Protein 5DIY (pdb70)

Radius of gyration: 36.25 Å; Cα contacts (8 Å, |Δi|>4): 1621; chains: 4; bounding box: 88×79×111 Å

CATH classification: 3.20.20.80

Organism: Thermobaculum terrenum (strain ATCC BAA-798 / CCMEE 7001 / YNP1) (NCBI:txid525904)

Foldseek 3Di:
DDPVD/DDPVD/DLAPAQAAEQAFEDDGDDLVLLLVVLQLCLVLVHAEYEDHYPPPCCQEVVVLDADDPVVLVSVLVSCVSSVVSNHQYEYEHEYQQDDPLPDPVSLVSNCVRCVSVVVSPRQEYEYEHAPHDQFDDDPNSVVVDVTDLGSVLSSQVVNVVVSVVPDPDHEYEYEDNPAAADLQDPSLLSNLVRHDARHAYEHAYNDVQAQAHDLVRQVSNCVSNVHQHEYAHAPPAQPDVSVQAQRLFADDRYDLNNSVRHNYYHYNAYSLSLSRQLRSQLSSVCSVHVVPRDRVVRSQVSCCVSPNPVLRLLCVLQVLQRVPDSNRPDQRDVLLVLLVVLVVCVVPVNLVVSLVSLVVSLVSLVVSLVSLVPDDDSNSVSCVLLSVVSVVLSVLSVLLSQLSVVVVVPVSLVSNVVSLVVLVVVLVVCVPRSHCGSNCSSSVSSVVSNQVCLVSVCVVVVNPVAADPVGHHDD/DLAPAQAAEQAAEDDGQDLVLLLVVLVLCLVLVHQEYEDHYPPPCCQEVVVLDADDPVVLVSVLVNCVSSVVSNHQYEYEHEYQQDDPLLDPVSLVSNCVRCVSVVVSPRQEYEYEHAPHDQFDDDPSCVVVHVGDLRSVLVSQVVNVVVSVVVDPNREYEYEDHPAAADLQDVSLLSNLVRHDARYAYEHAYNDVAALAHELVRQVSNCVSNVHQHEYAHAPPAQPDVSVQAQRLFADDRYDLNNSVRHNYYHYHAYSLSLSRQLRSQLSSVCSVHVVPRDRVVSNLVSCCVSPNNVLSLLVVLQVLQRVPDSNDPDQRDPLLVLLVVLVVCVVPVVNVVSLVSLVVVLVSLVVSLVVLVPDDDPNSVSCVLLSVVSNVLSVLSVLLSQLCVLVCPVVSLVSNVVSLVVLVVVLVVCVPRSHCGSNCSSSVSSVVSNQVCLVSVCVVVVCPVQADPVRHRD

Solvent-accessible surface area: 40453 Å² total; per-residue (Å²): 130,30,127,35,101,130,26,119,38,94,182,75,2,146,26,30,0,0,0,0,3,2,20,29,132,41,6,90,40,123,32,24,28,53,1,0,88,18,0,100,87,28,81,2,38,0,0,0,10,0,0,6,89,19,93,46,0,24,81,77,1,80,82,81,14,135,130,152,54,26,86,76,10,77,71,2,20,100,58,0,52,82,7,52,8,41,8,2,0,0,0,6,0,7,61,36,3,22,10,32,31,140,134,15,12,68,13,0,18,136,3,0,43,33,0,17,142,51,57,5,64,9,0,0,0,1,0,10,37,17,60,137,103,15,85,44,118,90,1,128,124,63,28,99,46,9,1,31,0,0,1,51,0,0,29,57,0,16,106,82,0,105,102,75,44,96,111,19,59,1,11,0,1,0,5,57,23,30,102,69,14,62,59,104,17,0,120,34,0,0,122,136,2,45,104,133,1,24,0,0,0,3,0,42,73,24,16,0,75,85,0,38,31,68,19,0,86,68,1,52,142,6,0,81,14,57,0,0,0,9,0,16,4,2,3,11,16,14,49,11,120,47,15,3,4,0,4,12,2,28,64,14,43,70,112,0,55,89,24,4,22,0,0,7,0,4,0,0,37,41,6,40,0,0,19,1,1,0,20,0,2,4,32,4,2,83,26,4,86,132,41,62,23,77,14,2,7,38,41,0,0,20,94,60,23,29,74,82,4,7,58,8,0,41,25,0,36,54,4,8,27,10,9,24,4,72,77,134,66,0,52,36,4,59,40,9,8,136,20,0,66,87,4,25,89,48,174,88,57,146,63,0,23,59,6,0,117,18,2,6,96,29,3,69,87,5,52,61,112,0,54,93,64,143,59,82,6,10,154,7,0,125,56,17,7,89,16,1,84,64,4,4,45,14,0,51,51,0,21,61,0,11,35,16,45,62,112,74,178,17,49,137,116,1,50,123,2,13,91,70,0,101,108,10,12,139,78,0,111,116,38,195,17,96,1,0,6,52,12,0,55,90,5,0,66,60,0,11,143,56,0,55,57,10,76,20,101,51,124,50,61,102,218,54,20,106,118,109,15,89,87,173,197,162,43,1,64,32,24,0,0,0,0,3,2,19,30,131,38,4,97,30,123,33,24,28,61,0,0,89,28,0,98,84,29,76,2,33,0,0,0,11,0,0,7,92,17,97,43,0,20,85,78,2,78,90,71,16,116,130,121,60,30,96,76,10,85,70,2,20,101,57,0,55,84,8,53,8,40,9,1,0,0,0,4,0,13,68,40,4,24,9,29,24,98,140,14,5,64,14,0,19,129,3,0,44,30,0,22,141,46,39,6,50,8,0,0,0,2,0,8,39,10,69,137,109,15,106,53,104,101,0,130,118,75,19,101,51,14,0,23,0,0,1,51,0,0,36,43,0,12,109,80,1,93,96,81,50,74,29,14,36,3,14,0,1,0,8,58,19,30,100,62,10,75,61,92,20,0,109,32,0,0,123,134,3,23,41,44,0,25,0,0,0,3,0,40,65,23,13,0,75,82,0,39,1,59,24,0,44,79,0,46,158,7,0,72,9,40,0,1,0,10,0,12,4,2,4,11,17,16,49,12,124,48,16,3,4,0,4,11,2,26,67,11,24,55,5,0,30,30,13,7,24,0,0,9,0,4,0,0,37,37,8,30,0,0,16,0,1,0,21,0,3,4,56,4,1,84,21,4,39,130,41,65,19,94,79,2,11,98,88,2,0,22,97,54,20,23,137,98,1,32,90,9,0,72,33,0,36,52,3,9,26,9,10,24,4,52,91,100,64,0,47,88,4,58,82,28,12,134,120,0,65,86,14,43,83,62,206,107,44,93,100,0,11,129,44,0,99,99,13,3,94,38,2,62,75,6,48,64,108,0,48,103,55,149,54,84,0,8,156,8,0,124,53,19,4,81,16,1,81,64,3,3,44,19,1,35,65,0,34,74,2,24,50,35,50,156,112,200,98,19,55,86,94,0,52,99,9,26,83,85,0,134,116,9,12,130,76,0,110,119,36,197,14,98,2,0,6,51,13,0,54,90,7,0,64,64,1,25,140,64,4,44,62,20,76,22,88,59,108,34,60,92,230,60,22,100,120,109,15,91,85,214

Sequence (935 aa):
VPYSSVPYSSEYFRYRGIIEGFYGKPWEHQERLDMFEFMQANNLNAYIYAPKQDLYHRELWREPYKEEQLQLFKELIEKAGSCGINFTFAISPGLSLVYSSEEELETLIRKITPFLEMGVHSIGIFFDNVPFDLIHEEDRNSYSNLAEAQADFLTRVLQRLESTISTPQIIMCPTFYCNDPNLEYLRILGQRLPKNIDVFWTGPNVCSHEITTSHMQEVQKSLQRPATLWDNYPVNDGGMMPELHIGPYDHRDPELHTHVVGIYANPMALPEASKLPLYTFAQYLNSPSQYNPQDSWRQAVSTLLGEDNLSAMEKFYQSNTISCLEPEEPAYLTNLFKKVQEDFASFRFEQGLRTLREEIISMQTTYSRLSTQDSKFFWEIRPWLEEYKLWTDYLDQAMITFSNLFTGESLQKALQGRTYLREVLKDAVDFRTRVCGDVVRNFLQQVLRSTVSIELQAEGKEWTALPPGIVRDEYFRYRGIIEGFYGKPWEHQERLDMFEFMQANNLNAYIYAPKQDLYHRELWREPYKEEQLQLFKELIEKAGSCGINFTFAISPGLSLVYSSEEELETLIRKITPFLEMGVHSIGIFFDNVPFDLIHEEDRNSYSNLAEAQADFLTRVLQRLESTISTPQIIMCPTFYCNDPNLEYLRILGQRLPKNIDVFWTGPNVCSHEITTSHMQEVQKSLQRPATLWDNYPVNDGGMMPELHIGPYDHRDPELHTHVVGIYANPMALPEASKLPLYTFAQYLNSPSQYNPQDSWRQAVSTLLGEDNLSAMEKFYQSNTISCLEPEEPAYLTNLFKKVQEDFASFRFEQGLRTLREEIISMQTTYSRLSTQDSKFFWEIRPWLEEYKLWTDYLDQAMITFSNLFARESLQKALQGRTYLREVLKDAVDFRTRVCGDVVRNFLQQVLRSTVSIELQAEGKEWTALPPGIVR

Nearest PDB structures (foldseek):
  5diy-assembly2_B  TM=1.002E+00  e=6.928E-77  Thermobaculum terrenum
  5diy-assembly1_A  TM=9.947E-01  e=6.407E-73  Thermobaculum terrenum
  5m7u-assembly1_B  TM=8.969E-01  e=1.513E-26  Homo sapiens
  5uhp-assembly1_B  TM=9.381E-01  e=3.294E-22  Homo sapiens
  2xsb-assembly1_A  TM=7.943E-01  e=1.180E-23  Oceanicola granulosus HTCC2516

Structure (mmCIF, N/CA/C/O backbone):
data_5DIY
#
_entry.id   5DIY
#
_cell.length_a   161.176
_cell.length_b   52.550
_cell.length_c   131.511
_cell.angle_alpha   90.00
_cell.angle_beta   122.35
_cell.angle_gamma   90.00
#
_symmetry.space_group_name_H-M   'C 1 2 1'
#
loop_
_entity.id
_entity.type
_entity.pdbx_description
1 polymer 'TGF-beta-activated kinase 1 and MAP3K7-binding protein 1'
2 polymer Hyaluronidase
3 non-polymer 2-acetamido-2-deoxy-beta-D-glucopyranose
4 water water
#
loop_
_atom_site.group_PDB
_atom_site.id
_atom_site.type_symbol
_atom_site.label_atom_id
_atom_site.label_alt_id
_atom_site.label_comp_id
_atom_site.label_asym_id
_atom_site.label_entity_id
_atom_site.label_seq_id
_atom_site.pdbx_PDB_ins_code
_atom_site.Cartn_x
_atom_site.Cartn_y
_atom_site.Cartn_z
_atom_site.occupancy
_atom_site.B_iso_or_equiv
_atom_site.auth_seq_id
_atom_site.auth_comp_id
_atom_site.auth_asym_id
_atom_site.auth_atom_id
_atom_site.pdbx_PDB_model_num
ATOM 1 N N . VAL A 1 1 ? -20.188 26.743 27.681 1.00 51.43 1 VAL P N 1
ATOM 2 C CA . VAL A 1 1 ? -20.503 25.668 26.689 1.00 52.28 1 VAL P CA 1
ATOM 3 C C . VAL A 1 1 ? -20.981 26.302 25.379 1.00 52.75 1 VAL P C 1
ATOM 4 O O . VAL A 1 1 ? -22.020 26.977 25.370 1.00 53.13 1 VAL P O 1
ATOM 8 N N . PRO A 1 2 ? -20.235 26.099 24.270 1.00 52.15 2 PRO P N 1
ATOM 9 C CA . PRO A 1 2 ? -20.701 26.685 22.999 1.00 51.16 2 PRO P CA 1
ATOM 10 C C . PRO A 1 2 ? -22.004 26.052 22.474 1.00 49.35 2 PRO P C 1
ATOM 11 O O . PRO A 1 2 ? -22.310 24.901 22.804 1.00 48.28 2 PRO P O 1
ATOM 15 N N . TYR A 1 3 ? -22.755 26.817 21.676 1.00 49.08 3 TYR P N 1
ATOM 16 C CA . TYR A 1 3 ? -23.982 26.325 21.008 1.00 47.41 3 TYR P CA 1
ATOM 17 C C . TYR A 1 3 ? -23.703 25.042 20.209 1.00 45.13 3 TYR P C 1
ATOM 18 O O . TYR A 1 3 ? -24.515 24.117 20.204 1.00 44.50 3 TYR P O 1
ATOM 27 N N . SER A 1 4 ? -22.554 25.010 19.533 0.75 41.90 4 SER P N 1
ATOM 28 C CA . SER A 1 4 ? -22.077 23.818 18.826 0.75 39.86 4 SER P CA 1
ATOM 29 C C . SER A 1 4 ? -21.834 22.633 19.758 0.75 41.48 4 SER P C 1
ATOM 30 O O . SER A 1 4 ? -22.166 21.499 19.418 0.75 42.62 4 SER P O 1
ATOM 33 N N . SER A 1 5 ? -21.226 22.914 20.910 0.75 44.12 5 SER P N 1
ATOM 34 C CA . SER A 1 5 ? -21.037 21.945 22.003 0.75 46.66 5 SER P CA 1
ATOM 35 C C . SER A 1 5 ? -20.081 20.808 21.621 0.75 48.69 5 SER P C 1
ATOM 36 O O . SER A 1 5 ? -20.170 19.696 22.149 0.75 51.05 5 SER P O 1
ATOM 39 N N . VAL B 1 1 ? 23.769 59.310 52.081 1.00 41.36 1 VAL Q N 1
ATOM 40 C CA . VAL B 1 1 ? 23.234 60.272 51.068 1.00 42.01 1 VAL Q CA 1
ATOM 41 C C . VAL B 1 1 ? 23.458 59.680 49.672 1.00 41.58 1 VAL Q C 1
ATOM 42 O O . VAL B 1 1 ? 24.608 59.452 49.288 1.00 39.81 1 VAL Q O 1
ATOM 46 N N . PRO B 1 2 ? 22.369 59.435 48.905 1.00 39.84 2 PRO Q N 1
ATOM 47 C CA . PRO B 1 2 ? 22.583 58.925 47.536 1.00 39.17 2 PRO Q CA 1
ATOM 48 C C . PRO B 1 2 ? 23.268 59.947 46.622 1.00 37.78 2 PRO Q C 1
ATOM 49 O O . PRO B 1 2 ? 23.208 61.149 46.889 1.00 35.95 2 PRO Q O 1
ATOM 53 N N . TYR B 1 3 ? 23.897 59.463 45.552 1.00 37.25 3 TYR Q N 1
ATOM 54 C CA . TYR B 1 3 ? 24.501 60.335 44.530 1.00 36.66 3 TYR Q CA 1
ATOM 55 C C . TYR B 1 3 ? 23.505 61.364 43.994 1.00 36.39 3 TYR Q C 1
ATOM 56 O O . TYR B 1 3 ? 23.851 62.531 43.802 1.00 37.08 3 TYR Q O 1
ATOM 65 N N . SER B 1 4 ? 22.272 60.921 43.750 0.75 34.06 4 SER Q N 1
ATOM 66 C CA . SER B 1 4 ? 21.189 61.815 43.338 0.75 32.50 4 SER Q CA 1
ATOM 67 C C . SER B 1 4 ? 20.904 62.933 44.351 0.75 32.85 4 SER Q C 1
ATOM 68 O O . SER B 1 4 ? 20.371 63.974 43.978 0.75 32.48 4 SER Q O 1
ATOM 71 N N . SER B 1 5 ? 21.236 62.666 45.616 0.75 34.41 5 SER Q N 1
ATOM 72 C CA . SER B 1 5 ? 21.290 63.618 46.738 0.75 35.24 5 SER Q CA 1
ATOM 73 C C . SER B 1 5 ? 19.972 63.570 47.491 0.75 36.34 5 SER Q C 1
ATOM 74 O O . SER B 1 5 ? 19.631 62.546 48.087 0.75 36.04 5 SER Q O 1
ATOM 77 N N . GLU C 2 2 ? 1.307 38.823 4.128 1.00 50.93 2 GLU A N 1
ATOM 78 C CA . GLU C 2 2 ? 2.729 38.363 4.126 1.00 51.06 2 GLU A CA 1
ATOM 79 C C . GLU C 2 2 ? 2.888 37.077 4.942 1.00 47.09 2 GLU A C 1
ATOM 80 O O . GLU C 2 2 ? 3.454 36.100 4.455 1.00 46.00 2 GLU A O 1
ATOM 86 N N . TYR C 2 3 ? 2.383 37.087 6.176 1.00 42.63 3 TYR A N 1
ATOM 87 C CA . TYR C 2 3 ? 2.366 35.892 7.028 1.00 39.62 3 TYR A CA 1
ATOM 88 C C . TYR C 2 3 ? 1.149 35.009 6.756 1.00 37.47 3 TYR A C 1
ATOM 89 O O . TYR C 2 3 ? 1.277 33.793 6.676 1.00 36.44 3 TYR A O 1
ATOM 98 N N . PHE C 2 4 ? -0.027 35.625 6.640 1.00 35.56 4 PHE A N 1
ATOM 99 C CA . PHE C 2 4 ? -1.272 34.906 6.360 1.00 34.41 4 PHE A CA 1
ATOM 100 C C . PHE C 2 4 ? -1.931 35.431 5.082 1.00 35.56 4 PHE A C 1
ATOM 101 O O . PHE C 2 4 ? -2.180 36.635 4.964 1.00 36.37 4 PHE A O 1
ATOM 109 N N . ARG C 2 5 ? -2.227 34.526 4.145 1.00 35.74 5 ARG A N 1
ATOM 110 C CA . ARG C 2 5 ? -2.915 34.884 2.899 1.00 36.95 5 ARG A CA 1
ATOM 111 C C . ARG C 2 5 ? -4.341 35.375 3.174 1.00 35.58 5 ARG A C 1
ATOM 112 O O . ARG C 2 5 ? -4.765 36.392 2.622 1.00 34.04 5 ARG A O 1
ATOM 120 N N . TYR C 2 6 ? -5.072 34.642 4.013 1.00 35.07 6 TYR A N 1
ATOM 121 C CA . TYR C 2 6 ? -6.425 35.023 4.420 1.00 35.61 6 TYR A CA 1
ATOM 122 C C . TYR C 2 6 ? -6.390 35.514 5.871 1.00 33.07 6 TYR A C 1
ATOM 123 O O . TYR C 2 6 ? -5.988 34.778 6.785 1.00 30.80 6 TYR A O 1
ATOM 132 N N . ARG C 2 7 ? -6.776 36.776 6.051 1.00 30.02 7 ARG A N 1
ATOM 133 C CA . ARG C 2 7 ? -6.795 37.445 7.349 1.00 29.37 7 ARG A CA 1
ATOM 134 C C . ARG C 2 7 ? -8.215 37.915 7.549 1.00 28.41 7 ARG A C 1
ATOM 135 O O . ARG C 2 7 ? -8.551 39.034 7.169 1.00 27.90 7 ARG A O 1
ATOM 143 N N . GLY C 2 8 ? -9.056 37.058 8.130 1.00 27.59 8 GLY A N 1
ATOM 144 C CA . GLY C 2 8 ? -10.496 37.211 7.979 1.00 27.49 8 GLY A CA 1
ATOM 145 C C . GLY C 2 8 ? -11.400 37.251 9.191 1.00 26.80 8 GLY A C 1
ATOM 146 O O . GLY C 2 8 ? -10.994 36.963 10.319 1.00 27.51 8 GLY A O 1
ATOM 147 N N . ILE C 2 9 ? -12.642 37.639 8.922 1.00 25.28 9 ILE A N 1
ATOM 148 C CA . ILE C 2 9 ? -13.744 37.500 9.852 1.00 24.95 9 ILE A CA 1
ATOM 149 C C . ILE C 2 9 ? -14.744 36.556 9.211 1.00 24.16 9 ILE A C 1
ATOM 150 O O . ILE C 2 9 ? -15.104 36.735 8.050 1.00 23.26 9 ILE A O 1
ATOM 155 N N . ILE C 2 10 ? -15.191 35.559 9.971 1.00 23.81 10 ILE A N 1
ATOM 156 C CA . ILE C 2 10 ? -16.314 34.713 9.553 1.00 24.09 10 ILE A CA 1
ATOM 157 C C . ILE C 2 10 ? -17.523 35.061 10.417 1.00 24.02 10 ILE A C 1
ATOM 158 O O . ILE C 2 10 ? -17.513 34.841 11.625 1.00 24.05 10 ILE A O 1
ATOM 163 N N . GLU C 2 11 ? -18.566 35.617 9.805 1.00 24.30 11 GLU A N 1
ATOM 164 C CA . GLU C 2 11 ? -19.834 35.776 10.509 1.00 24.44 11 GLU A CA 1
ATOM 165 C C . GLU C 2 11 ? -20.511 34.409 10.484 1.00 24.24 11 GLU A C 1
ATOM 166 O O . GLU C 2 11 ? -21.341 34.146 9.626 1.00 23.13 11 GLU A O 1
ATOM 172 N N . GLY C 2 12 ? -20.117 33.549 11.425 1.00 24.61 12 GLY A N 1
ATOM 173 C CA . GLY C 2 12 ? -20.541 32.142 11.472 1.00 25.02 12 GLY A CA 1
ATOM 174 C C . GLY C 2 12 ? -21.138 31.698 12.797 1.00 24.99 12 GLY A C 1
ATOM 175 O O . GLY C 2 12 ? -21.189 30.504 13.097 1.00 25.72 12 GLY A O 1
ATOM 176 N N . PHE C 2 13 ? -21.625 32.658 13.574 1.00 25.20 13 PHE A N 1
ATOM 177 C CA . PHE C 2 13 ? -22.120 32.392 14.927 1.00 25.38 13 PHE A CA 1
ATOM 178 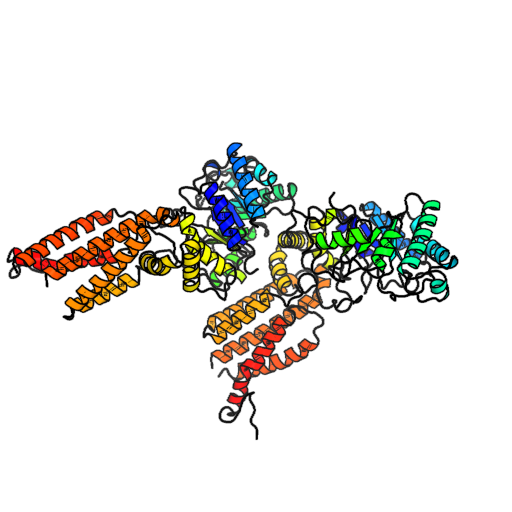C C . PHE C 2 13 ? -23.617 32.097 14.912 1.00 25.65 13 PHE A C 1
ATOM 179 O O . PHE C 2 13 ? -24.290 32.345 13.913 1.00 25.43 13 PHE A O 1
ATOM 187 N N . TYR C 2 14 ? -24.104 31.532 16.014 1.00 26.26 14 TYR A N 1
ATOM 188 C CA . TYR C 2 14 ? -25.534 31.431 16.303 1.00 27.48 14 TYR A CA 1
ATOM 189 C C . TYR C 2 14 ? -25.951 32.713 17.026 1.00 28.65 14 TYR A C 1
ATOM 190 O O . TYR C 2 14 ? -25.123 33.383 17.653 1.00 29.72 14 TYR A O 1
ATOM 199 N N . GLY C 2 15 ? -27.243 33.016 16.984 1.00 29.79 15 GLY A N 1
ATOM 200 C CA . GLY C 2 15 ? -27.785 34.269 17.518 1.00 30.28 15 GLY A CA 1
ATOM 201 C C . GLY C 2 15 ? -28.091 35.286 16.441 1.00 30.57 15 GLY A C 1
ATOM 202 O O . GLY C 2 15 ? -27.997 34.999 15.253 1.00 31.33 15 GLY A O 1
ATOM 203 N N . LYS C 2 16 ? -28.444 36.489 16.877 1.00 32.07 16 LYS A N 1
ATOM 204 C CA . LYS C 2 16 ? -28.904 37.566 15.997 1.00 31.75 16 LYS A CA 1
ATOM 205 C C . LYS C 2 16 ? -27.832 37.942 14.977 1.00 31.44 16 LYS A C 1
ATOM 206 O O . LYS C 2 16 ? -26.758 38.394 15.370 1.00 31.92 16 LYS A O 1
ATOM 212 N N . PRO C 2 17 ? -28.109 37.752 13.664 1.00 30.96 17 PRO A N 1
ATOM 213 C CA . PRO C 2 17 ? -27.118 38.168 12.667 1.00 30.23 17 PRO A CA 1
ATOM 214 C C . PRO C 2 17 ? -26.813 39.666 12.714 1.00 30.45 17 PRO A C 1
ATOM 215 O O . PRO C 2 17 ? -27.650 40.463 13.145 1.00 31.78 17 PRO A O 1
ATOM 219 N N . TRP C 2 18 ? -25.612 40.040 12.296 1.00 29.80 18 TRP A N 1
ATOM 220 C CA . TRP C 2 18 ? -25.258 41.444 12.188 1.00 30.29 18 TRP A CA 1
ATOM 221 C C . TRP C 2 18 ? -26.192 42.173 11.216 1.00 32.60 18 TRP A C 1
ATOM 222 O O . TRP C 2 18 ? -26.606 41.605 10.199 1.00 32.25 18 TRP A O 1
ATOM 233 N N . GLU C 2 19 ? -26.509 43.426 11.544 1.00 33.23 19 GLU A N 1
ATOM 234 C CA . GLU C 2 19 ? -27.294 44.302 10.672 1.00 35.09 19 GLU A CA 1
ATOM 235 C C . GLU C 2 19 ? -26.485 44.644 9.430 1.00 34.52 19 GLU A C 1
ATOM 236 O O . GLU C 2 19 ? -25.244 44.635 9.457 1.00 34.50 19 GLU A O 1
ATOM 242 N N . HIS C 2 20 ? -27.192 44.973 8.354 1.00 34.47 20 HIS A N 1
ATOM 243 C CA . HIS C 2 20 ? -26.562 45.347 7.090 1.00 35.34 20 HIS A CA 1
ATOM 244 C C . HIS C 2 20 ? -25.553 46.485 7.264 1.00 35.21 20 HIS A C 1
ATOM 245 O O . HIS C 2 20 ? -24.453 46.449 6.689 1.00 35.98 20 HIS A O 1
ATOM 252 N N . GLN C 2 21 ? -25.926 47.482 8.064 1.00 34.88 21 GLN A N 1
ATOM 253 C CA . GLN C 2 21 ? -25.061 48.635 8.321 1.00 36.57 21 GLN A CA 1
ATOM 254 C C . GLN C 2 21 ? -23.813 48.283 9.148 1.00 34.37 21 GLN A C 1
ATOM 255 O O . GLN C 2 21 ? -22.741 48.853 8.940 1.00 32.87 21 GLN A O 1
ATOM 261 N N . GLU C 2 22 ? -23.975 47.357 10.087 1.00 34.04 22 GLU A N 1
ATOM 262 C CA . GLU C 2 22 ? -22.864 46.874 10.924 1.00 33.54 22 GLU A CA 1
ATOM 263 C C . GLU C 2 22 ? -21.826 46.126 10.084 1.00 31.87 22 GLU A C 1
ATOM 264 O O . GLU C 2 22 ? -20.624 46.297 10.277 1.00 31.46 22 GLU A O 1
ATOM 270 N N . ARG C 2 23 ? -22.297 45.321 9.134 1.00 31.21 23 ARG A N 1
ATOM 271 C CA . ARG C 2 23 ? -21.411 44.646 8.175 1.00 30.56 23 ARG A CA 1
ATOM 272 C C . ARG C 2 23 ? -20.616 45.638 7.340 1.00 30.74 23 ARG A C 1
ATOM 273 O O . ARG C 2 23 ? -19.402 45.494 7.206 1.00 32.35 23 ARG A O 1
ATOM 281 N N . LEU C 2 24 ? -21.296 46.652 6.808 1.00 31.26 24 LEU A N 1
ATOM 282 C CA . LEU C 2 24 ? -20.639 47.689 6.004 1.00 32.24 24 LEU A CA 1
ATOM 283 C C . LEU C 2 24 ? -19.588 48.436 6.824 1.00 32.24 24 LEU A C 1
ATOM 284 O O . LEU C 2 24 ? -18.483 48.681 6.347 1.00 31.99 24 LEU A O 1
ATOM 289 N N . ASP C 2 25 ? -19.957 48.789 8.055 1.00 32.61 25 ASP A N 1
ATOM 290 C CA . ASP C 2 25 ? -19.045 49.408 9.021 1.00 32.72 25 ASP A CA 1
ATOM 291 C C . ASP C 2 25 ? -17.872 48.477 9.386 1.00 30.70 25 ASP A C 1
ATOM 292 O O . ASP C 2 25 ? -16.723 48.909 9.426 1.00 30.14 25 ASP A O 1
ATOM 297 N N . MET C 2 26 ? -18.160 47.202 9.643 1.00 30.00 26 MET A N 1
ATOM 298 C CA . MET C 2 26 ? -17.103 46.219 9.906 1.00 28.69 26 MET A CA 1
ATOM 299 C C . MET C 2 26 ? -16.102 46.125 8.750 1.00 28.74 26 MET A C 1
ATOM 300 O O . MET C 2 26 ? -14.906 45.970 8.993 1.00 26.81 26 MET A O 1
ATOM 305 N N . PHE C 2 27 ? -16.571 46.240 7.502 1.00 29.17 27 PHE A N 1
ATOM 306 C CA . PHE C 2 27 ? -15.656 46.203 6.350 1.00 29.82 27 PHE A CA 1
ATOM 307 C C . PHE C 2 27 ? -14.664 47.367 6.367 1.00 29.88 27 PHE A C 1
ATOM 308 O O . PHE C 2 27 ? -13.507 47.196 5.970 1.00 29.57 27 PHE A O 1
ATOM 316 N N . GLU C 2 28 ? -15.108 48.534 6.834 1.00 30.18 28 GLU A N 1
ATOM 317 C CA . GLU C 2 28 ? -14.214 49.688 7.014 1.00 31.90 28 GLU A CA 1
ATOM 318 C C . GLU C 2 28 ? -13.197 49.438 8.131 1.00 30.91 28 GLU A C 1
ATOM 319 O O . GLU C 2 28 ? -12.012 49.715 7.957 1.00 31.61 28 GLU A O 1
ATOM 325 N N . PHE C 2 29 ? -13.658 48.908 9.265 1.00 30.32 29 PHE A N 1
ATOM 326 C CA . PHE C 2 29 ? -12.759 48.472 10.345 1.00 30.16 29 PHE A CA 1
ATOM 327 C C . PHE C 2 29 ? -11.744 47.425 9.855 1.00 29.62 29 PHE A C 1
ATOM 328 O O . PHE C 2 29 ? -10.553 47.502 10.182 1.00 28.16 29 PHE A O 1
ATOM 336 N N . MET C 2 30 ? -12.219 46.458 9.072 1.00 29.46 30 MET A N 1
ATOM 337 C CA . MET C 2 30 ? -11.343 45.435 8.486 1.00 29.98 30 MET A CA 1
ATOM 338 C C . MET C 2 30 ? -10.233 46.044 7.619 1.00 30.63 30 MET A C 1
ATOM 339 O O . MET C 2 30 ? -9.064 45.678 7.763 1.00 29.89 30 MET A O 1
ATOM 344 N N . GLN C 2 31 ? -10.590 46.984 6.742 1.00 31.67 31 GLN A N 1
ATOM 345 C CA . GLN C 2 31 ? -9.588 47.641 5.891 1.00 32.07 31 GLN A CA 1
ATOM 346 C C . GLN C 2 31 ? -8.581 48.447 6.713 1.00 31.99 31 GLN A C 1
ATOM 347 O O . GLN C 2 31 ? -7.384 48.411 6.411 1.00 31.34 31 GLN A O 1
ATOM 353 N N . ALA C 2 32 ? -9.058 49.162 7.737 1.00 30.73 32 ALA A N 1
ATOM 354 C CA . ALA C 2 32 ? -8.161 49.913 8.645 1.00 30.99 32 ALA A CA 1
ATOM 355 C C . ALA C 2 32 ? -7.090 49.047 9.306 1.00 30.44 32 ALA A C 1
ATOM 356 O O . ALA C 2 32 ? -5.978 49.526 9.555 1.00 29.17 32 ALA A O 1
ATOM 358 N N . ASN C 2 33 ? -7.435 47.784 9.579 1.00 29.78 33 ASN A N 1
ATOM 359 C CA . ASN C 2 33 ? -6.558 46.831 10.259 1.00 29.22 33 ASN A CA 1
ATOM 360 C C . ASN C 2 33 ? -5.993 45.718 9.353 1.00 29.84 33 ASN A C 1
ATOM 361 O O . ASN C 2 33 ? -5.435 44.746 9.842 1.00 30.08 33 ASN A O 1
ATOM 366 N N . ASN C 2 34 ? -6.116 45.884 8.037 1.00 30.58 34 ASN A N 1
ATOM 367 C CA . ASN C 2 34 ? -5.566 44.952 7.045 1.00 31.27 34 ASN A CA 1
ATOM 368 C C . ASN C 2 34 ? -6.117 43.516 7.175 1.00 30.72 34 ASN A C 1
ATOM 369 O O . ASN C 2 34 ? -5.380 42.531 7.033 1.00 28.80 34 ASN A O 1
ATOM 374 N N . LEU C 2 35 ? -7.416 43.417 7.464 1.00 29.39 35 LEU A N 1
ATOM 375 C CA . LEU C 2 35 ? -8.139 42.150 7.358 1.00 29.07 35 LEU A CA 1
ATOM 376 C C . LEU C 2 35 ? -8.738 42.126 5.960 1.00 28.78 35 LEU A C 1
ATOM 377 O O . LEU C 2 35 ? -9.414 43.077 5.576 1.00 28.75 35 LEU A O 1
ATOM 382 N N . ASN C 2 36 ? -8.487 41.056 5.206 1.00 27.46 36 ASN A N 1
ATOM 383 C CA . ASN C 2 36 ? -8.780 41.033 3.762 1.00 27.33 36 ASN A CA 1
ATOM 384 C C . ASN C 2 36 ? -9.790 39.972 3.304 1.00 27.06 36 ASN A C 1
ATOM 385 O O . ASN C 2 36 ? -9.869 39.672 2.108 1.00 26.02 36 ASN A O 1
ATOM 390 N N . ALA C 2 37 ? -10.558 39.408 4.238 1.00 25.91 37 ALA A N 1
ATOM 391 C CA . ALA C 2 37 ? -11.441 38.290 3.908 1.00 24.99 37 ALA A CA 1
ATOM 392 C C . ALA C 2 37 ? -12.647 38.222 4.831 1.00 24.59 37 ALA A C 1
ATOM 393 O O . ALA C 2 37 ? -12.500 38.293 6.047 1.00 23.96 37 ALA A O 1
ATOM 395 N N . TYR C 2 38 ? -13.835 38.074 4.244 1.00 24.02 38 TYR A N 1
ATOM 396 C CA . TYR C 2 38 ? -15.075 37.946 4.996 1.00 24.07 38 TYR A CA 1
ATOM 397 C C . TYR C 2 38 ? -15.866 36.763 4.484 1.00 23.91 38 TYR A C 1
ATOM 398 O O . TYR C 2 38 ? -16.036 36.625 3.274 1.00 24.04 38 TYR A O 1
ATOM 407 N N . ILE C 2 39 ? -16.366 35.932 5.401 1.00 23.18 39 ILE A N 1
ATOM 408 C CA . ILE C 2 39 ? -17.279 34.846 5.054 1.00 23.81 39 ILE A CA 1
ATOM 409 C C . ILE C 2 39 ? -18.670 35.127 5.622 1.00 24.07 39 ILE A C 1
ATOM 410 O O . ILE C 2 39 ? -18.835 35.327 6.835 1.00 24.54 39 ILE A O 1
ATOM 415 N N . TYR C 2 40 ? -19.664 35.119 4.738 1.00 23.93 40 TYR A N 1
ATOM 416 C CA . TYR C 2 40 ? -21.062 35.212 5.138 1.00 24.56 40 TYR A CA 1
ATOM 417 C C . TYR C 2 40 ? -21.571 33.823 5.499 1.00 24.94 40 TYR A C 1
ATOM 418 O O . TYR C 2 40 ? -21.691 32.966 4.622 1.00 24.13 40 TYR A O 1
ATOM 427 N N . ALA C 2 41 ? -21.860 33.597 6.786 1.00 25.63 41 ALA A N 1
ATOM 428 C CA . ALA C 2 41 ? -22.391 32.310 7.247 1.00 25.60 41 ALA A CA 1
ATOM 429 C C . ALA C 2 41 ? -23.189 32.348 8.567 1.00 26.30 41 ALA A C 1
ATOM 430 O O . ALA C 2 41 ? -23.013 31.466 9.406 1.00 26.51 41 ALA A O 1
ATOM 432 N N . PRO C 2 42 ? -24.072 33.354 8.761 1.00 27.19 42 PRO A N 1
ATOM 433 C CA . PRO C 2 42 ? -24.814 33.380 10.025 1.00 27.29 42 PRO A CA 1
ATOM 434 C C . PRO C 2 42 ? -25.757 32.189 10.146 1.00 27.78 42 PRO A C 1
ATOM 435 O O . PRO C 2 42 ? -26.549 31.938 9.234 1.00 27.71 42 PRO A O 1
ATOM 439 N N . LYS C 2 43 ? -25.647 31.460 11.258 1.00 28.75 43 LYS A N 1
ATOM 440 C CA . LYS C 2 43 ? -26.421 30.231 11.472 1.00 29.88 43 LYS A CA 1
ATOM 441 C C . LYS C 2 43 ? -27.933 30.464 11.493 1.00 31.18 43 LYS A C 1
ATOM 442 O O . LYS C 2 43 ? -28.677 29.584 11.076 1.00 30.65 43 LYS A O 1
ATOM 448 N N . GLN C 2 44 ? -28.376 31.631 11.973 1.00 33.23 44 GLN A N 1
ATOM 449 C CA . GLN C 2 44 ? -29.815 31.942 12.083 1.00 36.01 44 GLN A CA 1
ATOM 450 C C . GLN C 2 44 ? -30.457 32.522 10.818 1.00 35.38 44 GLN A C 1
ATOM 451 O O . GLN C 2 44 ? -31.667 32.747 10.808 1.00 36.30 44 GLN A O 1
ATOM 457 N N . ASP C 2 45 ? -29.671 32.774 9.770 1.00 34.45 45 ASP A N 1
ATOM 458 C CA . ASP C 2 45 ? -30.231 33.016 8.434 1.00 34.27 45 ASP A CA 1
ATOM 459 C C . ASP C 2 45 ? -30.746 31.668 7.931 1.00 34.72 45 ASP A C 1
ATOM 460 O O . ASP C 2 45 ? -29.950 30.772 7.639 1.00 33.37 45 ASP A O 1
ATOM 465 N N . LEU C 2 46 ? -32.070 31.520 7.845 1.00 35.20 46 LEU A N 1
ATOM 466 C CA . LEU C 2 46 ? -32.687 30.253 7.398 1.00 36.93 46 LEU A CA 1
ATOM 467 C C . LEU C 2 46 ? -32.200 29.809 6.017 1.00 36.79 46 LEU A C 1
ATOM 468 O O . LEU C 2 46 ? -31.993 28.613 5.772 1.00 37.27 46 LEU A O 1
ATOM 473 N N . TYR C 2 47 ? -31.989 30.785 5.138 1.00 36.68 47 TYR A N 1
ATOM 474 C CA . TYR C 2 47 ? -31.542 30.525 3.767 1.00 37.82 47 TYR A CA 1
ATOM 475 C C . TYR C 2 47 ? -30.080 30.075 3.663 1.00 34.86 47 TYR A C 1
ATOM 476 O O . TYR C 2 47 ? -29.676 29.519 2.639 1.00 33.22 47 TYR A O 1
ATOM 485 N N . HIS C 2 48 ? -29.297 30.311 4.714 1.00 32.45 48 HIS A N 1
ATOM 486 C CA . HIS C 2 48 ? -27.938 29.765 4.809 1.00 31.17 48 HIS A CA 1
ATOM 487 C C . HIS C 2 48 ? -27.922 28.257 5.130 1.00 31.86 48 HIS A C 1
ATOM 488 O O . HIS C 2 48 ? -27.009 27.537 4.689 1.00 30.69 48 HIS A O 1
ATOM 495 N N . ARG C 2 49 ? -28.922 27.780 5.877 1.00 32.63 49 ARG A N 1
ATOM 496 C CA . ARG C 2 49 ? -28.844 26.454 6.499 1.00 33.56 49 ARG A CA 1
ATOM 497 C C . ARG C 2 49 ? -30.085 25.576 6.300 1.00 34.73 49 ARG A C 1
ATOM 498 O O . ARG C 2 49 ? -30.076 24.723 5.419 1.00 34.76 49 ARG A O 1
ATOM 506 N N . GLU C 2 50 ? -31.152 25.784 7.074 1.00 36.82 50 GLU A N 1
ATOM 507 C CA . GLU C 2 50 ? -32.296 24.855 7.055 1.00 38.22 50 GLU A CA 1
ATOM 508 C C . GLU C 2 50 ? -33.016 24.902 5.720 1.00 38.32 50 GLU A C 1
ATOM 509 O O . GLU C 2 50 ? -33.310 23.858 5.133 1.00 39.02 50 GLU A O 1
ATOM 515 N N . LEU C 2 51 ? -33.273 26.119 5.243 1.00 38.26 51 LEU A N 1
ATOM 516 C CA . LEU C 2 51 ? -33.875 26.351 3.929 1.00 37.02 51 LEU A CA 1
ATOM 517 C C . LEU C 2 51 ? -32.807 26.684 2.877 1.00 35.27 51 LEU A C 1
ATOM 518 O O . LEU C 2 51 ? -32.973 27.605 2.081 1.00 34.53 51 LEU A O 1
ATOM 523 N N . TRP C 2 52 ? -31.726 25.905 2.859 1.00 34.21 52 TRP A N 1
ATOM 524 C CA . TRP C 2 52 ? -30.627 26.113 1.904 1.00 33.35 52 TRP A CA 1
ATOM 525 C C . TRP C 2 52 ? -31.023 25.962 0.430 1.00 33.90 52 TRP A C 1
ATOM 526 O O . TRP C 2 52 ? -30.386 26.548 -0.438 1.00 33.94 52 TRP A O 1
ATOM 537 N N . ARG C 2 53 ? -32.051 25.163 0.157 1.00 35.51 53 ARG A N 1
ATOM 538 C CA . ARG C 2 53 ? -32.565 25.001 -1.205 1.00 37.14 53 ARG A CA 1
ATOM 539 C C . ARG C 2 53 ? -33.303 26.236 -1.727 1.00 38.29 53 ARG A C 1
ATOM 540 O O . ARG C 2 53 ? -33.328 26.463 -2.932 1.00 40.01 53 ARG A O 1
ATOM 548 N N . GLU C 2 54 ? -33.886 27.033 -0.831 1.00 40.83 54 GLU A N 1
ATOM 549 C CA . GLU C 2 54 ? -34.712 28.179 -1.235 1.00 41.83 54 GLU A CA 1
ATOM 550 C C . GLU C 2 54 ? -33.821 29.341 -1.674 1.00 41.69 54 GLU A C 1
ATOM 551 O O . GLU C 2 54 ? -32.929 29.741 -0.922 1.00 41.51 54 GLU A O 1
ATOM 557 N N . PRO C 2 55 ? -34.046 29.884 -2.889 1.00 42.26 55 PRO A N 1
ATOM 558 C CA . PRO C 2 55 ? -33.244 31.038 -3.318 1.00 41.75 55 PRO A CA 1
ATOM 559 C C . PRO C 2 55 ? -33.650 32.325 -2.603 1.00 40.39 55 PRO A C 1
ATOM 560 O O . PRO C 2 55 ? -34.816 32.490 -2.242 1.00 39.95 55 PRO A O 1
ATOM 564 N N . TYR C 2 56 ? -32.680 33.214 -2.395 1.00 39.51 56 TYR A N 1
ATOM 565 C CA . TYR C 2 56 ? -32.941 34.532 -1.814 1.00 39.70 56 TYR A CA 1
ATOM 566 C C . TYR C 2 56 ? -33.858 35.356 -2.723 1.00 40.07 56 TYR A C 1
ATOM 567 O O . TYR C 2 56 ? -33.766 35.263 -3.946 1.00 39.69 56 TYR A O 1
ATOM 576 N N . LYS C 2 57 ? -34.732 36.154 -2.112 1.00 41.97 57 LYS A N 1
ATOM 577 C CA . LYS C 2 57 ? -35.586 37.107 -2.838 1.00 42.23 57 LYS A CA 1
ATOM 578 C C . LYS C 2 57 ? -34.761 38.325 -3.266 1.00 43.36 57 LYS A C 1
ATOM 579 O O . LYS C 2 57 ? -33.673 38.559 -2.732 1.00 44.09 57 LYS A O 1
ATOM 585 N N . GLU C 2 58 ? -35.280 39.097 -4.221 1.00 43.70 58 GLU A N 1
ATOM 586 C CA . GLU C 2 58 ? -34.541 40.242 -4.803 1.00 44.02 58 GLU A CA 1
ATOM 587 C C . GLU C 2 58 ? -34.112 41.314 -3.794 1.00 43.38 58 GLU A C 1
ATOM 588 O O . GLU C 2 58 ? -33.049 41.921 -3.952 1.00 43.21 58 GLU A O 1
ATOM 594 N N . GLU C 2 59 ? -34.948 41.548 -2.782 1.00 43.77 59 GLU A N 1
ATOM 595 C CA . GLU C 2 59 ? -34.646 42.499 -1.707 1.00 43.53 59 GLU A CA 1
ATOM 596 C C . GLU C 2 59 ? -33.359 42.113 -0.976 1.00 42.88 59 GLU A C 1
ATOM 597 O O . GLU C 2 59 ? -32.491 42.957 -0.767 1.00 43.80 59 GLU A O 1
ATOM 603 N N . GLN C 2 60 ? -33.240 40.833 -0.618 1.00 42.94 60 GLN A N 1
ATOM 604 C CA . GLN C 2 60 ? -32.021 40.302 0.008 1.00 41.89 60 GLN A CA 1
ATOM 605 C C . GLN C 2 60 ? -30.820 40.313 -0.945 1.00 40.42 60 GLN A C 1
ATOM 606 O O . GLN C 2 60 ? -29.720 40.684 -0.541 1.00 38.05 60 GLN A O 1
ATOM 612 N N . LEU C 2 61 ? -31.031 39.919 -2.201 1.00 39.59 61 LEU A N 1
ATOM 613 C CA . LEU C 2 61 ? -29.939 39.887 -3.190 1.00 39.72 61 LEU A CA 1
ATOM 614 C C . LEU C 2 61 ? -29.328 41.262 -3.460 1.00 38.68 61 LEU A C 1
ATOM 615 O O . LEU C 2 61 ? -28.124 41.363 -3.716 1.00 37.90 61 LEU A O 1
ATOM 620 N N . GLN C 2 62 ? -30.157 42.305 -3.393 1.00 39.19 62 GLN A N 1
ATOM 621 C CA . GLN C 2 62 ? -29.694 43.692 -3.510 1.00 40.07 62 GLN A CA 1
ATOM 622 C C . GLN C 2 62 ? -28.811 44.115 -2.328 1.00 37.88 62 GLN A C 1
ATOM 623 O O . GLN C 2 62 ? -27.841 44.853 -2.516 1.00 36.76 62 GLN A O 1
ATOM 629 N N . LEU C 2 63 ? -29.153 43.659 -1.123 1.00 36.17 63 LEU A N 1
ATOM 630 C CA . LEU C 2 63 ? -28.308 43.892 0.059 1.00 35.56 63 LEU A CA 1
ATOM 631 C C . LEU C 2 63 ? -26.963 43.166 -0.085 1.00 34.22 63 LEU A C 1
ATOM 632 O O . LEU C 2 63 ? -25.909 43.761 0.151 1.00 33.20 63 LEU A O 1
ATOM 637 N N . PHE C 2 64 ? -26.999 41.902 -0.511 1.00 33.31 64 PHE A N 1
ATOM 638 C CA . PHE C 2 64 ? -25.770 41.162 -0.813 1.00 32.97 64 PHE A CA 1
ATOM 639 C C . PHE C 2 64 ? -24.891 41.873 -1.851 1.00 33.41 64 PHE A C 1
ATOM 640 O O . PHE C 2 64 ? -23.663 41.883 -1.715 1.00 33.14 64 PHE A O 1
ATOM 648 N N . LYS C 2 65 ? -25.513 42.466 -2.875 1.00 33.85 65 LYS A N 1
ATOM 649 C CA . LYS C 2 65 ? -24.780 43.243 -3.887 1.00 33.71 65 LYS A CA 1
ATOM 650 C C . LYS C 2 65 ? -24.078 44.449 -3.262 1.00 32.94 65 LYS A C 1
ATOM 651 O O . LYS C 2 65 ? -22.931 44.745 -3.603 1.00 31.78 65 LYS A O 1
ATOM 657 N N . GLU C 2 66 ? -24.775 45.144 -2.365 1.00 32.55 66 GLU A N 1
ATOM 658 C CA . GLU C 2 66 ? -24.190 46.274 -1.639 1.00 33.41 66 GLU A CA 1
ATOM 659 C C . GLU C 2 66 ? -23.011 45.819 -0.760 1.00 32.52 66 GLU A C 1
ATOM 660 O O . GLU C 2 66 ? -21.957 46.448 -0.771 1.00 33.51 66 GLU A O 1
ATOM 666 N N . LEU C 2 67 ? -23.183 44.711 -0.039 1.00 32.54 67 LEU A N 1
ATOM 667 C CA . LEU C 2 67 ? -22.087 44.109 0.741 1.00 32.77 67 LEU A CA 1
ATOM 668 C C . LEU C 2 67 ? -20.881 43.734 -0.127 1.00 32.08 67 LEU A C 1
ATOM 669 O O . LEU C 2 67 ? -19.745 44.086 0.196 1.00 30.72 67 LEU A O 1
ATOM 674 N N . ILE C 2 68 ? -21.146 43.024 -1.226 1.00 32.49 68 ILE A N 1
ATOM 675 C CA . ILE C 2 68 ? -20.095 42.548 -2.126 1.00 31.66 68 ILE A CA 1
ATOM 676 C C . ILE C 2 68 ? -19.307 43.724 -2.702 1.00 32.99 68 ILE A C 1
ATOM 677 O O . ILE C 2 68 ? -18.078 43.669 -2.773 1.00 32.17 68 ILE A O 1
ATOM 682 N N . GLU C 2 69 ? -20.008 44.789 -3.092 1.00 35.48 69 GLU A N 1
ATOM 683 C CA . GLU C 2 69 ? -19.348 45.989 -3.626 1.00 36.67 69 GLU A CA 1
ATOM 684 C C . GLU C 2 69 ? -18.542 46.731 -2.554 1.00 35.34 69 GLU A C 1
ATOM 685 O O . GLU C 2 69 ? -17.442 47.209 -2.833 1.00 34.56 69 GLU A O 1
ATOM 691 N N . LYS C 2 70 ? -19.078 46.812 -1.334 1.00 35.09 70 LYS A N 1
ATOM 692 C CA . LYS C 2 70 ? -18.351 47.435 -0.221 1.00 35.19 70 LYS A CA 1
ATOM 693 C C . LYS C 2 70 ? -17.082 46.647 0.115 1.00 34.55 70 LYS A C 1
ATOM 694 O O . LYS C 2 70 ? -16.009 47.234 0.268 1.00 34.51 70 LYS A O 1
ATOM 700 N N . ALA C 2 71 ? -17.219 45.323 0.214 1.00 34.10 71 ALA A N 1
ATOM 701 C CA . ALA C 2 71 ? -16.084 44.423 0.432 1.00 33.53 71 ALA A CA 1
ATOM 702 C C . ALA C 2 71 ? -14.968 44.654 -0.585 1.00 33.64 71 ALA A C 1
ATOM 703 O O . ALA C 2 71 ? -13.797 44.793 -0.213 1.00 34.17 71 ALA A O 1
ATOM 705 N N . GLY C 2 72 ? -15.336 44.703 -1.863 1.00 33.79 72 GLY A N 1
ATOM 706 C CA . GLY C 2 72 ? -14.377 44.945 -2.934 1.00 33.97 72 GLY A CA 1
ATOM 707 C C . GLY C 2 72 ? -13.683 46.283 -2.802 1.00 34.86 72 GLY A C 1
ATOM 708 O O . GLY C 2 72 ? -12.460 46.366 -2.927 1.00 34.31 72 GLY A O 1
ATOM 709 N N . SER C 2 73 ? -14.462 47.330 -2.529 1.00 36.77 73 SER A N 1
ATOM 710 C CA . SER C 2 73 ? -13.911 48.678 -2.314 1.00 37.72 73 SER A CA 1
ATOM 711 C C . SER C 2 73 ? -13.002 48.767 -1.078 1.00 37.62 73 SER A C 1
ATOM 712 O O . SER C 2 73 ? -12.159 49.654 -1.003 1.00 37.3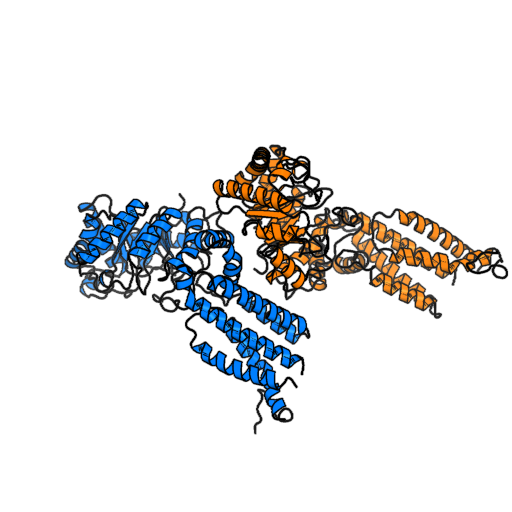5 73 SER A O 1
ATOM 715 N N . CYS C 2 74 ? -13.187 47.856 -0.118 1.00 38.26 74 CYS A N 1
ATOM 716 C CA . CYS C 2 74 ? -12.356 47.783 1.094 1.00 37.53 74 CYS A CA 1
ATOM 717 C C . CYS C 2 74 ? -11.227 46.737 1.044 1.00 36.98 74 CYS A C 1
ATOM 718 O O . CYS C 2 74 ? -10.576 46.485 2.058 1.00 37.39 74 CYS A O 1
ATOM 721 N N . GLY C 2 75 ? -10.979 46.149 -0.125 1.00 36.17 75 GLY A N 1
ATOM 722 C CA . GLY C 2 75 ? -9.921 45.148 -0.291 1.00 36.16 75 GLY A CA 1
ATOM 723 C C . GLY C 2 75 ? -10.226 43.819 0.378 1.00 35.10 75 GLY A C 1
ATOM 724 O O . GLY C 2 75 ? -9.309 43.087 0.734 1.00 34.62 75 GLY A O 1
ATOM 725 N N . ILE C 2 76 ? -11.515 43.517 0.531 1.00 35.05 76 ILE A N 1
ATOM 726 C CA . ILE C 2 76 ? -11.995 42.322 1.213 1.00 35.49 76 ILE A CA 1
ATOM 727 C C . ILE C 2 76 ? -12.510 41.331 0.173 1.00 34.36 76 ILE A C 1
ATOM 728 O O . ILE C 2 76 ? -13.333 41.696 -0.663 1.00 34.97 76 ILE A O 1
ATOM 733 N N . ASN C 2 77 ? -12.044 40.085 0.234 1.00 34.37 77 ASN A N 1
ATOM 734 C CA . ASN C 2 77 ? -12.637 39.004 -0.554 1.00 33.76 77 ASN A CA 1
ATOM 735 C C . ASN C 2 77 ? -13.900 38.532 0.159 1.00 32.59 77 ASN A C 1
ATOM 736 O O . ASN C 2 77 ? -13.828 38.088 1.307 1.00 32.57 77 ASN A O 1
ATOM 741 N N . PHE C 2 78 ? -15.050 38.661 -0.505 1.00 30.02 78 PHE A N 1
ATOM 742 C CA . PHE C 2 78 ? -16.331 38.217 0.043 1.00 30.40 78 PHE A CA 1
ATOM 743 C C . PHE C 2 78 ? -16.560 36.758 -0.344 1.00 31.12 78 PHE A C 1
ATOM 744 O O . PHE C 2 78 ? -16.547 36.422 -1.532 1.00 32.04 78 PHE A O 1
ATOM 752 N N . THR C 2 79 ? -16.788 35.910 0.657 1.00 29.72 79 THR A N 1
ATOM 753 C CA . THR C 2 79 ? -17.151 34.512 0.449 1.00 28.91 79 THR A CA 1
ATOM 754 C C . THR C 2 79 ? -18.582 34.289 0.916 1.00 28.59 79 THR A C 1
ATOM 755 O O . THR C 2 79 ? -18.932 34.631 2.044 1.00 29.12 79 THR A O 1
ATOM 759 N N . PHE C 2 80 ? -19.403 33.719 0.038 1.00 28.08 80 PHE A N 1
ATOM 760 C CA . PHE C 2 80 ? -20.747 33.295 0.390 1.00 28.13 80 PHE A CA 1
ATOM 761 C C . PHE C 2 80 ? -20.662 31.844 0.818 1.00 27.65 80 PHE A C 1
ATOM 762 O O . PHE C 2 80 ? -20.174 31.009 0.051 1.00 27.90 80 PHE A O 1
ATOM 770 N N . ALA C 2 81 ? -21.134 31.534 2.023 1.00 26.54 81 ALA A N 1
ATOM 771 C CA . ALA C 2 81 ? -21.196 30.148 2.481 1.00 26.56 81 ALA A CA 1
ATOM 772 C C . ALA C 2 81 ? -22.625 29.618 2.538 1.00 27.02 81 ALA A C 1
ATOM 773 O O . ALA C 2 81 ? -23.578 30.376 2.726 1.00 26.32 81 ALA A O 1
ATOM 775 N N . ILE C 2 82 ? -22.739 28.302 2.378 1.00 27.25 82 ILE A N 1
ATOM 776 C CA . ILE C 2 82 ? -23.999 27.569 2.435 1.00 27.76 82 ILE A CA 1
ATOM 777 C C . ILE C 2 82 ? -23.757 26.313 3.296 1.00 27.66 82 ILE A C 1
ATOM 778 O O . ILE C 2 82 ? -22.654 25.763 3.296 1.00 26.67 82 ILE A O 1
ATOM 783 N N . SER C 2 83 ? -24.778 25.895 4.044 1.00 27.69 83 SER A N 1
ATOM 784 C CA . SER C 2 83 ? -24.696 24.753 4.950 1.00 27.83 83 SER A CA 1
ATOM 785 C C . SER C 2 83 ? -25.860 23.799 4.666 1.00 29.62 83 SER A C 1
ATOM 786 O O . SER C 2 83 ? -26.933 23.943 5.257 1.00 30.69 83 SER A O 1
ATOM 789 N N . PRO C 2 84 ? -25.660 22.835 3.739 1.00 30.31 84 PRO A N 1
ATOM 790 C CA . PRO C 2 84 ? -26.723 21.938 3.289 1.00 30.76 84 PRO A CA 1
ATOM 791 C C . PRO C 2 84 ? -26.808 20.583 4.003 1.00 32.29 84 PRO A C 1
ATOM 792 O O . PRO C 2 84 ? -27.707 19.792 3.693 1.00 31.65 84 PRO A O 1
ATOM 796 N N . GLY C 2 85 ? -25.916 20.335 4.963 1.00 32.45 85 GLY A N 1
ATOM 797 C CA . GLY C 2 85 ? -25.698 18.998 5.505 1.00 32.67 85 GLY A CA 1
ATOM 798 C C . GLY C 2 85 ? -26.774 18.399 6.397 1.00 32.76 85 GLY A C 1
ATOM 799 O O . GLY C 2 85 ? -26.698 17.211 6.712 1.00 32.79 85 GLY A O 1
ATOM 800 N N . LEU C 2 86 ? -27.759 19.191 6.818 1.00 32.63 86 LEU A N 1
ATOM 801 C CA . LEU C 2 86 ? -28.868 18.655 7.619 1.00 33.51 86 LEU A CA 1
ATOM 802 C C . LEU C 2 86 ? -29.815 17.804 6.782 1.00 33.60 86 LEU A C 1
ATOM 803 O O . LEU C 2 86 ? -30.403 16.862 7.303 1.00 33.84 86 LEU A O 1
ATOM 808 N N . SER C 2 87 ? -29.971 18.147 5.502 1.00 35.41 87 SER A N 1
ATOM 809 C CA . SER C 2 87 ? -30.903 17.441 4.602 1.00 35.15 87 SER A CA 1
ATOM 810 C C . SER C 2 87 ? -30.360 17.071 3.208 1.00 35.16 87 SER A C 1
ATOM 811 O O . SER C 2 87 ? -31.104 16.519 2.404 1.00 37.68 87 SER A O 1
ATOM 814 N N . LEU C 2 88 ? -29.085 17.333 2.919 1.00 34.73 88 LEU A N 1
ATOM 815 C CA . LEU C 2 88 ? -28.533 17.060 1.584 1.00 35.06 88 LEU A CA 1
ATOM 816 C C . LEU C 2 88 ? -28.501 15.566 1.283 1.00 34.09 88 LEU A C 1
ATOM 817 O O . LEU C 2 88 ? -28.054 14.775 2.108 1.00 33.02 88 LEU A O 1
ATOM 822 N N . VAL C 2 89 ? -28.978 15.204 0.095 1.00 35.18 89 VAL A N 1
ATOM 823 C CA . VAL C 2 89 ? -28.739 13.885 -0.481 1.00 35.01 89 VAL A CA 1
ATOM 824 C C . VAL C 2 89 ? -27.473 14.024 -1.331 1.00 34.25 89 VAL A C 1
ATOM 825 O O . VAL C 2 89 ? -27.517 14.549 -2.446 1.00 32.54 89 VAL A O 1
ATOM 829 N N . TYR C 2 90 ? -26.347 13.569 -0.782 1.00 33.93 90 TYR A N 1
ATOM 830 C CA . TYR C 2 90 ? -25.031 13.738 -1.413 1.00 34.81 90 TYR A CA 1
ATOM 831 C C . TYR C 2 90 ? -24.947 13.168 -2.835 1.00 35.96 90 TYR A C 1
ATOM 832 O O . TYR C 2 90 ? -24.375 13.802 -3.718 1.00 35.62 90 TYR A O 1
ATOM 841 N N . SER C 2 91 ? -25.535 11.989 -3.047 1.00 38.04 91 SER A N 1
ATOM 842 C CA . SER C 2 91 ? -25.485 11.293 -4.346 1.00 38.54 91 SER A CA 1
ATOM 843 C C . SER C 2 91 ? -26.467 11.821 -5.397 1.00 39.15 91 SER A C 1
ATOM 844 O O . SER C 2 91 ? -26.358 11.447 -6.568 1.00 40.14 91 SER A O 1
ATOM 847 N N . SER C 2 92 ? -27.411 12.674 -4.993 1.00 38.84 92 SER A N 1
ATOM 848 C CA . SER C 2 92 ? -28.463 13.157 -5.893 1.00 38.87 92 SER A CA 1
ATOM 849 C C . SER C 2 92 ? -27.958 14.241 -6.825 1.00 40.92 92 SER A C 1
ATOM 850 O O . SER C 2 92 ? -27.544 15.309 -6.372 1.00 40.78 92 SER A O 1
ATOM 853 N N . GLU C 2 93 ? -28.038 13.973 -8.128 1.00 42.17 93 GLU A N 1
ATOM 854 C CA . GLU C 2 93 ? -27.699 14.957 -9.160 1.00 43.33 93 GLU A CA 1
ATOM 855 C C . GLU C 2 93 ? -28.562 16.222 -9.046 1.00 42.10 93 GLU A C 1
ATOM 856 O O . GLU C 2 93 ? -28.059 17.328 -9.217 1.00 39.86 93 GLU A O 1
ATOM 862 N N . GLU C 2 94 ? -29.845 16.048 -8.731 1.00 42.34 94 GLU A N 1
ATOM 863 C CA . GLU C 2 94 ? -30.781 17.168 -8.557 1.00 43.23 94 GLU A CA 1
ATOM 864 C C . GLU C 2 94 ? -30.379 18.120 -7.412 1.00 41.86 94 GLU A C 1
ATOM 865 O O . GLU C 2 94 ? -30.554 19.334 -7.527 1.00 41.21 94 GLU A O 1
ATOM 871 N N . GLU C 2 95 ? -29.837 17.571 -6.325 1.00 41.70 95 GLU A N 1
ATOM 872 C CA . GLU C 2 95 ? -29.362 18.385 -5.194 1.00 41.01 95 GLU A CA 1
ATOM 873 C C . GLU C 2 95 ? -28.200 19.303 -5.581 1.00 40.83 95 GLU A C 1
ATOM 874 O O . GLU C 2 95 ? -28.197 20.478 -5.207 1.00 42.17 95 GLU A O 1
ATOM 880 N N . LEU C 2 96 ? -27.225 18.767 -6.320 1.00 40.25 96 LEU A N 1
ATOM 881 C CA . LEU C 2 96 ? -26.133 19.571 -6.889 1.00 39.28 96 LEU A CA 1
ATOM 882 C C . LEU C 2 96 ? -26.664 20.765 -7.678 1.00 38.80 96 LEU A C 1
ATOM 883 O O . LEU C 2 96 ? -26.210 21.894 -7.482 1.00 37.14 96 LEU A O 1
ATOM 888 N N . GLU C 2 97 ? -27.619 20.503 -8.569 1.00 37.53 97 GLU A N 1
ATOM 889 C CA . GLU C 2 97 ? -28.214 21.558 -9.399 1.00 38.31 97 GLU A CA 1
ATOM 890 C C . GLU C 2 97 ? -28.880 22.630 -8.532 1.00 36.55 97 GLU A C 1
ATOM 891 O O . GLU C 2 97 ? -28.773 23.819 -8.827 1.00 35.24 97 GLU A O 1
ATOM 897 N N . THR C 2 98 ? -29.556 22.194 -7.469 1.00 35.43 98 THR A N 1
ATOM 898 C CA . THR C 2 98 ? -30.219 23.098 -6.530 1.00 36.21 98 THR A CA 1
ATOM 899 C C . THR C 2 98 ? -29.213 24.003 -5.796 1.00 35.35 98 THR A C 1
ATOM 900 O O . THR C 2 98 ? -29.446 25.206 -5.667 1.00 34.33 98 THR A O 1
ATOM 904 N N . LEU C 2 99 ? -28.094 23.437 -5.345 1.00 35.72 99 LEU A N 1
ATOM 905 C CA . LEU C 2 99 ? -27.039 24.234 -4.700 1.00 35.59 99 LEU A CA 1
ATOM 906 C C . LEU C 2 99 ? -26.430 25.244 -5.676 1.00 36.03 99 LEU A C 1
ATOM 907 O O . LEU C 2 99 ? -26.217 26.405 -5.318 1.00 36.33 99 LEU A O 1
ATOM 912 N N . ILE C 2 100 ? -26.179 24.804 -6.911 1.00 35.12 100 ILE A N 1
ATOM 913 C CA . ILE C 2 100 ? -25.628 25.680 -7.958 1.00 34.94 100 ILE A CA 1
ATOM 914 C C . ILE C 2 100 ? -26.597 26.814 -8.308 1.00 35.37 100 ILE A C 1
ATOM 915 O O . ILE C 2 100 ? -26.166 27.941 -8.572 1.00 36.71 100 ILE A O 1
ATOM 920 N N . ARG C 2 101 ? -27.894 26.518 -8.292 1.00 36.15 101 ARG A N 1
ATOM 921 C CA . ARG C 2 101 ? -28.929 27.532 -8.511 1.00 36.90 101 ARG A CA 1
ATOM 922 C C . ARG C 2 101 ? -28.920 28.569 -7.379 1.00 36.62 101 ARG A C 1
ATOM 923 O O . ARG C 2 101 ? -28.987 29.773 -7.631 1.00 37.03 101 ARG A O 1
ATOM 931 N N . LYS C 2 102 ? -28.813 28.091 -6.139 1.00 37.00 102 LYS A N 1
ATOM 932 C CA . LYS C 2 102 ? -28.750 28.959 -4.952 1.00 36.82 102 LYS A CA 1
ATOM 933 C C . LYS C 2 102 ? -27.583 29.956 -4.998 1.00 35.94 102 LYS A C 1
ATOM 934 O O . LYS C 2 102 ? -27.761 31.134 -4.671 1.00 35.24 102 LYS A O 1
ATOM 940 N N . ILE C 2 103 ? -26.402 29.481 -5.401 1.00 34.88 103 ILE A N 1
ATOM 941 C CA . ILE C 2 103 ? -25.197 30.322 -5.432 1.00 34.92 103 ILE A CA 1
ATOM 942 C C . ILE C 2 103 ? -25.010 31.143 -6.721 1.00 36.15 103 ILE A C 1
ATOM 943 O O . ILE C 2 103 ? -24.164 32.035 -6.745 1.00 35.15 103 ILE A O 1
ATOM 948 N N . THR C 2 104 ? -25.783 30.851 -7.775 1.00 35.95 104 THR A N 1
ATOM 949 C CA . THR C 2 104 ? -25.627 31.539 -9.069 1.00 36.93 104 THR A CA 1
ATOM 950 C C . THR C 2 104 ? -25.704 33.073 -8.983 1.00 35.84 104 THR A C 1
ATOM 951 O O . THR C 2 104 ? -24.844 33.741 -9.549 1.00 36.02 104 THR A O 1
ATOM 955 N N . PRO C 2 105 ? -26.716 33.633 -8.281 1.00 36.97 105 PRO A N 1
ATOM 956 C CA . PRO C 2 105 ? -26.735 35.102 -8.099 1.00 37.30 105 PRO A CA 1
ATOM 957 C C . PRO C 2 105 ? -25.413 35.680 -7.563 1.00 37.83 105 PRO A C 1
ATOM 958 O O . PRO C 2 105 ? -24.999 36.760 -7.987 1.00 39.16 105 PRO A O 1
ATOM 962 N N . PHE C 2 106 ? -24.748 34.941 -6.672 1.00 37.75 106 PHE A N 1
ATOM 963 C CA . PHE C 2 106 ? -23.448 35.352 -6.134 1.00 37.71 106 PHE A CA 1
ATOM 964 C C . PHE C 2 106 ? -22.338 35.241 -7.170 1.00 38.42 106 PHE A C 1
ATOM 965 O O . PHE C 2 106 ? -21.500 36.141 -7.271 1.00 37.85 106 PHE A O 1
ATOM 973 N N . LEU C 2 107 ? -22.354 34.165 -7.956 1.00 39.60 107 LEU A N 1
ATOM 974 C CA . LEU C 2 107 ? -21.410 34.009 -9.070 1.00 41.28 107 LEU A CA 1
ATOM 975 C C . LEU C 2 107 ? -21.529 35.172 -10.061 1.00 42.07 107 LEU A C 1
ATOM 976 O O . LEU C 2 107 ? -20.522 35.730 -10.487 1.00 42.67 107 LEU A O 1
ATOM 981 N N . GLU C 2 108 ? -22.765 35.553 -10.381 1.00 45.31 108 GLU A N 1
ATOM 982 C CA . GLU C 2 108 ? -23.039 36.667 -11.302 1.00 46.43 108 GLU A CA 1
ATOM 983 C C . GLU C 2 108 ? -22.698 38.054 -10.732 1.00 45.96 108 GLU A C 1
ATOM 984 O O . GLU C 2 108 ? -22.453 38.989 -11.500 1.00 44.85 108 GLU A O 1
ATOM 990 N N . MET C 2 109 ? -22.696 38.192 -9.402 1.00 44.57 109 MET A N 1
ATOM 991 C CA . MET C 2 109 ? -22.265 39.441 -8.741 1.00 43.55 109 MET A CA 1
ATOM 992 C C . MET C 2 109 ? -20.747 39.538 -8.508 1.00 41.68 109 MET A C 1
ATOM 993 O O . MET C 2 109 ? -20.271 40.540 -7.974 1.00 42.49 109 MET A O 1
ATOM 998 N N . GLY C 2 110 ? -19.995 38.510 -8.902 1.00 38.95 110 GLY A N 1
ATOM 999 C CA . GLY C 2 110 ? -18.529 38.560 -8.894 1.00 37.74 110 GLY A CA 1
ATOM 1000 C C . GLY C 2 110 ? -17.856 37.739 -7.808 1.00 37.71 110 GLY A C 1
ATOM 1001 O O . GLY C 2 110 ? -16.628 37.720 -7.731 1.00 36.37 110 GLY A O 1
ATOM 1002 N N . VAL C 2 111 ? -18.649 37.064 -6.971 1.00 38.01 111 VAL A N 1
ATOM 1003 C CA . VAL C 2 111 ? -18.118 36.197 -5.918 1.00 37.97 111 VAL A CA 1
ATOM 1004 C C . VAL C 2 111 ? -17.582 34.915 -6.563 1.00 38.45 111 VAL A C 1
ATOM 1005 O O . VAL C 2 111 ? -18.331 34.181 -7.214 1.00 37.99 111 VAL A O 1
ATOM 1009 N N . HIS C 2 112 ? -16.284 34.672 -6.385 1.00 39.10 112 HIS A N 1
ATOM 1010 C CA . HIS C 2 112 ? -15.622 33.437 -6.852 1.00 39.66 112 HIS A CA 1
ATOM 1011 C C . HIS C 2 112 ? -15.299 32.456 -5.716 1.00 38.19 112 HIS A C 1
ATOM 1012 O O . HIS C 2 112 ? -14.941 31.307 -5.992 1.00 38.37 112 HIS A O 1
ATOM 1019 N N . SER C 2 113 ? -15.409 32.906 -4.458 1.00 35.78 113 SER A N 1
ATOM 1020 C CA . SER C 2 113 ? -15.154 32.065 -3.284 1.00 33.74 113 SER A CA 1
ATOM 1021 C C . SER C 2 113 ? -16.471 31.643 -2.636 1.00 31.01 113 SER A C 1
ATOM 1022 O O . SER C 2 113 ? -17.305 32.482 -2.281 1.00 28.66 113 SER A O 1
ATOM 1025 N N . ILE C 2 114 ? -16.648 30.334 -2.494 1.00 30.00 114 ILE A N 1
ATOM 1026 C CA . ILE C 2 114 ? -17.879 29.760 -1.982 1.00 29.04 114 ILE A CA 1
ATOM 1027 C C . ILE C 2 114 ? -17.533 28.875 -0.796 1.00 28.81 114 ILE A C 1
ATOM 1028 O O . ILE C 2 114 ? -16.615 28.061 -0.874 1.00 28.33 114 ILE A O 1
ATOM 1033 N N . GLY C 2 115 ? -18.265 29.053 0.302 1.00 28.13 115 GLY A N 1
ATOM 1034 C CA . GLY C 2 115 ? -18.144 28.199 1.485 1.00 27.56 115 GLY A CA 1
ATOM 1035 C C . GLY C 2 115 ? -19.200 27.108 1.466 1.00 27.06 115 GLY A C 1
ATOM 1036 O O . GLY C 2 115 ? -20.372 27.392 1.239 1.00 27.41 115 GLY A O 1
ATOM 1037 N N . ILE C 2 116 ? -18.799 25.858 1.687 1.00 26.35 116 ILE A N 1
ATOM 1038 C CA . ILE C 2 116 ? -19.765 24.756 1.820 1.00 26.68 116 ILE A CA 1
ATOM 1039 C C . ILE C 2 116 ? -19.462 24.024 3.128 1.00 26.86 116 ILE A C 1
ATOM 1040 O O . ILE C 2 116 ? -18.479 23.279 3.216 1.00 26.75 116 ILE A O 1
ATOM 1045 N N . PHE C 2 117 ? -20.307 24.237 4.140 1.00 26.77 117 PHE A N 1
ATOM 1046 C CA . PHE C 2 117 ? -20.003 23.784 5.508 1.00 26.69 117 PHE A CA 1
ATOM 1047 C C . PHE C 2 117 ? -20.844 22.594 5.928 1.00 26.96 117 PHE A C 1
ATOM 1048 O O . PHE C 2 117 ? -22.025 22.526 5.594 1.00 27.70 117 PHE A O 1
ATOM 1056 N N . PHE C 2 118 ? -20.213 21.664 6.656 1.00 26.51 118 PHE A N 1
ATOM 1057 C CA . PHE C 2 118 ? -20.860 20.450 7.170 1.00 27.07 118 PHE A CA 1
ATOM 1058 C C . PHE C 2 118 ? -20.652 20.290 8.683 1.00 27.60 118 PHE A C 1
ATOM 1059 O O . PHE C 2 118 ? -20.696 19.175 9.210 1.00 27.52 118 PHE A O 1
ATOM 1067 N N . ASP C 2 119 ? -20.423 21.403 9.378 1.00 28.15 119 ASP A N 1
ATOM 1068 C CA . ASP C 2 119 ? -20.353 21.398 10.842 1.00 28.42 119 ASP A CA 1
ATOM 1069 C C . ASP C 2 119 ? -21.736 21.209 11.461 1.00 29.37 119 ASP A C 1
ATOM 1070 O O . ASP C 2 119 ? -22.731 21.670 10.910 1.00 29.46 119 ASP A O 1
ATOM 1075 N N . ASN C 2 120 ? -21.780 20.536 12.610 1.00 30.72 120 ASN A N 1
ATOM 1076 C CA . ASN C 2 120 ? -23.011 20.336 13.378 1.00 31.99 120 ASN A CA 1
ATOM 1077 C C . ASN C 2 120 ? -24.129 19.697 12.552 1.00 33.21 120 ASN A C 1
ATOM 1078 O O . ASN C 2 120 ? -25.217 20.258 12.387 1.00 33.42 120 ASN A O 1
ATOM 1083 N N . VAL C 2 121 ? -23.803 18.525 12.014 1.00 34.25 121 VAL A N 1
ATOM 1084 C CA . VAL C 2 121 ? -24.747 17.640 11.331 1.00 34.89 121 VAL A CA 1
ATOM 1085 C C . VAL C 2 121 ? -24.516 16.239 11.907 1.00 36.27 121 VAL A C 1
ATOM 1086 O O . VAL C 2 121 ? -23.519 16.030 12.610 1.00 34.68 121 VAL A O 1
ATOM 1090 N N . PRO C 2 122 ? -25.432 15.282 11.637 1.00 38.93 122 PRO A N 1
ATOM 1091 C CA . PRO C 2 122 ? -25.204 13.909 12.104 1.00 39.90 122 PRO A CA 1
ATOM 1092 C C . PRO C 2 122 ? -23.920 13.290 11.549 1.00 42.05 122 PRO A C 1
ATOM 1093 O O . PRO C 2 122 ? -23.559 13.540 10.395 1.00 42.34 122 PRO A O 1
ATOM 1097 N N . PHE C 2 123 ? -23.252 12.480 12.373 1.00 45.39 123 PHE A N 1
ATOM 1098 C CA . PHE C 2 123 ? -21.951 11.894 12.019 1.00 47.74 123 PHE A CA 1
ATOM 1099 C C . PHE C 2 123 ? -22.021 10.791 10.956 1.00 48.89 123 PHE A C 1
ATOM 1100 O O . PHE C 2 123 ? -20.983 10.385 10.435 1.00 49.63 123 PHE A O 1
ATOM 1108 N N . ASP C 2 124 ? -23.226 10.322 10.631 1.00 50.12 124 ASP A N 1
ATOM 1109 C CA . ASP C 2 124 ? -23.426 9.265 9.638 1.00 52.29 124 ASP A CA 1
ATOM 1110 C C . ASP C 2 124 ? -24.469 9.688 8.607 1.00 51.17 124 ASP A C 1
ATOM 1111 O O . ASP C 2 124 ? -25.189 10.669 8.810 1.00 50.45 124 ASP A O 1
ATOM 1116 N N . LEU C 2 125 ? -24.540 8.929 7.514 1.00 48.69 125 LEU A N 1
ATOM 1117 C CA . LEU C 2 125 ? -25.393 9.255 6.372 1.00 47.28 125 LEU A CA 1
ATOM 1118 C C . LEU C 2 125 ? -26.880 9.056 6.694 1.00 47.51 125 LEU A C 1
ATOM 1119 O O . LEU C 2 125 ? -27.292 7.981 7.129 1.00 48.00 125 LEU A O 1
ATOM 1124 N N . ILE C 2 126 ? -27.665 10.106 6.465 1.00 47.25 126 ILE A N 1
ATOM 1125 C CA . ILE C 2 126 ? -29.099 10.128 6.774 1.00 47.78 126 ILE A CA 1
ATOM 1126 C C . ILE C 2 126 ? -29.917 9.342 5.746 1.00 47.18 126 ILE A C 1
ATOM 1127 O O . ILE C 2 126 ? -30.822 8.593 6.121 1.00 48.61 126 ILE A O 1
ATOM 1132 N N . HIS C 2 127 ? -29.593 9.509 4.465 1.00 45.81 127 HIS A N 1
ATOM 1133 C CA . HIS C 2 127 ? -30.405 8.967 3.376 1.00 44.58 127 HIS A CA 1
ATOM 1134 C C . HIS C 2 127 ? -29.897 7.604 2.903 1.00 45.42 127 HIS A C 1
ATOM 1135 O O . HIS C 2 127 ? -28.684 7.384 2.800 1.00 43.91 127 HIS A O 1
ATOM 1142 N N . GLU C 2 128 ? -30.839 6.704 2.605 1.00 44.94 128 GLU A N 1
ATOM 1143 C CA . GLU C 2 128 ? -30.535 5.340 2.138 1.00 44.91 128 GLU A CA 1
ATOM 1144 C C . GLU C 2 128 ? -29.751 5.328 0.820 1.00 44.05 128 GLU A C 1
ATOM 1145 O O . GLU C 2 128 ? -28.786 4.576 0.669 1.00 43.52 128 GLU A O 1
ATOM 1151 N N . GLU C 2 129 ? -30.184 6.158 -0.126 1.00 44.78 129 GLU A N 1
ATOM 1152 C CA . GLU C 2 129 ? -29.500 6.310 -1.425 1.00 46.24 129 GLU A CA 1
ATOM 1153 C C . GLU C 2 129 ? -28.013 6.708 -1.315 1.00 44.76 129 GLU A C 1
ATOM 1154 O O . GLU C 2 129 ? -27.206 6.328 -2.168 1.00 42.61 129 GLU A O 1
ATOM 1160 N N . ASP C 2 130 ? -27.662 7.456 -0.266 1.00 42.90 130 ASP A N 1
ATOM 1161 C CA . ASP C 2 130 ? -26.262 7.789 0.028 1.00 42.49 130 ASP A CA 1
ATOM 1162 C C . ASP C 2 130 ? -25.508 6.634 0.681 1.00 43.37 130 ASP A C 1
ATOM 1163 O O . ASP C 2 130 ? -24.321 6.447 0.409 1.00 42.57 130 ASP A O 1
ATOM 1168 N N . ARG C 2 131 ? -26.185 5.874 1.542 1.00 45.07 131 ARG A N 1
ATOM 1169 C CA . ARG C 2 131 ? -25.617 4.630 2.093 1.00 46.07 131 ARG A CA 1
ATOM 1170 C C . ARG C 2 131 ? -25.350 3.565 1.019 1.00 46.01 131 ARG A C 1
ATOM 1171 O O . ARG C 2 131 ? -24.435 2.758 1.172 1.00 44.94 131 ARG A O 1
ATOM 1179 N N . ASN C 2 132 ? -26.153 3.561 -0.046 1.00 48.01 132 ASN A N 1
ATOM 1180 C CA . ASN C 2 132 ? -25.917 2.694 -1.213 1.00 48.47 132 ASN A CA 1
ATOM 1181 C C . ASN C 2 132 ? -24.769 3.182 -2.103 1.00 47.62 132 ASN A C 1
ATOM 1182 O O . ASN C 2 132 ? -24.108 2.374 -2.758 1.00 49.16 132 ASN A O 1
ATOM 1187 N N . SER C 2 133 ? -24.541 4.496 -2.128 1.00 45.31 133 SER A N 1
ATOM 1188 C CA . SER C 2 133 ? -23.502 5.108 -2.960 1.00 43.78 133 SER A CA 1
ATOM 1189 C C . SER C 2 133 ? -22.134 5.267 -2.283 1.00 43.12 133 SER A C 1
ATOM 1190 O O . SER C 2 133 ? -21.122 5.310 -2.985 1.00 42.78 133 SER A O 1
ATOM 1193 N N . TYR C 2 134 ? -22.099 5.373 -0.949 1.00 41.93 134 TYR A N 1
ATOM 1194 C CA . TYR C 2 134 ? -20.852 5.667 -0.212 1.00 41.27 134 TYR A CA 1
ATOM 1195 C C . TYR C 2 134 ? -20.703 4.821 1.055 1.00 41.53 134 TYR A C 1
ATOM 1196 O O . TYR C 2 134 ? -21.692 4.514 1.722 1.00 41.21 134 TYR A O 1
ATOM 1205 N N . SER C 2 135 ? -19.458 4.482 1.390 1.00 41.63 135 SER A N 1
ATOM 1206 C CA . SER C 2 135 ? -19.139 3.746 2.624 1.00 41.90 135 SER A CA 1
ATOM 1207 C C . SER C 2 135 ? -19.266 4.585 3.899 1.00 41.32 135 SER A C 1
ATOM 1208 O O . SER C 2 135 ? -19.522 4.034 4.971 1.00 43.19 135 SER A O 1
ATOM 1211 N N . ASN C 2 136 ? -19.059 5.899 3.788 1.00 41.13 136 ASN A N 1
ATOM 1212 C CA . ASN C 2 136 ? -19.096 6.803 4.947 1.00 38.87 136 ASN A CA 1
ATOM 1213 C C . ASN C 2 136 ? -19.248 8.287 4.562 1.00 36.16 136 ASN A C 1
ATOM 1214 O O . ASN C 2 136 ? -19.226 8.639 3.378 1.00 35.18 136 ASN A O 1
ATOM 1219 N N . LEU C 2 137 ? -19.420 9.130 5.581 1.00 33.53 137 LEU A N 1
ATOM 1220 C CA . LEU C 2 137 ? -19.665 10.575 5.431 1.00 32.18 137 LEU A CA 1
ATOM 1221 C C . LEU C 2 137 ? -18.579 11.268 4.619 1.00 30.76 137 LEU A C 1
ATOM 1222 O O . LEU C 2 137 ? -18.870 12.031 3.704 1.00 30.38 137 LEU A O 1
ATOM 1227 N N . ALA C 2 138 ? -17.327 11.001 4.979 1.00 31.34 138 ALA A N 1
ATOM 1228 C CA . ALA C 2 138 ? -16.163 11.602 4.312 1.00 31.49 138 ALA A CA 1
ATOM 1229 C C . ALA C 2 138 ? -16.137 11.360 2.805 1.00 31.87 138 ALA A C 1
ATOM 1230 O O . ALA C 2 138 ? -15.768 12.249 2.047 1.00 31.84 138 ALA A O 1
ATOM 1232 N N . GLU C 2 139 ? -16.564 10.171 2.377 1.00 34.13 139 GLU A N 1
ATOM 1233 C CA . GLU C 2 139 ? -16.582 9.800 0.955 1.00 34.69 139 GLU A CA 1
ATOM 1234 C C . GLU C 2 139 ? -17.688 10.543 0.221 1.00 33.02 139 GLU A C 1
ATOM 1235 O O . GLU C 2 139 ? -17.482 11.037 -0.892 1.00 33.55 139 GLU A O 1
ATOM 1241 N N . ALA C 2 140 ? -18.864 10.604 0.843 1.00 32.20 140 ALA A N 1
ATOM 1242 C CA . ALA C 2 140 ? -20.012 11.298 0.265 1.00 31.95 140 ALA A CA 1
ATOM 1243 C C . ALA C 2 140 ? -19.681 12.775 0.067 1.00 32.04 140 ALA A C 1
ATOM 1244 O O . ALA C 2 140 ? -19.835 13.306 -1.029 1.00 31.68 140 ALA A O 1
ATOM 1246 N N . GLN C 2 141 ? -19.199 13.407 1.138 1.00 32.14 141 GLN A N 1
ATOM 1247 C CA . GLN C 2 141 ? -18.810 14.821 1.125 1.00 31.82 141 GLN A CA 1
ATOM 1248 C C . GLN C 2 141 ? -17.717 15.129 0.103 1.00 31.34 141 GLN A C 1
ATOM 1249 O O . GLN C 2 141 ? -17.822 16.106 -0.644 1.00 30.97 141 GLN A O 1
ATOM 1255 N N . ALA C 2 142 ? -16.673 14.301 0.079 1.00 31.12 142 ALA A N 1
ATOM 1256 C CA . ALA C 2 142 ? -15.567 14.485 -0.864 1.00 31.17 142 ALA A CA 1
ATOM 1257 C C . ALA C 2 142 ? -16.055 14.430 -2.314 1.00 31.44 142 ALA A C 1
ATOM 1258 O O . ALA C 2 142 ? -15.673 15.271 -3.129 1.00 30.56 142 ALA A O 1
ATOM 1260 N N . ASP C 2 143 ? -16.908 13.449 -2.615 1.00 32.20 143 ASP A N 1
ATOM 1261 C CA . ASP C 2 143 ? -17.485 13.294 -3.954 1.00 32.77 143 ASP A CA 1
ATOM 1262 C C . ASP C 2 143 ? -18.419 14.447 -4.318 1.00 31.86 143 ASP A C 1
ATOM 1263 O O . ASP C 2 143 ? -18.400 14.936 -5.452 1.00 32.35 143 ASP A O 1
ATOM 1268 N N . PHE C 2 144 ? -19.240 14.875 -3.364 1.00 31.01 144 PHE A N 1
ATOM 1269 C CA . PHE C 2 144 ? -20.109 16.028 -3.581 1.00 30.68 144 PHE A CA 1
ATOM 1270 C C . PHE C 2 144 ? -19.296 17.289 -3.877 1.00 29.88 144 PHE A C 1
ATOM 1271 O O . PHE C 2 144 ? -19.566 17.993 -4.851 1.00 28.99 144 PHE A O 1
ATOM 1279 N N . LEU C 2 145 ? -18.303 17.564 -3.037 1.00 29.95 145 LEU A N 1
ATOM 1280 C CA . LEU C 2 145 ? -17.499 18.783 -3.184 1.00 30.61 145 LEU A CA 1
ATOM 1281 C C . LEU C 2 145 ? -16.666 18.775 -4.461 1.00 30.48 145 LEU A C 1
ATOM 1282 O O . LEU C 2 145 ? -16.529 19.814 -5.115 1.00 29.88 145 LEU A O 1
ATOM 1287 N N . THR C 2 146 ? -16.127 17.605 -4.815 1.00 31.43 146 THR A N 1
ATOM 1288 C CA . THR C 2 146 ? -15.427 17.418 -6.094 1.00 31.17 146 THR A CA 1
ATOM 1289 C C . THR C 2 146 ? -16.327 17.789 -7.267 1.00 30.68 146 THR A C 1
ATOM 1290 O O . THR C 2 146 ? -15.919 18.558 -8.143 1.00 31.41 146 THR A O 1
ATOM 1294 N N . ARG C 2 147 ? -17.551 17.259 -7.261 1.00 31.34 147 ARG A N 1
ATOM 1295 C CA . ARG C 2 147 ? -18.529 17.537 -8.327 1.00 32.64 147 ARG A CA 1
ATOM 1296 C C . ARG C 2 147 ? -18.978 19.000 -8.373 1.00 31.71 147 ARG A C 1
ATOM 1297 O O . ARG C 2 147 ? -19.190 19.543 -9.461 1.00 31.38 147 ARG A O 1
ATOM 1305 N N . VAL C 2 148 ? -19.106 19.643 -7.212 1.00 30.67 148 VAL A N 1
ATOM 1306 C CA . VAL C 2 148 ? -19.448 21.074 -7.185 1.00 30.92 148 VAL A CA 1
ATOM 1307 C C . VAL C 2 148 ? -18.298 21.894 -7.788 1.00 30.87 148 VAL A C 1
ATOM 1308 O O . VAL C 2 148 ? -18.546 22.796 -8.586 1.00 32.08 148 VAL A O 1
ATOM 1312 N N . LEU C 2 149 ? -17.056 21.561 -7.426 1.00 32.20 149 LEU A N 1
ATOM 1313 C CA . LEU C 2 149 ? -15.875 22.255 -7.950 1.00 33.65 149 LEU A CA 1
ATOM 1314 C C . LEU C 2 149 ? -15.766 22.114 -9.463 1.00 34.79 149 LEU A C 1
ATOM 1315 O O . LEU C 2 149 ? -15.616 23.112 -10.174 1.00 35.77 149 LEU A O 1
ATOM 1320 N N . GLN C 2 150 ? -15.843 20.873 -9.937 1.00 35.05 150 GLN A N 1
ATOM 1321 C CA . GLN C 2 150 ? -15.786 20.579 -11.372 1.00 36.03 150 GLN A CA 1
ATOM 1322 C C . GLN C 2 150 ? -16.842 21.363 -12.164 1.00 36.14 150 GLN A C 1
ATOM 1323 O O . GLN C 2 150 ? -16.538 21.884 -13.238 1.00 38.99 150 GLN A O 1
ATOM 1329 N N . ARG C 2 151 ? -18.052 21.485 -11.617 1.00 36.79 151 ARG A N 1
ATOM 1330 C CA . ARG C 2 151 ? -19.092 22.332 -12.217 1.00 37.36 151 ARG A CA 1
ATOM 1331 C C . ARG C 2 151 ? -18.679 23.809 -12.268 1.00 39.63 151 ARG A C 1
ATOM 1332 O O . ARG C 2 151 ? -18.821 24.456 -13.305 1.00 39.69 151 ARG A O 1
ATOM 1340 N N . LEU C 2 152 ? -18.177 24.336 -11.151 1.00 41.81 152 LEU A N 1
ATOM 1341 C CA . LEU C 2 152 ? -17.773 25.748 -11.078 1.00 42.30 152 LEU A CA 1
ATOM 1342 C C . LEU C 2 152 ? -16.597 26.094 -11.999 1.00 44.21 152 LEU A C 1
ATOM 1343 O O . LEU C 2 152 ? -16.539 27.211 -12.521 1.00 42.76 152 LEU A O 1
ATOM 1348 N N . GLU C 2 153 ? -15.671 25.154 -12.201 1.00 46.93 153 GLU A N 1
ATOM 1349 C CA . GLU C 2 153 ? -14.561 25.357 -13.152 1.00 50.80 153 GLU A CA 1
ATOM 1350 C C . GLU C 2 153 ? -15.043 25.501 -14.603 1.00 51.97 153 GLU A C 1
ATOM 1351 O O . GLU C 2 153 ? -14.395 26.178 -15.401 1.00 51.70 153 GLU A O 1
ATOM 1357 N N . SER C 2 154 ? -16.181 24.875 -14.919 1.00 53.56 154 SER A N 1
ATOM 1358 C CA . SER C 2 154 ? -16.864 25.032 -16.210 1.00 54.53 154 SER A CA 1
ATOM 1359 C C . SER C 2 154 ? -17.885 26.192 -16.256 1.00 54.18 154 SER A C 1
ATOM 1360 O O . SER C 2 154 ? -18.607 26.329 -17.243 1.00 55.02 154 SER A O 1
ATOM 1363 N N . THR C 2 155 ? -17.947 27.012 -15.203 1.00 53.14 155 THR A N 1
ATOM 1364 C CA . THR C 2 155 ? -18.889 28.140 -15.107 1.00 52.03 155 THR A CA 1
ATOM 1365 C C . THR C 2 155 ? -18.166 29.490 -15.032 1.00 52.22 155 THR A C 1
ATOM 1366 O O . THR C 2 155 ? -18.516 30.424 -15.762 1.00 53.90 155 THR A O 1
ATOM 1370 N N . ILE C 2 156 ? -17.184 29.591 -14.132 1.00 49.95 156 ILE A N 1
ATOM 1371 C CA . ILE C 2 156 ? -16.441 30.831 -13.894 1.00 48.52 156 ILE A CA 1
ATOM 1372 C C . ILE C 2 156 ? -14.928 30.602 -13.917 1.00 46.37 156 ILE A C 1
ATOM 1373 O O . ILE C 2 156 ? -14.460 29.462 -13.921 1.00 45.62 156 ILE A O 1
ATOM 1378 N N . SER C 2 157 ? -14.182 31.704 -13.930 1.00 46.46 157 SER A N 1
ATOM 1379 C CA . SER C 2 157 ? -12.718 31.683 -13.847 1.00 47.39 157 SER A CA 1
ATOM 1380 C C . SER C 2 157 ? -12.238 31.569 -12.393 1.00 47.12 157 SER A C 1
ATOM 1381 O O . SER C 2 157 ? -12.670 32.332 -11.530 1.00 46.30 157 SER A O 1
ATOM 1384 N N . THR C 2 158 ? -11.338 30.618 -12.143 1.00 48.54 158 THR A N 1
ATOM 1385 C CA . THR C 2 158 ? -10.696 30.407 -10.830 1.00 48.08 158 THR A CA 1
ATOM 1386 C C . THR C 2 158 ? -11.660 30.385 -9.634 1.00 45.85 158 THR A C 1
ATOM 1387 O O . THR C 2 158 ? -11.590 31.2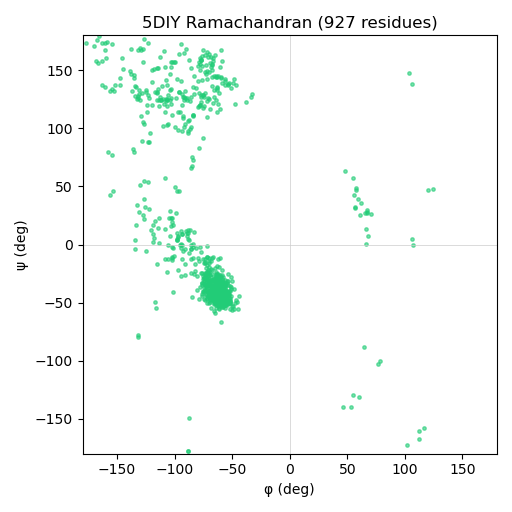46 -8.752 1.00 43.81 158 THR A O 1
ATOM 1391 N N . PRO C 2 159 ? -12.569 29.396 -9.609 1.00 43.58 159 PRO A N 1
ATOM 1392 C CA . PRO C 2 159 ? -13.428 29.232 -8.443 1.00 42.84 159 PRO A CA 1
ATOM 1393 C C . PRO C 2 159 ? -12.626 28.666 -7.280 1.00 41.08 159 PRO A C 1
ATOM 1394 O O . PRO C 2 159 ? -11.598 28.010 -7.492 1.00 40.48 159 PRO A O 1
ATOM 1398 N N . GLN C 2 160 ? -13.084 28.953 -6.068 1.00 39.31 160 GLN A N 1
ATOM 1399 C CA . GLN C 2 160 ? -12.450 28.463 -4.851 1.00 38.98 160 GLN A CA 1
ATOM 1400 C C . GLN C 2 160 ? -13.524 28.010 -3.896 1.00 36.02 160 GLN A C 1
ATOM 1401 O O . GLN C 2 160 ? -14.500 28.731 -3.673 1.00 36.73 160 GLN A O 1
ATOM 1407 N N . ILE C 2 161 ? -13.342 26.817 -3.347 1.00 32.02 161 ILE A N 1
ATOM 1408 C CA . ILE C 2 161 ? -14.226 26.292 -2.332 1.00 31.01 161 ILE A CA 1
ATOM 1409 C C . ILE C 2 161 ? -13.441 26.165 -1.031 1.00 29.11 161 ILE A C 1
ATOM 1410 O O . ILE C 2 161 ? -12.314 25.666 -1.009 1.00 28.87 161 ILE A O 1
ATOM 1415 N N . ILE C 2 162 ? -14.058 26.632 0.046 1.00 27.60 162 ILE A N 1
ATOM 1416 C CA . ILE C 2 162 ? -13.599 26.344 1.398 1.00 26.98 162 ILE A CA 1
ATOM 1417 C C . ILE C 2 162 ? -14.710 25.514 2.044 1.00 26.18 162 ILE A C 1
ATOM 1418 O O . ILE C 2 162 ? -15.888 25.851 1.942 1.00 25.57 162 ILE A O 1
ATOM 1423 N N . MET C 2 163 ? -14.338 24.394 2.648 1.00 25.89 163 MET A N 1
ATOM 1424 C CA . MET C 2 163 ? -15.315 23.520 3.276 1.00 26.73 163 MET A CA 1
ATOM 1425 C C . MET C 2 163 ? -15.031 23.426 4.763 1.00 26.38 163 MET A C 1
ATOM 1426 O O . MET C 2 163 ? -13.883 23.563 5.190 1.00 27.35 163 MET A O 1
ATOM 1431 N N . CYS C 2 164 ? -16.087 23.206 5.543 1.00 26.17 164 CYS A N 1
ATOM 1432 C CA . CYS C 2 164 ? -15.957 22.904 6.964 1.00 25.50 164 CYS A CA 1
ATOM 1433 C C . CYS C 2 164 ? -16.319 21.439 7.153 1.00 25.28 164 CYS A C 1
ATOM 1434 O O . CYS C 2 164 ? -17.425 21.031 6.798 1.00 25.24 164 CYS A O 1
ATOM 1437 N N . PRO C 2 165 ? -15.385 20.636 7.695 1.00 24.98 165 PRO A N 1
ATOM 1438 C CA . PRO C 2 165 ? -15.699 19.231 7.932 1.00 25.26 165 PRO A CA 1
ATOM 1439 C C . PRO C 2 165 ? -16.682 19.034 9.081 1.00 25.98 165 PRO A C 1
ATOM 1440 O O . PRO C 2 165 ? -16.872 19.930 9.904 1.00 26.95 165 PRO A O 1
ATOM 1444 N N . THR C 2 166 ? -17.309 17.864 9.109 1.00 26.98 166 THR A N 1
ATOM 1445 C CA . THR C 2 166 ? -18.222 17.475 10.187 1.00 27.87 166 THR A CA 1
ATOM 1446 C C . THR C 2 166 ? -17.458 17.206 11.484 1.00 28.72 166 THR A C 1
ATOM 1447 O O . THR C 2 166 ? -17.977 17.449 12.569 1.00 29.53 166 THR A O 1
ATOM 1451 N N . PHE C 2 167 ? -16.221 16.729 11.357 1.00 29.44 167 PHE A N 1
ATOM 1452 C CA . PHE C 2 167 ? -15.280 16.649 12.472 1.00 30.07 167 PHE A CA 1
ATOM 1453 C C . PHE C 2 167 ? -14.240 17.743 12.263 1.00 29.32 167 PHE A C 1
ATOM 1454 O O . PHE C 2 167 ? -13.341 17.597 11.426 1.00 30.41 167 PHE A O 1
ATOM 1462 N N . TYR C 2 168 ? -14.385 18.838 13.017 1.00 27.88 168 TYR A N 1
ATOM 1463 C CA . TYR C 2 168 ? -13.619 20.082 12.804 1.00 26.91 168 TYR A CA 1
ATOM 1464 C C . TYR C 2 168 ? -12.710 20.507 13.967 1.00 26.65 168 TYR A C 1
ATOM 1465 O O . TYR C 2 168 ? -12.105 21.577 13.915 1.00 25.73 168 TYR A O 1
ATOM 1474 N N . CYS C 2 169 ? -12.604 19.673 14.996 1.00 26.86 169 CYS A N 1
ATOM 1475 C CA . CYS C 2 169 ? -11.762 19.955 16.149 1.00 28.09 169 CYS A CA 1
ATOM 1476 C C . CYS C 2 169 ? -11.331 18.666 16.823 1.00 29.25 169 CYS A C 1
ATOM 1477 O O . CYS C 2 169 ? -11.798 17.586 16.465 1.00 28.56 169 CYS A O 1
ATOM 1480 N N . ASN C 2 170 ? -10.437 18.806 17.798 1.00 31.29 170 ASN A N 1
ATOM 1481 C CA . ASN C 2 170 ? -10.016 17.714 18.681 1.00 32.89 170 ASN A CA 1
ATOM 1482 C C . ASN C 2 170 ? -9.006 16.763 18.013 1.00 33.41 170 ASN A C 1
ATOM 1483 O O . ASN C 2 170 ? -7.833 17.117 17.938 1.00 34.11 170 ASN A O 1
ATOM 1488 N N . ASP C 2 171 ? -9.432 15.599 17.515 1.00 33.56 171 ASP A N 1
ATOM 1489 C CA . ASP C 2 171 ? -8.494 14.562 17.065 1.00 34.57 171 ASP A CA 1
ATOM 1490 C C . ASP C 2 171 ? -8.119 14.788 15.591 1.00 33.82 171 ASP A C 1
ATOM 1491 O O . ASP C 2 171 ? -8.940 14.530 14.705 1.00 32.80 171 ASP A O 1
ATOM 1496 N N . PRO C 2 172 ? -6.874 15.246 15.322 1.00 34.00 172 PRO A N 1
ATOM 1497 C CA . PRO C 2 172 ? -6.477 15.497 13.934 1.00 34.89 172 PRO A CA 1
ATOM 1498 C C . PRO C 2 172 ? -6.172 14.227 13.122 1.00 36.24 172 PRO A C 1
ATOM 1499 O O . PRO C 2 172 ? -6.060 14.314 11.898 1.00 35.74 172 PRO A O 1
ATOM 1503 N N . ASN C 2 173 ? -6.046 13.072 13.783 1.00 36.72 173 ASN A N 1
ATOM 1504 C CA . ASN C 2 173 ? -5.746 11.805 13.103 1.00 38.46 173 ASN A CA 1
ATOM 1505 C C . ASN C 2 173 ? -6.959 10.902 12.896 1.00 38.78 173 ASN A C 1
ATOM 1506 O O . ASN C 2 173 ? -6.806 9.725 12.588 1.00 39.24 173 ASN A O 1
ATOM 1511 N N . LEU C 2 174 ? -8.161 11.466 13.016 1.00 39.74 174 LEU A N 1
ATOM 1512 C CA . LEU C 2 174 ? -9.399 10.710 12.834 1.00 40.30 174 LEU A CA 1
ATOM 1513 C C . LEU C 2 174 ? -9.501 10.203 11.395 1.00 41.03 174 LEU A C 1
ATOM 1514 O O . LEU C 2 174 ? -9.073 10.888 10.461 1.00 43.15 174 LEU A O 1
ATOM 1519 N N . GLU C 2 175 ? -10.054 9.002 11.228 1.00 40.82 175 GLU A N 1
ATOM 1520 C CA . GLU C 2 175 ? -10.161 8.349 9.917 1.00 40.62 175 GLU A CA 1
ATOM 1521 C C . GLU C 2 175 ? -10.890 9.220 8.891 1.00 38.35 175 GLU A C 1
ATOM 1522 O O . GLU C 2 175 ? -10.433 9.365 7.754 1.00 37.65 175 GLU A O 1
ATOM 1528 N N . TYR C 2 176 ? -12.027 9.777 9.304 1.00 34.87 176 TYR A N 1
ATOM 1529 C CA . TYR C 2 176 ? -12.778 10.749 8.510 1.00 33.25 176 TYR A CA 1
ATOM 1530 C C . TYR C 2 176 ? -11.862 11.836 7.895 1.00 33.12 176 TYR A C 1
ATOM 1531 O O . TYR C 2 176 ? -11.937 12.107 6.697 1.00 33.35 176 TYR A O 1
ATOM 1540 N N . LEU C 2 177 ? -11.009 12.441 8.719 1.00 34.13 177 LEU A N 1
ATOM 1541 C CA . LEU C 2 177 ? -10.082 13.493 8.268 1.00 35.62 177 LEU A CA 1
ATOM 1542 C C . LEU C 2 177 ? -9.034 12.987 7.269 1.00 36.99 177 LEU A C 1
ATOM 1543 O O . LEU C 2 177 ? -8.679 13.699 6.322 1.00 36.60 177 LEU A O 1
ATOM 1548 N N . ARG C 2 178 ? -8.536 11.771 7.498 1.00 38.15 178 ARG A N 1
ATOM 1549 C CA . ARG C 2 178 ? -7.582 11.127 6.580 1.00 38.13 178 ARG A CA 1
ATOM 1550 C C . ARG C 2 178 ? -8.223 10.801 5.227 1.00 37.03 178 ARG A C 1
ATOM 1551 O O . ARG C 2 178 ? -7.597 10.993 4.183 1.00 37.91 178 ARG A O 1
ATOM 1559 N N . ILE C 2 179 ? -9.470 10.333 5.245 1.00 36.01 179 ILE A N 1
ATOM 1560 C CA . ILE C 2 179 ? -10.225 10.082 4.013 1.00 35.06 179 ILE A CA 1
ATOM 1561 C C . ILE C 2 179 ? -10.452 11.393 3.264 1.00 35.02 179 ILE A C 1
ATOM 1562 O O . ILE C 2 179 ? -10.315 11.448 2.044 1.00 35.60 179 ILE A O 1
ATOM 1567 N N . LEU C 2 180 ? -10.796 12.443 4.004 1.00 34.22 180 LEU A N 1
ATOM 1568 C CA . LEU C 2 180 ? -11.071 13.751 3.406 1.00 33.70 180 LEU A CA 1
ATOM 1569 C C . LEU C 2 180 ? -9.812 14.342 2.749 1.00 32.48 180 LEU A C 1
ATOM 1570 O O . LEU C 2 180 ? -9.885 14.897 1.653 1.00 31.89 180 LEU A O 1
ATOM 1575 N N . GLY C 2 181 ? -8.665 14.216 3.413 1.00 31.45 181 GLY A N 1
ATOM 1576 C CA . GLY C 2 181 ? -7.405 14.719 2.861 1.00 32.39 181 GLY A CA 1
ATOM 1577 C C . GLY C 2 181 ? -6.987 14.005 1.587 1.00 33.00 181 GLY A C 1
ATOM 1578 O O . GLY C 2 181 ? -6.430 14.622 0.679 1.00 33.39 181 GLY A O 1
ATOM 1579 N N . GLN C 2 182 ? -7.270 12.703 1.529 1.00 34.01 182 GLN A N 1
ATOM 1580 C CA . GLN C 2 182 ? -6.992 11.871 0.355 1.00 34.10 182 GLN A CA 1
ATOM 1581 C C . GLN C 2 182 ? -7.922 12.189 -0.824 1.00 33.98 182 GLN A C 1
ATOM 1582 O O . GLN C 2 182 ? -7.464 12.301 -1.960 1.00 33.22 182 GLN A O 1
ATOM 1588 N N . ARG C 2 183 ? -9.217 12.351 -0.550 1.00 35.70 183 ARG A N 1
ATOM 1589 C CA . ARG C 2 183 ? -10.245 12.429 -1.607 1.00 35.04 183 ARG A CA 1
ATOM 1590 C C . ARG C 2 183 ? -10.684 13.829 -2.030 1.00 34.10 183 ARG A C 1
ATOM 1591 O O . ARG C 2 183 ? -11.225 13.982 -3.127 1.00 33.00 183 ARG A O 1
ATOM 1599 N N . LEU C 2 184 ? -10.487 14.841 -1.183 1.00 32.81 184 LEU A N 1
ATOM 1600 C CA . LEU C 2 184 ? -10.741 16.228 -1.598 1.00 33.14 184 LEU A CA 1
ATOM 1601 C C . LEU C 2 184 ? -9.619 16.722 -2.503 1.00 31.68 184 LEU A C 1
ATOM 1602 O O . LEU C 2 184 ? -8.463 16.630 -2.119 1.00 31.59 184 LEU A O 1
ATOM 1607 N N . PRO C 2 185 ? -9.954 17.282 -3.685 1.00 32.34 185 PRO A N 1
ATOM 1608 C CA . PRO C 2 185 ? -8.942 17.994 -4.482 1.00 33.42 185 PRO A CA 1
ATOM 1609 C C . PRO C 2 185 ? -8.163 19.001 -3.629 1.00 34.74 185 PRO A C 1
ATOM 1610 O O . PRO C 2 185 ? -8.762 19.690 -2.796 1.00 35.21 185 PRO A O 1
ATOM 1614 N N . LYS C 2 186 ? -6.849 19.076 -3.842 1.00 36.24 186 LYS A N 1
ATOM 1615 C CA . LYS C 2 186 ? -5.928 19.749 -2.904 1.00 36.80 186 LYS A CA 1
ATOM 1616 C C . LYS C 2 186 ? -6.205 21.237 -2.720 1.00 35.41 186 LYS A C 1
ATOM 1617 O O . LYS C 2 186 ? -5.936 21.784 -1.652 1.00 36.89 186 LYS A O 1
ATOM 1623 N N . ASN C 2 187 ? -6.732 21.881 -3.756 1.00 33.99 187 ASN A N 1
ATOM 1624 C CA . ASN C 2 187 ? -7.004 23.312 -3.723 1.00 34.68 187 ASN A CA 1
ATOM 1625 C C . ASN C 2 187 ? -8.347 23.703 -3.079 1.00 33.28 187 ASN A C 1
ATOM 1626 O O . ASN C 2 187 ? -8.653 24.891 -2.984 1.00 32.14 187 ASN A O 1
ATOM 1631 N N . ILE C 2 188 ? -9.142 22.715 -2.653 1.00 30.94 188 ILE A N 1
ATOM 1632 C CA . ILE C 2 188 ? -10.286 22.964 -1.782 1.00 30.58 188 ILE A CA 1
ATOM 1633 C C . ILE C 2 188 ? -9.738 23.184 -0.370 1.00 29.26 188 ILE A C 1
ATOM 1634 O O . ILE C 2 188 ? -9.020 22.333 0.166 1.00 29.66 188 ILE A O 1
ATOM 1639 N N . ASP C 2 189 ? -10.049 24.340 0.206 1.00 29.05 189 ASP A N 1
ATOM 1640 C CA . ASP C 2 189 ? -9.588 24.687 1.554 1.00 28.47 189 ASP A CA 1
ATOM 1641 C C . ASP C 2 189 ? -10.439 23.966 2.597 1.00 27.11 189 ASP A C 1
ATOM 1642 O O . ASP C 2 189 ? -11.609 23.678 2.353 1.00 26.97 189 ASP A O 1
ATOM 1647 N N . VAL C 2 190 ? -9.839 23.662 3.749 1.00 26.09 190 VAL A N 1
ATOM 1648 C CA . VAL C 2 190 ? -10.519 22.903 4.806 1.00 25.57 190 VAL A CA 1
ATOM 1649 C C . VAL C 2 190 ? -10.376 23.605 6.154 1.00 25.02 190 VAL A C 1
ATOM 1650 O O . VAL C 2 190 ? -9.263 23.863 6.615 1.00 25.11 190 VAL A O 1
ATOM 1654 N N . PHE C 2 191 ? -11.518 23.889 6.778 1.00 24.47 191 PHE A N 1
ATOM 1655 C CA . PHE C 2 191 ? -11.557 24.567 8.077 1.00 24.18 191 PHE A CA 1
ATOM 1656 C C . PHE C 2 191 ? -11.217 23.626 9.228 1.00 24.36 191 PHE A C 1
ATOM 1657 O O . PHE C 2 191 ? -11.361 22.404 9.130 1.00 24.89 191 PHE A O 1
ATOM 1665 N N . TRP C 2 192 ? -10.802 24.229 10.335 1.00 24.80 192 TRP A N 1
ATOM 1666 C CA . TRP C 2 192 ? -10.459 23.513 11.551 1.00 24.24 192 TRP A CA 1
ATOM 1667 C C . TRP C 2 192 ? -10.443 24.526 12.700 1.00 24.75 192 TRP A C 1
ATOM 1668 O O . TRP C 2 192 ? -9.934 25.636 12.533 1.00 25.68 192 TRP A O 1
ATOM 1679 N N . THR C 2 193 ? -10.994 24.158 13.854 1.00 24.54 193 THR A N 1
ATOM 1680 C CA . THR C 2 193 ? -11.119 25.093 14.992 1.00 24.72 193 THR A CA 1
ATOM 1681 C C . THR C 2 193 ? -10.080 24.893 16.097 1.00 25.48 193 THR A C 1
ATOM 1682 O O . THR C 2 193 ? -9.933 25.757 16.957 1.00 26.71 193 THR A O 1
ATOM 1686 N N . GLY C 2 194 ? -9.368 23.767 16.074 1.00 26.85 194 GLY A N 1
ATOM 1687 C CA . GLY C 2 194 ? -8.230 23.519 16.967 1.00 26.83 194 GLY A CA 1
ATOM 1688 C C . GLY C 2 194 ? -8.527 22.344 17.877 1.00 26.84 194 GLY A C 1
ATOM 1689 O O . GLY C 2 194 ? -9.368 21.522 17.542 1.00 27.27 194 GLY A O 1
ATOM 1690 N N . PRO C 2 195 ? -7.835 22.242 19.029 1.00 27.68 195 PRO A N 1
ATOM 1691 C CA . PRO C 2 195 ? -8.121 21.125 19.950 1.00 28.28 195 PRO A CA 1
ATOM 1692 C C . PRO C 2 195 ? -9.557 21.079 20.493 1.00 28.18 195 PRO A C 1
ATOM 1693 O O . PRO C 2 195 ? -10.055 20.001 20.783 1.00 27.60 195 PRO A O 1
ATOM 1697 N N . ASN C 2 196 ? -10.202 22.238 20.622 1.00 29.48 196 ASN A N 1
ATOM 1698 C CA . ASN C 2 196 ? -11.596 22.340 21.084 1.00 30.13 196 ASN A CA 1
ATOM 1699 C C . ASN C 2 196 ? -12.409 23.149 20.086 1.00 28.59 196 ASN A C 1
ATOM 1700 O O . ASN C 2 196 ? -11.857 23.662 19.105 1.00 28.56 196 ASN A O 1
ATOM 1705 N N . VAL C 2 197 ? -13.712 23.267 20.340 1.00 26.95 197 VAL A N 1
ATOM 1706 C CA . VAL C 2 197 ? -14.594 24.107 19.528 1.00 26.70 197 VAL A CA 1
ATOM 1707 C C . VAL C 2 197 ? -14.101 25.545 19.638 1.00 26.87 197 VAL A C 1
ATOM 1708 O O . VAL C 2 197 ? -13.805 26.185 18.630 1.00 26.85 197 VAL A O 1
ATOM 1712 N N . CYS C 2 198 ? -14.006 26.024 20.876 1.00 27.10 198 CYS A N 1
ATOM 1713 C CA . CYS C 2 198 ? -13.336 27.274 21.201 1.00 27.08 198 CYS A CA 1
ATOM 1714 C C . CYS C 2 198 ? -12.022 26.883 21.863 1.00 27.03 198 CYS A C 1
ATOM 1715 O O . CYS C 2 198 ? -12.014 26.469 23.021 1.00 25.51 198 CYS A O 1
ATOM 1718 N N . SER C 2 199 ? -10.920 26.989 21.118 1.00 26.54 199 SER A N 1
ATOM 1719 C CA . SER C 2 199 ? -9.644 26.417 21.553 1.00 26.28 199 SER A CA 1
ATOM 1720 C C . SER C 2 199 ? -8.921 27.326 22.537 1.00 26.34 199 SER A C 1
ATOM 1721 O O . SER C 2 199 ? -8.833 28.540 22.317 1.00 25.32 199 SER A O 1
ATOM 1724 N N . HIS C 2 200 ? -8.404 26.729 23.613 1.00 27.12 200 HIS A N 1
ATOM 1725 C CA . HIS C 2 200 ? -7.578 27.457 24.580 1.00 28.95 200 HIS A CA 1
ATOM 1726 C C . HIS C 2 200 ? -6.297 27.934 23.937 1.00 28.53 200 HIS A C 1
ATOM 1727 O O . HIS C 2 200 ? -5.936 29.106 24.050 1.00 29.59 200 HIS A O 1
ATOM 1734 N N . GLU C 2 201 ? -5.618 27.012 23.266 1.00 27.99 201 GLU A N 1
ATOM 1735 C CA . GLU C 2 201 ? -4.371 27.303 22.574 1.00 29.24 201 GLU A CA 1
ATOM 1736 C C . GLU C 2 201 ? -4.359 26.589 21.226 1.00 27.30 201 GLU A C 1
ATOM 1737 O O . GLU C 2 201 ? -4.956 25.525 21.076 1.00 25.88 201 GLU A O 1
ATOM 1743 N N . ILE C 2 202 ? -3.689 27.191 20.254 1.00 27.27 202 ILE A N 1
ATOM 1744 C CA . ILE C 2 202 ? -3.468 26.552 18.954 1.00 27.89 202 ILE A CA 1
ATOM 1745 C C . ILE C 2 202 ? -1.959 26.540 18.718 1.00 27.75 202 ILE A C 1
ATOM 1746 O O . ILE C 2 202 ? -1.342 27.598 18.579 1.00 27.17 202 ILE A O 1
ATOM 1751 N N . THR C 2 203 ? -1.384 25.334 18.695 1.00 28.31 203 THR A N 1
ATOM 1752 C CA . THR C 2 203 ? 0.064 25.144 18.562 1.00 28.86 203 THR A CA 1
ATOM 1753 C C . THR C 2 203 ? 0.467 24.718 17.146 1.00 29.52 203 THR A C 1
ATOM 1754 O O . THR C 2 203 ? -0.341 24.148 16.408 1.00 27.73 203 THR A O 1
ATOM 1758 N N . THR C 2 204 ? 1.729 24.978 16.794 1.00 31.15 204 THR A N 1
ATOM 1759 C CA . THR C 2 204 ? 2.293 24.550 15.509 1.00 32.15 204 THR A CA 1
ATOM 1760 C C . THR C 2 204 ? 2.282 23.029 15.418 1.00 33.44 204 THR A C 1
ATOM 1761 O O . THR C 2 204 ? 1.924 22.466 14.380 1.00 33.11 204 THR A O 1
ATOM 1765 N N . SER C 2 205 ? 2.660 22.375 16.516 1.00 33.94 205 SER A N 1
ATOM 1766 C CA . SER C 2 205 ? 2.598 20.915 16.618 1.00 35.14 205 SER A CA 1
ATOM 1767 C C . SER C 2 205 ? 1.221 20.364 16.263 1.00 34.49 205 SER A C 1
ATOM 1768 O O . SER C 2 205 ? 1.111 19.381 15.523 1.00 34.87 205 SER A O 1
ATOM 1771 N N . HIS C 2 206 ? 0.175 20.994 16.799 1.00 32.37 206 HIS A N 1
ATOM 1772 C CA . HIS C 2 206 ? -1.192 20.557 16.541 1.00 31.29 206 HIS A CA 1
ATOM 1773 C C . HIS C 2 206 ? -1.564 20.742 15.074 1.00 29.87 206 HIS A C 1
ATOM 1774 O O . HIS C 2 206 ? -2.081 19.816 14.448 1.00 30.09 206 HIS A O 1
ATOM 1781 N N . MET C 2 207 ? -1.291 21.924 14.526 1.00 29.45 207 MET A N 1
ATOM 1782 C CA . MET C 2 207 ? -1.646 22.213 13.127 1.00 29.25 207 MET A CA 1
ATOM 1783 C C . MET C 2 207 ? -0.778 21.452 12.113 1.00 29.84 207 MET A C 1
ATOM 1784 O O . MET C 2 207 ? -1.222 21.222 10.989 1.00 28.21 207 MET A O 1
ATOM 1789 N N . GLN C 2 208 ? 0.438 21.072 12.516 1.00 32.29 208 GLN A N 1
ATOM 1790 C CA . GLN C 2 208 ? 1.276 20.122 11.758 1.00 35.14 208 GLN A CA 1
ATOM 1791 C C . GLN C 2 208 ? 0.567 18.793 11.555 1.00 33.96 208 GLN A C 1
ATOM 1792 O O . GLN C 2 208 ? 0.536 18.267 10.442 1.00 34.32 208 GLN A O 1
ATOM 1798 N N . GLU C 2 209 ? 0.008 18.254 12.637 1.00 33.23 209 GLU A N 1
ATOM 1799 C CA . GLU C 2 209 ? -0.729 16.992 12.573 1.00 32.88 209 GLU A CA 1
ATOM 1800 C C . GLU C 2 209 ? -1.935 17.110 11.658 1.00 31.28 209 GLU A C 1
ATOM 1801 O O . GLU C 2 209 ? -2.141 16.260 10.797 1.00 29.57 209 GLU A O 1
ATOM 1807 N N . VAL C 2 210 ? -2.708 18.183 11.831 1.00 30.83 210 VAL A N 1
ATOM 1808 C CA . VAL C 2 210 ? -3.877 18.442 10.983 1.00 30.16 210 VAL A CA 1
ATOM 1809 C C . VAL C 2 210 ? -3.459 18.495 9.506 1.00 29.92 210 VAL A C 1
ATOM 1810 O O . VAL C 2 210 ? -4.106 17.883 8.652 1.00 30.05 210 VAL A O 1
ATOM 1814 N N . GLN C 2 211 ? -2.382 19.228 9.231 1.00 30.00 211 GLN A N 1
ATOM 1815 C CA . GLN C 2 211 ? -1.842 19.371 7.880 1.00 30.57 211 GLN A CA 1
ATOM 1816 C C . GLN C 2 211 ? -1.512 18.021 7.232 1.00 30.11 211 GLN A C 1
ATOM 1817 O O . GLN C 2 211 ? -1.778 17.837 6.051 1.00 30.27 211 GLN A O 1
ATOM 1823 N N . LYS C 2 212 ? -0.951 17.092 8.008 1.00 30.42 212 LYS A N 1
ATOM 1824 C CA . LYS C 2 212 ? -0.604 15.755 7.505 1.00 31.01 212 LYS A CA 1
ATOM 1825 C C . LYS C 2 212 ? -1.841 14.970 7.093 1.00 30.04 212 LYS A C 1
ATOM 1826 O O . LYS C 2 212 ? -1.887 14.433 5.992 1.00 28.99 212 LYS A O 1
ATOM 1832 N N . SER C 2 213 ? -2.845 14.923 7.969 1.00 30.24 213 SER A N 1
ATOM 1833 C CA . SER C 2 213 ? -4.093 14.206 7.675 1.00 29.18 213 SER A CA 1
ATOM 1834 C C . SER C 2 213 ? -4.841 14.798 6.487 1.00 28.88 213 SER A C 1
ATOM 1835 O O . SER C 2 213 ? -5.349 14.062 5.643 1.00 29.37 213 SER A O 1
ATOM 1838 N N . LEU C 2 214 ? -4.893 16.126 6.409 1.00 28.43 214 LEU A N 1
ATOM 1839 C CA . LEU C 2 214 ? -5.597 16.797 5.308 1.00 27.25 214 LEU A CA 1
ATOM 1840 C C . LEU C 2 214 ? -4.796 16.832 4.001 1.00 26.54 214 LEU A C 1
ATOM 1841 O O . LEU C 2 214 ? -5.357 17.134 2.948 1.00 25.83 214 LEU A O 1
ATOM 1846 N N . GLN C 2 215 ? -3.496 16.539 4.080 1.00 26.80 215 GLN A N 1
ATOM 1847 C CA . GLN C 2 215 ? -2.557 16.652 2.956 1.00 27.29 215 GLN A CA 1
ATOM 1848 C C . GLN C 2 215 ? -2.533 18.067 2.369 1.00 27.13 215 GLN A C 1
ATOM 1849 O O . GLN C 2 215 ? -2.305 18.249 1.181 1.00 27.03 215 GLN A O 1
ATOM 1855 N N . ARG C 2 216 ? -2.763 19.059 3.230 1.00 26.91 216 ARG A N 1
ATOM 1856 C CA . ARG C 2 216 ? -2.738 20.474 2.859 1.00 26.42 216 ARG A CA 1
ATOM 1857 C C . ARG C 2 216 ? -2.703 21.312 4.143 1.00 26.15 216 ARG A C 1
ATOM 1858 O O . ARG C 2 216 ? -3.139 20.831 5.195 1.00 25.05 216 ARG A O 1
ATOM 1866 N N . PRO C 2 217 ? -2.198 22.559 4.065 1.00 26.08 217 PRO A N 1
ATOM 1867 C CA . PRO C 2 217 ? -2.364 23.467 5.203 1.00 25.70 217 PRO A CA 1
ATOM 1868 C C . PRO C 2 217 ? -3.844 23.755 5.459 1.00 24.99 217 PRO A C 1
ATOM 1869 O O . PRO C 2 217 ? -4.584 24.019 4.514 1.00 25.88 217 PRO A O 1
ATOM 1873 N N . ALA C 2 218 ? -4.271 23.667 6.714 1.00 24.35 218 ALA A N 1
ATOM 1874 C CA . ALA C 2 218 ? -5.658 23.964 7.087 1.00 23.97 218 ALA A CA 1
ATOM 1875 C C . ALA C 2 218 ? -5.877 25.469 7.149 1.00 24.13 218 ALA A C 1
ATOM 1876 O O . ALA C 2 218 ? -4.923 26.233 7.232 1.00 24.09 218 ALA A O 1
ATOM 1878 N N . THR C 2 219 ? -7.140 25.877 7.074 1.00 24.66 219 THR A N 1
ATOM 1879 C CA . THR C 2 219 ? -7.550 27.248 7.357 1.00 25.16 219 THR A CA 1
ATOM 1880 C C . THR C 2 219 ? -8.192 27.206 8.734 1.00 25.04 219 THR A C 1
ATOM 1881 O O . THR C 2 219 ? -8.990 26.321 9.010 1.00 25.09 219 THR A O 1
ATOM 1885 N N . LEU C 2 220 ? -7.826 28.134 9.607 1.00 25.24 220 LEU A N 1
ATOM 1886 C CA . LEU C 2 220 ? -8.375 28.142 10.958 1.00 25.60 220 LEU A CA 1
ATOM 1887 C C . LEU C 2 220 ? -9.690 28.907 11.014 1.00 25.18 220 LEU A C 1
ATOM 1888 O O . LEU C 2 220 ? -9.758 30.071 10.613 1.00 25.48 220 LEU A O 1
ATOM 1893 N N . TRP C 2 221 ? -10.728 28.221 11.484 1.00 24.24 221 TRP A N 1
ATOM 1894 C CA . TRP C 2 221 ? -11.974 28.834 11.929 1.00 23.98 221 TRP A CA 1
ATOM 1895 C C . TRP C 2 221 ? -11.749 29.007 13.420 1.00 23.27 221 TRP A C 1
ATOM 1896 O O . TRP C 2 221 ? -11.923 28.067 14.182 1.00 23.54 221 TRP A O 1
ATOM 1907 N N . ASP C 2 222 ? -11.348 30.199 13.843 1.00 22.38 222 ASP A N 1
ATOM 1908 C CA . ASP C 2 222 ? -10.989 30.408 15.237 1.00 22.36 222 ASP A CA 1
ATOM 1909 C C . ASP C 2 222 ? -12.189 30.991 15.978 1.00 22.70 222 ASP A C 1
ATOM 1910 O O . ASP C 2 222 ? -12.615 32.116 15.696 1.00 23.26 222 ASP A O 1
ATOM 1915 N N . ASN C 2 223 ? -12.732 30.221 16.918 1.00 22.48 223 ASN A N 1
ATOM 1916 C CA . ASN C 2 223 ? -13.946 30.595 17.640 1.00 22.68 223 ASN A CA 1
ATOM 1917 C C . ASN C 2 223 ? -13.634 31.480 18.838 1.00 22.97 223 ASN A C 1
ATOM 1918 O O . ASN C 2 223 ? -13.818 31.088 19.994 1.00 23.40 223 ASN A O 1
ATOM 1923 N N . TYR C 2 224 ? -13.145 32.675 18.531 1.00 23.09 224 TYR A N 1
ATOM 1924 C CA . TYR C 2 224 ? -12.965 33.750 19.489 1.00 23.28 224 TYR A CA 1
ATOM 1925 C C . TYR C 2 224 ? -13.035 35.044 18.659 1.00 24.38 224 TYR A C 1
ATOM 1926 O O . TYR C 2 224 ? -12.392 35.100 17.603 1.00 24.81 224 TYR A O 1
ATOM 1935 N N . PRO C 2 225 ? -13.780 36.076 19.087 1.00 24.74 225 PRO A N 1
ATOM 1936 C CA . PRO C 2 225 ? -14.415 36.198 20.409 1.00 25.09 225 PRO A CA 1
ATOM 1937 C C . PRO C 2 225 ? -15.836 35.625 20.597 1.00 24.94 225 PRO A C 1
ATOM 1938 O O . PRO C 2 225 ? -16.418 35.877 21.638 1.00 23.72 225 PRO A O 1
ATOM 1942 N N . VAL C 2 226 ? -16.383 34.865 19.643 1.00 26.34 226 VAL A N 1
ATOM 1943 C CA . VAL C 2 226 ? -17.770 34.344 19.760 1.00 27.11 226 VAL A CA 1
ATOM 1944 C C . VAL C 2 226 ? -18.225 34.030 21.173 1.00 26.60 226 VAL A C 1
ATOM 1945 O O . VAL C 2 226 ? -17.554 33.285 21.878 1.00 27.26 226 VAL A O 1
ATOM 1949 N N . ASN C 2 227 ? -19.392 34.548 21.540 1.00 26.40 227 ASN A N 1
ATOM 1950 C CA . ASN C 2 227 ? -20.031 34.226 22.810 1.00 27.35 227 ASN A CA 1
ATOM 1951 C C . ASN C 2 227 ? -21.494 33.815 22.600 1.00 27.90 227 ASN A C 1
ATOM 1952 O O . ASN C 2 227 ? -22.390 34.347 23.231 1.00 27.41 227 ASN A O 1
ATOM 1957 N N . ASP C 2 228 ? -21.725 32.863 21.696 1.00 28.48 228 ASP A N 1
ATOM 1958 C CA . ASP C 2 228 ? -23.090 32.383 21.434 1.00 27.85 228 ASP A CA 1
ATOM 1959 C C . ASP C 2 228 ? -23.437 31.207 22.334 1.00 27.63 228 ASP A C 1
ATOM 1960 O O . ASP C 2 228 ? -22.562 30.652 23.014 1.00 27.86 228 ASP A O 1
ATOM 1965 N N . GLY C 2 229 ? -24.718 30.846 22.348 1.00 26.79 229 GLY A N 1
ATOM 1966 C CA . GLY C 2 229 ? -25.206 29.728 23.152 1.00 27.02 229 GLY A CA 1
ATOM 1967 C C . GLY C 2 229 ? -24.936 29.959 24.625 1.00 26.30 229 GLY A C 1
ATOM 1968 O O . GLY C 2 229 ? -25.194 31.044 25.136 1.00 25.29 229 GLY A O 1
ATOM 1969 N N . GLY C 2 230 ? -24.365 28.954 25.291 1.00 26.06 230 GLY A N 1
ATOM 1970 C CA . GLY C 2 230 ? -24.038 29.050 26.711 1.00 25.89 230 GLY A CA 1
ATOM 1971 C C . GLY C 2 230 ? -22.952 30.036 27.098 1.00 25.56 230 GLY A C 1
ATOM 1972 O O . GLY C 2 230 ? -22.769 30.305 28.280 1.00 25.42 230 GLY A O 1
ATOM 1973 N N . MET C 2 231 ? -22.231 30.569 26.117 1.00 26.02 231 MET A N 1
ATOM 1974 C CA . MET C 2 231 ? -21.225 31.607 26.348 1.00 25.85 231 MET A CA 1
ATOM 1975 C C . MET C 2 231 ? -21.780 33.035 26.330 1.00 25.83 231 MET A C 1
ATOM 1976 O O . MET C 2 231 ? -21.040 33.964 26.650 1.00 24.93 231 MET A O 1
ATOM 1981 N N . MET C 2 232 ? -23.057 33.224 25.973 1.00 26.35 232 MET A N 1
ATOM 1982 C CA . MET C 2 232 ? -23.669 34.580 25.946 1.00 26.66 232 MET A CA 1
ATOM 1983 C C . MET C 2 232 ? -23.447 35.454 27.202 1.00 25.16 232 MET A C 1
ATOM 1984 O O . MET C 2 232 ? -23.242 36.654 27.071 1.00 25.17 232 MET A O 1
ATOM 1989 N N . PRO C 2 233 ? -23.474 34.866 28.412 1.00 24.48 233 PRO A N 1
ATOM 1990 C CA . PRO C 2 233 ? -23.171 35.661 29.618 1.00 23.81 233 PRO A CA 1
ATOM 1991 C C . PRO C 2 233 ? -21.749 36.243 29.718 1.00 23.66 233 PRO A C 1
ATOM 1992 O O . PRO C 2 233 ? -21.533 37.187 30.488 1.00 22.47 233 PRO A O 1
ATOM 1996 N N . GLU C 2 234 ? -20.804 35.702 28.949 1.00 22.92 234 GLU A N 1
ATOM 1997 C CA . GLU C 2 234 ? -19.406 36.140 28.992 1.00 22.80 234 GLU A CA 1
ATOM 1998 C C . GLU C 2 234 ? -19.125 37.244 27.992 1.00 22.94 234 GLU A C 1
ATOM 1999 O O . GLU C 2 234 ? -19.396 37.078 26.802 1.00 23.54 234 GLU A O 1
ATOM 2005 N N . LEU C 2 235 ? -18.575 38.364 28.470 1.00 22.95 235 LEU A N 1
ATOM 2006 C CA . LEU C 2 235 ? -18.113 39.424 27.584 1.00 22.58 235 LEU A CA 1
ATOM 2007 C C . LEU C 2 235 ? -16.681 39.115 27.144 1.00 22.36 235 LEU A C 1
ATOM 2008 O O . LEU C 2 235 ? -15.721 39.363 27.887 1.00 21.58 235 LEU A O 1
ATOM 2013 N N . HIS C 2 236 ? -16.547 38.597 25.926 1.00 22.17 236 HIS A N 1
ATOM 2014 C CA . HIS C 2 236 ? -15.241 38.220 25.379 1.00 22.46 236 HIS A CA 1
ATOM 2015 C C . HIS C 2 236 ? -14.557 39.417 24.739 1.00 23.21 236 HIS A C 1
ATOM 2016 O O . HIS C 2 236 ? -14.486 39.526 23.505 1.00 23.99 236 HIS A O 1
ATOM 2023 N N . ILE C 2 237 ? -14.039 40.309 25.580 1.00 23.39 237 ILE A N 1
ATOM 2024 C CA . ILE C 2 237 ? -13.313 41.490 25.097 1.00 23.80 237 ILE A CA 1
ATOM 2025 C C . ILE C 2 237 ? -11.795 41.404 25.270 1.00 23.25 237 ILE A C 1
ATOM 2026 O O . ILE C 2 237 ? -11.094 42.328 24.870 1.00 23.30 237 ILE A O 1
ATOM 2031 N N . GLY C 2 238 ? -11.288 40.302 25.828 1.00 23.11 238 GLY A N 1
ATOM 2032 C CA . GLY C 2 238 ? -9.854 40.139 26.056 1.00 23.52 238 GLY A CA 1
ATOM 2033 C C . GLY C 2 238 ? -9.066 39.964 24.768 1.00 24.55 238 GLY A C 1
ATOM 2034 O O . GLY C 2 238 ? -9.647 39.654 23.725 1.00 24.67 238 GLY A O 1
ATOM 2035 N N . PRO C 2 239 ? -7.732 40.137 24.830 1.00 24.88 239 PRO A N 1
ATOM 2036 C CA . PRO C 2 239 ? -6.942 40.045 23.607 1.00 25.19 239 PRO A CA 1
ATOM 2037 C C . PRO C 2 239 ? -6.900 38.641 23.023 1.00 24.44 239 PRO A C 1
ATOM 2038 O O . PRO C 2 239 ? -6.992 37.654 23.756 1.00 26.34 239 PRO A O 1
ATOM 2042 N N . TYR C 2 240 ? -6.779 38.571 21.703 1.00 24.00 240 TYR A N 1
ATOM 2043 C CA . TYR C 2 240 ? -6.391 37.347 21.005 1.00 23.21 240 TYR A CA 1
ATOM 2044 C C . TYR C 2 240 ? -5.116 36.804 21.658 1.00 23.71 240 TYR A C 1
ATOM 2045 O O . TYR C 2 240 ? -4.196 37.574 21.954 1.00 22.54 240 TYR A O 1
ATOM 2054 N N . ASP C 2 241 ? -5.073 35.500 21.924 1.00 24.31 241 ASP A N 1
ATOM 2055 C CA . ASP C 2 241 ? -3.957 34.940 22.691 1.00 25.65 241 ASP A CA 1
ATOM 2056 C C . ASP C 2 241 ? -3.777 33.445 22.499 1.00 25.68 241 ASP A C 1
ATOM 2057 O O . ASP C 2 241 ? -4.694 32.745 22.065 1.00 25.42 241 ASP A O 1
ATOM 2062 N N . HIS C 2 242 ? -2.568 32.984 22.830 1.00 26.47 242 HIS A N 1
ATOM 2063 C CA . HIS C 2 242 ? -2.209 31.561 22.892 1.00 26.50 242 HIS A CA 1
ATOM 2064 C C . HIS C 2 242 ? -2.217 30.879 21.528 1.00 26.11 242 HIS A C 1
ATOM 2065 O O . HIS C 2 242 ? -2.434 29.669 21.431 1.00 26.25 242 HIS A O 1
ATOM 2072 N N . ARG C 2 243 ? -1.961 31.665 20.485 1.00 25.51 243 ARG A N 1
ATOM 2073 C CA . ARG C 2 243 ? -1.791 31.149 19.137 1.00 26.06 243 ARG A CA 1
ATOM 2074 C C . ARG C 2 243 ? -0.309 31.256 18.851 1.00 26.76 243 ARG A C 1
ATOM 2075 O O . ARG C 2 243 ? 0.267 32.336 18.974 1.00 26.60 243 ARG A O 1
ATOM 2083 N N . ASP C 2 244 ? 0.311 30.132 18.496 1.00 28.55 244 ASP A N 1
ATOM 2084 C CA . ASP C 2 244 ? 1.769 30.082 18.346 1.00 30.1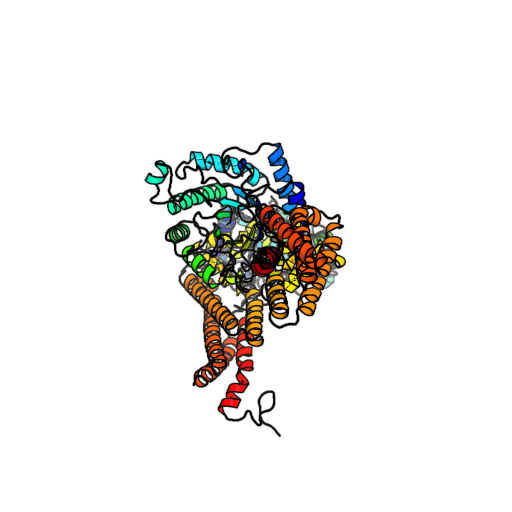1 244 ASP A CA 1
ATOM 2085 C C . ASP C 2 244 ? 2.257 31.127 17.343 1.00 30.79 244 ASP A C 1
ATOM 2086 O O . ASP C 2 244 ? 1.578 31.376 16.355 1.00 31.55 244 ASP A O 1
ATOM 2091 N N . PRO C 2 245 ? 3.418 31.761 17.611 1.00 33.54 245 PRO A N 1
ATOM 2092 C CA . PRO C 2 245 ? 3.966 32.750 16.661 1.00 34.35 245 PRO A CA 1
ATOM 2093 C C . PRO C 2 245 ? 4.264 32.230 15.246 1.00 35.52 245 PRO A C 1
ATOM 2094 O O . PRO C 2 245 ? 4.331 33.034 14.316 1.00 36.02 245 PRO A O 1
ATOM 2098 N N . GLU C 2 246 ? 4.447 30.916 15.095 1.00 36.59 246 GLU A N 1
ATOM 2099 C CA . GLU C 2 246 ? 4.800 30.301 13.819 1.00 38.21 246 GLU A CA 1
ATOM 2100 C C . GLU C 2 246 ? 3.695 29.397 13.246 1.00 36.60 246 GLU A C 1
ATOM 2101 O O . GLU C 2 246 ? 3.981 28.522 12.424 1.00 37.36 246 GLU A O 1
ATOM 2107 N N . LEU C 2 247 ? 2.439 29.616 13.654 1.00 35.14 247 LEU A N 1
ATOM 2108 C CA . LEU C 2 247 ? 1.287 28.939 13.025 1.00 34.32 247 LEU A CA 1
ATOM 2109 C C . LEU C 2 247 ? 1.217 29.167 11.513 1.00 34.40 247 LEU A C 1
ATOM 2110 O O . LEU C 2 247 ? 0.795 28.267 10.772 1.00 31.88 247 LEU A O 1
ATOM 2115 N N . HIS C 2 248 ? 1.616 30.363 11.069 1.00 34.15 248 HIS A N 1
ATOM 2116 C CA . HIS C 2 248 ? 1.591 30.715 9.641 1.00 36.11 248 HIS A CA 1
ATOM 2117 C C . HIS C 2 248 ? 2.328 29.713 8.739 1.00 35.20 248 HIS A C 1
ATOM 2118 O O . HIS C 2 248 ? 1.938 29.516 7.594 1.00 35.22 248 HIS A O 1
ATOM 2125 N N . THR C 2 249 ? 3.371 29.078 9.270 1.00 35.51 249 THR A N 1
ATOM 2126 C CA . THR C 2 249 ? 4.073 27.987 8.574 1.00 35.31 249 THR A CA 1
ATOM 2127 C C . THR C 2 249 ? 3.156 26.810 8.192 1.00 33.83 249 THR A C 1
ATOM 2128 O O . THR C 2 249 ? 3.350 26.206 7.142 1.00 33.79 249 THR A O 1
ATOM 2132 N N . HIS C 2 250 ? 2.158 26.503 9.021 1.00 32.89 250 HIS A N 1
ATOM 2133 C CA . HIS C 2 250 ? 1.272 25.346 8.795 1.00 32.87 250 HIS A CA 1
ATOM 2134 C C . HIS C 2 250 ? -0.185 25.689 8.491 1.00 31.53 250 HIS A C 1
ATOM 2135 O O . HIS C 2 250 ? -0.995 24.784 8.287 1.00 30.66 250 HIS A O 1
ATOM 2142 N N . VAL C 2 251 ? -0.507 26.981 8.429 1.00 29.98 251 VAL A N 1
ATOM 2143 C CA . VAL C 2 251 ? -1.880 27.441 8.260 1.00 29.57 251 VAL A CA 1
ATOM 2144 C C . VAL C 2 251 ? -1.922 28.471 7.128 1.00 28.63 251 VAL A C 1
ATOM 2145 O O . VAL C 2 251 ? -1.128 29.408 7.107 1.00 29.14 251 VAL A O 1
ATOM 2149 N N . VAL C 2 252 ? -2.841 28.276 6.187 1.00 28.16 252 VAL A N 1
ATOM 2150 C CA . VAL C 2 252 ? -3.018 29.187 5.038 1.00 27.61 252 VAL A CA 1
ATOM 2151 C C . VAL C 2 252 ? -3.703 30.508 5.433 1.00 27.00 252 VAL A C 1
ATOM 2152 O O . VAL C 2 252 ? -3.481 31.544 4.801 1.00 27.76 252 VAL A O 1
ATOM 2156 N N . GLY C 2 253 ? -4.537 30.468 6.466 1.00 26.12 253 GLY A N 1
ATOM 2157 C CA . GLY C 2 253 ? -5.178 31.672 6.981 1.00 24.96 253 GLY A CA 1
ATOM 2158 C C . GLY C 2 253 ? -6.032 31.401 8.203 1.00 24.41 253 GLY A C 1
ATOM 2159 O O . GLY C 2 253 ? -6.221 30.246 8.596 1.00 22.95 253 GLY A O 1
ATOM 2160 N N . ILE C 2 254 ? -6.534 32.477 8.810 1.00 23.54 254 ILE A N 1
ATOM 2161 C CA . ILE C 2 254 ? -7.377 32.384 9.996 1.00 23.48 254 ILE A CA 1
ATOM 2162 C C . ILE C 2 254 ? -8.575 33.296 9.822 1.00 22.89 254 ILE A C 1
ATOM 2163 O O . ILE C 2 254 ? -8.412 34.477 9.520 1.00 23.23 254 ILE A O 1
ATOM 2168 N N . TYR C 2 255 ? -9.768 32.735 10.011 1.00 22.80 255 TYR A N 1
ATOM 2169 C CA . TYR C 2 255 ? -10.998 33.514 10.142 1.00 23.33 255 TYR A CA 1
ATOM 2170 C C . TYR C 2 255 ? -11.476 33.487 11.602 1.00 22.76 255 TYR A C 1
ATOM 2171 O O . TYR C 2 255 ? -11.664 32.410 12.174 1.00 21.66 255 TYR A O 1
ATOM 2180 N N . ALA C 2 256 ? -11.682 34.668 12.184 1.00 22.94 256 ALA A N 1
ATOM 2181 C CA . ALA C 2 256 ? -12.197 34.785 13.549 1.00 23.50 256 ALA A CA 1
ATOM 2182 C C . ALA C 2 256 ? -13.716 34.825 13.522 1.00 23.59 256 ALA A C 1
ATOM 2183 O O . ALA C 2 256 ? -14.294 35.647 12.811 1.00 23.75 256 ALA A O 1
ATOM 2185 N N . ASN C 2 257 ? -14.359 33.934 14.275 1.00 23.69 257 ASN A N 1
ATOM 2186 C CA . ASN C 2 257 ? -15.802 34.016 14.502 1.00 24.40 257 ASN A CA 1
ATOM 2187 C C . ASN C 2 257 ? -16.082 34.991 15.667 1.00 25.25 257 ASN A C 1
ATOM 2188 O O . ASN C 2 257 ? -15.748 34.686 16.819 1.00 25.30 257 ASN A O 1
ATOM 2193 N N . PRO C 2 258 ? -16.683 36.164 15.375 1.00 25.39 258 PRO A N 1
ATOM 2194 C CA . PRO C 2 258 ? -16.862 37.189 16.403 1.00 25.22 258 PRO A CA 1
ATOM 2195 C C . PRO C 2 258 ? -18.153 37.057 17.204 1.00 25.08 258 PRO A C 1
ATOM 2196 O O . PRO C 2 258 ? -18.926 36.120 17.008 1.00 25.05 258 PRO A O 1
ATOM 2200 N N . MET C 2 259 ? -18.377 37.999 18.113 1.00 25.43 259 MET A N 1
ATOM 2201 C CA . MET C 2 259 ? -19.618 38.041 18.883 1.00 25.11 259 MET A CA 1
ATOM 2202 C C . MET C 2 259 ? -20.743 38.615 18.033 1.00 25.39 259 MET A C 1
ATOM 2203 O O . MET C 2 259 ? -20.501 39.391 17.098 1.00 25.40 259 MET A O 1
ATOM 2208 N N . ALA C 2 260 ? -21.974 38.258 18.382 1.00 26.25 260 ALA A N 1
ATOM 2209 C CA . ALA C 2 260 ? -23.160 38.936 17.830 1.00 27.76 260 ALA A CA 1
ATOM 2210 C C . ALA C 2 260 ? -23.219 40.440 18.203 1.00 29.73 260 ALA A C 1
ATOM 2211 O O . ALA C 2 260 ? -24.043 41.170 17.659 1.00 31.82 260 ALA A O 1
ATOM 2213 N N . LEU C 2 261 ? -22.382 40.866 19.156 1.00 29.27 261 LEU A N 1
ATOM 2214 C CA . LEU C 2 261 ? -22.077 42.276 19.430 1.00 29.99 261 LEU A CA 1
ATOM 2215 C C . LEU C 2 261 ? -20.902 42.754 18.560 1.00 30.33 261 LEU A C 1
ATOM 2216 O O . LEU C 2 261 ? -19.741 42.504 18.907 1.00 32.72 261 LEU A O 1
ATOM 2221 N N . PRO C 2 262 ? -21.185 43.428 17.422 1.00 29.85 262 PRO A N 1
ATOM 2222 C CA . PRO C 2 262 ? -20.094 43.769 16.497 1.00 28.95 262 PRO A CA 1
ATOM 2223 C C . PRO C 2 262 ? -19.134 44.845 16.982 1.00 28.77 262 PRO A C 1
ATOM 2224 O O . PRO C 2 262 ? -17.933 44.738 16.754 1.00 27.91 262 PRO A O 1
ATOM 2228 N N . GLU C 2 263 ? -19.664 45.890 17.607 1.00 28.05 263 GLU A N 1
ATOM 2229 C CA . GLU C 2 263 ? -18.832 46.992 18.076 1.00 28.46 263 GLU A CA 1
ATOM 2230 C C . GLU C 2 263 ? -17.914 46.522 19.211 1.00 27.30 263 GLU A C 1
ATOM 2231 O O . GLU C 2 263 ? -16.723 46.837 19.221 1.00 26.54 263 GLU A O 1
ATOM 2237 N N . ALA C 2 264 ? -18.462 45.741 20.139 1.00 27.42 264 ALA A N 1
ATOM 2238 C CA . ALA C 2 264 ? -17.664 45.129 21.212 1.00 27.08 264 ALA A CA 1
ATOM 2239 C C . ALA C 2 264 ? -16.595 44.174 20.674 1.00 26.59 264 ALA A C 1
ATOM 2240 O O . ALA C 2 264 ? -15.512 44.086 21.251 1.00 26.61 264 ALA A O 1
ATOM 2242 N N . SER C 2 265 ? -16.895 43.473 19.576 1.00 25.50 265 SER A N 1
ATOM 2243 C CA . SER C 2 265 ? -15.923 42.566 18.937 1.00 25.59 265 SER A CA 1
ATOM 2244 C C . SER C 2 265 ? -14.688 43.279 18.399 1.00 25.75 265 SER A C 1
ATOM 2245 O O . SER C 2 265 ? -13.633 42.670 18.279 1.00 25.63 265 SER A O 1
ATOM 2248 N N . LYS C 2 266 ? -14.811 44.563 18.080 1.00 26.65 266 LYS A N 1
ATOM 2249 C CA . LYS C 2 266 ? -13.694 45.318 17.512 1.00 27.59 266 LYS A CA 1
ATOM 2250 C C . LYS C 2 266 ? -12.466 45.378 18.410 1.00 27.15 266 LYS A C 1
ATOM 2251 O O . LYS C 2 266 ? -11.350 45.491 17.902 1.00 26.83 266 LYS A O 1
ATOM 2257 N N . LEU C 2 267 ? -12.673 45.300 19.728 1.00 27.27 267 LEU A N 1
ATOM 2258 C CA . LEU C 2 267 ? -11.572 45.320 20.689 1.00 27.44 267 LEU A CA 1
ATOM 2259 C C . LEU C 2 267 ? -10.663 44.076 20.528 1.00 26.26 267 LEU A C 1
ATOM 2260 O O . LEU C 2 267 ? -9.477 44.231 20.244 1.00 27.04 267 LEU A O 1
ATOM 2265 N N . PRO C 2 268 ? -11.211 42.850 20.676 1.00 25.82 268 PRO A N 1
ATOM 2266 C CA . PRO C 2 268 ? -10.379 41.662 20.419 1.00 25.59 268 PRO A CA 1
ATOM 2267 C C . PRO C 2 268 ? -9.990 41.459 18.957 1.00 25.83 268 PRO A C 1
ATOM 2268 O O . PRO C 2 268 ? -8.889 40.968 18.690 1.00 26.63 268 PRO A O 1
ATOM 2272 N N . LEU C 2 269 ? -10.864 41.836 18.021 1.00 25.65 269 LEU A N 1
ATOM 2273 C CA . LEU C 2 269 ? -10.532 41.755 16.585 1.00 25.30 269 LEU A CA 1
ATOM 2274 C C . LEU C 2 269 ? -9.352 42.648 16.194 1.00 25.43 269 LEU A C 1
ATOM 2275 O O . LEU C 2 269 ? -8.538 42.260 15.344 1.00 25.31 269 LEU A O 1
ATOM 2280 N N . TYR C 2 270 ? -9.251 43.825 16.814 1.00 25.42 270 TYR A N 1
ATOM 2281 C CA . TYR C 2 270 ? -8.073 44.684 16.652 1.00 26.03 270 TYR A CA 1
ATOM 2282 C C . TYR C 2 270 ? -6.796 43.922 17.010 1.00 25.35 270 TYR A C 1
ATOM 2283 O O . TYR C 2 270 ? -5.824 43.954 16.263 1.00 25.13 270 TYR A O 1
ATOM 2292 N N . THR C 2 271 ? -6.814 43.232 18.149 1.00 25.65 271 THR A N 1
ATOM 2293 C CA . THR C 2 271 ? -5.640 42.495 18.626 1.00 25.11 271 THR A CA 1
ATOM 2294 C C . THR C 2 271 ? -5.339 41.286 17.739 1.00 26.05 271 THR A C 1
ATOM 2295 O O . THR C 2 271 ? -4.174 40.981 17.460 1.00 27.36 271 THR A O 1
ATOM 2299 N N . PHE C 2 272 ? -6.400 40.610 17.319 1.00 26.40 272 PHE A N 1
ATOM 2300 C CA . PHE C 2 272 ? -6.332 39.531 16.334 1.00 26.65 272 PHE A CA 1
ATOM 2301 C C . PHE C 2 272 ? -5.625 39.992 15.055 1.00 27.19 272 PHE A C 1
ATOM 2302 O O . PHE C 2 272 ? -4.702 39.326 14.592 1.00 27.21 272 PHE A O 1
ATOM 2310 N N . ALA C 2 273 ? -6.024 41.151 14.530 1.00 28.66 273 ALA A N 1
ATOM 2311 C CA . ALA C 2 273 ? -5.410 41.734 13.320 1.00 29.40 273 ALA A CA 1
ATOM 2312 C C . ALA C 2 273 ? -3.928 42.083 13.489 1.00 30.16 273 ALA A C 1
ATOM 2313 O O . ALA C 2 273 ? -3.132 41.884 12.568 1.00 28.75 273 ALA A O 1
ATOM 2315 N N . GLN C 2 274 ? -3.561 42.611 14.656 1.00 30.77 274 GLN A N 1
ATOM 2316 C CA . GLN C 2 274 ? -2.152 42.883 14.954 1.00 31.17 274 GLN A CA 1
ATOM 2317 C C . GLN C 2 274 ? -1.327 41.599 15.033 1.00 30.49 274 GLN A C 1
ATOM 2318 O O . GLN C 2 274 ? -0.200 41.571 14.537 1.00 29.93 274 GLN A O 1
ATOM 2324 N N . TYR C 2 275 ? -1.884 40.545 15.639 1.00 29.63 275 TYR A N 1
ATOM 2325 C CA . TYR C 2 275 ? -1.220 39.234 15.662 1.00 29.26 275 TYR A CA 1
ATOM 2326 C C . TYR C 2 275 ? -0.967 38.737 14.243 1.00 30.08 275 TYR A C 1
ATOM 2327 O O . TYR C 2 275 ? 0.142 38.313 13.932 1.00 32.26 275 TYR A O 1
ATOM 2336 N N . LEU C 2 276 ? -1.990 38.784 13.391 1.00 29.70 276 LEU A N 1
ATOM 2337 C CA . LEU C 2 276 ? -1.847 38.327 12.003 1.00 29.86 276 LEU A CA 1
ATOM 2338 C C . LEU C 2 276 ? -0.788 39.136 11.247 1.00 31.33 276 LEU A C 1
ATOM 2339 O O . LEU C 2 276 ? -0.032 38.573 10.457 1.00 30.47 276 LEU A O 1
ATOM 2344 N N . ASN C 2 277 ? -0.733 40.443 11.501 1.00 32.37 277 ASN A N 1
ATOM 2345 C CA . ASN C 2 277 ? 0.235 41.325 10.838 1.00 35.18 277 ASN A CA 1
ATOM 2346 C C . ASN C 2 277 ? 1.700 41.020 11.162 1.00 35.74 277 ASN A C 1
ATOM 2347 O O . ASN C 2 277 ? 2.556 41.095 10.280 1.00 35.88 277 ASN A O 1
ATOM 2352 N N . SER C 2 278 ? 1.983 40.689 12.421 1.00 36.78 278 SER A N 1
ATOM 2353 C CA . SER C 2 278 ? 3.349 40.392 12.855 1.00 36.83 278 SER A CA 1
ATOM 2354 C C . SER C 2 278 ? 3.348 39.463 14.078 1.00 35.99 278 SER A C 1
ATOM 2355 O O . SER C 2 278 ? 3.572 39.910 15.207 1.00 38.20 278 SER A O 1
ATOM 2358 N N . PRO C 2 279 ? 3.109 38.161 13.856 1.00 34.85 279 PRO A N 1
ATOM 2359 C CA . PRO C 2 279 ? 2.924 37.238 14.985 1.00 34.77 279 PRO A CA 1
ATOM 2360 C C . PRO C 2 279 ? 4.144 37.039 15.908 1.00 34.96 279 PRO A C 1
ATOM 2361 O O . PRO C 2 279 ? 3.957 36.764 17.096 1.00 34.28 279 PRO A O 1
ATOM 2365 N N . SER C 2 280 ? 5.361 37.205 15.385 1.00 35.01 280 SER A N 1
ATOM 2366 C CA . SER C 2 280 ? 6.575 37.097 16.208 1.00 35.06 280 SER A CA 1
ATOM 2367 C C . SER C 2 280 ? 6.788 38.287 17.154 1.00 34.53 280 SER A C 1
ATOM 2368 O O . SER C 2 280 ? 7.457 38.139 18.179 1.00 35.68 280 SER A O 1
ATOM 2371 N N . GLN C 2 281 ? 6.248 39.457 16.810 1.00 33.83 281 GLN A N 1
ATOM 2372 C CA . GLN C 2 281 ? 6.334 40.647 17.679 1.00 33.34 281 GLN A CA 1
ATOM 2373 C C . GLN C 2 281 ? 5.023 40.974 18.431 1.00 32.12 281 GLN A C 1
ATOM 2374 O O . GLN C 2 281 ? 4.934 42.011 19.094 1.00 31.42 281 GLN A O 1
ATOM 2380 N N . TYR C 2 282 ? 4.026 40.091 18.345 1.00 31.44 282 TYR A N 1
ATOM 2381 C CA . TYR C 2 282 ? 2.723 40.312 18.998 1.00 30.12 282 TYR A CA 1
ATOM 2382 C C . TYR C 2 282 ? 2.801 40.174 20.520 1.00 29.43 282 TYR A C 1
ATOM 2383 O O . TYR C 2 282 ? 3.228 39.142 21.014 1.00 29.00 282 TYR A O 1
ATOM 2392 N N . ASN C 2 283 ? 2.390 41.220 21.245 1.00 29.20 283 ASN A N 1
ATOM 2393 C CA . ASN C 2 283 ? 2.184 41.151 22.700 1.00 29.53 283 ASN A CA 1
ATOM 2394 C C . ASN C 2 283 ? 0.722 41.483 22.994 1.00 28.43 283 ASN A C 1
ATOM 2395 O O . ASN C 2 283 ? 0.280 42.584 22.669 1.00 27.54 283 ASN A O 1
ATOM 2400 N N . PRO C 2 284 ? -0.028 40.545 23.613 1.00 28.49 284 PRO A N 1
ATOM 2401 C CA . PRO C 2 284 ? -1.479 40.764 23.786 1.00 28.53 284 PRO A CA 1
ATOM 2402 C C . PRO C 2 284 ? -1.867 41.964 24.659 1.00 28.61 284 PRO A C 1
ATOM 2403 O O . PRO C 2 284 ? -2.889 42.590 24.390 1.00 28.38 284 PRO A O 1
ATOM 2407 N N . GLN C 2 285 ? -1.059 42.299 25.665 1.00 29.17 285 GLN A N 1
ATOM 2408 C CA . GLN C 2 285 ? -1.367 43.429 26.551 1.00 29.76 285 GLN A CA 1
ATOM 2409 C C . GLN C 2 285 ? -1.065 44.755 25.866 1.00 28.96 285 GLN A C 1
ATOM 2410 O O . GLN C 2 285 ? -1.858 45.683 25.966 1.00 29.39 285 GLN A O 1
ATOM 2416 N N . ASP C 2 286 ? 0.084 44.840 25.189 1.00 29.98 286 ASP A N 1
ATOM 2417 C CA . ASP C 2 286 ? 0.432 46.008 24.360 1.00 30.58 286 ASP A CA 1
ATOM 2418 C C . ASP C 2 286 ? -0.659 46.253 23.318 1.00 30.38 286 ASP A C 1
ATOM 2419 O O . ASP C 2 286 ? -1.086 47.392 23.101 1.00 29.19 286 ASP A O 1
ATOM 2424 N N . SER C 2 287 ? -1.090 45.173 22.667 1.00 29.54 287 SER A N 1
ATOM 2425 C CA . SER C 2 287 ? -2.071 45.265 21.592 1.00 29.28 287 SER A CA 1
ATOM 2426 C C . SER C 2 287 ? -3.435 45.699 22.113 1.00 28.57 287 SER A C 1
ATOM 2427 O O . SER C 2 287 ? -4.080 46.570 21.528 1.00 28.27 287 SER A O 1
ATOM 2430 N N . TRP C 2 288 ? -3.859 45.090 23.218 1.00 28.15 288 TRP A N 1
ATOM 2431 C CA . TRP C 2 288 ? -5.141 45.415 23.840 1.00 28.36 288 TRP A CA 1
ATOM 2432 C C . TRP C 2 288 ? -5.228 46.887 24.271 1.00 29.52 288 TRP A C 1
ATOM 2433 O O . TRP C 2 288 ? -6.275 47.510 24.105 1.00 29.41 288 TRP A O 1
ATOM 2444 N N . ARG C 2 289 ? -4.128 47.439 24.787 1.00 32.32 289 ARG A N 1
ATOM 2445 C CA . ARG C 2 289 ? -4.077 48.855 25.215 1.00 34.08 289 ARG A CA 1
ATOM 2446 C C . ARG C 2 289 ? -4.103 49.838 24.045 1.00 34.17 289 ARG A C 1
ATOM 2447 O O . ARG C 2 289 ? -4.767 50.873 24.121 1.00 34.66 289 ARG A O 1
ATOM 2455 N N . GLN C 2 290 ? -3.378 49.526 22.973 1.00 34.29 290 GLN A N 1
ATOM 2456 C CA . GLN C 2 290 ? -3.465 50.320 21.745 1.00 34.38 290 GLN A CA 1
ATOM 2457 C C . GLN C 2 290 ? -4.875 50.243 21.139 1.00 33.86 290 GLN A C 1
ATOM 2458 O O . GLN C 2 290 ? -5.400 51.252 20.655 1.00 34.95 290 GLN A O 1
ATOM 2464 N N . ALA C 2 291 ? -5.477 49.052 21.176 1.00 31.49 291 ALA A N 1
ATOM 2465 C CA . ALA C 2 291 ? -6.861 48.851 20.731 1.00 29.93 291 ALA A CA 1
ATOM 2466 C C . ALA C 2 291 ? -7.840 49.745 21.488 1.00 29.86 291 ALA A C 1
ATOM 2467 O O . ALA C 2 291 ? -8.633 50.455 20.865 1.00 29.67 291 ALA A O 1
ATOM 2469 N N . VAL C 2 292 ? -7.778 49.700 22.822 1.00 29.29 292 VAL A N 1
ATOM 2470 C CA . VAL C 2 292 ? -8.636 50.529 23.689 1.00 29.99 292 VAL A CA 1
ATOM 2471 C C . VAL C 2 292 ? -8.456 52.030 23.398 1.00 30.53 292 VAL A C 1
ATOM 2472 O O . VAL C 2 292 ? -9.443 52.748 23.273 1.00 31.63 292 VAL A O 1
ATOM 2476 N N . SER C 2 293 ? -7.208 52.486 23.295 1.00 32.47 293 SER A N 1
ATOM 2477 C CA . SER C 2 293 ? -6.901 53.899 22.999 1.00 34.40 293 SER A CA 1
ATOM 2478 C C . SER C 2 293 ? -7.491 54.375 21.666 1.00 34.74 293 SER A C 1
ATOM 2479 O O . SER C 2 293 ? -8.212 55.373 21.631 1.00 35.79 293 SER A O 1
ATOM 2482 N N . THR C 2 294 ? -7.186 53.650 20.591 1.00 34.35 294 THR A N 1
ATOM 2483 C CA . THR C 2 294 ? -7.695 53.943 19.243 1.00 34.59 294 THR A CA 1
ATOM 2484 C C . THR C 2 294 ? -9.223 53.936 19.179 1.00 34.23 294 THR A C 1
ATOM 2485 O O . THR C 2 294 ? -9.839 54.897 18.710 1.00 35.11 294 THR A O 1
ATOM 2489 N N . LEU C 2 295 ? -9.823 52.850 19.655 1.00 33.90 295 LEU A N 1
ATOM 2490 C CA . LEU C 2 295 ? -11.265 52.631 19.520 1.00 33.83 295 LEU A CA 1
ATOM 2491 C C . LEU C 2 295 ? -12.113 53.387 20.548 1.00 32.93 295 LEU A C 1
ATOM 2492 O O . LEU C 2 295 ? -13.186 53.878 20.209 1.00 32.25 295 LEU A O 1
ATOM 2497 N N . LEU C 2 296 ? -11.639 53.466 21.790 1.00 32.17 296 LEU A N 1
ATOM 2498 C CA . LEU C 2 296 ? -12.415 54.038 22.902 1.00 32.51 296 LEU A CA 1
ATOM 2499 C C . LEU C 2 296 ? -11.845 55.322 23.521 1.00 32.16 296 LEU A C 1
ATOM 2500 O O . LEU C 2 296 ? -12.564 56.010 24.230 1.00 30.76 296 LEU A O 1
ATOM 2505 N N . GLY C 2 297 ? -10.573 55.630 23.272 1.00 33.32 297 GLY A N 1
ATOM 2506 C CA . GLY C 2 297 ? -9.939 56.850 23.785 1.00 34.59 297 GLY A CA 1
ATOM 2507 C C . GLY C 2 297 ? -8.975 56.570 24.926 1.00 35.11 297 GLY A C 1
ATOM 2508 O O . GLY C 2 297 ? -9.270 55.763 25.801 1.00 34.39 297 GLY A O 1
ATOM 2509 N N . GLU C 2 298 ? -7.822 57.243 24.898 1.00 38.35 298 GLU A N 1
ATOM 2510 C CA . GLU C 2 298 ? -6.806 57.208 25.967 1.00 39.93 298 GLU A CA 1
ATOM 2511 C C . GLU C 2 298 ? -7.355 57.326 27.383 1.00 38.90 298 GLU A C 1
ATOM 2512 O O . GLU C 2 298 ? -6.921 56.608 28.282 1.00 37.92 298 GLU A O 1
ATOM 2518 N N . ASP C 2 299 ? -8.289 58.257 27.571 1.00 38.49 299 ASP A N 1
ATOM 2519 C CA . ASP C 2 299 ? -8.831 58.569 28.898 1.00 38.36 299 ASP A CA 1
ATOM 2520 C C . ASP C 2 299 ? -9.675 57.452 29.516 1.00 36.80 299 ASP A C 1
ATOM 2521 O O . ASP C 2 299 ? -9.976 57.508 30.710 1.00 37.68 299 ASP A O 1
ATOM 2526 N N . ASN C 2 300 ? -10.074 56.467 28.714 1.00 35.49 300 ASN A N 1
ATOM 2527 C CA . ASN C 2 300 ? -10.774 55.286 29.218 1.00 34.84 300 ASN A CA 1
ATOM 2528 C C . ASN C 2 300 ? -9.867 54.078 29.439 1.00 33.70 300 ASN A C 1
ATOM 2529 O O . ASN C 2 300 ? -10.352 53.023 29.820 1.00 34.64 300 ASN A O 1
ATOM 2534 N N . LEU C 2 301 ? -8.559 54.235 29.240 1.00 33.82 301 LEU A N 1
ATOM 2535 C CA . LEU C 2 301 ? -7.635 53.104 29.268 1.00 33.93 301 LEU A CA 1
ATOM 2536 C C . LEU C 2 301 ? -7.544 52.426 30.641 1.00 32.73 301 LEU A C 1
ATOM 2537 O O . LEU C 2 301 ? -7.766 51.217 30.740 1.00 32.16 301 LEU A O 1
ATOM 2542 N N . SER C 2 302 ? -7.239 53.191 31.691 1.00 31.73 302 SER A N 1
ATOM 2543 C CA . SER C 2 302 ? -7.068 52.603 33.036 1.00 31.47 302 SER A CA 1
ATOM 2544 C C . SER C 2 302 ? -8.387 52.043 33.575 1.00 29.32 302 SER A C 1
ATOM 2545 O O . SER C 2 302 ? -8.395 51.009 34.242 1.00 29.61 302 SER A O 1
ATOM 2548 N N . ALA C 2 303 ? -9.497 52.708 33.262 1.00 27.26 303 ALA A N 1
ATOM 2549 C CA . ALA C 2 303 ? -10.826 52.182 33.580 1.00 26.83 303 ALA A CA 1
ATOM 2550 C C . ALA C 2 303 ? -11.153 50.880 32.830 1.00 27.27 303 ALA A C 1
ATOM 2551 O O . ALA C 2 303 ? -11.770 49.966 33.392 1.00 25.41 303 ALA A O 1
ATOM 2553 N N . MET C 2 304 ? -10.751 50.799 31.564 1.00 27.37 304 MET A N 1
ATOM 2554 C CA . MET C 2 304 ? -10.948 49.570 30.789 1.00 28.18 304 MET A CA 1
ATOM 2555 C C . MET C 2 304 ? -10.076 48.442 31.331 1.00 28.06 304 MET A C 1
ATOM 2556 O O . MET C 2 304 ? -10.564 47.333 31.514 1.00 28.55 304 MET A O 1
ATOM 2561 N N . GLU C 2 305 ? -8.805 48.733 31.600 1.00 29.48 305 GLU A N 1
ATOM 2562 C CA . GLU C 2 305 ? -7.905 47.778 32.258 1.00 30.56 305 GLU A CA 1
ATOM 2563 C C . GLU C 2 305 ? -8.576 47.164 33.492 1.00 29.70 305 GLU A C 1
ATOM 2564 O O . GLU C 2 305 ? -8.636 45.941 33.633 1.00 28.94 305 GLU A O 1
ATOM 2570 N N . LYS C 2 306 ? -9.117 48.019 34.357 1.00 28.12 306 LYS A N 1
ATOM 2571 C CA . LYS C 2 306 ? -9.752 47.563 35.597 1.00 27.56 306 LYS A CA 1
ATOM 2572 C C . LYS C 2 306 ? -11.011 46.736 35.356 1.00 26.07 306 LYS A C 1
ATOM 2573 O O . LYS C 2 306 ? -11.204 45.708 35.989 1.00 24.75 306 LYS A O 1
ATOM 2579 N N . PHE C 2 307 ? -11.867 47.213 34.459 1.00 25.07 307 PHE A N 1
ATOM 2580 C CA . PHE C 2 307 ? -13.110 46.536 34.134 1.00 24.49 307 PHE A CA 1
ATOM 2581 C C . PHE C 2 307 ? -12.833 45.173 33.480 1.00 24.03 307 PHE A C 1
ATOM 2582 O O . PHE C 2 307 ? -13.570 44.209 33.723 1.00 22.38 307 PHE A O 1
ATOM 2590 N N . TYR C 2 308 ? -11.768 45.099 32.672 1.00 24.44 308 TYR A N 1
ATOM 2591 C CA . TYR C 2 308 ? -11.390 43.848 32.004 1.00 24.48 308 TYR A CA 1
ATOM 2592 C C . TYR C 2 308 ? -10.991 42.747 32.997 1.00 24.68 308 TYR A C 1
ATOM 2593 O O . TYR C 2 308 ? -11.213 41.572 32.716 1.00 25.14 308 TYR A O 1
ATOM 2602 N N . GLN C 2 309 ? -10.457 43.114 34.163 1.00 24.99 309 GLN A N 1
ATOM 2603 C CA . GLN C 2 309 ? -10.128 42.118 35.199 1.00 25.01 309 GLN A CA 1
ATOM 2604 C C . GLN C 2 309 ? -11.325 41.262 35.658 1.00 24.48 309 GLN A C 1
ATOM 2605 O O . GLN C 2 309 ? -11.132 40.128 36.079 1.00 25.87 309 GLN A O 1
ATOM 2611 N N . SER C 2 310 ? -12.538 41.807 35.560 1.00 23.87 310 SER A N 1
ATOM 2612 C CA . SER C 2 310 ? -13.781 41.087 35.863 1.00 23.77 310 SER A CA 1
ATOM 2613 C C . SER C 2 310 ? -14.461 40.453 34.624 1.00 24.32 310 SER A C 1
ATOM 2614 O O . SER C 2 310 ? -15.516 39.817 34.757 1.00 24.79 310 SER A O 1
ATOM 2617 N N . ASN C 2 311 ? -13.861 40.603 33.438 1.00 24.13 311 ASN A N 1
ATOM 2618 C CA . ASN C 2 311 ? -14.380 40.012 32.200 1.00 24.17 311 ASN A CA 1
ATOM 2619 C C . ASN C 2 311 ? -13.338 39.170 31.463 1.00 23.96 311 ASN A C 1
ATOM 2620 O O . ASN C 2 311 ? -13.274 39.186 30.229 1.00 23.91 311 ASN A O 1
ATOM 2625 N N . THR C 2 312 ? -12.535 38.422 32.219 1.00 23.24 312 THR A N 1
ATOM 2626 C CA . THR C 2 312 ? -11.482 37.593 31.639 1.00 23.12 312 THR A CA 1
ATOM 2627 C C . THR C 2 312 ? -11.984 36.238 31.123 1.00 23.29 312 THR A C 1
ATOM 2628 O O . THR C 2 312 ? -11.345 35.661 30.242 1.00 23.48 312 THR A O 1
ATOM 2632 N N . ILE C 2 313 ? -13.119 35.748 31.641 1.00 23.00 313 ILE A N 1
ATOM 2633 C CA . ILE C 2 313 ? -13.562 34.379 31.372 1.00 23.60 313 ILE A CA 1
ATOM 2634 C C . ILE C 2 313 ? -13.836 34.193 29.871 1.00 23.96 313 ILE A C 1
ATOM 2635 O O . ILE C 2 313 ? -14.648 34.902 29.272 1.00 24.02 313 ILE A O 1
ATOM 2640 N N . SER C 2 314 ? -13.120 33.244 29.283 1.00 23.59 314 SER A N 1
ATOM 2641 C CA . SER C 2 314 ? -13.311 32.827 27.895 1.00 23.41 314 SER A CA 1
ATOM 2642 C C . SER C 2 314 ? -12.540 31.533 27.698 1.00 23.63 314 SER A C 1
ATOM 2643 O O . SER C 2 314 ? -11.818 31.110 28.598 1.00 23.73 314 SER A O 1
ATOM 2646 N N . CYS C 2 315 ? -12.641 30.933 26.515 1.00 23.44 315 CYS A N 1
ATOM 2647 C CA . CYS C 2 315 ? -11.790 29.793 26.166 1.00 24.38 315 CYS A CA 1
ATOM 2648 C C . CYS C 2 315 ? -10.286 30.097 26.334 1.00 24.58 315 CYS A C 1
ATOM 2649 O O . CYS C 2 315 ? -9.507 29.202 26.649 1.00 25.14 315 CYS A O 1
ATOM 2652 N N . LEU C 2 316 ? -9.894 31.353 26.124 1.00 25.12 316 LEU A N 1
ATOM 2653 C CA . LEU C 2 316 ? -8.499 31.786 26.281 1.00 25.83 316 LEU A CA 1
ATOM 2654 C C . LEU C 2 316 ? -8.067 31.894 27.750 1.00 26.65 316 LEU A C 1
ATOM 2655 O O . LEU C 2 316 ? -6.905 31.665 28.066 1.00 27.48 316 LEU A O 1
ATOM 2660 N N . GLU C 2 317 ? -8.990 32.269 28.634 1.00 26.62 317 GLU A N 1
ATOM 2661 C CA . GLU C 2 317 ? -8.714 32.344 30.068 1.00 26.82 317 GLU A CA 1
ATOM 2662 C C . GLU C 2 317 ? -9.882 31.717 30.807 1.00 26.47 317 GLU A C 1
ATOM 2663 O O . GLU C 2 317 ? -10.752 32.434 31.293 1.00 26.02 317 GLU A O 1
ATOM 2669 N N . PRO C 2 318 ? -9.922 30.374 30.867 1.00 25.87 318 PRO A N 1
ATOM 2670 C CA . PRO C 2 318 ? -11.102 29.695 31.406 1.00 26.68 318 PRO A CA 1
ATOM 2671 C C . PRO C 2 318 ? -11.284 29.756 32.936 1.00 27.68 318 PRO A C 1
ATOM 2672 O O . PRO C 2 318 ? -12.379 29.481 33.414 1.00 28.84 318 PRO A O 1
ATOM 2676 N N . GLU C 2 319 ? -10.249 30.121 33.690 1.00 29.33 319 GLU A N 1
ATOM 2677 C CA . GLU C 2 319 ? -10.329 30.085 35.163 1.00 30.56 319 GLU A CA 1
ATOM 2678 C C . GLU C 2 319 ? -11.160 31.245 35.702 1.00 28.45 319 GLU A C 1
ATOM 2679 O O . GLU C 2 319 ? -11.466 32.205 34.988 1.00 27.70 319 GLU A O 1
ATOM 2685 N N . GLU C 2 320 ? -11.517 31.160 36.976 1.00 28.37 320 GLU A N 1
ATOM 2686 C CA . GLU C 2 320 ? -12.211 32.260 37.640 1.00 27.18 320 GLU A CA 1
ATOM 2687 C C . GLU C 2 320 ? -11.281 33.480 37.639 1.00 26.39 320 GLU A C 1
ATOM 2688 O O . GLU C 2 320 ? -10.069 33.308 37.693 1.00 26.19 320 GLU A O 1
ATOM 2694 N N . PRO C 2 321 ? -11.835 34.706 37.513 1.00 25.18 321 PRO A N 1
ATOM 2695 C CA . PRO C 2 321 ? -10.987 35.904 37.389 1.00 24.20 321 PRO A CA 1
ATOM 2696 C C . PRO C 2 321 ? -9.865 35.962 38.425 1.00 23.39 321 PRO A C 1
ATOM 2697 O O . PRO C 2 321 ? -10.133 35.940 39.626 1.00 21.55 321 PRO A O 1
ATOM 2701 N N . ALA C 2 322 ? -8.620 36.021 37.948 1.00 22.88 322 ALA A N 1
ATOM 2702 C CA . ALA C 2 322 ? -7.451 35.769 38.801 1.00 22.92 322 ALA A CA 1
ATOM 2703 C C . ALA C 2 322 ? -7.199 36.883 39.813 1.00 22.27 322 ALA A C 1
ATOM 2704 O O . ALA C 2 322 ? -6.947 36.606 40.989 1.00 20.97 322 ALA A O 1
ATOM 2706 N N . TYR C 2 323 ? -7.290 38.135 39.363 1.00 22.47 323 TYR A N 1
ATOM 2707 C CA . TYR C 2 323 ? -7.045 39.281 40.242 1.00 23.07 323 TYR A CA 1
ATOM 2708 C C . TYR C 2 323 ? -7.963 39.265 41.467 1.00 23.55 323 TYR A C 1
ATOM 2709 O O . TYR C 2 323 ? -7.491 39.374 42.597 1.00 22.95 323 TYR A O 1
ATOM 2718 N N . LEU C 2 324 ? -9.269 39.124 41.255 1.00 24.40 324 LEU A N 1
ATOM 2719 C CA . LEU C 2 324 ? -10.196 39.143 42.391 1.00 24.80 324 LEU A CA 1
ATOM 2720 C C . LEU C 2 324 ? -10.097 37.877 43.241 1.00 23.28 324 LEU A C 1
ATOM 2721 O O . LEU C 2 324 ? -10.225 37.952 44.464 1.00 23.64 324 LEU A O 1
ATOM 2726 N N . THR C 2 325 ? -9.845 36.733 42.606 1.00 21.64 325 THR A N 1
ATOM 2727 C CA . THR C 2 325 ? -9.630 35.480 43.334 1.00 21.57 325 THR A CA 1
ATOM 2728 C C . THR C 2 325 ? -8.479 35.632 44.330 1.00 21.50 325 THR A C 1
ATOM 2729 O O . THR C 2 325 ? -8.634 35.313 45.514 1.00 20.80 325 THR A O 1
ATOM 2733 N N . ASN C 2 326 ? -7.351 36.152 43.851 1.00 21.52 326 ASN A N 1
ATOM 2734 C CA . ASN C 2 326 ? -6.189 36.386 44.706 1.00 22.34 326 ASN A CA 1
ATOM 2735 C C . ASN C 2 326 ? -6.471 37.434 45.784 1.00 22.36 326 ASN A C 1
ATOM 2736 O O . ASN C 2 326 ? -6.088 37.259 46.945 1.00 21.89 326 ASN A O 1
ATOM 2741 N N . LEU C 2 327 ? -7.149 38.515 45.405 1.00 22.59 327 LEU A N 1
ATOM 2742 C CA . LEU C 2 327 ? -7.398 39.615 46.336 1.00 23.49 327 LEU A CA 1
ATOM 2743 C C . LEU C 2 327 ? -8.233 39.192 47.540 1.00 22.79 327 LEU A C 1
ATOM 2744 O O . LEU C 2 327 ? -7.895 39.541 48.676 1.00 21.51 327 LEU A O 1
ATOM 2749 N N . PHE C 2 328 ? -9.314 38.449 47.300 1.00 22.32 328 PHE A N 1
ATOM 2750 C CA . PHE C 2 328 ? -10.209 38.051 48.398 1.00 22.38 328 PHE A CA 1
ATOM 2751 C C . PHE C 2 328 ? -9.581 36.985 49.295 1.00 22.05 328 PHE A C 1
ATOM 2752 O O . PHE C 2 328 ? -9.813 36.983 50.498 1.00 20.71 328 PHE A O 1
ATOM 2760 N N . LYS C 2 329 ? -8.791 36.089 48.710 1.00 22.61 329 LYS A N 1
ATOM 2761 C CA . LYS C 2 329 ? -7.952 35.176 49.487 1.00 23.80 329 LYS A CA 1
ATOM 2762 C C . LYS C 2 329 ? -6.972 35.953 50.392 1.00 23.45 329 LYS A C 1
ATOM 2763 O O . LYS C 2 329 ? -6.796 35.620 51.572 1.00 23.53 329 LYS A O 1
ATOM 2769 N N . LYS C 2 330 ? -6.361 36.996 49.845 1.00 23.79 330 LYS A N 1
ATOM 2770 C CA . LYS C 2 330 ? -5.446 37.850 50.611 1.00 23.61 330 LYS A CA 1
ATOM 2771 C C . LYS C 2 330 ? -6.173 38.563 51.758 1.00 23.47 330 LYS A C 1
ATOM 2772 O O . LYS C 2 330 ? -5.688 38.568 52.897 1.00 22.03 330 LYS A O 1
ATOM 2778 N N . VAL C 2 331 ? -7.331 39.150 51.449 1.00 23.48 331 VAL A N 1
ATOM 2779 C CA . VAL C 2 331 ? -8.167 39.841 52.447 1.00 23.71 331 VAL A CA 1
ATOM 2780 C C . VAL C 2 331 ? -8.597 38.894 53.567 1.00 24.01 331 VAL A C 1
ATOM 2781 O O . VAL C 2 331 ? -8.538 39.262 54.745 1.00 23.58 331 VAL A O 1
ATOM 2785 N N . GLN C 2 332 ? -9.032 37.688 53.205 1.00 24.43 332 GLN A N 1
ATOM 2786 C CA . GLN C 2 332 ? -9.445 36.705 54.210 1.00 25.56 332 GLN A CA 1
ATOM 2787 C C . GLN C 2 332 ? -8.270 36.271 55.100 1.00 24.82 332 GLN A C 1
ATOM 2788 O O . GLN C 2 332 ? -8.440 36.106 56.316 1.00 22.96 332 GLN A O 1
ATOM 2794 N N . GLU C 2 333 ? -7.082 36.110 54.516 1.00 24.45 333 GLU A N 1
ATOM 2795 C CA . GLU C 2 333 ? -5.895 35.801 55.329 1.00 25.72 333 GLU A CA 1
ATOM 2796 C C . GLU C 2 333 ? -5.564 36.940 56.302 1.00 24.01 333 GLU A C 1
ATOM 2797 O O . GLU C 2 333 ? -5.262 36.684 57.465 1.00 23.58 333 GLU A O 1
ATOM 2803 N N . ASP C 2 334 ? -5.646 38.184 55.834 1.00 23.30 334 ASP A N 1
ATOM 2804 C CA . ASP C 2 334 ? -5.483 39.354 56.710 1.00 23.27 334 ASP A CA 1
ATOM 2805 C C . ASP C 2 334 ? -6.415 39.285 57.923 1.00 23.16 334 ASP A C 1
ATOM 2806 O O . ASP C 2 334 ? -5.971 39.437 59.061 1.00 21.90 334 ASP A O 1
ATOM 2811 N N . PHE C 2 335 ? -7.702 39.036 57.672 1.00 23.09 335 PHE A N 1
ATOM 2812 C CA . PHE C 2 335 ? -8.676 38.889 58.758 1.00 23.48 335 PHE A CA 1
ATOM 2813 C C . PHE C 2 335 ? -8.339 37.717 59.686 1.00 23.66 335 PHE A C 1
ATOM 2814 O O . PHE C 2 335 ? -8.454 37.841 60.899 1.00 25.37 335 PHE A O 1
ATOM 2822 N N . ALA C 2 336 ? -7.869 36.611 59.119 1.00 24.09 336 ALA A N 1
ATOM 2823 C CA . ALA C 2 336 ? -7.477 35.424 59.890 1.00 24.47 336 ALA A CA 1
ATOM 2824 C C . ALA C 2 336 ? -6.097 35.512 60.595 1.00 25.59 336 ALA A C 1
ATOM 2825 O O . ALA C 2 336 ? -5.701 34.561 61.284 1.00 25.31 336 ALA A O 1
ATOM 2827 N N . SER C 2 337 ? -5.368 36.619 60.419 1.00 25.44 337 SER A N 1
ATOM 2828 C CA . SER C 2 337 ? -4.010 36.779 60.965 1.00 26.05 337 SER A CA 1
ATOM 2829 C C . SER C 2 337 ? -3.813 38.105 61.717 1.00 26.19 337 SER A C 1
ATOM 2830 O O . SER C 2 337 ? -2.688 38.625 61.790 1.00 27.63 337 SER A O 1
ATOM 2833 N N . PHE C 2 338 ? -4.897 38.635 62.282 1.00 26.12 338 PHE A N 1
ATOM 2834 C CA . PHE C 2 338 ? -4.900 39.896 63.046 1.00 27.24 338 PHE A CA 1
ATOM 2835 C C . PHE C 2 338 ? -4.465 41.148 62.267 1.00 26.51 338 PHE A C 1
ATOM 2836 O O . PHE C 2 338 ? -4.052 42.146 62.855 1.00 26.52 338 PHE A O 1
ATOM 2844 N N . ARG C 2 339 ? -4.629 41.111 60.944 1.00 25.84 339 ARG A N 1
ATOM 2845 C CA . ARG C 2 339 ? -4.304 42.231 60.080 1.00 25.92 339 ARG A CA 1
ATOM 2846 C C . ARG C 2 339 ? -5.613 42.830 59.572 1.00 27.15 339 ARG A C 1
ATOM 2847 O O . ARG C 2 339 ? -5.838 42.956 58.363 1.00 25.05 339 ARG A O 1
ATOM 2855 N N . PHE C 2 340 ? -6.454 43.231 60.523 1.00 27.92 340 PHE A N 1
ATOM 2856 C CA . PHE C 2 340 ? -7.815 43.706 60.231 1.00 30.50 340 PHE A CA 1
ATOM 2857 C C . PHE C 2 340 ? -7.796 45.007 59.443 1.00 30.19 340 PHE A C 1
ATOM 2858 O O . PHE C 2 340 ? -8.538 45.163 58.475 1.00 29.08 340 PHE A O 1
ATOM 2866 N N . GLU C 2 341 ? -6.928 45.923 59.861 1.00 32.06 341 GLU A N 1
ATOM 2867 C CA . GLU C 2 341 ? -6.790 47.228 59.210 1.00 33.52 341 GLU A CA 1
ATOM 2868 C C . GLU C 2 341 ? -6.350 47.087 57.761 1.00 30.06 341 GLU A C 1
ATOM 2869 O O . GLU C 2 341 ? -6.845 47.800 56.898 1.00 29.02 341 GLU A O 1
ATOM 2875 N N . GLN C 2 342 ? -5.434 46.157 57.505 1.00 28.43 342 GLN A N 1
ATOM 2876 C CA . GLN C 2 342 ? -4.903 45.923 56.158 1.00 27.82 342 GLN A CA 1
ATOM 2877 C C . GLN C 2 342 ? -5.982 45.311 55.244 1.00 25.82 342 GLN A C 1
ATOM 2878 O O . GLN C 2 342 ? -6.155 45.744 54.103 1.00 24.49 342 GLN A O 1
ATOM 2884 N N . GLY C 2 343 ? -6.712 44.323 55.762 1.00 23.83 343 GLY A N 1
ATOM 2885 C CA . GLY C 2 343 ? -7.790 43.678 55.020 1.00 22.73 343 GLY A CA 1
ATOM 2886 C C . GLY C 2 343 ? -8.928 44.619 54.668 1.00 22.50 343 GLY A C 1
ATOM 2887 O O . GLY C 2 343 ? -9.430 44.593 53.543 1.00 21.98 343 GLY A O 1
ATOM 2888 N N . LEU C 2 344 ? -9.340 45.437 55.634 1.00 22.34 344 LEU A N 1
ATOM 2889 C CA . LEU C 2 344 ? -10.370 46.455 55.408 1.00 22.61 344 LEU A CA 1
ATOM 2890 C C . LEU C 2 344 ? -9.916 47.527 54.407 1.00 22.97 344 LEU A C 1
ATOM 2891 O O . LEU C 2 344 ? -10.708 47.940 53.548 1.00 22.16 344 LEU A O 1
ATOM 2896 N N . ARG C 2 345 ? -8.653 47.951 54.511 1.00 22.73 345 ARG A N 1
ATOM 2897 C CA . ARG C 2 345 ? -8.079 48.942 53.585 1.00 24.55 345 ARG A CA 1
ATOM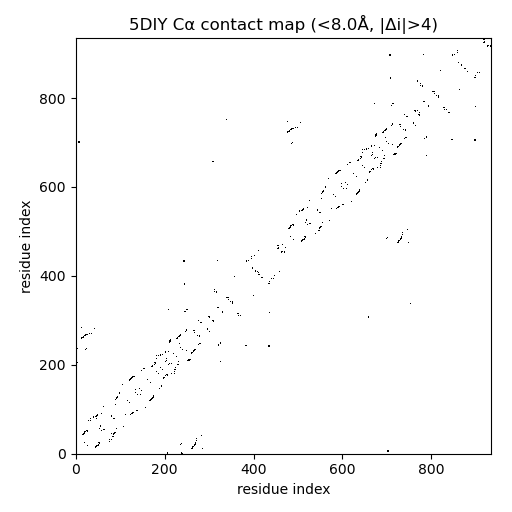 2898 C C . ARG C 2 345 ? -8.093 48.425 52.151 1.00 23.25 345 ARG A C 1
ATOM 2899 O O . ARG C 2 345 ? -8.501 49.143 51.244 1.00 22.05 345 ARG A O 1
ATOM 2907 N N . THR C 2 346 ? -7.650 47.182 51.967 1.00 23.08 346 THR A N 1
ATOM 2908 C CA . THR C 2 346 ? -7.604 46.547 50.647 1.00 23.33 346 THR A CA 1
ATOM 2909 C C . THR C 2 346 ? -8.990 46.475 50.022 1.00 23.19 346 THR A C 1
ATOM 2910 O O . THR C 2 346 ? -9.161 46.806 48.847 1.00 23.02 346 THR A O 1
ATOM 2914 N N . LEU C 2 347 ? -9.969 46.047 50.812 1.00 22.93 347 LEU A N 1
ATOM 2915 C CA . LEU C 2 347 ? -11.354 45.976 50.353 1.00 24.14 347 LEU A CA 1
ATOM 2916 C C . LEU C 2 347 ? -11.887 47.371 49.988 1.00 24.12 347 LEU A C 1
ATOM 2917 O O . LEU C 2 347 ? -12.473 47.547 48.913 1.00 23.86 347 LEU A O 1
ATOM 2922 N N . ARG C 2 348 ? -11.654 48.346 50.870 1.00 24.21 348 ARG A N 1
ATOM 2923 C CA . ARG C 2 348 ? -12.056 49.745 50.652 1.00 25.34 348 ARG A CA 1
ATOM 2924 C C . ARG C 2 348 ? -11.490 50.323 49.357 1.00 25.18 348 ARG A C 1
ATOM 2925 O O . ARG C 2 348 ? -12.234 50.890 48.561 1.00 25.48 348 ARG A O 1
ATOM 2933 N N . GLU C 2 349 ? -10.173 50.201 49.185 1.00 24.96 349 GLU A N 1
ATOM 2934 C CA . GLU C 2 349 ? -9.468 50.713 48.005 1.00 25.92 349 GLU A CA 1
ATOM 2935 C C . GLU C 2 349 ? -9.987 50.048 46.723 1.00 25.39 349 GLU A C 1
ATOM 2936 O O . GLU C 2 349 ? -10.141 50.711 45.696 1.00 24.04 349 GLU A O 1
ATOM 2942 N N . GLU C 2 350 ? -10.271 48.743 46.792 1.00 24.79 350 GLU A N 1
ATOM 2943 C CA . GLU C 2 350 ? -10.801 48.008 45.638 1.00 25.11 350 GLU A CA 1
ATOM 2944 C C . GLU C 2 350 ? -12.208 48.472 45.238 1.00 25.36 350 GLU A C 1
ATOM 2945 O O . GLU C 2 350 ? -12.513 48.629 44.045 1.00 24.55 350 GLU A O 1
ATOM 2951 N N . ILE C 2 351 ? -13.057 48.709 46.236 1.00 24.95 351 ILE A N 1
ATOM 2952 C CA . ILE C 2 351 ? -14.397 49.251 45.993 1.00 25.61 351 ILE A CA 1
ATOM 2953 C C . ILE C 2 351 ? -14.319 50.610 45.280 1.00 26.32 351 ILE A C 1
ATOM 2954 O O . ILE C 2 351 ? -15.001 50.811 44.268 1.00 25.32 351 ILE A O 1
ATOM 2959 N N . ILE C 2 352 ? -13.485 51.516 45.801 1.00 26.65 352 ILE A N 1
ATOM 2960 C CA . ILE C 2 352 ? -13.284 52.840 45.198 1.00 27.82 352 ILE A CA 1
ATOM 2961 C C . ILE C 2 352 ? -12.849 52.689 43.740 1.00 27.62 352 ILE A C 1
ATOM 2962 O O . ILE C 2 352 ? -13.396 53.354 42.858 1.00 27.70 352 ILE A O 1
ATOM 2967 N N . SER C 2 353 ? -11.870 51.817 43.512 1.00 27.22 353 SER A N 1
ATOM 2968 C CA . SER C 2 353 ? -11.341 51.542 42.167 1.00 27.89 353 SER A CA 1
ATOM 2969 C C . SER C 2 353 ? -12.443 51.094 41.197 1.00 26.90 353 SER A C 1
ATOM 2970 O O . SER C 2 353 ? -12.514 51.581 40.065 1.00 25.01 353 SER A O 1
ATOM 2973 N N . MET C 2 354 ? -13.323 50.207 41.677 1.00 26.25 354 MET A N 1
ATOM 2974 C CA . MET C 2 354 ? -14.447 49.692 40.893 1.00 25.15 354 MET A CA 1
ATOM 2975 C C . MET C 2 354 ? -15.533 50.751 40.643 1.00 25.68 354 MET A C 1
ATOM 2976 O O . MET C 2 354 ? -16.095 50.805 39.548 1.00 25.08 354 MET A O 1
ATOM 2981 N N . GLN C 2 355 ? -15.827 51.572 41.653 1.00 25.31 355 GLN A N 1
ATOM 2982 C CA . GLN C 2 355 ? -16.770 52.701 41.516 1.00 25.58 355 GLN A CA 1
ATOM 2983 C C . GLN C 2 355 ? -16.293 53.737 40.508 1.00 25.82 355 GLN A C 1
ATOM 2984 O O . GLN C 2 355 ? -17.069 54.171 39.655 1.00 25.98 355 GLN A O 1
ATOM 2990 N N . THR C 2 356 ? -15.022 54.121 40.624 1.00 26.14 356 THR A N 1
ATOM 2991 C CA . THR C 2 356 ? -14.359 55.037 39.689 1.00 27.63 356 THR A CA 1
ATOM 2992 C C . THR C 2 356 ? -14.406 54.498 38.257 1.00 28.15 356 THR A C 1
ATOM 2993 O O . THR C 2 356 ? -14.698 55.236 37.316 1.00 27.56 356 THR A O 1
ATOM 2997 N N . THR C 2 357 ? -14.098 53.208 38.119 1.00 27.24 357 THR A N 1
ATOM 2998 C CA . THR C 2 357 ? -14.123 52.516 36.838 1.00 26.71 357 THR A CA 1
ATOM 2999 C C . THR C 2 357 ? -15.510 52.534 36.216 1.00 26.93 357 THR A C 1
ATOM 3000 O O . THR C 2 357 ? -15.653 52.897 35.051 1.00 27.20 357 THR A O 1
ATOM 3004 N N . TYR C 2 358 ? -16.521 52.144 36.986 1.00 27.28 358 TYR A N 1
ATOM 3005 C CA . TYR C 2 358 ? -17.888 52.165 36.485 1.00 28.76 358 TYR A CA 1
ATOM 3006 C C . TYR C 2 358 ? -18.290 53.572 36.065 1.00 30.04 358 TYR A C 1
ATOM 3007 O O . TYR C 2 358 ? -18.775 53.769 34.954 1.00 30.04 358 TYR A O 1
ATOM 3016 N N . SER C 2 359 ? -18.101 54.533 36.967 1.00 31.21 359 SER A N 1
ATOM 3017 C CA . SER C 2 359 ? -18.504 55.925 36.717 1.00 32.78 359 SER A CA 1
ATOM 3018 C C . SER C 2 359 ? -17.895 56.487 35.432 1.00 33.21 359 SER A C 1
ATOM 3019 O O . SER C 2 359 ? -18.593 57.113 34.640 1.00 34.05 359 SER A O 1
ATOM 3022 N N . ARG C 2 360 ? -16.600 56.243 35.242 1.00 35.11 360 ARG A N 1
ATOM 3023 C CA . ARG C 2 360 ? -15.869 56.632 34.030 1.00 37.45 360 ARG A CA 1
ATOM 3024 C C . ARG C 2 360 ? -16.504 56.057 32.758 1.00 36.92 360 ARG A C 1
ATOM 3025 O O . ARG C 2 360 ? -16.842 56.802 31.830 1.00 34.80 360 ARG A O 1
ATOM 3033 N N . LEU C 2 361 ? -16.674 54.738 32.733 1.00 36.74 361 LEU A N 1
ATOM 3034 C CA . LEU C 2 361 ? -17.174 54.042 31.539 1.00 36.59 361 LEU A CA 1
ATOM 3035 C C . LEU C 2 361 ? -18.659 54.333 31.292 1.00 37.96 361 LEU A C 1
ATOM 3036 O O . LEU C 2 361 ? -19.080 54.421 30.137 1.00 38.62 361 LEU A O 1
ATOM 3041 N N . SER C 2 362 ? -19.433 54.492 32.370 1.00 38.91 362 SER A N 1
ATOM 3042 C CA . SER C 2 362 ? -20.855 54.892 32.286 1.00 40.99 362 SER A CA 1
ATOM 3043 C C . SER C 2 362 ? -21.071 56.259 31.623 1.00 41.85 362 SER A C 1
ATOM 3044 O O . SER C 2 362 ? -22.131 56.512 31.060 1.00 42.54 362 SER A O 1
ATOM 3047 N N . THR C 2 363 ? -20.072 57.134 31.732 1.00 43.57 363 THR A N 1
ATOM 3048 C CA . THR C 2 363 ? -20.092 58.466 31.118 1.00 44.41 363 THR A CA 1
ATOM 3049 C C . THR C 2 363 ? -19.979 58.449 29.575 1.00 44.28 363 THR A C 1
ATOM 3050 O O . THR C 2 363 ? -20.404 59.399 28.916 1.00 42.08 363 THR A O 1
ATOM 3054 N N . GLN C 2 364 ? -19.423 57.376 29.008 1.00 45.31 364 GLN A N 1
ATOM 3055 C CA . GLN C 2 364 ? -19.192 57.277 27.560 1.00 46.01 364 GLN A CA 1
ATOM 3056 C C . GLN C 2 364 ? -20.453 56.796 26.823 1.00 47.26 364 GLN A C 1
ATOM 3057 O O . GLN C 2 364 ? -21.102 55.844 27.257 1.00 48.92 364 GLN A O 1
ATOM 3063 N N . ASP C 2 365 ? -20.768 57.448 25.702 1.00 48.74 365 ASP A N 1
ATOM 3064 C CA . ASP C 2 365 ? -22.062 57.297 25.000 1.00 50.75 365 ASP A CA 1
ATOM 3065 C C . ASP C 2 365 ? -22.057 56.425 23.748 1.00 46.65 365 ASP A C 1
ATOM 3066 O O . ASP C 2 365 ? -23.126 56.098 23.223 1.00 47.35 365 ASP A O 1
ATOM 3071 N N . SER C 2 366 ? -20.866 56.062 23.277 1.00 42.55 366 SER A N 1
ATOM 3072 C CA . SER C 2 366 ? -20.687 55.338 22.020 1.00 39.14 366 SER A CA 1
ATOM 3073 C C . SER C 2 366 ? -21.399 53.986 21.977 1.00 37.06 366 SER A C 1
ATOM 3074 O O . SER C 2 366 ? -21.857 53.463 22.997 1.00 37.50 366 SER A O 1
ATOM 3077 N N . LYS C 2 367 ? -21.471 53.422 20.778 1.00 34.95 367 LYS A N 1
ATOM 3078 C CA . LYS C 2 367 ? -22.108 52.127 20.565 1.00 34.38 367 LYS A CA 1
ATOM 3079 C C . LYS C 2 367 ? -21.460 50.982 21.360 1.00 31.29 367 LYS A C 1
ATOM 3080 O O . LYS C 2 367 ? -22.162 50.097 21.841 1.00 29.59 367 LYS A O 1
ATOM 3086 N N . PHE C 2 368 ? -20.134 50.990 21.463 1.00 30.46 368 PHE A N 1
ATOM 3087 C CA . PHE C 2 368 ? -19.414 50.007 22.284 1.00 30.89 368 PHE A CA 1
ATOM 3088 C C . PHE C 2 368 ? -20.036 49.925 23.685 1.00 30.70 368 PHE A C 1
ATOM 3089 O O . PHE C 2 368 ? -20.422 48.837 24.141 1.00 30.72 368 PHE A O 1
ATOM 3097 N N . PHE C 2 369 ? -20.173 51.076 24.344 1.00 30.40 369 PHE A N 1
ATOM 3098 C CA . PHE C 2 369 ? -20.716 51.110 25.721 1.00 30.45 369 PHE A CA 1
ATOM 3099 C C . PHE C 2 369 ? -22.212 50.833 25.820 1.00 30.76 369 PHE A C 1
ATOM 3100 O O . PHE C 2 369 ? -22.672 50.373 26.867 1.00 32.03 369 PHE A O 1
ATOM 3108 N N . TRP C 2 370 ? -22.958 51.069 24.738 1.00 31.10 370 TRP A N 1
ATOM 3109 C CA . TRP C 2 370 ? -24.332 50.554 24.621 1.00 31.77 370 TRP A CA 1
ATOM 3110 C C . TRP C 2 370 ? -24.360 49.017 24.581 1.00 30.44 370 TRP A C 1
ATOM 3111 O O . TRP C 2 370 ? -25.194 48.401 25.232 1.00 29.70 370 TRP A O 1
ATOM 3122 N N . GLU C 2 371 ? -23.457 48.405 23.816 1.00 30.62 371 GLU A N 1
ATOM 3123 C CA . GLU C 2 371 ? -23.423 46.933 23.707 1.00 31.20 371 GLU A CA 1
ATOM 3124 C C . GLU C 2 371 ? -23.038 46.239 25.021 1.00 30.18 371 GLU A C 1
ATOM 3125 O O . GLU C 2 371 ? -23.647 45.237 25.390 1.00 30.67 371 GLU A O 1
ATOM 3131 N N . ILE C 2 372 ? -22.057 46.788 25.731 1.00 30.32 372 ILE A N 1
ATOM 3132 C CA . ILE C 2 372 ? -21.570 46.183 26.978 1.00 30.57 372 ILE A CA 1
ATOM 3133 C C . ILE C 2 372 ? -22.304 46.645 28.251 1.00 30.82 372 ILE A C 1
ATOM 3134 O O . ILE C 2 372 ? -21.862 46.324 29.350 1.00 31.56 372 ILE A O 1
ATOM 3139 N N . ARG C 2 373 ? -23.419 47.369 28.105 1.00 31.22 373 ARG A N 1
ATOM 3140 C CA . ARG C 2 373 ? -24.142 47.936 29.249 1.00 31.45 373 ARG A CA 1
ATOM 3141 C C . ARG C 2 373 ? -24.627 46.905 30.276 1.00 30.11 373 ARG A C 1
ATOM 3142 O O . ARG C 2 373 ? -24.540 47.169 31.477 1.00 29.04 373 ARG A O 1
ATOM 3150 N N . PRO C 2 374 ? -25.143 45.738 29.823 1.00 28.46 374 PRO A N 1
ATOM 3151 C CA . PRO C 2 374 ? -25.563 44.725 30.803 1.00 28.22 374 PRO A CA 1
ATOM 3152 C C . PRO C 2 374 ? -24.447 44.259 31.743 1.00 28.40 374 PRO A C 1
ATOM 3153 O O . PRO C 2 374 ? -24.717 43.947 32.905 1.00 28.78 374 PRO A O 1
ATOM 3157 N N . TRP C 2 375 ? -23.214 44.238 31.240 1.00 27.52 375 TRP A N 1
ATOM 3158 C CA . TRP C 2 375 ? -22.056 43.866 32.042 1.00 27.84 375 TRP A CA 1
ATOM 3159 C C . TRP C 2 375 ? -21.689 44.997 32.996 1.00 27.22 375 TRP A C 1
ATOM 3160 O O . TRP C 2 375 ? -21.355 44.733 34.145 1.00 26.50 375 TRP A O 1
ATOM 3171 N N . LEU C 2 376 ? -21.765 46.244 32.524 1.00 27.60 376 LEU A N 1
ATOM 3172 C CA . LEU C 2 376 ? -21.557 47.420 33.387 1.00 28.91 376 LEU A CA 1
ATOM 3173 C C . LEU C 2 376 ? -22.567 47.503 34.536 1.00 29.06 376 LEU A C 1
ATOM 3174 O O . LEU C 2 376 ? -22.192 47.791 35.668 1.00 28.20 376 LEU A O 1
ATOM 3179 N N . GLU C 2 377 ? -23.839 47.244 34.236 1.00 29.73 377 GLU A N 1
ATOM 3180 C CA . GLU C 2 377 ? -24.902 47.289 35.242 1.00 30.68 377 GLU A CA 1
ATOM 3181 C C . GLU C 2 377 ? -24.677 46.282 36.363 1.00 30.03 377 GLU A C 1
ATOM 3182 O O . GLU C 2 377 ? -24.734 46.636 37.543 1.00 29.34 377 GLU A O 1
ATOM 3188 N N . GLU C 2 378 ? -24.422 45.029 35.990 1.00 28.70 378 GLU A N 1
ATOM 3189 C CA . GLU C 2 378 ? -24.151 43.983 36.977 1.00 27.28 378 GLU A CA 1
ATOM 3190 C C . GLU C 2 378 ? -22.801 44.166 37.692 1.00 26.65 378 GLU A C 1
ATOM 3191 O O . GLU C 2 378 ? -22.680 43.803 38.856 1.00 26.82 378 GLU A O 1
ATOM 3197 N N . TYR C 2 379 ? -21.816 44.759 37.013 1.00 25.59 379 TYR A N 1
ATOM 3198 C CA . TYR C 2 379 ? -20.554 45.163 37.655 1.00 25.18 379 TYR A CA 1
ATOM 3199 C C . TYR C 2 379 ? -20.793 46.141 38.814 1.00 25.72 379 TYR A C 1
ATOM 3200 O O . TYR C 2 379 ? -20.270 45.942 39.917 1.00 24.83 379 TYR A O 1
ATOM 3209 N N . LYS C 2 380 ? -21.584 47.187 38.567 1.00 26.91 380 LYS A N 1
ATOM 3210 C CA . LYS C 2 380 ? -21.955 48.129 39.634 1.00 27.59 380 LYS A CA 1
ATOM 3211 C C . LYS C 2 380 ? -22.690 47.435 40.778 1.00 26.18 380 LYS A C 1
ATOM 3212 O O . LYS C 2 380 ? -22.397 47.694 41.940 1.00 26.25 380 LYS A O 1
ATOM 3218 N N . LEU C 2 381 ? -23.648 46.574 40.454 1.00 25.75 381 LEU A N 1
ATOM 3219 C CA . LEU C 2 381 ? -24.360 45.814 41.486 1.00 25.46 381 LEU A CA 1
ATOM 3220 C C . LEU C 2 381 ? -23.398 45.026 42.393 1.00 24.96 381 LEU A C 1
ATOM 3221 O O . LEU C 2 381 ? -23.486 45.126 43.617 1.00 23.01 381 LEU A O 1
ATOM 3226 N N . TRP C 2 382 ? -22.467 44.274 41.802 1.00 23.62 382 TRP A N 1
ATOM 3227 C CA . TRP C 2 382 ? -21.489 43.515 42.607 1.00 23.75 382 TRP A CA 1
ATOM 3228 C C . TRP C 2 382 ? -20.671 44.453 43.498 1.00 22.92 382 TRP A C 1
ATOM 3229 O O . TRP C 2 382 ? -20.358 44.113 44.633 1.00 22.49 382 TRP A O 1
ATOM 3240 N N . THR C 2 383 ? -20.353 45.637 42.973 1.00 23.60 383 THR A N 1
ATOM 3241 C CA . THR C 2 383 ? -19.653 46.689 43.717 1.00 23.25 383 THR A CA 1
ATOM 3242 C C . THR C 2 383 ? -20.479 47.220 44.897 1.00 23.83 383 THR A C 1
ATOM 3243 O O . THR C 2 383 ? -19.940 47.397 45.996 1.00 23.20 383 THR A O 1
ATOM 3247 N N . ASP C 2 384 ? -21.773 47.458 44.672 1.00 24.58 384 ASP A N 1
ATOM 3248 C CA . ASP C 2 384 ? -22.701 47.849 45.747 1.00 25.79 384 ASP A CA 1
ATOM 3249 C C . ASP C 2 384 ? -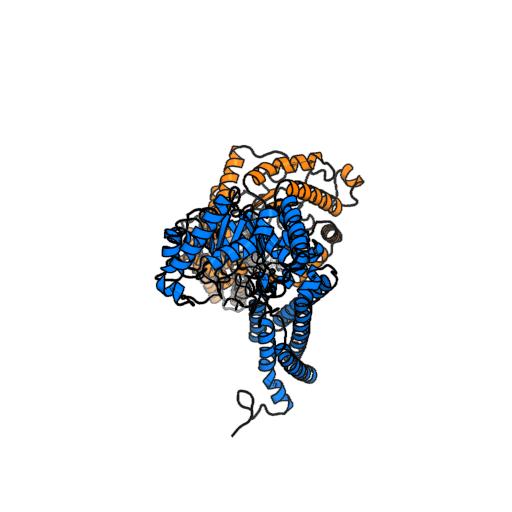22.704 46.815 46.871 1.00 25.41 384 ASP A C 1
ATOM 3250 O O . ASP C 2 384 ? -22.748 47.169 48.051 1.00 25.10 384 ASP A O 1
ATOM 3255 N N . TYR C 2 385 ? -22.639 45.536 46.504 1.00 25.94 385 TYR A N 1
ATOM 3256 C CA . TYR C 2 385 ? -22.718 44.457 47.493 1.00 26.01 385 TYR A CA 1
ATOM 3257 C C . TYR C 2 385 ? -21.420 44.346 48.301 1.00 25.42 385 TYR A C 1
ATOM 3258 O O . TYR C 2 385 ? -21.461 44.119 49.515 1.00 25.48 385 TYR A O 1
ATOM 3267 N N . LEU C 2 386 ? -20.277 44.515 47.636 1.00 24.93 386 LEU A N 1
ATOM 3268 C CA . LEU C 2 386 ? -18.984 44.554 48.329 1.00 25.56 386 LEU A CA 1
ATOM 3269 C C . LEU C 2 386 ? -18.914 45.678 49.359 1.00 25.55 386 LEU A C 1
ATOM 3270 O O . LEU C 2 386 ? -18.337 45.506 50.427 1.00 25.58 386 LEU A O 1
ATOM 3275 N N . ASP C 2 387 ? -19.497 46.822 49.013 1.00 26.06 387 ASP A N 1
ATOM 3276 C CA . ASP C 2 387 ? -19.611 47.964 49.914 1.00 27.04 387 ASP A CA 1
ATOM 3277 C C . ASP C 2 387 ? -20.345 47.596 51.214 1.00 26.51 387 ASP A C 1
ATOM 3278 O O . ASP C 2 387 ? -19.925 47.977 52.305 1.00 25.32 387 ASP A O 1
ATOM 3283 N N . GLN C 2 388 ? -21.427 46.832 51.090 1.00 26.18 388 GLN A N 1
ATOM 3284 C CA . GLN C 2 388 ? -22.138 46.308 52.256 1.00 26.23 388 GLN A CA 1
ATOM 3285 C C . GLN C 2 388 ? -21.345 45.243 53.030 1.00 25.65 388 GLN A C 1
ATOM 3286 O O . GLN C 2 388 ? -21.468 45.159 54.251 1.00 25.46 388 GLN A O 1
ATOM 3292 N N . ALA C 2 389 ? -20.534 44.443 52.337 1.00 25.04 389 ALA A N 1
ATOM 3293 C CA . ALA C 2 389 ? -19.601 43.523 53.017 1.00 25.24 389 ALA A CA 1
ATOM 3294 C C . ALA C 2 389 ? -18.572 44.280 53.859 1.00 25.10 389 ALA A C 1
ATOM 3295 O O . ALA C 2 389 ? -18.235 43.851 54.962 1.00 25.60 389 ALA A O 1
ATOM 3297 N N . MET C 2 390 ? -18.082 45.397 53.323 1.00 25.49 390 MET A N 1
ATOM 3298 C CA . MET C 2 390 ? -17.182 46.313 54.036 1.00 26.42 390 MET A CA 1
ATOM 3299 C C . MET C 2 390 ? -17.782 46.785 55.358 1.00 26.00 390 MET A C 1
ATOM 3300 O O . MET C 2 390 ? -17.124 46.745 56.402 1.00 25.13 390 MET A O 1
ATOM 3305 N N . ILE C 2 391 ? -19.036 47.219 55.301 1.00 26.38 391 ILE A N 1
ATOM 3306 C CA . ILE C 2 391 ? -19.738 47.708 56.480 1.00 27.17 391 ILE A CA 1
ATOM 3307 C C . ILE C 2 391 ? -19.895 46.589 57.503 1.00 25.64 391 ILE A C 1
ATOM 3308 O O . ILE C 2 391 ? -19.679 46.801 58.699 1.00 24.46 391 ILE A O 1
ATOM 3313 N N . THR C 2 392 ? -20.260 45.402 57.025 1.00 25.04 392 THR A N 1
ATOM 3314 C CA . THR C 2 392 ? -20.473 44.256 57.900 1.00 24.64 392 THR A CA 1
ATOM 3315 C C . THR C 2 392 ? -19.190 43.879 58.644 1.00 24.67 392 THR A C 1
ATOM 3316 O O . THR C 2 392 ? -19.203 43.777 59.871 1.00 25.85 392 THR A O 1
ATOM 3320 N N . PHE C 2 393 ? -18.092 43.704 57.906 1.00 24.88 393 PHE A N 1
ATOM 3321 C CA . PHE C 2 393 ? -16.788 43.366 58.503 1.00 25.20 393 PHE A CA 1
ATOM 3322 C C . PHE C 2 393 ? -16.270 44.428 59.473 1.00 25.70 393 PHE A C 1
ATOM 3323 O O . PHE C 2 393 ? -15.772 44.083 60.548 1.00 25.92 393 PHE A O 1
ATOM 3331 N N . SER C 2 394 ? -16.378 45.704 59.098 1.00 25.92 394 SER A N 1
ATOM 3332 C CA . SER C 2 394 ? -15.942 46.812 59.968 1.00 27.14 394 SER A CA 1
ATOM 3333 C C . SER C 2 394 ? -16.633 46.776 61.336 1.00 27.46 394 SER A C 1
ATOM 3334 O O . SER C 2 394 ? -15.997 46.929 62.374 1.00 26.48 394 SER A O 1
ATOM 3337 N N . ASN C 2 395 ? -17.942 46.561 61.319 1.00 28.92 395 ASN A N 1
ATOM 3338 C CA . ASN C 2 395 ? -18.727 46.487 62.549 1.00 30.62 395 ASN A CA 1
ATOM 3339 C C . ASN C 2 395 ? -18.556 45.198 63.334 1.00 32.74 395 ASN A C 1
ATOM 3340 O O . ASN C 2 395 ? -18.712 45.195 64.554 1.00 34.14 395 ASN A O 1
ATOM 3345 N N . LEU C 2 396 ? -18.223 44.115 62.638 1.00 34.32 396 LEU A N 1
ATOM 3346 C CA . LEU C 2 396 ? -17.813 42.881 63.290 1.00 35.38 396 LEU A CA 1
ATOM 3347 C C . LEU C 2 396 ? -16.551 43.103 64.138 1.00 37.05 396 LEU A C 1
ATOM 3348 O O . LEU C 2 396 ? -16.506 42.673 65.295 1.00 35.83 396 LEU A O 1
ATOM 3353 N N . PHE C 2 397 ? -15.547 43.782 63.572 1.00 38.64 397 PHE A N 1
ATOM 3354 C CA . PHE C 2 397 ? -14.253 43.967 64.251 1.00 41.29 397 PHE A CA 1
ATOM 3355 C C . PHE C 2 397 ? -14.256 45.038 65.345 1.00 46.11 397 PHE A C 1
ATOM 3356 O O . PHE C 2 397 ? -13.418 44.981 66.248 1.00 49.90 397 PHE A O 1
ATOM 3364 N N . THR C 2 398 ? -15.173 46.005 65.274 1.00 49.70 398 THR A N 1
ATOM 3365 C CA . THR C 2 398 ? -15.328 47.001 66.341 1.00 52.07 398 THR A CA 1
ATOM 3366 C C . THR C 2 398 ? -15.815 46.321 67.621 1.00 55.31 398 THR A C 1
ATOM 3367 O O . THR C 2 398 ? -15.157 46.408 68.666 1.00 57.01 398 THR A O 1
ATOM 3371 N N . GLY C 2 399 ? -16.958 45.638 67.522 1.00 57.65 399 GLY A N 1
ATOM 3372 C CA . GLY C 2 399 ? -17.526 44.868 68.632 1.00 58.17 399 GLY A CA 1
ATOM 3373 C C . GLY C 2 399 ? -16.981 43.452 68.683 1.00 58.05 399 GLY A C 1
ATOM 3374 O O . GLY C 2 399 ? -15.769 43.235 68.651 1.00 58.19 399 GLY A O 1
ATOM 3375 N N . GLU C 2 410 ? -24.084 50.545 70.098 1.00 68.80 410 GLU A N 1
ATOM 3376 C CA . GLU C 2 410 ? -23.463 49.276 69.729 1.00 66.63 410 GLU A CA 1
ATOM 3377 C C . GLU C 2 410 ? -23.682 49.011 68.236 1.00 65.43 410 GLU A C 1
ATOM 3378 O O . GLU C 2 410 ? -24.769 49.270 67.710 1.00 65.21 410 GLU A O 1
ATOM 3384 N N . SER C 2 411 ? -22.650 48.482 67.572 1.00 61.86 411 SER A N 1
ATOM 3385 C CA . SER C 2 411 ? -22.647 48.258 66.119 1.00 58.21 411 SER A CA 1
ATOM 3386 C C . SER C 2 411 ? -23.086 46.850 65.661 1.00 58.09 411 SER A C 1
ATOM 3387 O O . SER C 2 411 ? -22.970 46.511 64.472 1.00 51.61 411 SER A O 1
ATOM 3390 N N . LEU C 2 412 ? -23.595 46.041 66.592 1.00 58.50 412 LEU A N 1
ATOM 3391 C CA . LEU C 2 412 ? -24.191 44.742 66.260 1.00 58.82 412 LEU A CA 1
ATOM 3392 C C . LEU C 2 412 ? -25.381 44.906 65.310 1.00 56.89 412 LEU A C 1
ATOM 3393 O O . LEU C 2 412 ? -25.598 44.062 64.438 1.00 56.05 412 LEU A O 1
ATOM 3398 N N . GLN C 2 413 ? -26.130 45.996 65.486 1.00 55.99 413 GLN A N 1
ATOM 3399 C CA . GLN C 2 413 ? -27.270 46.340 64.622 1.00 56.56 413 GLN A CA 1
ATOM 3400 C C . GLN C 2 413 ? -26.850 46.528 63.155 1.00 51.95 413 GLN A C 1
ATOM 3401 O O . GLN C 2 413 ? -27.488 45.987 62.250 1.00 50.06 413 GLN A O 1
ATOM 3407 N N . LYS C 2 414 ? -25.775 47.283 62.933 1.00 46.88 414 LYS A N 1
ATOM 3408 C CA . LYS C 2 414 ? -25.243 47.502 61.582 1.00 44.88 414 LYS A CA 1
ATOM 3409 C C . LYS C 2 414 ? -24.719 46.202 60.950 1.00 39.85 414 LYS A C 1
ATOM 3410 O O . LYS C 2 414 ? -24.863 46.009 59.747 1.00 38.27 414 LYS A O 1
ATOM 3416 N N . ALA C 2 415 ? -24.127 45.324 61.761 1.00 37.29 415 ALA A N 1
ATOM 3417 C CA . ALA C 2 415 ? -23.649 44.017 61.293 1.00 36.74 415 ALA A CA 1
ATOM 3418 C C . ALA C 2 415 ? -24.808 43.089 60.904 1.00 36.29 415 ALA A C 1
ATOM 3419 O O . ALA C 2 415 ? -24.842 42.580 59.780 1.00 35.97 415 ALA A O 1
ATOM 3421 N N . LEU C 2 416 ? -25.749 42.891 61.831 1.00 36.97 416 LEU A N 1
ATOM 3422 C CA . LEU C 2 416 ? -26.980 42.116 61.578 1.00 38.51 416 LEU A CA 1
ATOM 3423 C C . LEU C 2 416 ? -27.733 42.601 60.351 1.00 37.67 416 LEU A C 1
ATOM 3424 O O . LEU C 2 416 ? -28.206 41.799 59.549 1.00 37.82 416 LEU A O 1
ATOM 3429 N N . GLN C 2 417 ? -27.842 43.917 60.222 1.00 37.12 417 GLN A N 1
ATOM 3430 C CA . GLN C 2 417 ? -28.501 44.547 59.078 1.00 38.39 417 GLN A CA 1
ATOM 3431 C C . GLN C 2 417 ? -27.792 44.229 57.755 1.00 36.93 417 GLN A C 1
ATOM 3432 O O . GLN C 2 417 ? -28.446 44.006 56.737 1.00 37.07 417 GLN A O 1
ATOM 3438 N N . GLY C 2 418 ? -26.461 44.222 57.783 1.00 34.60 418 GLY A N 1
ATOM 3439 C CA . GLY C 2 418 ? -25.654 43.832 56.631 1.00 33.78 418 GLY A CA 1
ATOM 3440 C C . GLY C 2 418 ? -25.841 42.379 56.226 1.00 32.43 418 GLY A C 1
ATOM 3441 O O . GLY C 2 418 ? -25.899 42.080 55.043 1.00 32.24 418 GLY A O 1
ATOM 3442 N N . ARG C 2 419 ? -25.952 41.480 57.204 1.00 32.87 419 ARG A N 1
ATOM 3443 C CA . ARG C 2 419 ? -26.214 40.061 56.925 1.00 33.95 419 ARG A CA 1
ATOM 3444 C C . ARG C 2 419 ? -27.525 39.883 56.183 1.00 31.37 419 ARG A C 1
ATOM 3445 O O . ARG C 2 419 ? -27.589 39.135 55.216 1.00 29.88 419 ARG A O 1
ATOM 3453 N N . THR C 2 420 ? -28.558 40.580 56.656 1.00 30.16 420 THR A N 1
ATOM 3454 C CA . THR C 2 420 ? -29.875 40.594 56.014 1.00 29.27 420 THR A CA 1
ATOM 3455 C C . THR C 2 420 ? -29.767 41.046 54.563 1.00 28.20 420 THR A C 1
ATOM 3456 O O . THR C 2 420 ? -30.265 40.368 53.659 1.00 27.52 420 THR A O 1
ATOM 3460 N N . TYR C 2 421 ? -29.112 42.186 54.354 1.00 27.23 421 TYR A N 1
ATOM 3461 C CA . TYR C 2 421 ? -28.920 42.736 53.015 1.00 27.43 421 TYR A CA 1
ATOM 3462 C C . TYR C 2 421 ? -28.189 41.745 52.103 1.00 26.61 421 TYR A C 1
ATOM 3463 O O . TYR C 2 421 ? -28.597 41.543 50.963 1.00 25.21 421 TYR A O 1
ATOM 3472 N N . LEU C 2 422 ? -27.109 41.149 52.605 1.00 26.13 422 LEU A N 1
ATOM 3473 C CA . LEU C 2 422 ? -26.300 40.230 51.798 1.00 26.52 422 LEU A CA 1
ATOM 3474 C C . LEU C 2 422 ? -27.080 38.973 51.415 1.00 25.96 422 LEU A C 1
ATOM 3475 O O . LEU C 2 422 ? -27.024 38.541 50.269 1.00 24.66 422 LEU A O 1
ATOM 3480 N N . ARG C 2 423 ? -27.827 38.426 52.371 1.00 26.42 423 ARG A N 1
ATOM 3481 C CA . ARG C 2 423 ? -28.700 37.274 52.131 1.00 28.58 423 ARG A CA 1
ATOM 3482 C C . ARG C 2 423 ? -29.689 37.555 51.000 1.00 27.58 423 ARG A C 1
ATOM 3483 O O . ARG C 2 423 ? -29.847 36.739 50.089 1.00 25.80 423 ARG A O 1
ATOM 3491 N N . GLU C 2 424 ? -30.307 38.734 51.049 1.00 27.80 424 GLU A N 1
ATOM 3492 C CA . GLU C 2 424 ? -31.243 39.186 50.017 1.00 28.38 424 GLU A CA 1
ATOM 3493 C C . GLU C 2 424 ? -30.582 39.299 48.632 1.00 27.02 424 GLU A C 1
ATOM 3494 O O . GLU C 2 424 ? -31.062 38.697 47.668 1.00 25.26 424 GLU A O 1
ATOM 3500 N N . VAL C 2 425 ? -29.490 40.056 48.531 1.00 24.94 425 VAL A N 1
ATOM 3501 C CA . VAL C 2 425 ? -28.840 40.277 47.221 1.00 24.68 425 VAL A CA 1
ATOM 3502 C C . VAL C 2 425 ? -28.125 39.038 46.646 1.00 23.74 425 VAL A C 1
ATOM 3503 O O . VAL C 2 425 ? -28.084 38.879 45.428 1.00 22.74 425 VAL A O 1
ATOM 3507 N N . LEU C 2 426 ? -27.582 38.171 47.504 1.00 23.08 426 LEU A N 1
ATOM 3508 C CA . LEU C 2 426 ? -27.019 36.888 47.041 1.00 23.59 426 LEU A CA 1
ATOM 3509 C C . LEU C 2 426 ? -28.082 35.992 46.395 1.00 24.06 426 LEU A C 1
ATOM 3510 O O . LEU C 2 426 ? -27.787 35.277 45.439 1.00 24.01 426 LEU A O 1
ATOM 3515 N N . LYS C 2 427 ? -29.315 36.053 46.903 1.00 24.54 427 LYS A N 1
ATOM 3516 C CA . LYS C 2 427 ? -30.444 35.374 46.263 1.00 25.50 427 LYS A CA 1
ATOM 3517 C C . LYS C 2 427 ? -30.793 36.005 44.917 1.00 25.07 427 LYS A C 1
ATOM 3518 O O . LYS C 2 427 ? -30.937 35.283 43.932 1.00 25.05 427 LYS A O 1
ATOM 3524 N N . ASP C 2 428 ? -30.901 37.336 44.878 1.00 24.91 428 ASP A N 1
ATOM 3525 C CA . ASP C 2 428 ? -31.166 38.077 43.626 1.00 25.98 428 ASP A CA 1
ATOM 3526 C C . ASP C 2 428 ? -30.094 37.823 42.569 1.00 24.96 428 ASP A C 1
ATOM 3527 O O . ASP C 2 428 ? -30.403 37.768 41.379 1.00 24.48 428 ASP A O 1
ATOM 3532 N N . ALA C 2 429 ? -28.837 37.706 43.014 1.00 23.72 429 ALA A N 1
ATOM 3533 C CA . ALA C 2 429 ? -27.697 37.490 42.115 1.00 23.65 429 ALA A CA 1
ATOM 3534 C C . ALA C 2 429 ? -27.739 36.147 41.363 1.00 23.07 429 ALA A C 1
ATOM 3535 O O . ALA C 2 429 ? -27.109 36.012 40.321 1.00 23.33 429 ALA A O 1
ATOM 3537 N N . VAL C 2 430 ? -28.500 35.175 41.866 1.00 23.17 430 VAL A N 1
ATOM 3538 C CA . VAL C 2 430 ? -28.781 33.941 41.111 1.00 24.11 430 VAL A CA 1
ATOM 3539 C C . VAL C 2 430 ? -29.367 34.251 39.715 1.00 24.58 430 VAL A C 1
ATOM 3540 O O . VAL C 2 430 ? -29.077 33.532 38.757 1.00 22.44 430 VAL A O 1
ATOM 3544 N N . ASP C 2 431 ? -30.150 35.332 39.612 1.00 26.00 431 ASP A N 1
ATOM 3545 C CA . ASP C 2 431 ? -30.763 35.778 38.345 1.00 27.51 431 ASP A CA 1
ATOM 3546 C C . ASP C 2 431 ? -29.939 36.723 37.466 1.00 27.82 431 ASP A C 1
ATOM 3547 O O . ASP C 2 431 ? -30.446 37.190 36.439 1.00 28.90 431 ASP A O 1
ATOM 3552 N N . PHE C 2 432 ? -28.691 37.017 37.833 1.00 27.05 432 PHE A N 1
ATOM 3553 C CA . PHE C 2 432 ? -27.835 37.853 36.981 1.00 27.29 432 PHE A CA 1
ATOM 3554 C C . PHE C 2 432 ? -27.686 37.201 35.612 1.00 27.21 432 PHE A C 1
ATOM 3555 O O . PHE C 2 432 ? -27.557 35.991 35.521 1.00 27.88 432 PHE A O 1
ATOM 3563 N N . ARG C 2 433 ? -27.742 38.018 34.565 1.00 29.66 433 ARG A N 1
ATOM 3564 C CA . ARG C 2 433 ? -27.669 37.553 33.176 1.00 31.88 433 ARG A CA 1
ATOM 3565 C C . ARG C 2 433 ? -26.237 37.392 32.664 1.00 30.90 433 ARG A C 1
ATOM 3566 O O . ARG C 2 433 ? -26.010 36.634 31.716 1.00 32.80 433 ARG A O 1
ATOM 3574 N N . THR C 2 434 ? -25.284 38.109 33.263 1.00 28.55 434 THR A N 1
ATOM 3575 C CA . THR C 2 434 ? -23.888 38.067 32.816 1.00 27.49 434 THR A CA 1
ATOM 3576 C C . THR C 2 434 ? -22.991 37.337 33.798 1.00 27.19 434 THR A C 1
ATOM 3577 O O . THR C 2 434 ? -23.368 37.096 34.949 1.00 27.75 434 THR A O 1
ATOM 3581 N N . ARG C 2 435 ? -21.790 37.015 33.325 1.00 27.29 435 ARG A N 1
ATOM 3582 C CA . ARG C 2 435 ? -20.762 36.358 34.126 1.00 27.13 435 ARG A CA 1
ATOM 3583 C C . ARG C 2 435 ? -19.667 37.351 34.545 1.00 25.67 435 ARG A C 1
ATOM 3584 O O . ARG C 2 435 ? -18.508 36.965 34.741 1.00 24.07 435 ARG A O 1
ATOM 3592 N N . VAL C 2 436 ? -20.027 38.628 34.690 1.00 24.48 436 VAL A N 1
ATOM 3593 C CA . VAL C 2 436 ? -19.086 39.629 35.205 1.00 23.85 436 VAL A CA 1
ATOM 3594 C C . VAL C 2 436 ? -18.697 39.271 36.646 1.00 22.83 436 VAL A C 1
ATOM 3595 O O . VAL C 2 436 ? -19.545 38.871 37.440 1.00 22.77 436 VAL A O 1
ATOM 3599 N N . CYS C 2 437 ? -17.400 39.368 36.934 1.00 22.47 437 CYS A N 1
ATOM 3600 C CA . CYS C 2 437 ? -16.786 38.959 38.209 1.00 21.90 437 CYS A CA 1
ATOM 3601 C C . CYS C 2 437 ? -16.833 37.448 38.490 1.00 21.40 437 CYS A C 1
ATOM 3602 O O . CYS C 2 437 ? -16.533 37.017 39.610 1.00 20.44 437 CYS A O 1
ATOM 3605 N N . GLY C 2 438 ? -17.152 36.641 37.474 1.00 20.91 438 GLY A N 1
ATOM 3606 C CA . GLY C 2 438 ? -17.416 35.217 37.666 1.00 21.38 438 GLY A CA 1
ATOM 3607 C C . GLY C 2 438 ? -18.331 34.972 38.850 1.00 22.32 438 GLY A C 1
ATOM 3608 O O . GLY C 2 438 ? -19.287 35.728 39.081 1.00 22.40 438 GLY A O 1
ATOM 3609 N N . ASP C 2 439 ? -18.015 33.929 39.614 1.00 22.72 439 ASP A N 1
ATOM 3610 C CA . ASP C 2 439 ? -18.607 33.710 40.927 1.00 23.11 439 ASP A CA 1
ATOM 3611 C C . ASP C 2 439 ? -17.655 34.115 42.062 1.00 22.18 439 ASP A C 1
ATOM 3612 O O . ASP C 2 439 ? -17.839 33.718 43.205 1.00 21.37 439 ASP A O 1
ATOM 3617 N N . VAL C 2 440 ? -16.661 34.944 41.755 1.00 22.02 440 VAL A N 1
ATOM 3618 C CA . VAL C 2 440 ? -15.626 35.281 42.732 1.00 22.07 440 VAL A CA 1
ATOM 3619 C C . VAL C 2 440 ? -16.199 36.228 43.794 1.00 20.77 440 VAL A C 1
ATOM 3620 O O . VAL C 2 440 ? -16.023 35.998 44.986 1.00 20.79 440 VAL A O 1
ATOM 3624 N N . VAL C 2 441 ? -16.894 37.274 43.361 1.00 20.30 441 VAL A N 1
ATOM 3625 C CA . VAL C 2 441 ? -17.520 38.204 44.306 1.00 19.84 441 VAL A CA 1
ATOM 3626 C C . VAL C 2 441 ? -18.646 37.480 45.042 1.00 19.77 441 VAL A C 1
ATOM 3627 O O . VAL C 2 441 ? -18.752 37.583 46.261 1.00 18.74 441 VAL A O 1
ATOM 3631 N N . ARG C 2 442 ? -19.453 36.715 44.306 1.00 20.57 442 ARG A N 1
ATOM 3632 C CA . ARG C 2 442 ? -20.495 35.874 44.910 1.00 20.28 442 ARG A CA 1
ATOM 3633 C C . ARG C 2 442 ? -19.964 35.043 46.072 1.00 20.41 442 ARG A C 1
ATOM 3634 O O . ARG C 2 442 ? -20.487 35.135 47.194 1.00 20.14 442 ARG A O 1
ATOM 3642 N N . ASN C 2 443 ? -18.919 34.253 45.807 1.00 19.91 443 ASN A N 1
ATOM 3643 C CA . ASN C 2 443 ? -18.369 33.336 46.818 1.00 19.94 443 ASN A CA 1
ATOM 3644 C C . ASN C 2 443 ? -17.787 34.092 48.015 1.00 19.26 443 ASN A C 1
ATOM 3645 O O . ASN C 2 443 ? -17.899 33.633 49.143 1.00 18.34 443 ASN A O 1
ATOM 3650 N N . PHE C 2 444 ? -17.188 35.256 47.766 1.00 19.42 444 PHE A N 1
ATOM 3651 C CA . PHE C 2 444 ? -16.699 36.105 48.847 1.00 20.20 444 PHE A CA 1
ATOM 3652 C C . PHE C 2 444 ? -17.852 36.577 49.730 1.00 19.92 444 PHE A C 1
ATOM 3653 O O . PHE C 2 444 ? -17.779 36.465 50.946 1.00 19.45 444 PHE A O 1
ATOM 3661 N N . LEU C 2 445 ? -18.915 37.076 49.107 1.00 20.28 445 LEU A N 1
ATOM 3662 C CA . LEU C 2 445 ? -20.100 37.544 49.836 1.00 20.44 445 LEU A CA 1
ATOM 3663 C C . LEU C 2 445 ? -20.792 36.434 50.633 1.00 20.29 445 LEU A C 1
ATOM 3664 O O . LEU C 2 445 ? -21.209 36.651 51.782 1.00 20.10 445 LEU A O 1
ATOM 3669 N N . GLN C 2 446 ? -20.896 35.244 50.045 1.00 20.03 446 GLN A N 1
ATOM 3670 C CA . GLN C 2 446 ? -21.452 34.092 50.751 1.00 20.23 446 GLN A CA 1
ATOM 3671 C C . GLN C 2 446 ? -20.628 33.759 52.001 1.00 20.78 446 GLN A C 1
ATOM 3672 O O . GLN C 2 446 ? -21.183 33.388 53.036 1.00 19.70 446 GLN A O 1
ATOM 3678 N N . GLN C 2 447 ? -19.309 33.893 51.894 1.00 21.85 447 GLN A N 1
ATOM 3679 C CA . GLN C 2 447 ? -18.414 33.641 53.014 1.00 23.81 447 GLN A CA 1
ATOM 3680 C C . GLN C 2 447 ? -18.538 34.719 54.103 1.00 23.50 447 GLN A C 1
ATOM 3681 O O . GLN C 2 447 ? -18.380 34.411 55.287 1.00 23.30 447 GLN A O 1
ATOM 3687 N N . VAL C 2 448 ? -18.846 35.962 53.720 1.00 23.82 448 VAL A N 1
ATOM 3688 C CA . VAL C 2 448 ? -19.224 36.994 54.710 1.00 24.45 448 VAL A CA 1
ATOM 3689 C C . VAL C 2 448 ? -20.421 36.507 55.532 1.00 24.48 448 VAL A C 1
ATOM 3690 O O . VAL C 2 448 ? -20.413 36.596 56.759 1.00 24.01 448 VAL A O 1
ATOM 3694 N N . LEU C 2 449 ? -21.445 35.999 54.849 1.00 25.99 449 LEU A N 1
ATOM 3695 C CA . LEU C 2 449 ? -22.618 35.405 55.517 1.00 26.74 449 LEU A CA 1
ATOM 3696 C C . LEU C 2 449 ? -22.235 34.286 56.483 1.00 27.63 449 LEU A C 1
ATOM 3697 O O . LEU C 2 449 ? -22.700 34.275 57.625 1.00 27.48 449 LEU A O 1
ATOM 3702 N N . ARG C 2 450 ? -21.402 33.348 56.023 1.00 28.29 450 ARG A N 1
ATOM 3703 C CA . ARG C 2 450 ? -20.926 32.240 56.873 1.00 29.12 450 ARG A CA 1
ATOM 3704 C C . ARG C 2 450 ? -20.064 32.729 58.036 1.00 31.29 450 ARG A C 1
ATOM 3705 O O . ARG C 2 450 ? -20.153 32.199 59.148 1.00 33.46 450 ARG A O 1
ATOM 3713 N N . SER C 2 451 ? -19.230 33.734 57.774 1.00 32.51 451 SER A N 1
ATOM 3714 C CA . SER C 2 451 ? -18.300 34.271 58.778 1.00 33.84 451 SER A CA 1
ATOM 3715 C C . SER C 2 451 ? -18.968 35.055 59.912 1.00 35.40 451 SER A C 1
ATOM 3716 O O . SER C 2 451 ? -18.326 35.316 60.932 1.00 36.32 451 SER A O 1
ATOM 3719 N N . THR C 2 452 ? -20.240 35.424 59.731 1.00 35.69 452 THR A N 1
ATOM 3720 C CA . THR C 2 452 ? -20.981 36.255 60.678 1.00 35.26 452 THR A CA 1
ATOM 3721 C C . THR C 2 452 ? -22.196 35.529 61.288 1.00 36.22 452 THR A C 1
ATOM 3722 O O . THR C 2 452 ? -23.116 36.164 61.796 1.00 36.12 452 THR A O 1
ATOM 3726 N N . VAL C 2 453 ? -22.194 34.197 61.244 1.00 35.99 453 VAL A N 1
ATOM 3727 C CA . VAL C 2 453 ? -23.230 33.398 61.910 1.00 37.21 453 VAL A CA 1
ATOM 3728 C C . VAL C 2 453 ? -23.287 33.610 63.433 1.00 38.32 453 VAL A C 1
ATOM 3729 O O . VAL C 2 453 ? -24.378 33.662 64.010 1.00 37.39 453 VAL A O 1
ATOM 3733 N N . SER C 2 454 ? -22.127 33.749 64.075 1.00 39.16 454 SER A N 1
ATOM 3734 C CA . SER C 2 454 ? -22.075 33.782 65.543 1.00 40.91 454 SER A CA 1
ATOM 3735 C C . SER C 2 454 ? -22.578 35.090 66.179 1.00 40.64 454 SER A C 1
ATOM 3736 O O . SER C 2 454 ? -22.855 35.103 67.381 1.00 40.08 454 SER A O 1
ATOM 3739 N N . ILE C 2 455 ? -22.697 36.171 65.402 1.00 40.74 455 ILE A N 1
ATOM 3740 C CA . ILE C 2 455 ? -23.320 37.402 65.914 1.00 43.98 455 ILE A CA 1
ATOM 3741 C C . ILE C 2 455 ? -24.850 37.292 66.020 1.00 45.87 455 ILE A C 1
ATOM 3742 O O . ILE C 2 455 ? -25.450 37.946 66.873 1.00 45.37 455 ILE A O 1
ATOM 3747 N N . GLU C 2 456 ? -25.474 36.473 65.170 1.00 47.82 456 GLU A N 1
ATOM 3748 C CA . GLU C 2 456 ? -26.894 36.132 65.340 1.00 48.72 456 GLU A CA 1
ATOM 3749 C C . GLU C 2 456 ? -27.117 35.320 66.607 1.00 46.31 456 GLU A C 1
ATOM 3750 O O . GLU C 2 456 ? -28.040 35.604 67.370 1.00 45.62 456 GLU A O 1
ATOM 3756 N N . LEU C 2 457 ? -26.270 34.314 66.826 1.00 44.49 457 LEU A N 1
ATOM 3757 C CA . LEU C 2 457 ? -26.277 33.543 68.074 1.00 43.38 457 LEU A CA 1
ATOM 3758 C C . LEU C 2 457 ? -26.054 34.445 69.297 1.00 44.07 457 LEU A C 1
ATOM 3759 O O . LEU C 2 457 ? -26.717 34.286 70.331 1.00 42.72 457 LEU A O 1
ATOM 3764 N N . GLN C 2 458 ? -25.106 35.374 69.167 1.00 44.36 458 GLN A N 1
ATOM 3765 C CA . GLN C 2 458 ? -24.796 36.351 70.220 1.00 45.40 458 GLN A CA 1
ATOM 3766 C C . GLN C 2 458 ? -25.978 37.282 70.482 1.00 45.42 458 GLN A C 1
ATOM 3767 O O . GLN C 2 458 ? -26.257 37.615 71.633 1.00 44.75 458 GLN A O 1
ATOM 3773 N N . ALA C 2 459 ? -26.655 37.695 69.410 1.00 46.73 459 ALA A N 1
ATOM 3774 C CA . ALA C 2 459 ? -27.840 38.555 69.499 1.00 48.20 459 ALA A CA 1
ATOM 3775 C C . ALA C 2 459 ? -28.984 37.920 70.298 1.00 49.59 459 ALA A C 1
ATOM 3776 O O . ALA C 2 459 ? -29.697 38.625 71.012 1.00 50.12 459 ALA A O 1
ATOM 3778 N N . GLU C 2 460 ? -29.144 36.599 70.184 1.00 50.06 460 GLU A N 1
ATOM 3779 C CA . GLU C 2 460 ? -30.201 35.863 70.897 1.00 49.51 460 GLU A CA 1
ATOM 3780 C C . GLU C 2 460 ? -29.760 35.184 72.206 1.00 49.00 460 GLU A C 1
ATOM 3781 O O . GLU C 2 460 ? -30.546 34.452 72.808 1.00 48.82 460 GLU A O 1
ATOM 3787 N N . GLY C 2 461 ? -28.528 35.435 72.655 1.00 48.35 461 GLY A N 1
ATOM 3788 C CA . GLY C 2 461 ? -27.986 34.807 73.865 1.00 46.41 461 GLY A CA 1
ATOM 3789 C C . GLY C 2 461 ? -27.887 33.293 73.772 1.00 45.87 461 GLY A C 1
ATOM 3790 O O . GLY C 2 461 ? -28.086 32.594 74.770 1.00 44.10 461 GLY A O 1
ATOM 3791 N N . LYS C 2 462 ? -27.570 32.795 72.575 1.00 45.58 462 LYS A N 1
ATOM 3792 C CA . LYS C 2 462 ? -27.543 31.353 72.285 1.00 45.07 462 LYS A CA 1
ATOM 3793 C C . LYS C 2 462 ? -26.141 30.732 72.244 1.00 45.91 462 LYS A C 1
ATOM 3794 O O . LYS C 2 462 ? -26.024 29.518 72.048 1.00 46.39 462 LYS A O 1
ATOM 3800 N N . GLU C 2 463 ? -25.091 31.538 72.421 1.00 46.70 463 GLU A N 1
ATOM 3801 C CA . GLU C 2 463 ? -23.710 31.032 72.323 1.00 47.46 463 GLU A CA 1
ATOM 3802 C C . GLU C 2 463 ? -23.410 29.880 73.284 1.00 45.41 463 GLU A C 1
ATOM 3803 O O . GLU C 2 463 ? -22.749 28.920 72.898 1.00 46.51 463 GLU A O 1
ATOM 3809 N N . TRP C 2 464 ? -23.920 29.973 74.511 1.00 45.45 464 TRP A N 1
ATOM 3810 C CA . TRP C 2 464 ? -23.683 28.957 75.555 1.00 46.37 464 TRP A CA 1
ATOM 3811 C C . TRP C 2 464 ? -24.168 27.534 75.228 1.00 43.63 464 TRP A C 1
ATOM 3812 O O . TRP C 2 464 ? -23.637 26.575 75.784 1.00 42.20 464 TRP A O 1
ATOM 3823 N N . THR C 2 465 ? -25.181 27.401 74.368 1.00 41.46 465 THR A N 1
ATOM 3824 C CA . THR C 2 465 ? -25.729 26.081 74.006 1.00 41.27 465 THR A CA 1
ATOM 3825 C C . THR C 2 465 ? -25.764 25.739 72.512 1.00 38.56 465 THR A C 1
ATOM 3826 O O . THR C 2 465 ? -26.130 24.617 72.165 1.00 37.57 465 THR A O 1
ATOM 3830 N N . ALA C 2 466 ? -25.404 26.678 71.638 1.00 36.72 466 ALA A N 1
ATOM 3831 C CA . ALA C 2 466 ? -25.384 26.407 70.198 1.00 35.58 466 ALA A CA 1
ATOM 3832 C C . ALA C 2 466 ? -24.117 25.618 69.830 1.00 33.74 466 ALA A C 1
ATOM 3833 O O . ALA C 2 466 ? -23.013 25.987 70.243 1.00 31.75 466 ALA A O 1
ATOM 3835 N N . LEU C 2 467 ? -24.294 24.525 69.083 1.00 31.18 467 LEU A N 1
ATOM 3836 C CA . LEU C 2 467 ? -23.176 23.753 68.535 1.00 30.13 467 LEU A CA 1
ATOM 3837 C C . LEU C 2 467 ? -22.960 24.130 67.066 1.00 28.95 467 LEU A C 1
ATOM 3838 O O . LEU C 2 467 ? -23.892 24.610 66.411 1.00 27.10 467 LEU A O 1
ATOM 3843 N N . PRO C 2 468 ? -21.732 23.912 66.537 1.00 27.80 468 PRO A N 1
ATOM 3844 C CA . PRO C 2 468 ? -21.538 24.013 65.089 1.00 27.31 468 PRO A CA 1
ATOM 3845 C C . PRO C 2 468 ? -22.487 23.062 64.349 1.00 26.74 468 PRO A C 1
ATOM 3846 O O . PRO C 2 468 ? -22.678 21.938 64.824 1.00 26.42 468 PRO A O 1
ATOM 3850 N N . PRO C 2 469 ? -23.061 23.464 63.210 1.00 26.35 469 PRO A N 1
ATOM 3851 C CA . PRO C 2 469 ? -22.708 24.674 62.462 1.00 26.66 469 PRO A CA 1
ATOM 3852 C C . PRO C 2 469 ? -23.352 25.999 62.925 1.00 27.75 469 PRO A C 1
ATOM 3853 O O . PRO C 2 469 ? -23.230 27.008 62.229 1.00 28.22 469 PRO A O 1
ATOM 3857 N N . GLY C 2 470 ? -24.002 26.000 64.082 1.00 29.74 470 GLY A N 1
ATOM 3858 C CA . GLY C 2 470 ? -24.579 27.218 64.669 1.00 32.54 470 GLY A CA 1
ATOM 3859 C C . GLY C 2 470 ? -26.059 27.062 64.949 1.00 35.23 470 GLY A C 1
ATOM 3860 O O . GLY C 2 470 ? -26.857 27.932 64.601 1.00 38.01 470 GLY A O 1
ATOM 3861 N N . ILE C 2 471 ? -26.414 25.952 65.589 1.00 36.30 471 ILE A N 1
ATOM 3862 C CA . ILE C 2 471 ? -27.796 25.604 65.881 1.00 37.68 471 ILE A CA 1
ATOM 3863 C C . ILE C 2 471 ? -27.840 24.878 67.217 1.00 39.16 471 ILE A C 1
ATOM 3864 O O . ILE C 2 471 ? -26.819 24.372 67.689 1.00 38.67 471 ILE A O 1
ATOM 3869 N N . VAL C 2 472 ? -29.024 24.849 67.819 1.00 41.37 472 VAL A N 1
ATOM 3870 C CA . VAL C 2 472 ? -29.261 24.108 69.056 1.00 43.65 472 VAL A CA 1
ATOM 3871 C C . VAL C 2 472 ? -30.017 22.848 68.656 1.00 45.78 472 VAL A C 1
ATOM 3872 O O . VAL C 2 472 ? -30.802 22.868 67.707 1.00 45.21 472 VAL A O 1
ATOM 3876 N N . ARG C 2 473 ? -29.772 21.750 69.364 1.00 47.49 473 ARG A N 1
ATOM 3877 C CA . ARG C 2 473 ? -30.333 20.464 68.962 1.00 49.00 473 ARG A CA 1
ATOM 3878 C C . ARG C 2 473 ? -30.370 19.422 70.071 1.00 50.82 473 ARG A C 1
ATOM 3879 O O . ARG C 2 473 ? -29.767 19.600 71.131 1.00 54.19 473 ARG A O 1
ATOM 3887 N N . ASP C 2 474 ? -31.105 18.342 69.810 1.00 51.64 474 ASP A N 1
ATOM 3888 C CA . ASP C 2 474 ? -31.205 17.208 70.736 1.00 52.26 474 ASP A CA 1
ATOM 3889 C C . ASP C 2 474 ? -31.777 15.990 70.001 1.00 53.97 474 ASP A C 1
ATOM 3890 O O . ASP C 2 474 ? -32.275 16.102 68.875 1.00 54.11 474 ASP A O 1
ATOM 3895 N N . GLU D 2 2 ? 1.969 38.614 36.110 1.00 40.56 2 GLU B N 1
ATOM 3896 C CA . GLU D 2 2 ? 0.644 38.342 36.743 1.00 40.67 2 GLU B CA 1
ATOM 3897 C C . GLU D 2 2 ? 0.246 39.449 37.737 1.00 37.19 2 GLU B C 1
ATOM 3898 O O . GLU D 2 2 ? -0.657 40.232 37.444 1.00 37.13 2 GLU B O 1
ATOM 3904 N N . TYR D 2 3 ? 0.911 39.529 38.892 1.00 32.10 3 TYR B N 1
ATOM 3905 C CA . TYR D 2 3 ? 0.693 40.656 39.815 1.00 29.38 3 TYR B CA 1
ATOM 3906 C C . TYR D 2 3 ? 1.256 41.950 39.217 1.00 28.42 3 TYR B C 1
ATOM 3907 O O . TYR D 2 3 ? 0.576 42.968 39.196 1.00 26.63 3 TYR B O 1
ATOM 3916 N N . PHE D 2 4 ? 2.502 41.887 38.741 1.00 26.52 4 PHE B N 1
ATOM 3917 C CA . PHE D 2 4 ? 3.168 43.012 38.091 1.00 25.23 4 PHE B CA 1
ATOM 3918 C C . PHE D 2 4 ? 3.439 42.676 36.625 1.00 26.13 4 PHE B C 1
ATOM 3919 O O . PHE D 2 4 ? 3.980 41.608 36.313 1.00 25.77 4 PHE B O 1
ATOM 3927 N N . ARG D 2 5 ? 3.071 43.587 35.727 1.00 26.77 5 ARG B N 1
ATOM 3928 C CA . ARG D 2 5 ? 3.314 43.395 34.299 1.00 28.98 5 ARG B CA 1
ATOM 3929 C C . ARG D 2 5 ? 4.809 43.489 33.966 1.00 26.75 5 ARG B C 1
ATOM 3930 O O . ARG D 2 5 ? 5.305 42.715 33.164 1.00 25.61 5 ARG B O 1
ATOM 3938 N N . TYR D 2 6 ? 5.504 44.444 34.584 1.00 26.12 6 TYR B N 1
ATOM 3939 C CA . TYR D 2 6 ? 6.949 44.626 34.414 1.00 25.87 6 TYR B CA 1
ATOM 3940 C C . TYR D 2 6 ? 7.658 44.328 35.736 1.00 23.59 6 TYR B C 1
ATOM 3941 O O . TYR D 2 6 ? 7.390 44.972 36.750 1.00 21.73 6 TYR B O 1
ATOM 3950 N N . ARG D 2 7 ? 8.534 43.323 35.708 1.00 21.48 7 ARG B N 1
ATOM 3951 C CA . ARG D 2 7 ? 9.275 42.861 36.874 1.00 20.52 7 ARG B CA 1
ATOM 3952 C C . ARG D 2 7 ? 10.727 43.030 36.479 1.00 20.07 7 ARG B C 1
ATOM 3953 O O . ARG D 2 7 ? 11.293 42.176 35.791 1.00 19.26 7 ARG B O 1
ATOM 3961 N N . GLY D 2 8 ? 11.317 44.156 36.875 1.00 19.37 8 GLY B N 1
ATOM 3962 C CA . GLY D 2 8 ? 12.465 44.676 36.147 1.00 19.55 8 GLY B CA 1
ATOM 3963 C C . GLY D 2 8 ? 13.736 45.000 36.897 1.00 19.15 8 GLY B C 1
ATOM 3964 O O . GLY D 2 8 ? 13.718 45.238 38.094 1.00 19.20 8 GLY B O 1
ATOM 3965 N N . ILE D 2 9 ? 14.845 45.013 36.159 1.00 19.06 9 ILE B N 1
ATOM 3966 C CA . ILE D 2 9 ? 16.088 45.616 36.626 1.00 19.00 9 ILE B CA 1
ATOM 3967 C C . ILE D 2 9 ? 16.370 46.827 35.740 1.00 18.86 9 ILE B C 1
ATOM 3968 O O . ILE D 2 9 ? 16.428 46.706 34.515 1.00 17.73 9 ILE B O 1
ATOM 3973 N N . ILE D 2 10 ? 16.532 47.991 36.371 1.00 18.78 10 ILE B N 1
ATOM 3974 C CA . ILE D 2 10 ? 17.046 49.176 35.687 1.00 18.56 10 ILE B CA 1
ATOM 3975 C C . ILE D 2 10 ? 18.506 49.343 36.081 1.00 19.17 10 ILE B C 1
ATOM 3976 O O . ILE D 2 10 ? 18.807 49.630 37.232 1.00 20.21 10 ILE B O 1
ATOM 3981 N N . GLU D 2 11 ? 19.418 49.130 35.132 1.00 19.23 11 GLU B N 1
ATOM 3982 C CA . GLU D 2 11 ? 20.811 49.517 35.320 1.00 19.29 11 GLU B CA 1
ATOM 3983 C C . GLU D 2 11 ? 20.866 51.037 35.154 1.00 19.15 11 GLU B C 1
ATOM 3984 O O . GLU D 2 11 ? 21.032 51.552 34.050 1.00 18.87 11 GLU B O 1
ATOM 3990 N N . GLY D 2 12 ? 20.725 51.726 36.278 1.00 18.75 12 GLY B N 1
ATOM 3991 C CA . GLY D 2 12 ? 20.473 53.168 36.336 1.00 19.16 12 GLY B CA 1
ATOM 3992 C C . GLY D 2 12 ? 21.340 53.912 37.337 1.00 19.29 12 GLY B C 1
ATOM 3993 O O . GLY D 2 12 ? 21.060 55.062 37.665 1.00 19.93 12 GLY B O 1
ATOM 3994 N N . PHE D 2 13 ? 22.421 53.286 37.786 1.00 19.45 13 PHE B N 1
ATOM 3995 C CA . PHE D 2 13 ? 23.189 53.790 38.929 1.00 20.28 13 PHE B CA 1
ATOM 3996 C C . PHE D 2 13 ? 24.375 54.626 38.441 1.00 21.22 13 PHE B C 1
ATOM 3997 O O . PHE D 2 13 ? 24.722 54.586 37.259 1.00 21.62 13 PHE B O 1
ATOM 4005 N N . TYR D 2 14 ? 24.960 55.405 39.348 1.00 22.44 14 TYR B N 1
ATOM 4006 C CA . TYR D 2 14 ? 26.262 56.042 39.121 1.00 23.47 14 TYR B CA 1
ATOM 4007 C C . TYR D 2 14 ? 27.356 55.051 39.511 1.00 25.07 14 TYR B C 1
ATOM 4008 O O . TYR D 2 14 ? 27.146 54.190 40.361 1.00 26.86 14 TYR B O 1
ATOM 4017 N N . GLY D 2 15 ? 28.519 55.169 38.880 1.00 2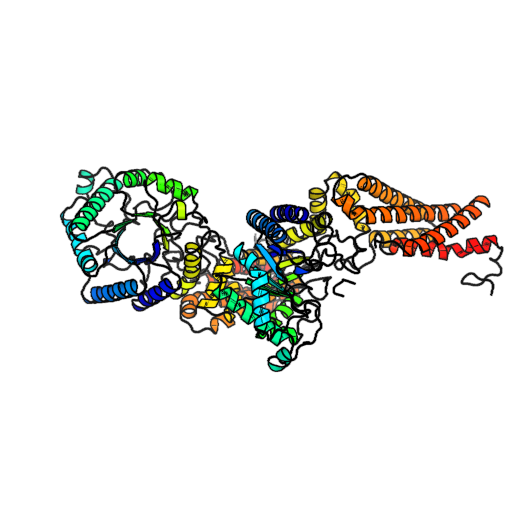6.33 15 GLY B N 1
ATOM 4018 C CA . GLY D 2 15 ? 29.666 54.319 39.161 1.00 26.67 15 GLY B CA 1
ATOM 4019 C C . GLY D 2 15 ? 29.935 53.444 37.960 1.00 27.59 15 GLY B C 1
ATOM 4020 O O . GLY D 2 15 ? 29.372 53.662 36.886 1.00 28.46 15 GLY B O 1
ATOM 4021 N N . LYS D 2 16 ? 30.783 52.441 38.158 1.00 27.22 16 LYS B N 1
ATOM 4022 C CA . LYS D 2 16 ? 31.240 51.568 37.085 1.00 27.91 16 LYS B CA 1
ATOM 4023 C C . LYS D 2 16 ? 30.059 50.785 36.492 1.00 27.46 16 LYS B C 1
ATOM 4024 O O . LYS D 2 16 ? 29.461 49.967 37.197 1.00 26.58 16 LYS B O 1
ATOM 4030 N N . PRO D 2 17 ? 29.705 51.037 35.208 1.00 25.85 17 PRO B N 1
ATOM 4031 C CA . PRO D 2 17 ? 28.622 50.237 34.631 1.00 25.46 17 PRO B CA 1
ATOM 4032 C C . PRO D 2 17 ? 28.951 48.740 34.648 1.00 24.92 17 PRO B C 1
ATOM 4033 O O . PRO D 2 17 ? 30.124 48.370 34.746 1.00 25.60 17 PRO B O 1
ATOM 4037 N N . TRP D 2 18 ? 27.933 47.886 34.582 1.00 23.94 18 TRP B N 1
ATOM 4038 C CA . TRP D 2 18 ? 28.178 46.446 34.496 1.00 24.27 18 TRP B CA 1
ATOM 4039 C C . TRP D 2 18 ? 28.864 46.133 33.183 1.00 25.58 18 TRP B C 1
ATOM 4040 O O . TRP D 2 18 ? 28.597 46.777 32.173 1.00 24.47 18 TRP B O 1
ATOM 4051 N N . GLU D 2 19 ? 29.754 45.152 33.205 1.00 27.81 19 GLU B N 1
ATOM 4052 C CA . GLU D 2 19 ? 30.444 44.745 31.995 1.00 29.48 19 GLU B CA 1
ATOM 4053 C C . GLU D 2 19 ? 29.506 43.906 31.150 1.00 29.32 19 GLU B C 1
ATOM 4054 O O . GLU D 2 19 ? 28.515 43.364 31.647 1.00 27.38 19 GLU B O 1
ATOM 4060 N N . HIS D 2 20 ? 29.821 43.838 29.864 1.00 28.01 20 HIS B N 1
ATOM 4061 C CA . HIS D 2 20 ? 28.983 43.166 28.883 1.00 29.00 20 HIS B CA 1
ATOM 4062 C C . HIS D 2 20 ? 28.610 41.730 29.285 1.00 29.25 20 HIS B C 1
ATOM 4063 O O . HIS D 2 20 ? 27.446 41.351 29.194 1.00 28.29 20 HIS B O 1
ATOM 4070 N N . GLN D 2 21 ? 29.590 40.955 29.752 1.00 30.63 21 GLN B N 1
ATOM 4071 C CA . GLN D 2 21 ? 29.341 39.568 30.163 1.00 31.97 21 GLN B CA 1
ATOM 4072 C C . GLN D 2 21 ? 28.577 39.511 31.484 1.00 30.68 21 GLN B C 1
ATOM 4073 O O . GLN D 2 21 ? 27.823 38.569 31.723 1.00 30.20 21 GLN B O 1
ATOM 4079 N N . GLU D 2 22 ? 28.773 40.518 32.333 1.00 29.67 22 GLU B N 1
ATOM 4080 C CA . GLU D 2 22 ? 28.015 40.639 33.582 1.00 29.24 22 GLU B CA 1
ATOM 4081 C C . GLU D 2 22 ? 26.525 40.868 33.315 1.00 28.61 22 GLU B C 1
ATOM 4082 O O . GLU D 2 22 ? 25.683 40.314 34.021 1.00 29.01 22 GLU B O 1
ATOM 4088 N N . ARG D 2 23 ? 26.212 41.642 32.275 1.00 27.69 23 ARG B N 1
ATOM 4089 C CA . ARG D 2 23 ? 24.824 41.852 31.837 1.00 26.77 23 ARG B CA 1
ATOM 4090 C C . ARG D 2 23 ? 24.187 40.588 31.255 1.00 27.68 23 ARG B C 1
ATOM 4091 O O . ARG D 2 23 ? 23.036 40.284 31.565 1.00 26.39 23 ARG B O 1
ATOM 4099 N N . LEU D 2 24 ? 24.929 39.877 30.399 1.00 28.55 24 LEU B N 1
ATOM 4100 C CA . LEU D 2 24 ? 24.456 38.618 29.792 1.00 29.28 24 LEU B CA 1
ATOM 4101 C C . LEU D 2 24 ? 24.170 37.561 30.855 1.00 28.18 24 LEU B C 1
ATOM 4102 O O . LEU D 2 24 ? 23.162 36.859 30.780 1.00 27.89 24 LEU B O 1
ATOM 4107 N N . ASP D 2 25 ? 25.068 37.460 31.833 1.00 28.70 25 ASP B N 1
ATOM 4108 C CA . ASP D 2 25 ? 24.879 36.585 32.992 1.00 29.77 25 ASP B CA 1
ATOM 4109 C C . ASP D 2 25 ? 23.653 36.989 33.820 1.00 29.32 25 ASP B C 1
ATOM 4110 O O . ASP D 2 25 ? 22.853 36.130 34.204 1.00 28.68 25 ASP B O 1
ATOM 4115 N N . MET D 2 26 ? 23.507 38.291 34.079 1.00 28.51 26 MET B N 1
ATOM 4116 C CA . MET D 2 26 ? 22.346 38.817 34.809 1.00 27.46 26 MET B CA 1
ATOM 4117 C C . MET D 2 26 ? 21.017 38.508 34.109 1.00 26.48 26 MET B C 1
ATOM 4118 O O . MET D 2 26 ? 20.018 38.270 34.777 1.00 25.32 26 MET B O 1
ATOM 4123 N N . PHE D 2 27 ? 21.001 38.502 32.777 1.00 26.52 27 PHE B N 1
ATOM 4124 C CA . PHE D 2 27 ? 19.798 38.081 32.039 1.00 26.56 27 PHE B CA 1
ATOM 4125 C C . PHE D 2 27 ? 19.415 36.626 32.312 1.00 26.54 27 PHE B C 1
ATOM 4126 O O . PHE D 2 27 ? 18.227 36.306 32.357 1.00 25.35 27 PHE B O 1
ATOM 4134 N N . GLU D 2 28 ? 20.407 35.752 32.493 1.00 27.11 28 GLU B N 1
ATOM 4135 C CA . GLU D 2 28 ? 20.137 34.359 32.893 1.00 28.42 28 GLU B CA 1
ATOM 4136 C C . GLU D 2 28 ? 19.606 34.272 34.321 1.00 26.88 28 GLU B C 1
ATOM 4137 O O . GLU D 2 28 ? 18.679 33.505 34.592 1.00 27.63 28 GLU B O 1
ATOM 4143 N N . PHE D 2 29 ? 20.180 35.061 35.224 1.00 26.08 29 PHE B N 1
ATOM 4144 C CA . PHE D 2 29 ? 19.648 35.184 36.587 1.00 25.88 29 PHE B CA 1
ATOM 4145 C C . PHE D 2 29 ? 18.190 35.672 36.541 1.00 25.82 29 PHE B C 1
ATOM 4146 O O . PHE D 2 29 ? 17.325 35.125 37.231 1.00 26.13 29 PHE B O 1
ATOM 4154 N N . MET D 2 30 ? 17.924 36.673 35.701 1.00 24.91 30 MET B N 1
ATOM 4155 C CA . MET D 2 30 ? 16.581 37.229 35.554 1.00 25.12 30 MET B CA 1
ATOM 4156 C C . MET D 2 30 ? 15.558 36.200 35.074 1.00 25.44 30 MET B C 1
ATOM 4157 O O . MET D 2 30 ? 14.491 36.071 35.671 1.00 24.54 30 MET B O 1
ATOM 4162 N N . GLN D 2 31 ? 15.884 35.472 34.006 1.00 26.30 31 GLN B N 1
ATOM 4163 C CA . GLN D 2 31 ? 15.014 34.395 33.522 1.00 26.63 31 GLN B CA 1
ATOM 4164 C C . GLN D 2 31 ? 14.777 33.315 34.584 1.00 25.62 31 GLN B C 1
ATOM 4165 O O . GLN D 2 31 ? 13.666 32.827 34.718 1.00 25.65 31 GLN B O 1
ATOM 4171 N N . ALA D 2 32 ? 15.812 32.960 35.338 1.00 25.78 32 ALA B N 1
ATOM 4172 C CA . ALA D 2 32 ? 15.685 31.958 36.408 1.00 25.55 32 ALA B CA 1
ATOM 4173 C C . ALA D 2 32 ? 14.708 32.379 37.512 1.00 25.75 32 ALA B C 1
ATOM 4174 O O . ALA D 2 32 ? 14.131 31.521 38.185 1.00 25.95 32 ALA B O 1
ATOM 4176 N N . ASN D 2 33 ? 14.539 33.689 37.701 1.00 24.65 33 ASN B N 1
ATOM 4177 C CA . ASN D 2 33 ? 13.719 34.231 38.773 1.00 24.36 33 ASN B CA 1
ATOM 4178 C C . ASN D 2 33 ? 12.477 34.990 38.280 1.00 23.92 33 ASN B C 1
ATOM 4179 O O . ASN D 2 33 ? 11.831 35.687 39.054 1.00 22.09 33 ASN B O 1
ATOM 4184 N N . ASN D 2 34 ? 12.141 34.809 37.001 1.00 23.98 34 ASN B N 1
ATOM 4185 C CA . ASN D 2 34 ? 10.992 35.446 36.354 1.00 24.54 34 ASN B CA 1
ATOM 4186 C C . ASN D 2 34 ? 10.959 36.994 36.438 1.00 24.53 34 ASN B C 1
ATOM 4187 O O . ASN D 2 34 ? 9.913 37.602 36.700 1.00 23.98 34 ASN B O 1
ATOM 4192 N N . LEU D 2 35 ? 12.122 37.614 36.231 1.00 24.19 35 LEU B N 1
ATOM 4193 C CA . LEU D 2 35 ? 12.206 39.053 35.969 1.00 23.91 35 LEU B CA 1
ATOM 4194 C C . LEU D 2 35 ? 12.204 39.188 34.456 1.00 24.13 35 LEU B C 1
ATOM 4195 O O . LEU D 2 35 ? 12.968 38.503 33.775 1.00 24.95 35 LEU B O 1
ATOM 4200 N N . ASN D 2 36 ? 11.335 40.050 33.937 1.00 23.48 36 ASN B N 1
ATOM 4201 C CA . ASN D 2 36 ? 10.990 40.056 32.514 1.00 23.31 36 ASN B CA 1
ATOM 4202 C C . ASN D 2 36 ? 11.283 41.376 31.786 1.00 22.79 36 ASN B C 1
ATOM 4203 O O . ASN D 2 36 ? 10.812 41.576 30.665 1.00 22.20 36 ASN B O 1
ATOM 4208 N N . ALA D 2 37 ? 12.037 42.272 32.418 1.00 22.19 37 ALA B N 1
ATOM 4209 C CA . ALA D 2 37 ? 12.268 43.605 31.852 1.00 22.03 37 ALA B CA 1
ATOM 4210 C C . ALA D 2 37 ? 13.602 44.169 32.314 1.00 21.50 37 ALA B C 1
ATOM 4211 O O . ALA D 2 37 ? 13.954 44.024 33.476 1.00 21.41 37 ALA B O 1
ATOM 4213 N N . TYR D 2 38 ? 14.345 44.780 31.388 1.00 20.99 38 TYR B N 1
ATOM 4214 C CA . TYR D 2 38 ? 15.612 45.440 31.690 1.00 21.10 38 TYR B CA 1
ATOM 4215 C C . TYR D 2 38 ? 15.661 46.803 31.004 1.00 21.28 38 TYR B C 1
ATOM 4216 O O . TYR D 2 38 ? 15.269 46.922 29.841 1.00 21.03 38 TYR B O 1
ATOM 4225 N N . ILE D 2 39 ? 16.121 47.818 31.738 1.00 20.91 39 ILE B N 1
ATOM 4226 C CA . ILE D 2 39 ? 16.322 49.158 31.185 1.00 21.70 39 ILE B CA 1
ATOM 4227 C C . ILE D 2 39 ? 17.815 49.457 31.227 1.00 22.07 39 ILE B C 1
ATOM 4228 O O . ILE D 2 39 ? 18.426 49.388 32.289 1.00 22.27 39 ILE B O 1
ATOM 4233 N N . TYR D 2 40 ? 18.381 49.788 30.067 1.00 23.05 40 TYR B N 1
ATOM 4234 C CA . TYR D 2 40 ? 19.768 50.234 29.953 1.00 23.11 40 TYR B CA 1
ATOM 4235 C C . TYR D 2 40 ? 19.844 51.733 30.234 1.00 22.91 40 TYR B C 1
ATOM 4236 O O . TYR D 2 40 ? 19.376 52.526 29.420 1.00 23.49 40 TYR B O 1
ATOM 4245 N N . ALA D 2 41 ? 20.437 52.120 31.365 1.00 22.35 41 ALA B N 1
ATOM 4246 C CA . ALA D 2 41 ? 20.620 53.541 31.695 1.00 22.38 41 ALA B CA 1
ATOM 4247 C C . ALA D 2 41 ? 21.815 53.845 32.623 1.00 22.65 41 ALA B C 1
ATOM 4248 O O . ALA D 2 41 ? 21.672 54.606 33.576 1.00 23.09 41 ALA B O 1
ATOM 4250 N N . PRO D 2 42 ? 22.999 53.256 32.357 1.00 23.17 42 PRO B N 1
ATOM 4251 C CA . PRO D 2 42 ? 24.120 53.551 33.258 1.00 24.13 42 PRO B CA 1
ATOM 4252 C C . PRO D 2 42 ? 24.502 55.034 33.201 1.00 25.05 42 PRO B C 1
ATOM 4253 O O . PRO D 2 42 ? 24.729 55.564 32.111 1.00 25.06 42 PRO B O 1
ATOM 4257 N N . LYS D 2 43 ? 24.504 55.701 34.359 1.00 25.18 43 LYS B N 1
ATOM 4258 C CA . LYS D 2 43 ? 24.810 57.136 34.421 1.00 26.64 43 LYS B CA 1
ATOM 4259 C C . LYS D 2 43 ? 26.239 57.463 33.942 1.00 28.63 43 LYS B C 1
ATOM 4260 O O . LYS D 2 43 ? 26.461 58.541 33.393 1.00 29.10 43 LYS B O 1
ATOM 4266 N N . GLN D 2 44 ? 27.180 56.532 34.134 1.00 29.82 44 GLN B N 1
ATOM 4267 C CA . GLN D 2 44 ? 28.586 56.710 33.705 1.00 32.23 44 GLN B CA 1
ATOM 4268 C C . GLN D 2 44 ? 28.891 56.254 32.260 1.00 31.64 44 GLN B C 1
ATOM 4269 O O . GLN D 2 44 ? 30.058 56.135 31.884 1.00 33.17 44 GLN B O 1
ATOM 4275 N N . ASP D 2 45 ? 27.850 55.990 31.469 1.00 30.94 45 ASP B N 1
ATOM 4276 C CA . ASP D 2 45 ? 27.972 55.895 30.018 1.00 30.53 45 ASP B CA 1
ATOM 4277 C C . ASP D 2 45 ? 27.768 57.311 29.488 1.00 30.15 45 ASP B C 1
ATOM 4278 O O . ASP D 2 45 ? 26.647 57.813 29.470 1.00 28.87 45 ASP B O 1
ATOM 4283 N N . LEU D 2 46 ? 28.850 57.949 29.056 1.00 30.82 46 LEU B N 1
ATOM 4284 C CA . LEU D 2 46 ? 28.780 59.303 28.483 1.00 31.72 46 LEU B CA 1
ATOM 4285 C C . LEU D 2 46 ? 27.737 59.436 27.386 1.00 30.19 46 LEU B C 1
ATOM 4286 O O . LEU D 2 46 ? 27.046 60.449 27.317 1.00 29.91 46 LEU B O 1
ATOM 4291 N N . TYR D 2 47 ? 27.615 58.403 26.556 1.00 30.44 47 TYR B N 1
ATOM 4292 C CA . TYR D 2 47 ? 26.635 58.384 25.463 1.00 31.91 47 TYR B CA 1
ATOM 4293 C C . TYR D 2 47 ? 25.172 58.263 25.919 1.00 29.78 47 TYR B C 1
ATOM 4294 O O . TYR D 2 47 ? 24.264 58.568 25.152 1.00 29.88 47 TYR B O 1
ATOM 4303 N N . HIS D 2 48 ? 24.942 57.805 27.149 1.00 28.47 48 HIS B N 1
ATOM 4304 C CA . HIS D 2 48 ? 23.597 57.804 27.737 1.00 27.07 48 HIS B CA 1
ATOM 4305 C C . HIS D 2 48 ? 23.139 59.209 28.124 1.00 27.85 48 HIS B C 1
ATOM 4306 O O . HIS D 2 48 ? 21.956 59.523 27.988 1.00 26.74 48 HIS B O 1
ATOM 4313 N N . ARG D 2 49 ? 24.068 60.046 28.601 1.00 29.88 49 ARG B N 1
ATOM 4314 C CA . ARG D 2 49 ? 23.702 61.269 29.312 1.00 31.32 49 ARG B CA 1
ATOM 4315 C C . ARG D 2 49 ? 24.439 62.537 28.843 1.00 32.91 49 ARG B C 1
ATOM 4316 O O . ARG D 2 49 ? 23.853 63.324 28.107 1.00 34.21 49 ARG B O 1
ATOM 4324 N N . GLU D 2 50 ? 25.694 62.745 29.244 1.00 35.76 50 GLU B N 1
ATOM 4325 C CA . GLU D 2 50 ? 26.403 64.001 28.916 1.00 38.71 50 GLU B CA 1
ATOM 4326 C C . GLU D 2 50 ? 26.517 64.182 27.415 1.00 38.59 50 GLU B C 1
ATOM 4327 O O . GLU D 2 50 ? 26.151 65.234 26.885 1.00 39.33 50 GLU B O 1
ATOM 4333 N N . LEU D 2 51 ? 26.994 63.133 26.745 1.00 38.01 51 LEU B N 1
ATOM 4334 C CA . LEU D 2 51 ? 27.143 63.105 25.292 1.00 37.27 51 LEU B CA 1
ATOM 4335 C C . LEU D 2 51 ? 25.974 62.357 24.637 1.00 36.32 51 LEU B C 1
ATOM 4336 O O . LEU D 2 51 ? 26.179 61.486 23.780 1.00 35.27 51 LEU B O 1
ATOM 4341 N N . TRP D 2 52 ? 24.750 62.725 25.023 1.00 34.53 52 TRP B N 1
ATOM 4342 C CA . TRP D 2 52 ? 23.539 62.048 24.534 1.00 34.10 52 TRP B CA 1
ATOM 4343 C C . TRP D 2 52 ? 23.296 62.202 23.029 1.00 34.93 52 TRP B C 1
ATOM 4344 O O . TRP D 2 52 ? 22.656 61.346 22.410 1.00 33.22 52 TRP B O 1
ATOM 4355 N N . ARG D 2 53 ? 23.784 63.303 22.460 1.00 37.32 53 ARG B N 1
ATOM 4356 C CA . ARG D 2 53 ? 23.595 63.596 21.037 1.00 38.72 53 ARG B CA 1
ATOM 4357 C C . ARG D 2 53 ? 24.423 62.689 20.130 1.00 38.84 53 ARG B C 1
ATOM 4358 O O . ARG D 2 53 ? 24.005 62.387 19.010 1.00 38.72 53 ARG B O 1
ATOM 4366 N N . GLU D 2 54 ? 25.576 62.241 20.625 1.00 40.42 54 GLU B N 1
ATOM 4367 C CA . GLU D 2 54 ? 26.529 61.485 19.813 1.00 41.72 54 GLU B CA 1
ATOM 4368 C C . GLU D 2 54 ? 26.058 60.039 19.638 1.00 40.49 54 GLU B C 1
ATOM 4369 O O . GLU D 2 54 ? 25.743 59.380 20.631 1.00 38.63 54 GLU B O 1
ATOM 4375 N N . PRO D 2 55 ? 26.006 59.537 18.383 1.00 40.14 55 PRO B N 1
ATOM 4376 C CA . PRO D 2 55 ? 25.629 58.125 18.202 1.00 38.21 55 PRO B CA 1
ATOM 4377 C C . PRO D 2 55 ? 26.703 57.161 18.713 1.00 35.50 55 PRO B C 1
ATOM 4378 O O . PRO D 2 55 ? 27.872 57.537 18.823 1.00 32.99 55 PRO B O 1
ATOM 4382 N N . TYR D 2 56 ? 26.293 55.940 19.052 1.00 34.18 56 TYR B N 1
ATOM 4383 C CA . TYR D 2 56 ? 27.241 54.895 19.443 1.00 33.63 56 TYR B CA 1
ATOM 4384 C C . TYR D 2 56 ? 28.036 54.453 18.211 1.00 34.80 56 TYR B C 1
ATOM 4385 O O . TYR D 2 56 ? 27.517 54.473 17.101 1.00 31.83 56 TYR B O 1
ATOM 4394 N N . LYS D 2 57 ? 29.287 54.048 18.428 1.00 38.51 57 LYS B N 1
ATOM 4395 C CA . LYS D 2 57 ? 30.122 53.461 17.373 1.00 42.07 57 LYS B CA 1
ATOM 4396 C C . LYS D 2 57 ? 29.621 52.057 17.024 1.00 44.29 57 LYS B C 1
ATOM 4397 O O . LYS D 2 57 ? 28.827 51.464 17.765 1.00 45.76 57 LYS B O 1
ATOM 4403 N N . GLU D 2 58 ? 30.093 51.532 15.896 1.00 45.45 58 GLU B N 1
ATOM 4404 C CA . GLU D 2 58 ? 29.643 50.222 15.400 1.00 45.20 58 GLU B CA 1
ATOM 4405 C C . GLU D 2 58 ? 29.903 49.079 16.374 1.00 42.56 58 GLU B C 1
ATOM 4406 O O . GLU D 2 58 ? 29.036 48.220 16.566 1.00 41.87 58 GLU B O 1
ATOM 4412 N N . GLU D 2 59 ? 31.094 49.074 16.967 1.00 40.83 59 GLU B N 1
ATOM 4413 C CA . GLU D 2 59 ? 31.483 48.069 17.954 1.00 40.96 59 GLU B CA 1
ATOM 4414 C C . GLU D 2 59 ? 30.494 48.011 19.121 1.00 40.21 59 GLU B C 1
ATOM 4415 O O . GLU D 2 59 ? 30.060 46.929 19.525 1.00 39.69 59 GLU B O 1
ATOM 4421 N N . GLN D 2 60 ? 30.136 49.183 19.638 1.00 39.07 60 GLN B N 1
ATOM 4422 C CA . GLN D 2 60 ? 29.182 49.289 20.742 1.00 38.86 60 GLN B CA 1
ATOM 4423 C C . GLN D 2 60 ? 27.773 48.865 20.321 1.00 36.62 60 GLN B C 1
ATOM 4424 O O . GLN D 2 60 ? 27.104 48.156 21.071 1.00 35.36 60 GLN B O 1
ATOM 4430 N N . LEU D 2 61 ? 27.342 49.256 19.119 1.00 35.87 61 LEU B N 1
ATOM 4431 C CA . LEU D 2 61 ? 26.046 48.805 18.581 1.00 35.52 61 LEU B CA 1
ATOM 4432 C C . LEU D 2 61 ? 25.970 47.288 18.426 1.00 35.62 61 LEU B C 1
ATOM 4433 O O . LEU D 2 61 ? 24.903 46.693 18.633 1.00 35.94 61 LEU B O 1
ATOM 4438 N N . GLN D 2 62 ? 27.090 46.670 18.060 1.00 35.82 62 GLN B N 1
ATOM 4439 C CA . GLN D 2 62 ? 27.174 45.212 17.969 1.00 38.68 62 GLN B CA 1
ATOM 4440 C C . GLN D 2 62 ? 27.012 44.540 19.344 1.00 36.50 62 GLN B C 1
ATOM 4441 O O . GLN D 2 62 ? 26.386 43.485 19.439 1.00 35.79 62 GLN B O 1
ATOM 4447 N N . LEU D 2 63 ? 27.580 45.144 20.391 1.00 35.13 63 LEU B N 1
ATOM 4448 C CA . LEU D 2 63 ? 27.387 44.659 21.769 1.00 35.19 63 LEU B CA 1
ATOM 4449 C C . LEU D 2 63 ? 25.920 44.787 22.200 1.00 33.51 63 LEU B C 1
ATOM 4450 O O . LEU D 2 63 ? 25.340 43.828 22.710 1.00 33.44 63 LEU B O 1
ATOM 4455 N N . PHE D 2 64 ? 25.322 45.955 21.961 1.00 32.26 64 PHE B N 1
ATOM 4456 C CA . PHE D 2 64 ? 23.884 46.156 22.197 1.00 31.90 64 PHE B CA 1
ATOM 4457 C C . PHE D 2 64 ? 23.031 45.123 21.480 1.00 32.37 64 PHE B C 1
ATOM 4458 O O . PHE D 2 64 ? 22.049 44.638 22.038 1.00 31.07 64 PHE B O 1
ATOM 4466 N N . LYS D 2 65 ? 23.411 44.793 20.246 1.00 34.30 65 LYS B N 1
ATOM 4467 C CA . LYS D 2 65 ? 22.729 43.749 19.481 1.00 35.54 65 LYS B CA 1
ATOM 4468 C C . LYS D 2 65 ? 22.757 42.400 20.209 1.00 33.73 65 LYS B C 1
ATOM 4469 O O . LYS D 2 65 ? 21.734 41.722 20.265 1.00 32.94 65 LYS B O 1
ATOM 4475 N N . GLU D 2 66 ? 23.906 42.030 20.780 1.00 33.10 66 GLU B N 1
ATOM 4476 C CA . GLU D 2 66 ? 24.012 40.794 21.575 1.00 34.62 66 GLU B CA 1
ATOM 4477 C C . GLU D 2 66 ? 23.109 40.810 22.813 1.00 32.89 66 GLU B C 1
ATOM 4478 O O . GLU D 2 66 ? 22.423 39.829 23.084 1.00 31.88 66 GLU B O 1
ATOM 4484 N N . LEU D 2 67 ? 23.114 41.923 23.548 1.00 31.70 67 LEU B N 1
ATOM 4485 C CA . LEU D 2 67 ? 22.232 42.104 24.712 1.00 30.75 67 LEU B CA 1
ATOM 4486 C C . LEU D 2 67 ? 20.765 41.934 24.353 1.00 29.81 67 LEU B C 1
ATOM 4487 O O . LEU D 2 67 ? 20.050 41.195 25.013 1.00 28.30 67 LEU B O 1
ATOM 4492 N N . ILE D 2 68 ? 20.333 42.629 23.304 1.00 30.25 68 ILE B N 1
ATOM 4493 C CA . ILE D 2 68 ? 18.936 42.613 22.880 1.00 30.62 68 ILE B CA 1
ATOM 4494 C C . ILE D 2 68 ? 18.511 41.192 22.481 1.00 31.79 68 ILE B C 1
ATOM 4495 O O . ILE D 2 68 ? 17.425 40.746 22.847 1.00 31.45 68 ILE B O 1
ATOM 4500 N N . GLU D 2 69 ? 19.380 40.480 21.768 1.00 32.76 69 GLU B N 1
ATOM 4501 C CA . GLU D 2 69 ? 19.114 39.087 21.388 1.00 34.66 69 GLU B CA 1
ATOM 4502 C C . GLU D 2 69 ? 19.081 38.150 22.601 1.00 32.71 69 GLU B C 1
ATOM 4503 O O . GLU D 2 69 ? 18.203 37.297 22.702 1.00 32.36 69 GLU B O 1
ATOM 4509 N N . LYS D 2 70 ? 20.031 38.326 23.515 1.00 32.65 70 LYS B N 1
ATOM 4510 C CA . LYS D 2 70 ? 20.062 37.562 24.768 1.00 32.10 70 LYS B CA 1
ATOM 4511 C C . LYS D 2 70 ? 18.846 37.849 25.651 1.00 31.90 70 LYS B C 1
ATOM 4512 O O . LYS D 2 70 ? 18.321 36.940 26.302 1.00 31.23 70 LYS B O 1
ATOM 4518 N N . ALA D 2 71 ? 18.421 39.110 25.687 1.00 31.58 71 ALA B N 1
ATOM 4519 C CA . ALA D 2 71 ? 17.218 39.506 26.423 1.00 31.63 71 ALA B CA 1
ATOM 4520 C C . ALA D 2 71 ? 16.000 38.803 25.842 1.00 30.95 71 ALA B C 1
ATOM 4521 O O . ALA D 2 71 ? 15.240 38.177 26.581 1.00 31.03 71 ALA B O 1
ATOM 4523 N N . GLY D 2 72 ? 15.834 38.892 24.522 1.00 30.27 72 GLY B N 1
ATOM 4524 C CA . GLY D 2 72 ? 14.726 38.229 23.828 1.00 31.03 72 GLY B CA 1
ATOM 4525 C C . GLY D 2 72 ? 14.635 36.728 24.078 1.00 31.45 72 GLY B C 1
ATOM 4526 O O . GLY D 2 72 ? 13.538 36.190 24.307 1.00 32.94 72 GLY B O 1
ATOM 4527 N N . SER D 2 73 ? 15.780 36.049 24.050 1.00 31.28 73 SER B N 1
ATOM 4528 C CA . SER D 2 73 ? 15.825 34.609 24.337 1.00 31.33 73 SER B CA 1
ATOM 4529 C C . SER D 2 73 ? 15.615 34.284 25.821 1.00 30.85 73 SER B C 1
ATOM 4530 O O . SER D 2 73 ? 15.268 33.162 26.144 1.00 30.90 73 SER B O 1
ATOM 4533 N N . CYS D 2 74 ? 15.832 35.257 26.711 1.00 31.04 74 CYS B N 1
ATOM 4534 C CA . CYS D 2 74 ? 15.573 35.104 28.153 1.00 30.01 74 CYS B CA 1
ATOM 4535 C C . CYS D 2 74 ? 14.187 35.596 28.622 1.00 29.08 74 CYS B C 1
ATOM 4536 O O . CYS D 2 74 ? 13.952 35.693 29.821 1.00 28.44 74 CYS B O 1
ATOM 4539 N N . GLY D 2 75 ? 13.277 35.888 27.694 1.00 28.98 75 GLY B N 1
ATOM 4540 C CA . GLY D 2 75 ? 11.960 36.445 28.024 1.00 29.13 75 GLY B CA 1
ATOM 4541 C C . GLY D 2 75 ? 11.977 37.861 28.605 1.00 29.39 75 GLY B C 1
ATOM 4542 O O . GLY D 2 75 ? 11.090 38.223 29.382 1.00 28.51 75 GLY B O 1
ATOM 4543 N N . ILE D 2 76 ? 12.976 38.658 28.225 1.00 28.54 76 ILE B N 1
ATOM 4544 C CA . ILE D 2 76 ? 13.202 39.985 28.809 1.00 28.18 76 ILE B CA 1
ATOM 4545 C C . ILE D 2 76 ? 12.928 41.074 27.770 1.00 28.55 76 ILE B C 1
ATOM 4546 O O . ILE D 2 76 ? 13.524 41.071 26.698 1.00 28.57 76 ILE B O 1
ATOM 4551 N N . ASN D 2 77 ? 12.032 42.000 28.096 1.00 28.76 77 ASN B N 1
ATOM 4552 C CA . ASN D 2 77 ? 11.801 43.185 27.272 1.00 29.99 77 ASN B CA 1
ATOM 4553 C C . ASN D 2 77 ? 12.924 44.197 27.515 1.00 28.22 77 ASN B C 1
ATOM 4554 O O . ASN D 2 77 ? 13.122 44.651 28.648 1.00 26.92 77 ASN B O 1
ATOM 4559 N N . PHE D 2 78 ? 13.650 44.534 26.453 1.00 26.38 78 PHE B N 1
ATOM 4560 C CA . PHE D 2 78 ? 14.797 45.426 26.525 1.00 26.30 78 PHE B CA 1
ATOM 4561 C C . PHE D 2 78 ? 14.362 46.858 26.232 1.00 26.58 78 PHE B C 1
ATOM 4562 O O . PHE D 2 78 ? 13.846 47.143 25.149 1.00 28.47 78 PHE B O 1
ATOM 4570 N N . THR D 2 79 ? 14.577 47.748 27.198 1.00 25.28 79 THR B N 1
ATOM 4571 C CA . THR D 2 79 ? 14.359 49.182 27.016 1.00 25.04 79 THR B CA 1
ATOM 4572 C C . THR D 2 79 ? 15.715 49.893 26.911 1.00 24.61 79 THR B C 1
ATOM 4573 O O . THR D 2 79 ? 16.566 49.739 27.780 1.00 23.33 79 THR B O 1
ATOM 4577 N N . PHE D 2 80 ? 15.918 50.645 25.833 1.00 24.09 80 PHE B N 1
ATOM 4578 C CA . PHE D 2 80 ? 17.057 51.550 25.742 1.00 23.92 80 PHE B CA 1
ATOM 4579 C C . PHE D 2 80 ? 16.610 52.915 26.257 1.00 23.17 80 PHE B C 1
ATOM 4580 O O . PHE D 2 80 ? 15.610 53.458 25.784 1.00 22.23 80 PHE B O 1
ATOM 4588 N N . ALA D 2 81 ? 17.353 53.471 27.211 1.00 22.71 81 ALA B N 1
ATOM 4589 C CA . ALA D 2 81 ? 17.023 54.776 27.772 1.00 23.57 81 ALA B CA 1
ATOM 4590 C C . ALA D 2 81 ? 18.084 55.812 27.436 1.00 23.98 81 ALA B C 1
ATOM 4591 O O . ALA D 2 81 ? 19.259 55.485 27.259 1.00 23.64 81 ALA B O 1
ATOM 4593 N N . ILE D 2 82 ? 17.643 57.065 27.368 1.00 24.90 82 ILE B N 1
ATOM 4594 C CA . ILE D 2 82 ? 18.503 58.205 27.072 1.00 26.02 82 ILE B CA 1
ATOM 4595 C C . ILE D 2 82 ? 18.143 59.328 28.052 1.00 25.24 82 ILE B C 1
ATOM 4596 O O . ILE D 2 82 ? 16.974 59.495 28.392 1.00 25.55 82 ILE B O 1
ATOM 4601 N N . SER D 2 83 ? 19.152 60.075 28.501 1.00 25.18 83 SER B N 1
ATOM 4602 C CA . SER D 2 83 ? 18.979 61.166 29.461 1.00 26.08 83 SER B CA 1
ATOM 4603 C C . SER D 2 83 ? 19.504 62.478 28.858 1.00 27.04 83 SER B C 1
ATOM 4604 O O . SER D 2 83 ? 20.673 62.808 29.030 1.00 25.93 83 SER B O 1
ATOM 4607 N N . PRO D 2 84 ? 18.640 63.215 28.124 1.00 29.24 84 PRO B N 1
ATOM 4608 C CA . PRO D 2 84 ? 19.063 64.419 27.398 1.00 30.77 84 PRO B CA 1
ATOM 4609 C C . PRO D 2 84 ? 18.914 65.760 28.138 1.00 33.17 84 PRO B C 1
ATOM 4610 O O . PRO D 2 84 ? 19.378 66.784 27.626 1.00 34.42 84 PRO B O 1
ATOM 4614 N N . GLY D 2 85 ? 18.309 65.751 29.326 1.00 34.20 85 GLY B N 1
ATOM 4615 C CA . GLY D 2 85 ? 17.871 66.971 29.997 1.00 35.20 85 GLY B CA 1
ATOM 4616 C C . GLY D 2 85 ? 18.912 67.930 30.556 1.00 36.49 85 GLY B C 1
ATOM 4617 O O . GLY D 2 85 ? 18.555 69.043 30.935 1.00 37.66 85 GLY B O 1
ATOM 4618 N N . LEU D 2 86 ? 20.180 67.527 30.634 1.00 37.82 86 LEU B N 1
ATOM 4619 C CA . LEU D 2 86 ? 21.238 68.456 31.078 1.00 39.21 86 LEU B CA 1
ATOM 4620 C C . LEU D 2 86 ? 21.524 69.573 30.063 1.00 40.93 86 LEU B C 1
ATOM 4621 O O . LEU D 2 86 ? 22.001 70.637 30.453 1.00 42.40 86 LEU B O 1
ATOM 4626 N N . SER D 2 87 ? 21.263 69.320 28.779 1.00 41.75 87 SER B N 1
ATOM 4627 C CA . SER D 2 87 ? 21.488 70.312 27.715 1.00 42.85 87 SER B CA 1
ATOM 4628 C C . SER D 2 87 ? 20.359 70.479 26.682 1.00 43.50 87 SER B C 1
ATOM 4629 O O . SER D 2 87 ? 20.450 71.356 25.822 1.00 45.62 87 SER B O 1
ATOM 4632 N N . LEU D 2 88 ? 19.297 69.679 26.772 1.00 43.57 88 LEU B N 1
ATOM 4633 C CA . LEU D 2 88 ? 18.241 69.666 25.757 1.00 44.19 88 LEU B CA 1
ATOM 4634 C C . LEU D 2 88 ? 17.519 71.010 25.601 1.00 45.46 88 LEU B C 1
ATOM 4635 O O . LEU D 2 88 ? 17.080 71.602 26.593 1.00 43.33 88 LEU B O 1
ATOM 4640 N N . VAL D 2 89 ? 17.399 71.467 24.349 1.00 45.55 89 VAL B N 1
ATOM 4641 C CA . VAL D 2 89 ? 16.476 72.547 23.980 1.00 45.09 89 VAL B CA 1
ATOM 4642 C C . VAL D 2 89 ? 15.165 71.863 23.595 1.00 44.79 89 VAL B C 1
ATOM 4643 O O . VAL D 2 89 ? 15.054 71.265 22.521 1.00 43.93 89 VAL B O 1
ATOM 4647 N N . TYR D 2 90 ? 14.188 71.927 24.498 1.00 44.31 90 TYR B N 1
ATOM 4648 C CA . TYR D 2 90 ? 12.918 71.205 24.348 1.00 43.94 90 TYR B CA 1
ATOM 4649 C C . TYR D 2 90 ? 12.142 71.626 23.105 1.00 45.87 90 TYR B C 1
ATOM 4650 O O . TYR D 2 90 ? 11.616 70.779 22.381 1.00 46.15 90 TYR B O 1
ATOM 4659 N N . SER D 2 91 ? 12.079 72.935 22.874 1.00 48.42 91 SER B N 1
ATOM 4660 C CA . SER D 2 91 ? 11.336 73.517 21.741 1.00 49.76 91 SER B CA 1
ATOM 4661 C C . SER D 2 91 ? 11.925 73.216 20.350 1.00 49.67 91 SER B C 1
ATOM 4662 O O . SER D 2 91 ? 11.194 73.234 19.354 1.00 47.42 91 SER B O 1
ATOM 4665 N N . SER D 2 92 ? 13.234 72.956 20.294 1.00 49.56 92 SER B N 1
ATOM 4666 C CA . SER D 2 92 ? 13.955 72.754 19.033 1.00 49.15 92 SER B CA 1
ATOM 4667 C C . SER D 2 92 ? 13.596 71.437 18.334 1.00 50.75 92 SER B C 1
ATOM 4668 O O . SER D 2 92 ? 13.712 70.364 18.926 1.00 52.19 92 SER B O 1
ATOM 4671 N N . GLU D 2 93 ? 13.176 71.530 17.071 1.00 51.98 93 GLU B N 1
ATOM 4672 C CA . GLU D 2 93 ? 12.875 70.346 16.248 1.00 52.16 93 GLU B CA 1
ATOM 4673 C C . GLU D 2 93 ? 14.171 69.636 15.826 1.00 51.64 93 GLU B C 1
ATOM 4674 O O . GLU D 2 93 ? 14.171 68.430 15.583 1.00 51.57 93 GLU B O 1
ATOM 4680 N N . GLU D 2 94 ? 15.263 70.396 15.736 1.00 50.17 94 GLU B N 1
ATOM 4681 C CA . GLU D 2 94 ? 16.612 69.861 15.496 1.00 49.57 94 GLU B CA 1
ATOM 4682 C C . GLU D 2 94 ? 17.070 68.869 16.580 1.00 48.97 94 GLU B C 1
ATOM 4683 O O . GLU D 2 94 ? 17.743 67.877 16.283 1.00 46.06 94 GLU B O 1
ATOM 4689 N N . GLU D 2 95 ? 16.715 69.163 17.831 1.00 47.58 95 GLU B N 1
ATOM 4690 C CA . GLU D 2 95 ? 17.026 68.297 18.971 1.00 46.38 95 GLU B CA 1
ATOM 4691 C C . GLU D 2 95 ? 16.252 66.982 18.928 1.00 45.35 95 GLU B C 1
ATOM 4692 O O . GLU D 2 95 ? 16.818 65.927 19.207 1.00 45.34 95 GLU B O 1
ATOM 4698 N N . LEU D 2 96 ? 14.966 67.057 18.587 1.00 45.19 96 LEU B N 1
ATOM 4699 C CA . LEU D 2 96 ? 14.137 65.869 18.362 1.00 46.56 96 LEU B CA 1
ATOM 4700 C C . LEU D 2 96 ? 14.770 64.926 17.339 1.00 47.36 96 LEU B C 1
ATOM 4701 O O . LEU D 2 96 ? 14.858 63.718 17.576 1.00 47.43 96 LEU B O 1
ATOM 4706 N N . GLU D 2 97 ? 15.212 65.488 16.212 1.00 46.55 97 GLU B N 1
ATOM 4707 C CA . GLU D 2 97 ? 15.865 64.709 15.154 1.00 44.98 97 GLU B CA 1
ATOM 4708 C C . GLU D 2 97 ? 17.165 64.068 15.638 1.00 42.98 97 GLU B C 1
ATOM 4709 O O . GLU D 2 97 ? 17.466 62.932 15.276 1.00 43.09 97 GLU B O 1
ATOM 4715 N N . THR D 2 98 ? 17.930 64.801 16.444 1.00 41.30 98 THR B N 1
ATOM 4716 C CA . THR D 2 98 ? 19.161 64.276 17.046 1.00 41.84 98 THR B CA 1
ATOM 4717 C C . THR D 2 98 ? 18.882 63.106 17.992 1.00 41.38 98 THR B C 1
ATOM 4718 O O . THR D 2 98 ? 19.646 62.139 18.018 1.00 40.69 98 THR B O 1
ATOM 4722 N N . LEU D 2 99 ? 17.793 63.199 18.759 1.00 40.16 99 LEU B N 1
ATOM 4723 C CA . LEU D 2 99 ? 17.375 62.103 19.635 1.00 39.46 99 LEU B CA 1
ATOM 4724 C C . LEU D 2 99 ? 16.867 60.927 18.814 1.00 39.12 99 LEU B C 1
ATOM 4725 O O . LEU D 2 99 ? 17.231 59.783 19.086 1.00 38.00 99 LEU B O 1
ATOM 4730 N N . ILE D 2 100 ? 16.042 61.209 17.806 1.00 38.75 100 ILE B N 1
ATOM 4731 C CA . ILE D 2 100 ? 15.528 60.161 16.922 1.00 39.47 100 ILE B CA 1
ATOM 4732 C C . ILE D 2 100 ? 16.677 59.434 16.206 1.00 39.21 100 ILE B C 1
ATOM 4733 O O . ILE D 2 100 ? 16.629 58.215 16.049 1.00 40.28 100 ILE B O 1
ATOM 4738 N N . ARG D 2 101 ? 17.708 60.178 15.813 1.00 38.96 101 ARG B N 1
ATOM 4739 C CA . ARG D 2 101 ? 18.925 59.599 15.226 1.00 39.60 101 ARG B CA 1
ATOM 4740 C C . ARG D 2 101 ? 19.632 58.651 16.204 1.00 38.27 101 ARG B C 1
ATOM 4741 O O . ARG D 2 101 ? 19.953 57.514 15.853 1.00 38.97 101 ARG B O 1
ATOM 4749 N N . LYS D 2 102 ? 19.860 59.127 17.426 1.00 36.07 102 LYS B N 1
ATOM 4750 C CA . LYS D 2 102 ? 20.518 58.334 18.472 1.00 35.26 102 LYS B CA 1
ATOM 4751 C C . LYS D 2 102 ? 19.831 56.980 18.743 1.00 33.48 102 LYS B C 1
ATOM 4752 O O . LYS D 2 102 ? 20.512 55.970 18.916 1.00 33.52 102 LYS B O 1
ATOM 4758 N N . ILE D 2 103 ? 18.496 56.974 18.765 1.00 33.23 103 ILE B N 1
ATOM 4759 C CA . ILE D 2 103 ? 17.717 55.779 19.132 1.00 33.40 103 ILE B CA 1
ATOM 4760 C C . ILE D 2 103 ? 17.329 54.877 17.962 1.00 33.88 103 ILE B C 1
ATOM 4761 O O . ILE D 2 103 ? 16.955 53.727 18.184 1.00 33.94 103 ILE B O 1
ATOM 4766 N N . THR D 2 104 ? 17.407 55.398 16.735 1.00 33.99 104 THR B N 1
ATOM 4767 C CA . THR D 2 104 ? 16.998 54.658 15.531 1.00 34.34 104 THR B CA 1
ATOM 4768 C C . THR D 2 104 ? 17.622 53.254 15.409 1.00 33.55 104 THR B C 1
ATOM 4769 O O . THR D 2 104 ? 16.902 52.304 15.091 1.00 35.10 104 THR B O 1
ATOM 4773 N N . PRO D 2 105 ? 18.941 53.110 15.670 1.00 33.60 105 PRO B N 1
ATOM 4774 C CA . PRO D 2 105 ? 19.559 51.779 15.604 1.00 34.50 105 PRO B CA 1
ATOM 4775 C C . PRO D 2 105 ? 18.895 50.723 16.494 1.00 35.52 105 PRO B C 1
ATOM 4776 O O . PRO D 2 105 ? 18.816 49.551 16.116 1.00 36.78 105 PRO B O 1
ATOM 4780 N N . PHE D 2 106 ? 18.412 51.157 17.656 1.00 35.32 106 PHE B N 1
ATOM 4781 C CA . PHE D 2 106 ? 17.735 50.280 18.606 1.00 35.15 106 PHE B CA 1
ATOM 4782 C C . PHE D 2 106 ? 16.350 49.908 18.086 1.00 35.24 106 PHE B C 1
ATOM 4783 O O . PHE D 2 106 ? 15.957 48.739 18.154 1.00 35.37 106 PHE B O 1
ATOM 4791 N N . LEU D 2 107 ? 15.635 50.892 17.538 1.00 35.50 107 LEU B N 1
ATOM 4792 C CA . LEU D 2 107 ? 14.366 50.640 16.828 1.00 37.10 107 LEU B CA 1
ATOM 4793 C C . LEU D 2 107 ? 14.544 49.617 15.695 1.00 37.29 107 LEU B C 1
ATOM 4794 O O . LEU D 2 107 ? 13.701 48.747 15.502 1.00 35.29 107 LEU B O 1
ATOM 4799 N N . GLU D 2 108 ? 15.657 49.718 14.973 1.00 39.54 108 GLU B N 1
ATOM 4800 C CA . GLU D 2 108 ? 15.990 48.764 13.903 1.00 40.41 108 GLU B CA 1
ATOM 4801 C C . GLU D 2 108 ? 16.384 47.372 14.418 1.00 39.89 108 GLU B C 1
ATOM 4802 O O . GLU D 2 108 ? 16.179 46.379 13.721 1.00 39.14 108 GLU B O 1
ATOM 4808 N N . MET D 2 109 ? 16.943 47.299 15.626 1.00 39.49 109 MET B N 1
ATOM 4809 C CA . MET D 2 109 ? 17.239 46.010 16.272 1.00 39.85 109 MET B CA 1
ATOM 4810 C C . MET D 2 109 ? 16.033 45.358 16.974 1.00 39.80 109 MET B C 1
ATOM 4811 O O . MET D 2 109 ? 16.160 44.258 17.504 1.00 41.44 109 MET B O 1
ATOM 4816 N N . GLY D 2 110 ? 14.876 46.022 16.986 1.00 39.94 110 GLY B N 1
ATOM 4817 C CA . GLY D 2 110 ? 13.636 45.437 17.519 1.00 39.35 110 GLY B CA 1
ATOM 4818 C C . GLY D 2 110 ? 13.176 45.980 18.865 1.00 38.69 110 GLY B C 1
ATOM 4819 O O . GLY D 2 110 ? 12.198 45.484 19.423 1.00 37.70 110 GLY B O 1
ATOM 4820 N N . VAL D 2 111 ? 13.865 46.996 19.385 1.00 38.29 111 VAL B N 1
ATOM 4821 C CA . VAL D 2 111 ? 13.467 47.655 20.633 1.00 37.72 111 VAL B CA 1
ATOM 4822 C C . VAL D 2 111 ? 12.257 48.548 20.359 1.00 37.21 111 VAL B C 1
ATOM 4823 O O . VAL D 2 111 ? 12.349 49.489 19.568 1.00 37.25 111 VAL B O 1
ATOM 4827 N N . HIS D 2 112 ? 11.130 48.235 20.997 1.00 37.60 112 HIS B N 1
ATOM 4828 C CA . HIS D 2 112 ? 9.917 49.073 20.927 1.00 38.43 112 HIS B CA 1
ATOM 4829 C C . HIS D 2 112 ? 9.707 49.939 22.189 1.00 36.97 112 HIS B C 1
ATOM 4830 O O . HIS D 2 112 ? 8.864 50.840 22.178 1.00 36.54 112 HIS B O 1
ATOM 4837 N N . SER D 2 113 ? 10.473 49.665 23.251 1.00 34.76 113 SER B N 1
ATOM 4838 C CA . SER D 2 113 ? 10.404 50.408 24.513 1.00 33.03 113 SER B CA 1
ATOM 4839 C C . SER D 2 113 ? 11.586 51.378 24.648 1.00 30.08 113 SER B C 1
ATOM 4840 O O . SER D 2 113 ? 12.736 50.967 24.544 1.00 27.95 113 SER B O 1
ATOM 4843 N N . ILE D 2 114 ? 11.296 52.656 24.890 1.00 28.20 114 ILE B N 1
ATOM 4844 C CA . ILE D 2 114 ? 12.323 53.703 24.973 1.00 27.43 114 ILE B CA 1
ATOM 4845 C C . ILE D 2 114 ? 12.158 54.494 26.274 1.00 26.81 114 ILE B C 1
ATOM 4846 O O . ILE D 2 114 ? 11.062 54.940 26.590 1.00 26.97 114 ILE B O 1
ATOM 4851 N N . GLY D 2 115 ? 13.248 54.664 27.019 1.00 26.05 115 GLY B N 1
ATOM 4852 C CA . GLY D 2 115 ? 13.266 55.526 28.198 1.00 25.78 115 GLY B CA 1
ATOM 4853 C C . GLY D 2 115 ? 13.799 56.916 27.869 1.00 25.48 115 GLY B C 1
ATOM 4854 O O . GLY D 2 115 ? 14.833 57.043 27.232 1.00 25.44 115 GLY B O 1
ATOM 4855 N N . ILE D 2 116 ? 13.093 57.962 28.288 1.00 25.97 116 ILE B N 1
ATOM 4856 C CA . ILE D 2 116 ? 13.592 59.338 28.159 1.00 26.25 116 ILE B CA 1
ATOM 4857 C C . ILE D 2 116 ? 13.515 59.984 29.542 1.00 25.02 116 ILE B C 1
ATOM 4858 O O . ILE D 2 116 ? 12.431 60.347 30.010 1.00 24.92 116 ILE B O 1
ATOM 4863 N N . PHE D 2 117 ? 14.668 60.106 30.194 1.00 23.95 117 PHE B N 1
ATOM 4864 C CA . PHE D 2 117 ? 14.719 60.429 31.613 1.00 23.95 117 PHE B CA 1
ATOM 4865 C C . PHE D 2 117 ? 15.178 61.863 31.847 1.00 25.17 117 PHE B C 1
ATOM 4866 O O . PHE D 2 117 ? 16.120 62.331 31.204 1.00 25.47 117 PHE B O 1
ATOM 4874 N N . PHE D 2 118 ? 14.509 62.547 32.775 1.00 25.57 118 PHE B N 1
ATOM 4875 C CA . PHE D 2 118 ? 14.822 63.936 33.109 1.00 26.27 118 PHE B CA 1
ATOM 4876 C C . PHE D 2 118 ? 15.166 64.105 34.589 1.00 26.37 118 PHE B C 1
ATOM 4877 O O . PHE D 2 118 ? 14.945 65.173 35.154 1.00 26.95 118 PHE B O 1
ATOM 4885 N N . ASP D 2 119 ? 15.742 63.064 35.194 1.00 26.94 119 ASP B N 1
ATOM 4886 C CA . ASP D 2 119 ? 16.115 63.084 36.617 1.00 26.73 119 ASP B CA 1
ATOM 4887 C C . ASP D 2 119 ? 17.462 63.765 36.811 1.00 28.77 119 ASP B C 1
ATOM 4888 O O . ASP D 2 119 ? 18.351 63.624 35.979 1.00 29.34 119 ASP B O 1
ATOM 4893 N N . ASN D 2 120 ? 17.606 64.483 37.923 1.00 29.72 120 ASN B N 1
ATOM 4894 C CA . ASN D 2 120 ? 18.841 65.186 38.273 1.00 31.22 120 ASN B CA 1
ATOM 4895 C C . ASN D 2 120 ? 19.286 66.191 37.204 1.00 33.62 120 ASN B C 1
ATOM 4896 O O . ASN D 2 120 ? 20.441 66.199 36.769 1.00 35.26 120 ASN B O 1
ATOM 4901 N N . VAL D 2 121 ? 18.338 67.014 36.779 1.00 36.18 121 VAL B N 1
ATOM 4902 C CA . VAL D 2 121 ? 18.608 68.143 35.898 1.00 39.69 121 VAL B CA 1
ATOM 4903 C C . VAL D 2 121 ? 18.179 69.396 36.655 1.00 43.28 121 VAL B C 1
ATOM 4904 O O . VAL D 2 121 ? 17.265 69.321 37.484 1.00 44.27 121 VAL B O 1
ATOM 4908 N N . PRO D 2 122 ? 18.833 70.548 36.390 1.00 47.95 122 PRO B N 1
ATOM 4909 C CA . PRO D 2 122 ? 18.408 71.797 37.031 1.00 49.62 122 PRO B CA 1
ATOM 4910 C C . PRO D 2 122 ? 16.898 72.017 36.930 1.00 50.88 122 PRO B C 1
ATOM 4911 O O . PRO D 2 122 ? 16.290 71.689 35.906 1.00 49.91 122 PRO B O 1
ATOM 4915 N N . PHE D 2 123 ? 16.310 72.567 37.987 1.00 54.34 123 PHE B N 1
ATOM 4916 C CA . PHE D 2 123 ? 14.849 72.653 38.109 1.00 56.61 123 PHE B CA 1
ATOM 4917 C C . PHE D 2 123 ? 14.208 73.671 37.153 1.00 57.82 123 PHE B C 1
ATOM 4918 O O . PHE D 2 123 ? 13.020 73.559 36.845 1.00 58.26 123 PHE B O 1
ATOM 4926 N N . ASP D 2 124 ? 14.993 74.641 36.676 1.00 58.21 124 ASP B N 1
ATOM 4927 C CA . ASP D 2 124 ? 14.514 75.657 35.731 1.00 58.35 124 ASP B CA 1
ATOM 4928 C C . ASP D 2 124 ? 14.968 75.382 34.305 1.00 58.12 124 ASP B C 1
ATOM 4929 O O . ASP D 2 124 ? 16.017 74.770 34.086 1.00 59.04 124 ASP B O 1
ATOM 4934 N N . LEU D 2 125 ? 14.171 75.857 33.347 1.00 58.31 125 LEU B N 1
ATOM 4935 C CA . LEU D 2 125 ? 14.539 75.848 31.927 1.00 59.63 125 LEU B CA 1
ATOM 4936 C C . LEU D 2 125 ? 15.761 76.739 31.714 1.00 62.81 125 LEU B C 1
ATOM 4937 O O . LEU D 2 125 ? 15.903 77.761 32.388 1.00 65.42 125 LEU B O 1
ATOM 4942 N N . ILE D 2 126 ? 16.636 76.346 30.789 1.00 65.37 126 ILE B N 1
ATOM 4943 C CA . ILE D 2 126 ? 17.889 77.075 30.529 1.00 66.30 126 ILE B CA 1
ATOM 4944 C C . ILE D 2 126 ? 18.035 77.460 29.046 1.00 66.52 126 ILE B C 1
ATOM 4945 O O . ILE D 2 126 ? 19.151 77.531 28.528 1.00 67.10 126 ILE B O 1
ATOM 4950 N N . HIS D 2 127 ? 16.909 77.720 28.372 1.00 67.04 127 HIS B N 1
ATOM 4951 C CA . HIS D 2 127 ? 16.905 78.172 26.969 1.00 67.14 127 HIS B CA 1
ATOM 4952 C C . HIS D 2 127 ? 15.723 79.112 26.700 1.00 67.05 127 HIS B C 1
ATOM 4953 O O . HIS D 2 127 ? 14.625 78.906 27.229 1.00 65.54 127 HIS B O 1
ATOM 4960 N N . GLU D 2 128 ? 15.957 80.127 25.863 1.00 65.24 128 GLU B N 1
ATOM 4961 C CA . GLU D 2 128 ? 14.941 81.141 25.542 1.00 64.25 128 GLU B CA 1
ATOM 4962 C C . GLU D 2 128 ? 13.793 80.586 24.692 1.00 62.85 128 GLU B C 1
ATOM 4963 O O . GLU D 2 128 ? 12.628 80.914 24.939 1.00 60.94 128 GLU B O 1
ATOM 4969 N N . GLU D 2 129 ? 14.117 79.767 23.692 1.00 61.50 129 GLU B N 1
ATOM 4970 C CA . GLU D 2 129 ? 13.097 79.123 22.849 1.00 60.48 129 GLU B CA 1
ATOM 4971 C C . GLU D 2 129 ? 12.044 78.375 23.677 1.00 59.84 129 GLU B C 1
ATOM 4972 O O . GLU D 2 129 ? 10.843 78.423 23.371 1.00 55.68 129 GLU B O 1
ATOM 4978 N N . ASP D 2 130 ? 12.515 77.709 24.735 1.00 60.42 130 ASP B N 1
ATOM 4979 C CA . ASP D 2 130 ? 11.658 76.969 25.673 1.00 59.97 130 ASP B CA 1
ATOM 4980 C C . ASP D 2 130 ? 10.758 77.914 26.488 1.00 60.19 130 ASP B C 1
ATOM 4981 O O . ASP D 2 130 ? 9.571 77.640 26.678 1.00 59.70 130 ASP B O 1
ATOM 4986 N N . ARG D 2 131 ? 11.323 79.025 26.957 1.00 60.74 131 ARG B N 1
ATOM 4987 C CA . ARG D 2 131 ? 10.552 80.040 27.688 1.00 62.00 131 ARG B CA 1
ATOM 4988 C C . ARG D 2 131 ? 9.434 80.705 26.860 1.00 60.68 131 ARG B C 1
ATOM 4989 O O . ARG D 2 131 ? 8.431 81.131 27.432 1.00 62.11 131 ARG B O 1
ATOM 4997 N N . ASN D 2 132 ? 9.601 80.788 25.537 1.00 59.10 132 ASN B N 1
ATOM 4998 C CA . ASN D 2 132 ? 8.554 81.337 24.649 1.00 60.04 132 ASN B CA 1
ATOM 4999 C C . ASN D 2 132 ? 7.349 80.411 24.491 1.00 61.29 132 ASN B C 1
ATOM 5000 O O . ASN D 2 132 ? 6.197 80.844 24.628 1.00 59.38 132 ASN B O 1
ATOM 5005 N N . SER D 2 133 ? 7.622 79.145 24.181 1.00 60.75 133 SER B N 1
ATOM 5006 C CA . SER D 2 133 ? 6.564 78.148 24.000 1.00 59.98 133 SER B CA 1
ATOM 5007 C C . SER D 2 133 ? 5.980 77.664 25.330 1.00 56.35 133 SER B C 1
ATOM 5008 O O . SER D 2 133 ? 4.787 77.361 25.398 1.00 55.22 133 SER B O 1
ATOM 5011 N N . TYR D 2 134 ? 6.813 77.607 26.376 1.00 54.20 134 TYR B N 1
ATOM 5012 C CA . TYR D 2 134 ? 6.474 76.908 27.628 1.00 51.07 134 TYR B CA 1
ATOM 5013 C C . TYR D 2 134 ? 6.590 77.799 28.869 1.00 50.08 134 TYR B C 1
ATOM 5014 O O . TYR D 2 134 ? 7.602 78.486 29.066 1.00 47.26 134 TYR B O 1
ATOM 5023 N N . SER D 2 135 ? 5.554 77.745 29.710 1.00 49.34 135 SER B N 1
ATOM 5024 C CA . SER D 2 135 ? 5.512 78.479 30.977 1.00 49.50 135 SER B CA 1
ATOM 5025 C C . SER D 2 135 ? 6.441 77.879 32.043 1.00 49.98 135 SER B C 1
ATOM 5026 O O . SER D 2 135 ? 6.911 78.597 32.930 1.00 49.39 135 SER B O 1
ATOM 5029 N N . ASN D 2 136 ? 6.690 76.569 31.963 1.00 50.27 136 ASN B N 1
ATOM 5030 C CA . ASN D 2 136 ? 7.468 75.850 32.986 1.00 49.93 136 ASN B CA 1
ATOM 5031 C C . ASN D 2 136 ? 8.029 74.512 32.476 1.00 48.33 136 ASN B C 1
ATOM 5032 O O . ASN D 2 136 ? 7.724 74.088 31.352 1.00 48.15 136 ASN B O 1
ATOM 5037 N N . LEU D 2 137 ? 8.856 73.871 33.305 1.00 46.01 137 LEU B N 1
ATOM 5038 C CA . LEU D 2 137 ? 9.559 72.622 32.947 1.00 44.48 137 LEU B CA 1
ATOM 5039 C C . LEU D 2 137 ? 8.599 71.515 32.495 1.00 42.22 137 LEU B C 1
ATOM 5040 O O . LEU D 2 137 ? 8.789 70.910 31.439 1.00 41.21 137 LEU B O 1
ATOM 5045 N N . ALA D 2 138 ? 7.577 71.259 33.310 1.00 41.08 138 ALA B N 1
ATOM 5046 C CA . ALA D 2 138 ? 6.560 70.232 33.023 1.00 40.17 138 ALA B CA 1
ATOM 5047 C C . ALA D 2 138 ? 5.919 70.357 31.639 1.00 39.97 138 ALA B C 1
ATOM 5048 O O . ALA D 2 138 ? 5.687 69.341 30.976 1.00 38.15 138 ALA B O 1
ATOM 5050 N N . GLU D 2 139 ? 5.635 71.593 31.214 1.00 40.78 139 GLU B N 1
ATOM 5051 C CA . GLU D 2 139 ? 5.047 71.861 29.893 1.00 41.00 139 GLU B CA 1
ATOM 5052 C C . GLU D 2 139 ? 6.013 71.510 28.766 1.00 38.67 139 GLU B C 1
ATOM 5053 O O . GLU D 2 139 ? 5.629 70.859 27.798 1.00 40.79 139 GLU B O 1
ATOM 5059 N N . ALA D 2 140 ? 7.256 71.959 28.901 1.00 37.43 140 ALA B N 1
ATOM 5060 C CA . ALA D 2 140 ? 8.305 71.678 27.926 1.00 38.12 140 ALA B CA 1
ATOM 5061 C C . ALA D 2 140 ? 8.524 70.172 27.747 1.00 38.57 140 ALA B C 1
ATOM 5062 O O . ALA D 2 140 ? 8.450 69.656 26.625 1.00 39.23 140 ALA B O 1
ATOM 5064 N N . GLN D 2 141 ? 8.762 69.480 28.863 1.00 37.86 141 GLN B N 1
ATOM 5065 C CA . GLN D 2 141 ? 8.961 68.025 28.864 1.00 35.81 141 GLN B CA 1
ATOM 5066 C C . GLN D 2 141 ? 7.785 67.296 28.232 1.00 36.19 141 GLN B C 1
ATOM 5067 O O . GLN D 2 141 ? 7.975 66.457 27.353 1.00 35.87 141 GLN B O 1
ATOM 5073 N N . ALA D 2 142 ? 6.574 67.641 28.670 1.00 37.05 142 ALA B N 1
ATOM 5074 C CA . ALA D 2 142 ? 5.342 67.043 28.142 1.00 37.43 142 ALA B CA 1
ATOM 5075 C C . ALA D 2 142 ? 5.185 67.223 26.628 1.00 38.55 142 ALA B C 1
ATOM 5076 O O . ALA D 2 142 ? 4.709 66.311 25.938 1.00 38.73 142 ALA B O 1
ATOM 5078 N N . ASP D 2 143 ? 5.576 68.391 26.123 1.00 38.89 143 ASP B N 1
ATOM 5079 C CA . ASP D 2 143 ? 5.470 68.689 24.687 1.00 41.07 143 ASP B CA 1
ATOM 5080 C C . ASP D 2 143 ? 6.469 67.875 23.871 1.00 39.56 143 ASP B C 1
ATOM 5081 O O . ASP D 2 143 ? 6.096 67.231 22.886 1.00 42.35 143 ASP B O 1
ATOM 5086 N N . PHE D 2 144 ? 7.729 67.922 24.298 1.00 39.18 144 PHE B N 1
ATOM 5087 C CA . PHE D 2 144 ? 8.824 67.157 23.694 1.00 38.55 144 PHE B CA 1
ATOM 5088 C C . PHE D 2 144 ? 8.451 65.685 23.541 1.00 38.69 144 PHE B C 1
ATOM 5089 O O . PHE D 2 144 ? 8.519 65.129 22.439 1.00 37.50 144 PHE B O 1
ATOM 5097 N N . LEU D 2 145 ? 8.019 65.077 24.645 1.00 38.20 145 LEU B N 1
ATOM 5098 C CA . LEU D 2 145 ? 7.669 63.656 24.668 1.00 37.42 145 LEU B CA 1
ATOM 5099 C C . LEU D 2 145 ? 6.431 63.321 23.839 1.00 37.81 145 LEU B C 1
ATOM 5100 O O . LEU D 2 145 ? 6.325 62.202 23.318 1.00 36.63 145 LEU B O 1
ATOM 5105 N N . THR D 2 146 ? 5.498 64.270 23.732 1.00 37.83 146 THR B N 1
ATOM 5106 C CA . THR D 2 146 ? 4.332 64.119 22.849 1.00 38.22 146 THR B CA 1
ATOM 5107 C C . THR D 2 146 ? 4.767 64.067 21.381 1.00 38.14 146 THR B C 1
ATOM 5108 O O . THR D 2 146 ? 4.238 63.270 20.609 1.00 38.87 146 THR B O 1
ATOM 5112 N N . ARG D 2 147 ? 5.725 64.914 21.013 1.00 38.84 147 ARG B N 1
ATOM 5113 C CA . ARG D 2 147 ? 6.248 64.956 19.637 1.00 40.37 147 ARG B CA 1
ATOM 5114 C C . ARG D 2 147 ? 7.129 63.752 19.303 1.00 40.93 147 ARG B C 1
ATOM 5115 O O . ARG D 2 147 ? 7.108 63.275 18.170 1.00 42.54 147 ARG B O 1
ATOM 5123 N N . VAL D 2 148 ? 7.890 63.262 20.288 1.00 40.76 148 VAL B N 1
ATOM 5124 C CA . VAL D 2 148 ? 8.693 62.043 20.123 1.00 38.74 148 VAL B CA 1
ATOM 5125 C C . VAL D 2 148 ? 7.776 60.837 19.924 1.00 38.50 148 VAL B C 1
ATOM 5126 O O . VAL D 2 148 ? 8.059 59.975 19.089 1.00 37.23 148 VAL B O 1
ATOM 5130 N N . LEU D 2 149 ? 6.682 60.785 20.684 1.00 38.62 149 LEU B N 1
ATOM 5131 C CA . LEU D 2 149 ? 5.723 59.681 20.582 1.00 40.12 149 LEU B CA 1
ATOM 5132 C C . LEU D 2 149 ? 5.046 59.632 19.214 1.00 41.29 149 LEU B C 1
ATOM 5133 O O . LEU D 2 149 ? 4.870 58.548 18.654 1.00 40.66 149 LEU B O 1
ATOM 5138 N N . GLN D 2 150 ? 4.660 60.799 18.698 1.00 43.65 150 GLN B N 1
ATOM 5139 C CA . GLN D 2 150 ? 4.026 60.903 17.371 1.00 46.34 150 GLN B CA 1
ATOM 5140 C C . GLN D 2 150 ? 4.937 60.380 16.263 1.00 46.26 150 GLN B C 1
ATOM 5141 O O . GLN D 2 150 ? 4.494 59.600 15.416 1.00 47.11 150 GLN B O 1
ATOM 5147 N N . ARG D 2 151 ? 6.206 60.799 16.292 1.00 46.75 151 ARG B N 1
ATOM 5148 C CA . ARG D 2 151 ? 7.220 60.306 15.351 1.00 47.36 151 ARG B CA 1
ATOM 5149 C C . ARG D 2 151 ? 7.383 58.784 15.441 1.00 46.44 151 ARG B C 1
ATOM 5150 O O . ARG D 2 151 ? 7.382 58.099 14.419 1.00 48.36 151 ARG B O 1
ATOM 5158 N N . LEU D 2 152 ? 7.515 58.265 16.658 1.00 45.02 152 LEU B N 1
ATOM 5159 C CA . LEU D 2 152 ? 7.634 56.816 16.868 1.00 45.08 152 LEU B CA 1
ATOM 5160 C C . LEU D 2 152 ? 6.382 56.032 16.437 1.00 45.13 152 LEU B C 1
ATOM 5161 O O . LEU D 2 152 ? 6.501 54.915 15.926 1.00 42.60 152 LEU B O 1
ATOM 5166 N N . GLU D 2 153 ? 5.201 56.620 16.626 1.00 45.95 153 GLU B N 1
ATOM 5167 C CA . GLU D 2 153 ? 3.943 55.999 16.172 1.00 48.32 153 GLU B CA 1
ATOM 5168 C C . GLU D 2 153 ? 3.812 55.910 14.644 1.00 50.13 153 GLU B C 1
ATOM 5169 O O . GLU D 2 153 ? 3.174 54.985 14.144 1.00 51.75 153 GLU B O 1
ATOM 5175 N N . SER D 2 154 ? 4.407 56.861 13.919 1.00 51.96 154 SER B N 1
ATOM 5176 C CA . SER D 2 154 ? 4.469 56.809 12.445 1.00 54.17 154 SER B CA 1
ATOM 5177 C C . SER D 2 154 ? 5.664 56.000 11.895 1.00 55.25 154 SER B C 1
ATOM 5178 O O . SER D 2 154 ? 5.784 55.846 10.678 1.00 56.68 154 SER B O 1
ATOM 5181 N N . THR D 2 155 ? 6.543 55.513 12.779 1.00 55.53 155 THR B N 1
ATOM 5182 C CA . THR D 2 155 ? 7.682 54.660 12.406 1.00 55.02 155 THR B CA 1
ATOM 5183 C C . THR D 2 155 ? 7.422 53.178 12.700 1.00 55.02 155 THR B C 1
ATOM 5184 O O . THR D 2 155 ? 7.801 52.316 11.903 1.00 54.44 155 THR B O 1
ATOM 5188 N N . ILE D 2 156 ? 6.805 52.885 13.848 1.00 54.37 156 ILE B N 1
ATOM 5189 C CA . ILE D 2 156 ? 6.454 51.507 14.236 1.00 54.03 156 ILE B CA 1
ATOM 5190 C C . ILE D 2 156 ? 5.055 51.434 14.854 1.00 52.37 156 ILE B C 1
ATOM 5191 O O . ILE D 2 156 ? 4.447 52.463 15.161 1.00 51.02 156 ILE B O 1
ATOM 5196 N N . SER D 2 157 ? 4.552 50.211 15.014 1.00 52.33 157 SER B N 1
ATOM 5197 C CA . SER D 2 157 ? 3.309 49.958 15.746 1.00 54.15 157 SER B CA 1
ATOM 5198 C C . SER D 2 157 ? 3.623 49.530 17.189 1.00 54.27 157 SER B C 1
ATOM 5199 O O . SER D 2 157 ? 4.596 48.811 17.439 1.00 56.44 157 SER B O 1
ATOM 5202 N N . THR D 2 158 ? 2.792 49.983 18.123 1.00 53.74 158 THR B N 1
ATOM 5203 C CA . THR D 2 158 ? 2.960 49.734 19.569 1.00 53.24 158 THR B CA 1
ATOM 5204 C C . THR D 2 158 ? 4.304 50.214 20.174 1.00 49.31 158 THR B C 1
ATOM 5205 O O . THR D 2 158 ? 4.942 49.467 20.931 1.00 46.24 158 THR B O 1
ATOM 5209 N N . PRO D 2 159 ? 4.726 51.464 19.861 1.00 45.27 159 PRO B N 1
ATOM 5210 C CA . PRO D 2 159 ? 5.892 52.022 20.545 1.00 43.82 159 PRO B CA 1
ATOM 5211 C C . PRO D 2 159 ? 5.536 52.358 21.989 1.00 42.26 159 PRO B C 1
ATOM 5212 O O . PRO D 2 159 ? 4.376 52.679 22.280 1.00 40.38 159 PRO B O 1
ATOM 5216 N N . GLN D 2 160 ? 6.517 52.264 22.882 1.00 41.23 160 GLN B N 1
ATOM 5217 C CA . GLN D 2 160 ? 6.301 52.552 24.297 1.00 39.77 160 GLN B CA 1
ATOM 5218 C C . GLN D 2 160 ? 7.390 53.467 24.833 1.00 35.94 160 GLN B C 1
ATOM 5219 O O . GLN D 2 160 ? 8.578 53.182 24.689 1.00 36.89 160 GLN B O 1
ATOM 5225 N N . ILE D 2 161 ? 6.972 54.587 25.414 1.00 31.16 161 ILE B N 1
ATOM 5226 C CA . ILE D 2 161 ? 7.881 55.509 26.067 1.00 29.19 161 ILE B CA 1
ATOM 5227 C C . ILE D 2 161 ? 7.615 55.448 27.565 1.00 26.88 161 ILE B C 1
ATOM 5228 O O . ILE D 2 161 ? 6.463 55.420 28.007 1.00 24.04 161 ILE B O 1
ATOM 5233 N N . ILE D 2 162 ? 8.700 55.418 28.331 1.00 25.12 162 ILE B N 1
ATOM 5234 C CA . ILE D 2 162 ? 8.644 55.574 29.781 1.00 24.69 162 ILE B CA 1
ATOM 5235 C C . ILE D 2 162 ? 9.559 56.754 30.107 1.00 24.18 162 ILE B C 1
ATOM 5236 O O . ILE D 2 162 ? 10.696 56.816 29.643 1.00 24.72 162 ILE B O 1
ATOM 5241 N N . MET D 2 163 ? 9.046 57.717 30.859 1.00 23.58 163 MET B N 1
ATOM 5242 C CA . MET D 2 163 ? 9.843 58.877 31.235 1.00 23.90 163 MET B CA 1
ATOM 5243 C C . MET D 2 163 ? 10.060 58.902 32.733 1.00 23.07 163 MET B C 1
ATOM 5244 O O . MET D 2 163 ? 9.240 58.398 33.487 1.00 22.24 163 MET B O 1
ATOM 5249 N N . CYS D 2 164 ? 11.179 59.492 33.137 1.00 22.79 164 CYS B N 1
ATOM 5250 C CA . CYS D 2 164 ? 11.453 59.780 34.522 1.00 23.57 164 CYS B CA 1
ATOM 5251 C C . CYS D 2 164 ? 11.323 61.283 34.719 1.00 24.20 164 CYS B C 1
ATOM 5252 O O . CYS D 2 164 ? 12.002 62.045 34.040 1.00 24.77 164 CYS B O 1
ATOM 5255 N N . PRO D 2 165 ? 10.454 61.710 35.650 1.00 24.83 165 PRO B N 1
ATOM 5256 C CA . PRO D 2 165 ? 10.298 63.129 35.925 1.00 25.49 165 PRO B CA 1
ATOM 5257 C C . PRO D 2 165 ? 11.484 63.696 36.695 1.00 25.61 165 PRO B C 1
ATOM 5258 O O . PRO D 2 165 ? 12.275 62.949 37.272 1.00 26.95 165 PRO B O 1
ATOM 5262 N N . THR D 2 166 ? 11.596 65.015 36.678 1.00 25.25 166 THR B N 1
ATOM 5263 C CA . THR D 2 166 ? 12.643 65.734 37.390 1.00 25.67 166 THR B CA 1
ATOM 5264 C C . THR D 2 166 ? 12.366 65.744 38.896 1.00 25.54 166 THR B C 1
ATOM 5265 O O . THR D 2 166 ? 13.286 65.663 39.707 1.00 24.79 166 THR B O 1
ATOM 5269 N N . PHE D 2 167 ? 11.093 65.857 39.251 1.00 25.66 167 PHE B N 1
ATOM 5270 C CA . PHE D 2 167 ? 10.630 65.613 40.613 1.00 25.64 167 PHE B CA 1
ATOM 5271 C C . PHE D 2 167 ? 10.042 64.198 40.660 1.00 23.80 167 PHE B C 1
ATOM 5272 O O . PHE D 2 167 ? 8.928 63.966 40.210 1.00 23.15 167 PHE B O 1
ATOM 5280 N N . TYR D 2 168 ? 10.831 63.263 41.191 1.00 22.79 168 TYR B N 1
ATOM 5281 C CA . TYR D 2 168 ? 10.551 61.823 41.121 1.00 21.53 168 TYR B CA 1
ATOM 5282 C C . TYR D 2 168 ? 10.373 61.153 42.494 1.00 21.11 168 TYR B C 1
ATOM 5283 O O . TYR D 2 168 ? 10.285 59.920 42.586 1.00 19.94 168 TYR B O 1
ATOM 5292 N N . CYS D 2 169 ? 10.307 61.963 43.547 1.00 21.19 169 CYS B N 1
ATOM 5293 C CA . CYS D 2 169 ? 10.169 61.461 44.898 1.00 22.19 169 CYS B CA 1
ATOM 5294 C C . CYS D 2 169 ? 9.610 62.536 45.815 1.00 23.32 169 CYS B C 1
ATOM 5295 O O . CYS D 2 169 ? 9.425 63.679 45.402 1.00 23.86 169 CYS B O 1
ATOM 5298 N N . ASN D 2 170 ? 9.334 62.146 47.055 1.00 24.36 170 ASN B N 1
ATOM 5299 C CA . ASN D 2 170 ? 8.891 63.053 48.113 1.00 25.93 170 ASN B CA 1
ATOM 5300 C C . ASN D 2 170 ? 7.414 63.445 47.949 1.00 27.51 170 ASN B C 1
ATOM 5301 O O . ASN D 2 170 ? 6.551 62.622 48.239 1.00 28.72 170 ASN B O 1
ATOM 5306 N N . ASP D 2 171 ? 7.116 64.650 47.459 1.00 28.70 171 ASP B N 1
ATOM 5307 C CA . ASP D 2 171 ? 5.753 65.193 47.493 1.00 30.26 171 ASP B CA 1
ATOM 5308 C C . ASP D 2 171 ? 5.011 64.857 46.197 1.00 29.91 171 ASP B C 1
ATOM 5309 O O . ASP D 2 171 ? 5.301 65.448 45.158 1.00 29.34 171 ASP B O 1
ATOM 5314 N N . PRO D 2 172 ? 4.029 63.937 46.261 1.00 30.69 172 PRO B N 1
ATOM 5315 C CA . PRO D 2 172 ? 3.296 63.548 45.056 1.00 31.90 172 PRO B CA 1
ATOM 5316 C C . PRO D 2 172 ? 2.236 64.555 44.569 1.00 33.28 172 PRO B C 1
ATOM 5317 O O . PRO D 2 172 ? 1.665 64.344 43.492 1.00 33.19 172 PRO B O 1
ATOM 5321 N N . ASN D 2 173 ? 1.980 65.621 45.337 1.00 32.39 173 ASN B N 1
ATOM 5322 C CA . ASN D 2 173 ? 0.976 66.630 44.985 1.00 33.74 173 ASN B CA 1
ATOM 5323 C C . ASN D 2 173 ? 1.580 67.930 44.434 1.00 34.31 173 ASN B C 1
ATOM 5324 O O . ASN D 2 173 ? 0.936 68.971 44.451 1.00 35.43 173 ASN B O 1
ATOM 5329 N N . LEU D 2 174 ? 2.799 67.848 43.906 1.00 34.61 174 LEU B N 1
ATOM 5330 C CA . LEU D 2 174 ? 3.507 69.006 43.361 1.00 34.97 174 LEU B CA 1
ATOM 5331 C C . LEU D 2 174 ? 2.854 69.429 42.042 1.00 33.63 174 LEU B C 1
ATOM 5332 O O . LEU D 2 174 ? 2.413 68.577 41.274 1.00 33.21 174 LEU B O 1
ATOM 5337 N N . GLU D 2 175 ? 2.769 70.736 41.788 1.00 32.49 175 GLU B N 1
ATOM 5338 C CA . GLU D 2 175 ? 2.097 71.244 40.576 1.00 31.96 175 GLU B CA 1
ATOM 5339 C C . GLU D 2 175 ? 2.755 70.740 39.292 1.00 30.85 175 GLU B C 1
ATOM 5340 O O . GLU D 2 175 ? 2.067 70.423 38.324 1.00 31.64 175 GLU B O 1
ATOM 5346 N N . TYR D 2 176 ? 4.084 70.670 39.296 1.00 30.99 176 TYR B N 1
ATOM 5347 C CA . TYR D 2 176 ? 4.857 70.037 38.213 1.00 30.79 176 TYR B CA 1
ATOM 5348 C C . TYR D 2 176 ? 4.296 68.664 37.809 1.00 30.72 176 TYR B C 1
ATOM 5349 O O . TYR D 2 176 ? 4.114 68.385 36.621 1.00 32.27 176 TYR B O 1
ATOM 5358 N N . LEU D 2 177 ? 4.022 67.820 38.799 1.00 31.05 177 LEU B N 1
ATOM 5359 C CA . LEU D 2 177 ? 3.483 66.482 38.554 1.00 31.20 177 LEU B CA 1
ATOM 5360 C C . LEU D 2 177 ? 2.083 66.512 37.951 1.00 32.29 177 LEU B C 1
ATOM 5361 O O . LEU D 2 177 ? 1.781 65.723 37.048 1.00 30.40 177 LEU B O 1
ATOM 5366 N N . ARG D 2 178 ? 1.240 67.423 38.441 1.00 33.19 178 ARG B N 1
ATOM 5367 C CA . ARG D 2 178 ? -0.144 67.532 37.968 1.00 34.59 178 ARG B CA 1
ATOM 5368 C C . ARG D 2 178 ? -0.231 68.033 36.524 1.00 33.79 178 ARG B C 1
ATOM 5369 O O . ARG D 2 178 ? -1.152 67.663 35.800 1.00 34.01 178 ARG B O 1
ATOM 5377 N N . ILE D 2 179 ? 0.724 68.868 36.117 1.00 34.30 179 ILE B N 1
ATOM 5378 C CA . ILE D 2 179 ? 0.824 69.354 34.730 1.00 35.88 179 ILE B CA 1
ATOM 5379 C C . ILE D 2 179 ? 1.294 68.227 33.809 1.00 35.81 179 ILE B C 1
ATOM 5380 O O . ILE D 2 179 ? 0.741 68.024 32.725 1.00 36.76 179 ILE B O 1
ATOM 5385 N N . LEU D 2 180 ? 2.321 67.506 34.254 1.00 35.27 180 LEU B N 1
ATOM 5386 C CA . LEU D 2 180 ? 2.788 66.283 33.582 1.00 33.94 180 LEU B CA 1
ATOM 5387 C C . LEU D 2 180 ? 1.625 65.304 33.389 1.00 33.78 180 LEU B C 1
ATOM 5388 O O . LEU D 2 180 ? 1.390 64.825 32.282 1.00 33.23 180 LEU B O 1
ATOM 5393 N N . GLY D 2 181 ? 0.884 65.041 34.463 1.00 34.43 181 GLY B N 1
ATOM 5394 C CA . GLY D 2 181 ? -0.290 64.172 34.411 1.00 35.28 181 GLY B CA 1
ATOM 5395 C C . GLY D 2 181 ? -1.364 64.623 33.434 1.00 37.13 181 GLY B C 1
ATOM 5396 O O . GLY D 2 181 ? -1.989 63.797 32.768 1.00 36.73 181 GLY B O 1
ATOM 5397 N N . GLN D 2 182 ? -1.579 65.935 33.361 1.00 39.19 182 GLN B N 1
ATOM 5398 C CA . GLN D 2 182 ? -2.551 66.524 32.437 1.00 41.70 182 GLN B CA 1
ATOM 5399 C C . GLN D 2 182 ? -2.054 66.541 30.988 1.00 40.82 182 GLN B C 1
ATOM 5400 O O . GLN D 2 182 ? -2.834 66.281 30.068 1.00 41.50 182 GLN B O 1
ATOM 5406 N N . ARG D 2 183 ? -0.771 66.840 30.791 1.00 40.52 183 ARG B N 1
ATOM 5407 C CA . ARG D 2 183 ? -0.213 67.066 29.450 1.00 41.10 183 ARG B CA 1
ATOM 5408 C C . ARG D 2 183 ? 0.438 65.853 28.773 1.00 40.24 183 ARG B C 1
ATOM 5409 O O . ARG D 2 183 ? 0.485 65.811 27.544 1.00 39.30 183 ARG B O 1
ATOM 5417 N N . LEU D 2 184 ? 0.958 64.891 29.541 1.00 38.54 184 LEU B N 1
ATOM 5418 C CA . LEU D 2 184 ? 1.556 63.686 28.941 1.00 36.83 184 LEU B CA 1
ATOM 5419 C C . LEU D 2 184 ? 0.467 62.765 28.409 1.00 34.90 184 LEU B C 1
ATOM 5420 O O . LEU D 2 184 ? -0.471 62.445 29.143 1.00 33.12 184 LEU B O 1
ATOM 5425 N N . PRO D 2 185 ? 0.594 62.310 27.146 1.00 35.03 185 PRO B N 1
ATOM 5426 C CA . PRO D 2 185 ? -0.317 61.278 26.652 1.00 35.47 185 PRO B CA 1
ATOM 5427 C C . PRO D 2 185 ? -0.347 60.062 27.588 1.00 36.01 185 PRO B C 1
ATOM 5428 O O . PRO D 2 185 ? 0.706 59.657 28.104 1.00 35.18 185 PRO B O 1
ATOM 5432 N N . LYS D 2 186 ? -1.546 59.517 27.804 1.00 36.30 186 LYS B N 1
ATOM 5433 C CA . LYS D 2 186 ? -1.797 58.466 28.811 1.00 37.46 186 LYS B CA 1
ATOM 5434 C C . LYS D 2 186 ? -0.965 57.191 28.626 1.00 36.31 186 LYS B C 1
ATOM 5435 O O . LYS D 2 186 ? -0.654 56.518 29.603 1.00 37.42 186 LYS B O 1
ATOM 5441 N N . ASN D 2 187 ? -0.638 56.850 27.381 1.00 35.01 187 ASN B N 1
ATOM 5442 C CA . ASN D 2 187 ? 0.189 55.676 27.090 1.00 35.05 187 ASN B CA 1
ATOM 5443 C C . ASN D 2 187 ? 1.660 55.818 27.509 1.00 32.02 187 ASN B C 1
ATOM 5444 O O . ASN D 2 187 ? 2.359 54.812 27.577 1.00 32.77 187 ASN B O 1
ATOM 5449 N N . ILE D 2 188 ? 2.130 57.039 27.780 1.00 29.05 188 ILE B N 1
ATOM 5450 C CA . ILE D 2 188 ? 3.496 57.245 28.294 1.00 27.91 188 ILE B CA 1
ATOM 5451 C C . ILE D 2 188 ? 3.574 56.950 29.797 1.00 27.30 188 ILE B C 1
ATOM 5452 O O . ILE D 2 188 ? 2.902 57.595 30.608 1.00 28.20 188 ILE B O 1
ATOM 5457 N N . ASP D 2 189 ? 4.401 55.971 30.153 1.00 26.35 189 ASP B N 1
ATOM 5458 C CA . ASP D 2 189 ? 4.608 55.595 31.549 1.00 25.77 189 ASP B CA 1
ATOM 5459 C C . ASP D 2 189 ? 5.514 56.601 32.261 1.00 24.10 189 ASP B C 1
ATOM 5460 O O . ASP D 2 189 ? 6.313 57.294 31.626 1.00 24.19 189 ASP B O 1
ATOM 5465 N N . VAL D 2 190 ? 5.352 56.700 33.579 1.00 23.01 190 VAL B N 1
ATOM 5466 C CA . VAL D 2 190 ? 6.070 57.699 34.387 1.00 22.48 190 VAL B CA 1
ATOM 5467 C C . VAL D 2 190 ? 6.691 57.045 35.624 1.00 21.94 190 VAL B C 1
ATOM 5468 O O . VAL D 2 190 ? 5.984 56.416 36.422 1.00 21.54 190 VAL B O 1
ATOM 5472 N N . PHE D 2 191 ? 7.998 57.250 35.793 1.00 20.99 191 PHE B N 1
ATOM 5473 C CA . PHE D 2 191 ? 8.730 56.699 36.935 1.00 20.72 191 PHE B CA 1
ATOM 5474 C C . PHE D 2 191 ? 8.523 57.496 38.216 1.00 20.58 191 PHE B C 1
ATOM 5475 O O . PHE D 2 191 ? 8.203 58.688 38.195 1.00 20.27 191 PHE B O 1
ATOM 5483 N N . TRP D 2 192 ? 8.745 56.816 39.333 1.00 19.62 192 TRP B N 1
ATOM 5484 C CA . TRP D 2 192 ? 8.618 57.414 40.648 1.00 19.06 192 TRP B CA 1
ATOM 5485 C C . TRP D 2 192 ? 9.398 56.521 41.623 1.00 18.53 192 TRP B C 1
ATOM 5486 O O . TRP D 2 192 ? 9.304 55.297 41.543 1.00 17.61 192 TRP B O 1
ATOM 5497 N N . THR D 2 193 ? 10.184 57.124 42.516 1.00 18.34 193 THR B N 1
ATOM 5498 C CA . THR D 2 193 ? 11.028 56.356 43.455 1.00 17.92 193 THR B CA 1
ATOM 5499 C C . THR D 2 193 ? 10.459 56.220 44.869 1.00 18.10 193 THR B C 1
ATOM 5500 O O . THR D 2 193 ? 11.019 55.492 45.681 1.00 18.27 193 THR B O 1
ATOM 5504 N N . GLY D 2 194 ? 9.388 56.948 45.176 1.00 18.86 194 GLY B N 1
ATOM 5505 C CA . GLY D 2 194 ? 8.673 56.813 46.445 1.00 18.91 194 GLY B CA 1
ATOM 5506 C C . GLY D 2 194 ? 8.846 58.059 47.303 1.00 19.09 194 GLY B C 1
ATOM 5507 O O . GLY D 2 194 ? 9.167 59.129 46.790 1.00 19.23 194 GLY B O 1
ATOM 5508 N N . PRO D 2 195 ? 8.615 57.949 48.619 1.00 19.48 195 PRO B N 1
ATOM 5509 C CA . PRO D 2 195 ? 8.761 59.158 49.456 1.00 19.41 195 PRO B CA 1
ATOM 5510 C C . PRO D 2 195 ? 10.200 59.671 49.579 1.00 19.49 195 PRO B C 1
ATOM 5511 O O . PRO D 2 195 ? 10.398 60.850 49.898 1.00 19.57 195 PRO B O 1
ATOM 5515 N N . ASN D 2 196 ? 11.181 58.798 49.341 1.00 18.66 196 ASN B N 1
ATOM 5516 C CA . ASN D 2 196 ? 12.591 59.179 49.359 1.00 18.91 196 ASN B CA 1
ATOM 5517 C C . ASN D 2 196 ? 13.215 58.825 48.012 1.00 18.67 196 ASN B C 1
ATOM 5518 O O . ASN D 2 196 ? 12.566 58.192 47.168 1.00 18.82 196 ASN B O 1
ATOM 5523 N N . VAL D 2 197 ? 14.463 59.234 47.801 1.00 18.26 197 VAL B N 1
ATOM 5524 C CA . VAL D 2 197 ? 15.210 58.785 46.627 1.00 18.65 197 VAL B CA 1
ATOM 5525 C C . VAL D 2 197 ? 15.333 57.257 46.723 1.00 18.69 197 VAL B C 1
ATOM 5526 O O . VAL D 2 197 ? 14.956 56.549 45.789 1.00 18.00 197 VAL B O 1
ATOM 5530 N N . CYS D 2 198 ? 15.825 56.779 47.869 1.00 18.68 198 CYS B N 1
ATOM 5531 C CA . CYS D 2 198 ? 15.852 55.352 48.211 1.00 19.12 198 CYS B CA 1
ATOM 5532 C C . CYS D 2 198 ? 14.845 55.149 49.332 1.00 18.73 198 CYS B C 1
ATOM 5533 O O . CYS D 2 198 ? 15.114 55.477 50.479 1.00 18.05 198 CYS B O 1
ATOM 5536 N N . SER D 2 199 ? 13.668 54.633 48.995 1.00 18.42 199 SER B N 1
ATOM 5537 C CA . SER D 2 199 ? 12.545 54.655 49.936 1.00 18.64 199 SER B CA 1
ATOM 5538 C C . SER D 2 199 ? 12.654 53.621 51.067 1.00 19.19 199 SER B C 1
ATOM 5539 O O . SER D 2 199 ? 12.911 52.440 50.827 1.00 18.40 199 SER B O 1
ATOM 5542 N N . HIS D 2 200 ? 12.502 54.095 52.303 1.00 20.21 200 HIS B N 1
ATOM 5543 C CA . HIS D 2 200 ? 12.352 53.225 53.453 1.00 22.48 200 HIS B CA 1
ATOM 5544 C C . HIS D 2 200 ? 11.128 52.331 53.284 1.00 21.36 200 HIS B C 1
ATOM 5545 O O . HIS D 2 200 ? 11.207 51.135 53.529 1.00 20.33 200 HIS B O 1
ATOM 5552 N N . GLU D 2 201 ? 10.014 52.922 52.854 1.00 22.05 201 GLU B N 1
ATOM 5553 C CA . GLU D 2 201 ? 8.771 52.178 52.640 1.00 22.84 201 GLU B CA 1
ATOM 5554 C C . GLU D 2 201 ? 7.994 52.720 51.452 1.00 21.93 201 GLU B C 1
ATOM 5555 O O . GLU D 2 201 ? 8.089 53.909 51.138 1.00 21.57 201 GLU B O 1
ATOM 5561 N N . ILE D 2 202 ? 7.226 51.847 50.797 1.00 21.75 202 ILE B N 1
ATOM 5562 C CA . ILE D 2 202 ? 6.330 52.262 49.720 1.00 21.09 202 ILE B CA 1
ATOM 5563 C C . ILE D 2 202 ? 4.931 51.702 49.992 1.00 21.04 202 ILE B C 1
ATOM 5564 O O . ILE D 2 202 ? 4.702 50.490 49.907 1.00 20.29 202 ILE B O 1
ATOM 5569 N N . THR D 2 203 ? 4.010 52.607 50.319 1.00 20.82 203 THR B N 1
ATOM 5570 C CA . THR D 2 203 ? 2.646 52.248 50.724 1.00 21.18 203 THR B CA 1
ATOM 5571 C C . THR D 2 203 ? 1.663 52.471 49.590 1.00 21.39 203 THR B C 1
ATOM 5572 O O . THR D 2 203 ? 1.919 53.272 48.678 1.00 21.17 203 THR B O 1
ATOM 5576 N N . THR D 2 204 ? 0.533 51.769 49.647 1.00 21.86 204 THR B N 1
ATOM 5577 C CA . THR D 2 204 ? -0.517 51.939 48.630 1.00 21.85 204 THR B CA 1
ATOM 5578 C C . THR D 2 204 ? -1.046 53.368 48.610 1.00 21.85 204 THR B C 1
ATOM 5579 O O . THR D 2 204 ? -1.319 53.905 47.539 1.00 22.43 204 THR B O 1
ATOM 5583 N N . SER D 2 205 ? -1.185 53.973 49.788 1.00 22.36 205 SER B N 1
ATOM 5584 C CA . SER D 2 205 ? -1.738 55.327 49.901 1.00 23.39 205 SER B CA 1
ATOM 5585 C C . SER D 2 205 ? -0.811 56.372 49.280 1.00 22.34 205 SER B C 1
ATOM 5586 O O . SER D 2 205 ? -1.277 57.302 48.631 1.00 21.70 205 SER B O 1
ATOM 5589 N N . HIS D 2 206 ? 0.501 56.211 49.463 1.00 22.18 206 HIS B N 1
ATOM 5590 C CA . HIS D 2 206 ? 1.468 57.053 48.758 1.00 21.59 206 HIS B CA 1
ATOM 5591 C C . HIS D 2 206 ? 1.320 56.945 47.230 1.00 21.59 206 HIS B C 1
ATOM 5592 O O . HIS D 2 206 ? 1.256 57.967 46.531 1.00 20.80 206 HIS B O 1
ATOM 5599 N N . MET D 2 207 ? 1.258 55.717 46.719 1.00 20.96 207 MET B N 1
ATOM 5600 C CA . MET D 2 207 ? 1.167 55.499 45.272 1.00 21.58 207 MET B CA 1
ATOM 5601 C C . MET D 2 207 ? -0.203 55.876 44.683 1.00 22.58 207 MET B C 1
ATOM 5602 O O . MET D 2 207 ? -0.294 56.164 43.485 1.00 22.01 207 MET B O 1
ATOM 5607 N N . GLN D 2 208 ? -1.251 55.883 45.509 1.00 24.65 208 GLN B N 1
ATOM 5608 C CA . GLN D 2 208 ? -2.556 56.431 45.096 1.00 26.28 208 GLN B CA 1
ATOM 5609 C C . GLN D 2 208 ? -2.499 57.941 44.873 1.00 26.03 208 GLN B C 1
ATOM 5610 O O . GLN D 2 208 ? -3.108 58.436 43.942 1.00 25.44 208 GLN B O 1
ATOM 5616 N N . GLU D 2 209 ? -1.787 58.664 45.735 1.00 26.04 209 GLU B N 1
ATOM 5617 C CA . GLU D 2 209 ? -1.586 60.107 45.549 1.00 26.58 209 GLU B CA 1
ATOM 5618 C C . GLU D 2 209 ? -0.806 60.405 44.267 1.00 26.03 209 GLU B C 1
ATOM 5619 O O . GLU D 2 209 ? -1.170 61.310 43.519 1.00 24.62 209 GLU B O 1
ATOM 5625 N N . VAL D 2 210 ? 0.254 59.631 44.019 1.00 25.67 210 VAL B N 1
ATOM 5626 C CA . VAL D 2 210 ? 1.052 59.762 42.789 1.00 26.01 210 VAL B CA 1
ATOM 5627 C C . VAL D 2 210 ? 0.154 59.502 41.570 1.00 26.27 210 VAL B C 1
ATOM 5628 O O . VAL D 2 210 ? 0.149 60.291 40.630 1.00 24.39 210 VAL B O 1
ATOM 5632 N N . GLN D 2 211 ? -0.617 58.413 41.622 1.00 27.15 211 GLN B N 1
ATOM 5633 C CA . GLN D 2 211 ? -1.554 58.068 40.552 1.00 29.89 211 GLN B CA 1
ATOM 5634 C C . GLN D 2 211 ? -2.547 59.203 40.262 1.00 29.99 211 GLN B C 1
ATOM 5635 O O . GLN D 2 211 ? -2.759 59.566 39.100 1.00 27.37 211 GLN B O 1
ATOM 5641 N N . LYS D 2 212 ? -3.124 59.754 41.329 1.00 31.57 212 LYS B N 1
ATOM 5642 C CA . LYS D 2 212 ? -4.057 60.891 41.240 1.00 33.78 212 LYS B CA 1
ATOM 5643 C C . LYS D 2 212 ? -3.448 62.060 40.475 1.00 32.27 212 LYS B C 1
ATOM 5644 O O . LYS D 2 212 ? -4.086 62.612 39.579 1.00 33.05 212 LYS B O 1
ATOM 5650 N N . SER D 2 213 ? -2.217 62.428 40.834 1.00 30.83 213 SER B N 1
ATOM 5651 C CA . SER D 2 213 ? -1.532 63.566 40.208 1.00 30.30 213 SER B CA 1
ATOM 5652 C C . SER D 2 213 ? -1.152 63.303 38.752 1.00 30.98 213 SER B C 1
ATOM 5653 O O . SER D 2 213 ? -1.271 64.199 37.912 1.00 31.44 213 SER B O 1
ATOM 5656 N N . LEU D 2 214 ? -0.690 62.086 38.466 1.00 30.56 214 LEU B N 1
ATOM 5657 C CA . LEU D 2 214 ? -0.263 61.702 37.116 1.00 30.16 214 LEU B CA 1
ATOM 5658 C C . LEU D 2 214 ? -1.390 61.244 36.180 1.00 29.56 214 LEU B C 1
ATOM 5659 O O . LEU D 2 214 ? -1.152 61.087 34.984 1.00 29.33 214 LEU B O 1
ATOM 5664 N N . GLN D 2 215 ? -2.592 61.014 36.718 1.00 29.55 215 GLN B N 1
ATOM 5665 C CA . GLN D 2 215 ? -3.747 60.493 35.958 1.00 30.00 215 GLN B CA 1
ATOM 5666 C C . GLN D 2 215 ? -3.461 59.150 35.270 1.00 28.96 215 GLN B C 1
ATOM 5667 O O . GLN D 2 215 ? -3.994 58.853 34.195 1.00 28.31 215 GLN B O 1
ATOM 5673 N N . ARG D 2 216 ? -2.616 58.347 35.911 1.00 27.88 216 ARG B N 1
ATOM 5674 C CA . ARG D 2 216 ? -2.234 57.027 35.412 1.00 26.65 216 ARG B CA 1
ATOM 5675 C C . ARG D 2 216 ? -1.512 56.314 36.548 1.00 25.99 216 ARG B C 1
ATOM 5676 O O . ARG D 2 216 ? -0.997 56.983 37.434 1.00 24.84 216 ARG B O 1
ATOM 5684 N N . PRO D 2 217 ? -1.457 54.970 36.519 1.00 25.42 217 PRO B N 1
ATOM 5685 C CA . PRO D 2 217 ? -0.603 54.289 37.494 1.00 24.87 217 PRO B CA 1
ATOM 5686 C C . PRO D 2 217 ? 0.873 54.581 37.216 1.00 23.47 217 PRO B C 1
ATOM 5687 O O . PRO D 2 217 ? 1.286 54.584 36.056 1.00 22.80 217 PRO B O 1
ATOM 5691 N N . ALA D 2 218 ? 1.644 54.855 38.267 1.00 22.37 218 ALA B N 1
ATOM 5692 C CA . ALA D 2 218 ? 3.085 55.047 38.132 1.00 21.66 218 ALA B CA 1
ATOM 5693 C C . ALA D 2 218 ? 3.808 53.714 37.983 1.00 20.76 218 ALA B C 1
ATOM 5694 O O . ALA D 2 218 ? 3.279 52.661 38.339 1.00 21.30 218 ALA B O 1
ATOM 5696 N N . THR D 2 219 ? 5.015 53.779 37.431 1.00 19.82 219 THR B N 1
ATOM 5697 C CA . THR D 2 219 ? 5.963 52.675 37.453 1.00 19.45 219 THR B CA 1
ATOM 5698 C C . THR D 2 219 ? 6.990 53.022 38.516 1.00 19.00 219 THR B C 1
ATOM 5699 O O . THR D 2 219 ? 7.465 54.155 38.570 1.00 18.94 219 THR B O 1
ATOM 5703 N N . LEU D 2 220 ? 7.326 52.066 39.371 1.00 18.50 220 LEU B N 1
ATOM 5704 C CA . LEU D 2 220 ? 8.295 52.322 40.425 1.00 18.74 220 LEU B CA 1
ATOM 5705 C C . LEU D 2 220 ? 9.711 52.111 39.901 1.00 18.27 220 LEU B C 1
ATOM 5706 O O . LEU D 2 220 ? 10.013 51.086 39.287 1.00 18.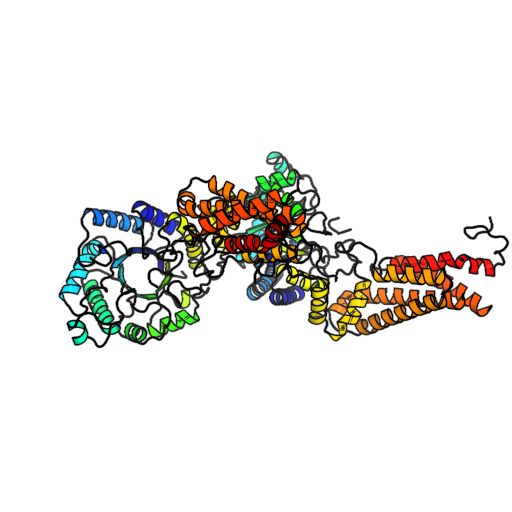34 220 LEU B O 1
ATOM 5711 N N . TRP D 2 221 ? 10.542 53.132 40.092 1.00 17.63 221 TRP B N 1
ATOM 5712 C CA . TRP D 2 221 ? 11.992 53.028 39.998 1.00 17.31 221 TRP B CA 1
ATOM 5713 C C . TRP D 2 221 ? 12.415 52.868 41.443 1.00 17.14 221 TRP B C 1
ATOM 5714 O O . TRP D 2 221 ? 12.505 53.849 42.169 1.00 17.57 221 TRP B O 1
ATOM 5725 N N . ASP D 2 222 ? 12.659 51.642 41.881 1.00 16.70 222 ASP B N 1
ATOM 5726 C CA . ASP D 2 222 ? 12.944 51.412 43.300 1.00 16.59 222 ASP B CA 1
ATOM 5727 C C . ASP D 2 222 ? 14.459 51.387 43.522 1.00 16.19 222 ASP B C 1
ATOM 5728 O O . ASP D 2 222 ? 15.151 50.500 43.022 1.00 15.75 222 ASP B O 1
ATOM 5733 N N . ASN D 2 223 ? 14.967 52.374 44.256 1.00 16.03 223 ASN B N 1
ATOM 5734 C CA . ASN D 2 223 ? 16.409 52.506 44.490 1.00 16.54 223 ASN B CA 1
ATOM 5735 C C . ASN D 2 223 ? 16.875 51.646 45.673 1.00 16.70 223 ASN B C 1
ATOM 5736 O O . ASN D 2 223 ? 17.274 52.138 46.735 1.00 16.72 223 ASN B O 1
ATOM 5741 N N . TYR D 2 224 ? 16.801 50.340 45.448 1.00 16.72 224 TYR B N 1
ATOM 5742 C CA . TYR D 2 224 ? 17.376 49.338 46.318 1.00 16.85 224 TYR B CA 1
ATOM 5743 C C . TYR D 2 224 ? 17.599 48.110 45.430 1.00 17.00 224 TYR B C 1
ATOM 5744 O O . TYR D 2 224 ? 16.687 47.732 44.696 1.00 17.59 224 TYR B O 1
ATOM 5753 N N . PRO D 2 225 ? 18.771 47.474 45.459 1.00 17.44 225 PRO B N 1
ATOM 5754 C CA . PRO D 2 225 ? 19.854 47.684 46.421 1.00 17.75 225 PRO B CA 1
ATOM 5755 C C . PRO D 2 225 ? 20.937 48.741 46.094 1.00 18.82 225 PRO B C 1
ATOM 5756 O O . PRO D 2 225 ? 21.945 48.762 46.803 1.00 19.09 225 PRO B O 1
ATOM 5760 N N . VAL D 2 226 ? 20.769 49.600 45.076 1.00 20.05 226 VAL B N 1
ATOM 5761 C CA . VAL D 2 226 ? 21.804 50.626 44.757 1.00 20.92 226 VAL B CA 1
ATOM 5762 C C . VAL D 2 226 ? 22.530 51.157 45.972 1.00 20.79 226 VAL B C 1
ATOM 5763 O O . VAL D 2 226 ? 21.897 51.647 46.899 1.00 19.41 226 VAL B O 1
ATOM 5767 N N . ASN D 2 227 ? 23.858 51.103 45.916 1.00 21.89 227 ASN B N 1
ATOM 5768 C CA . ASN D 2 227 ? 24.713 51.696 46.934 1.00 22.36 227 ASN B CA 1
ATOM 5769 C C . ASN D 2 227 ? 25.721 52.633 46.265 1.00 23.41 227 ASN B C 1
ATOM 5770 O O . ASN D 2 227 ? 26.934 52.488 46.438 1.00 23.65 227 ASN B O 1
ATOM 5775 N N . ASP D 2 228 ? 25.211 53.585 45.483 1.00 23.43 228 ASP B N 1
ATOM 5776 C CA . ASP D 2 228 ? 26.080 54.553 44.784 1.00 23.75 228 ASP B CA 1
ATOM 5777 C C . ASP D 2 228 ? 26.235 55.835 45.597 1.00 23.51 228 ASP B C 1
ATOM 5778 O O . ASP D 2 228 ? 25.580 56.006 46.634 1.00 23.34 228 ASP B O 1
ATOM 5783 N N . GLY D 2 229 ? 27.119 56.722 45.135 1.00 24.42 229 GLY B N 1
ATOM 5784 C CA . GLY D 2 229 ? 27.402 57.992 45.822 1.00 23.48 229 GLY B CA 1
ATOM 5785 C C . GLY D 2 229 ? 27.799 57.778 47.266 1.00 23.03 229 GLY B C 1
ATOM 5786 O O . GLY D 2 229 ? 28.634 56.923 47.562 1.00 22.84 229 GLY B O 1
ATOM 5787 N N . GLY D 2 230 ? 27.154 58.506 48.169 1.00 23.04 230 GLY B N 1
ATOM 5788 C CA . GLY D 2 230 ? 27.429 58.393 49.593 1.00 23.37 230 GLY B CA 1
ATOM 5789 C C . GLY D 2 230 ? 26.954 57.118 50.273 1.00 23.87 230 GLY B C 1
ATOM 5790 O O . GLY D 2 230 ? 27.162 56.963 51.476 1.00 24.77 230 GLY B O 1
ATOM 5791 N N . MET D 2 231 ? 26.308 56.220 49.526 1.00 23.90 231 MET B N 1
ATOM 5792 C CA . MET D 2 231 ? 25.959 54.882 50.011 1.00 24.00 231 MET B CA 1
ATOM 5793 C C . MET D 2 231 ? 26.977 53.796 49.654 1.00 24.30 231 MET B C 1
ATOM 5794 O O . MET D 2 231 ? 26.804 52.648 50.063 1.00 24.10 231 MET B O 1
ATOM 5799 N N . MET D 2 232 ? 28.027 54.134 48.904 1.00 24.38 232 MET B N 1
ATOM 5800 C CA . MET D 2 232 ? 29.081 53.159 48.550 1.00 24.46 232 MET B CA 1
ATOM 5801 C C . MET D 2 232 ? 29.694 52.381 49.724 1.00 23.16 232 MET B C 1
ATOM 5802 O O . MET D 2 232 ? 30.015 51.212 49.557 1.00 22.92 232 MET B O 1
ATOM 5807 N N . PRO D 2 233 ? 29.852 53.008 50.908 1.00 22.32 233 PRO B N 1
ATOM 5808 C CA . PRO D 2 233 ? 30.370 52.233 52.045 1.00 22.16 233 PRO B CA 1
ATOM 5809 C C . PRO D 2 233 ? 29.444 51.128 52.592 1.00 22.19 233 PRO B C 1
ATOM 5810 O O . PRO D 2 233 ? 29.907 50.306 53.399 1.00 21.68 233 PRO B O 1
ATOM 5814 N N . GLU D 2 234 ? 28.176 51.107 52.163 1.00 21.95 234 GLU B N 1
ATOM 5815 C CA . GLU D 2 234 ? 27.170 50.165 52.658 1.00 22.25 234 GLU B CA 1
ATOM 5816 C C . GLU D 2 234 ? 26.997 48.991 51.699 1.00 22.52 234 GLU B C 1
ATOM 5817 O O . GLU D 2 234 ? 26.746 49.200 50.504 1.00 22.82 234 GLU B O 1
ATOM 5823 N N . LEU D 2 235 ? 27.135 47.767 52.217 1.00 21.66 235 LEU B N 1
ATOM 5824 C CA . LEU D 2 235 ? 26.864 46.552 51.447 1.00 21.49 235 LEU B CA 1
ATOM 5825 C C . LEU D 2 235 ? 25.369 46.216 51.549 1.00 21.26 235 LEU B C 1
ATOM 5826 O O . LEU D 2 235 ? 24.915 45.652 52.559 1.00 22.74 235 LEU B O 1
ATOM 5831 N N . HIS D 2 236 ? 24.607 46.577 50.517 1.00 19.98 236 HIS B N 1
ATOM 5832 C CA . HIS D 2 236 ? 23.156 46.369 50.506 1.00 19.38 236 HIS B CA 1
ATOM 5833 C C . HIS D 2 236 ? 22.795 44.965 50.047 1.00 19.16 236 HIS B C 1
ATOM 5834 O O . HIS D 2 236 ? 22.269 44.780 48.958 1.00 19.42 236 HIS B O 1
ATOM 5841 N N . ILE D 2 237 ? 23.047 43.985 50.903 1.00 19.37 237 ILE B N 1
ATOM 5842 C CA . ILE D 2 237 ? 22.710 42.593 50.603 1.00 19.87 237 ILE B CA 1
ATOM 5843 C C . ILE D 2 237 ? 21.421 42.125 51.298 1.00 19.36 237 ILE B C 1
ATOM 5844 O O . ILE D 2 237 ? 20.986 40.994 51.077 1.00 18.91 237 ILE B O 1
ATOM 5849 N N . GLY D 2 238 ? 20.814 42.986 52.121 1.00 19.17 238 GLY B N 1
ATOM 5850 C CA . GLY D 2 238 ? 19.595 42.634 52.853 1.00 19.64 238 GLY B CA 1
ATOM 5851 C C . GLY D 2 238 ? 18.408 42.413 51.940 1.00 19.61 238 GLY B C 1
ATOM 5852 O O . GLY D 2 238 ? 18.415 42.895 50.800 1.00 18.72 238 GLY B O 1
ATOM 5853 N N . PRO D 2 239 ? 17.371 41.702 52.433 1.00 19.75 239 PRO B N 1
ATOM 5854 C CA . PRO D 2 239 ? 16.228 41.406 51.574 1.00 19.63 239 PRO B CA 1
ATOM 5855 C C . PRO D 2 239 ? 15.413 42.637 51.208 1.00 19.14 239 PRO B C 1
ATOM 5856 O O . PRO D 2 239 ? 15.385 43.604 51.958 1.00 19.26 239 PRO B O 1
ATOM 5860 N N . TYR D 2 240 ? 14.751 42.579 50.056 1.00 20.18 240 TYR B N 1
ATOM 5861 C CA . TYR D 2 240 ? 13.706 43.551 49.688 1.00 19.71 240 TYR B CA 1
ATOM 5862 C C . TYR D 2 240 ? 12.678 43.592 50.811 1.00 20.34 240 TYR B C 1
ATOM 5863 O O . TYR D 2 240 ? 12.330 42.546 51.370 1.00 19.47 240 TYR B O 1
ATOM 5872 N N . ASP D 2 241 ? 12.217 44.787 51.170 1.00 20.45 241 ASP B N 1
ATOM 5873 C CA . ASP D 2 241 ? 11.343 44.923 52.335 1.00 21.68 241 ASP B CA 1
ATOM 5874 C C . ASP D 2 241 ? 10.583 46.240 52.376 1.00 21.82 241 ASP B C 1
ATOM 5875 O O . ASP D 2 241 ? 10.989 47.227 51.753 1.00 21.29 241 ASP B O 1
ATOM 5880 N N . HIS D 2 242 ? 9.479 46.211 53.127 1.00 21.69 242 HIS B N 1
ATOM 5881 C CA . HIS D 2 242 ? 8.639 47.371 53.438 1.00 21.37 242 HIS B CA 1
ATOM 5882 C C . HIS D 2 242 ? 7.905 47.957 52.223 1.00 20.99 242 HIS B C 1
ATOM 5883 O O . HIS D 2 242 ? 7.557 49.140 52.212 1.00 20.96 242 HIS B O 1
ATOM 5890 N N . ARG D 2 243 ? 7.642 47.118 51.222 1.00 19.95 243 ARG B N 1
ATOM 5891 C CA . ARG D 2 243 ? 6.782 47.483 50.113 1.00 19.75 243 ARG B CA 1
ATOM 5892 C C . ARG D 2 243 ? 5.452 46.791 50.357 1.00 19.83 243 ARG B C 1
ATOM 5893 O O . ARG D 2 243 ? 5.403 45.566 50.459 1.00 19.51 243 ARG B O 1
ATOM 5901 N N . ASP D 2 244 ? 4.379 47.571 50.468 1.00 20.34 244 ASP B N 1
ATOM 5902 C CA . ASP D 2 244 ? 3.056 47.013 50.779 1.00 21.06 244 ASP B CA 1
ATOM 5903 C C . ASP D 2 244 ? 2.727 45.785 49.924 1.00 21.40 244 ASP B C 1
ATOM 5904 O O . ASP D 2 244 ? 2.988 45.781 48.720 1.00 21.62 244 ASP B O 1
ATOM 5909 N N . PRO D 2 245 ? 2.149 44.740 50.542 1.00 22.60 245 PRO B N 1
ATOM 5910 C CA . PRO D 2 245 ? 1.657 43.588 49.778 1.00 23.40 245 PRO B CA 1
ATOM 5911 C C . PRO D 2 245 ? 0.743 43.952 48.606 1.00 23.39 245 PRO B C 1
ATOM 5912 O O . PRO D 2 245 ? 0.708 43.231 47.629 1.00 22.95 245 PRO B O 1
ATOM 5916 N N . GLU D 2 246 ? 0.040 45.078 48.704 1.00 24.89 246 GLU B N 1
ATOM 5917 C CA . GLU D 2 246 ? -1.008 45.443 47.764 1.00 26.36 246 GLU B CA 1
ATOM 5918 C C . GLU D 2 246 ? -0.571 46.520 46.761 1.00 25.35 246 GLU B C 1
ATOM 5919 O O . GLU D 2 246 ? -1.422 47.116 46.107 1.00 24.96 246 GLU B O 1
ATOM 5925 N N . LEU D 2 247 ? 0.736 46.768 46.632 1.00 24.78 247 LEU B N 1
ATOM 5926 C CA . LEU D 2 247 ? 1.238 47.792 45.704 1.00 24.50 247 LEU B CA 1
ATOM 5927 C C . LEU D 2 247 ? 0.869 47.515 44.254 1.00 24.41 247 LEU B C 1
ATOM 5928 O O . LEU D 2 247 ? 0.618 48.453 43.498 1.00 23.15 247 LEU B O 1
ATOM 5933 N N . HIS D 2 248 ? 0.857 46.234 43.881 1.00 24.81 248 HIS B N 1
ATOM 5934 C CA . HIS D 2 248 ? 0.463 45.791 42.533 1.00 25.55 248 HIS B CA 1
ATOM 5935 C C . HIS D 2 248 ? -0.879 46.381 42.053 1.00 25.80 248 HIS B C 1
ATOM 5936 O O . HIS D 2 248 ? -1.064 46.594 40.862 1.00 26.20 248 HIS B O 1
ATOM 5943 N N . THR D 2 249 ? -1.793 46.638 42.990 1.00 26.74 249 THR B N 1
ATOM 5944 C CA . THR D 2 249 ? -3.091 47.276 42.706 1.00 27.30 249 THR B CA 1
ATOM 5945 C C . THR D 2 249 ? -2.989 48.695 42.113 1.00 27.65 249 THR B C 1
ATOM 5946 O O . THR D 2 249 ? -3.866 49.095 41.341 1.00 27.10 249 THR B O 1
ATOM 5950 N N . HIS D 2 250 ? -1.940 49.442 42.485 1.00 27.04 250 HIS B N 1
ATOM 5951 C CA . HIS D 2 250 ? -1.798 50.860 42.129 1.00 28.25 250 HIS B CA 1
ATOM 5952 C C . HIS D 2 250 ? -0.569 51.196 41.278 1.00 27.69 250 HIS B C 1
ATOM 5953 O O . HIS D 2 250 ? -0.342 52.364 40.954 1.00 27.31 250 HIS B O 1
ATOM 5960 N N . VAL D 2 251 ? 0.204 50.177 40.913 1.00 27.45 251 VAL B N 1
ATOM 5961 C CA . VAL D 2 251 ? 1.470 50.342 40.214 1.00 27.92 251 VAL B CA 1
ATOM 5962 C C . VAL D 2 251 ? 1.498 49.342 39.051 1.00 27.86 251 VAL B C 1
ATOM 5963 O O . VAL D 2 251 ? 1.132 48.178 39.224 1.00 27.50 251 VAL B O 1
ATOM 5967 N N . VAL D 2 252 ? 1.929 49.801 37.877 1.00 28.13 252 VAL B N 1
ATOM 5968 C CA . VAL D 2 252 ? 2.018 48.934 36.691 1.00 29.44 252 VAL B CA 1
ATOM 5969 C C . VAL D 2 252 ? 3.231 47.982 36.736 1.00 27.39 252 VAL B C 1
ATOM 5970 O O . VAL D 2 252 ? 3.181 46.858 36.211 1.00 27.08 252 VAL B O 1
ATOM 5974 N N . GLY D 2 253 ? 4.322 48.438 37.343 1.00 24.94 253 GLY B N 1
ATOM 5975 C CA . GLY D 2 253 ? 5.524 47.620 37.463 1.00 23.11 253 GLY B CA 1
ATOM 5976 C C . GLY D 2 253 ? 6.554 48.222 38.388 1.00 21.41 253 GLY B C 1
ATOM 5977 O O . GLY D 2 253 ? 6.411 49.364 38.828 1.00 20.00 253 GLY B O 1
ATOM 5978 N N . ILE D 2 254 ? 7.583 47.431 38.685 1.00 20.09 254 ILE B N 1
ATOM 5979 C CA . ILE D 2 254 ? 8.715 47.866 39.511 1.00 19.46 254 ILE B CA 1
ATOM 5980 C C . ILE D 2 254 ? 10.025 47.490 38.821 1.00 18.74 254 ILE B C 1
ATOM 5981 O O . ILE D 2 254 ? 10.229 46.337 38.443 1.00 18.09 254 ILE B O 1
ATOM 5986 N N . TYR D 2 255 ? 10.905 48.474 38.674 1.00 18.36 255 TYR B N 1
ATOM 5987 C CA . TYR D 2 255 ? 12.276 48.241 38.250 1.00 18.62 255 TYR B CA 1
ATOM 5988 C C . TYR D 2 255 ? 13.178 48.520 39.432 1.00 18.02 255 TYR B C 1
ATOM 5989 O O . TYR D 2 255 ? 13.098 49.605 40.010 1.00 18.64 255 TYR B O 1
ATOM 5998 N N . ALA D 2 256 ? 14.018 47.548 39.795 1.00 17.36 256 ALA B N 1
ATOM 5999 C CA . ALA D 2 256 ? 14.978 47.716 40.900 1.00 17.02 256 ALA B CA 1
ATOM 6000 C C . ALA D 2 256 ? 16.293 48.249 40.352 1.00 17.01 256 ALA B C 1
ATOM 6001 O O . ALA D 2 256 ? 16.795 47.751 39.330 1.00 16.74 256 ALA B O 1
ATOM 6003 N N . ASN D 2 257 ? 16.822 49.277 41.012 1.00 16.70 257 ASN B N 1
ATOM 6004 C CA . ASN D 2 257 ? 18.111 49.858 40.669 1.00 16.60 257 ASN B CA 1
ATOM 6005 C C . ASN D 2 257 ? 19.144 49.131 41.536 1.00 16.80 257 ASN B C 1
ATOM 6006 O O . ASN D 2 257 ? 19.125 49.266 42.763 1.00 16.10 257 ASN B O 1
ATOM 6011 N N . PRO D 2 258 ? 20.006 48.301 40.913 1.00 17.27 258 PRO B N 1
ATOM 6012 C CA . PRO D 2 258 ? 20.902 47.443 41.683 1.00 18.05 258 PRO B CA 1
ATOM 6013 C C . PRO D 2 258 ? 22.223 48.123 42.022 1.00 18.63 258 PRO B C 1
ATOM 6014 O O . PRO D 2 258 ? 22.411 49.301 41.706 1.00 18.17 258 PRO B O 1
ATOM 6018 N N . MET D 2 259 ? 23.114 47.385 42.679 1.00 19.72 259 MET B N 1
ATOM 6019 C CA . MET D 2 259 ? 24.452 47.886 42.982 1.00 20.72 259 MET B CA 1
ATOM 6020 C C . MET D 2 259 ? 25.329 47.755 41.747 1.00 21.34 259 MET B C 1
ATOM 6021 O O . MET D 2 259 ? 25.105 46.882 40.895 1.00 21.67 259 MET B O 1
ATOM 6026 N N . ALA D 2 260 ? 26.345 48.609 41.665 1.00 22.21 260 ALA B N 1
ATOM 6027 C CA . ALA D 2 260 ? 27.433 48.415 40.696 1.00 23.37 260 ALA B CA 1
ATOM 6028 C C . ALA D 2 260 ? 28.203 47.081 40.902 1.00 23.76 260 ALA B C 1
ATOM 6029 O O . ALA D 2 260 ? 29.009 46.706 40.058 1.00 24.23 260 ALA B O 1
ATOM 6031 N N . LEU D 2 261 ? 27.974 46.409 42.036 1.00 24.02 261 LEU B N 1
ATOM 6032 C CA . LEU D 2 261 ? 28.395 45.025 42.290 1.00 24.60 261 LEU B CA 1
ATOM 6033 C C . LEU D 2 261 ? 27.322 44.022 41.817 1.00 24.79 261 LEU B C 1
ATOM 6034 O O . LEU D 2 261 ? 26.369 43.738 42.556 1.00 25.42 261 LEU B O 1
ATOM 6039 N N . PRO D 2 262 ? 27.464 43.477 40.592 1.00 24.82 262 PRO B N 1
ATOM 6040 C CA . PRO D 2 262 ? 26.353 42.690 40.048 1.00 25.01 262 PRO B CA 1
ATOM 6041 C C . PRO D 2 262 ? 26.097 41.368 40.780 1.00 25.53 262 PRO B C 1
ATOM 6042 O O . PRO D 2 262 ? 24.940 41.019 41.006 1.00 24.51 262 PRO B O 1
ATOM 6046 N N . GLU D 2 263 ? 27.162 40.651 41.143 1.00 25.96 263 GLU B N 1
ATOM 6047 C CA . GLU D 2 263 ? 27.030 39.350 41.817 1.00 26.80 263 GLU B CA 1
ATOM 6048 C C . GLU D 2 263 ? 26.402 39.482 43.208 1.00 25.89 263 GLU B C 1
ATOM 6049 O O . GLU D 2 263 ? 25.507 38.707 43.564 1.00 25.14 263 GLU B O 1
ATOM 6055 N N . ALA D 2 264 ? 26.851 40.481 43.966 1.00 25.39 264 ALA B N 1
ATOM 6056 C CA . ALA D 2 264 ? 26.302 40.781 45.293 1.00 24.76 264 ALA B CA 1
ATOM 6057 C C . ALA D 2 264 ? 24.843 41.244 45.249 1.00 24.68 264 ALA B C 1
ATOM 6058 O O . ALA D 2 264 ? 24.086 40.991 46.189 1.00 24.45 264 ALA B O 1
ATOM 6060 N N . SER D 2 265 ? 24.460 41.919 44.164 1.00 24.58 265 SER B N 1
ATOM 6061 C CA . SER D 2 265 ? 23.063 42.312 43.932 1.00 24.12 265 SER B CA 1
ATOM 6062 C C . SER D 2 265 ? 22.106 41.121 43.801 1.00 23.87 265 SER B C 1
ATOM 6063 O O . SER D 2 265 ? 20.917 41.267 44.060 1.00 23.13 265 SER B O 1
ATOM 6066 N N . LYS D 2 266 ? 22.609 39.952 43.398 1.00 24.57 266 LYS B N 1
ATOM 6067 C CA . LYS D 2 266 ? 21.752 38.776 43.227 1.00 24.89 266 LYS B CA 1
ATOM 6068 C C . LYS D 2 266 ? 21.081 38.305 44.513 1.00 24.64 266 LYS B C 1
ATOM 6069 O O . LYS D 2 266 ? 20.012 37.720 44.440 1.00 24.71 266 LYS B O 1
ATOM 6075 N N . LEU D 2 267 ? 21.688 38.573 45.669 1.00 24.54 267 LEU B N 1
ATOM 6076 C CA . LEU D 2 267 ? 21.037 38.313 46.965 1.00 25.48 267 LEU B CA 1
ATOM 6077 C C . LEU D 2 267 ? 19.719 39.103 47.123 1.00 24.39 267 LEU B C 1
ATOM 6078 O O . LEU D 2 267 ? 18.655 38.497 47.164 1.00 24.83 267 LEU B O 1
ATOM 6083 N N . PRO D 2 268 ? 19.783 40.447 47.196 1.00 22.83 268 PRO B N 1
ATOM 6084 C CA . PRO D 2 268 ? 18.537 41.224 47.290 1.00 21.79 268 PRO B CA 1
ATOM 6085 C C . PRO D 2 268 ? 17.607 41.075 46.077 1.00 20.49 268 PRO B C 1
ATOM 6086 O O . PRO D 2 268 ? 16.384 41.018 46.250 1.00 20.28 268 PRO B O 1
ATOM 6090 N N . LEU D 2 269 ? 18.169 40.991 44.876 1.00 19.42 269 LEU B N 1
ATOM 6091 C CA . LEU D 2 269 ? 17.354 40.829 43.663 1.00 19.74 269 LEU B CA 1
ATOM 6092 C C . LEU D 2 269 ? 16.563 39.516 43.632 1.00 19.76 269 LEU B C 1
ATOM 6093 O O . LEU D 2 269 ? 15.455 39.478 43.108 1.00 18.70 269 LEU B O 1
ATOM 6098 N N . TYR D 2 270 ? 17.134 38.447 44.177 1.00 20.07 270 TYR B N 1
ATOM 6099 C CA . TYR D 2 270 ? 16.389 37.192 44.362 1.00 21.10 270 TYR B CA 1
ATOM 6100 C C . TYR D 2 270 ? 15.133 37.432 45.223 1.00 20.65 270 TYR B C 1
ATOM 6101 O O . TYR D 2 270 ? 14.028 37.004 44.872 1.00 20.23 270 TYR B O 1
ATOM 6110 N N . THR D 2 271 ? 15.311 38.130 46.337 1.00 19.72 271 THR B N 1
ATOM 6111 C CA . THR D 2 271 ? 14.193 38.410 47.239 1.00 19.36 271 THR B CA 1
ATOM 6112 C C . THR D 2 271 ? 13.172 39.360 46.595 1.00 19.12 271 THR B C 1
ATOM 6113 O O . THR D 2 271 ? 11.959 39.171 46.731 1.00 18.87 271 THR B O 1
ATOM 6117 N N . PHE D 2 272 ? 13.681 40.359 45.882 1.00 19.13 272 PHE B N 1
ATOM 6118 C CA . PHE D 2 272 ? 12.866 41.256 45.041 1.00 18.95 272 PHE B CA 1
ATOM 6119 C C . PHE D 2 272 ? 11.965 40.478 44.081 1.00 18.87 272 PHE B C 1
ATOM 6120 O O . PHE D 2 272 ? 10.760 40.734 44.002 1.00 17.68 272 PHE B O 1
ATOM 6128 N N . ALA D 2 273 ? 12.567 39.532 43.365 1.00 18.91 273 ALA B N 1
ATOM 6129 C CA . ALA D 2 273 ? 11.842 38.680 42.425 1.00 19.99 273 ALA B CA 1
ATOM 6130 C C . ALA D 2 273 ? 10.748 37.845 43.096 1.00 20.39 273 ALA B C 1
ATOM 6131 O O . ALA D 2 273 ? 9.664 37.678 42.529 1.00 20.32 273 ALA B O 1
ATOM 6133 N N . GLN D 2 274 ? 11.030 37.324 44.291 1.00 21.49 274 GLN B N 1
ATOM 6134 C CA . GLN D 2 274 ? 10.047 36.515 45.022 1.00 22.08 274 GLN B CA 1
ATOM 6135 C C . GLN D 2 274 ? 8.878 37.360 45.491 1.00 21.77 274 GLN B C 1
ATOM 6136 O O . GLN D 2 274 ? 7.726 36.917 45.405 1.00 20.96 274 GLN B O 1
ATOM 6142 N N . TYR D 2 275 ? 9.176 38.570 45.973 1.00 20.49 275 TYR B N 1
ATOM 6143 C CA . TYR D 2 275 ? 8.132 39.528 46.317 1.00 20.47 275 TYR B CA 1
ATOM 6144 C C . TYR D 2 275 ? 7.199 39.803 45.123 1.00 21.25 275 TYR B C 1
ATOM 6145 O O . TYR D 2 275 ? 5.977 39.788 45.285 1.00 21.39 275 TYR B O 1
ATOM 6154 N N . LEU D 2 276 ? 7.774 40.068 43.949 1.00 21.48 276 LEU B N 1
ATOM 6155 C CA . LEU D 2 276 ? 6.985 40.403 42.750 1.00 22.32 276 LEU B CA 1
ATOM 6156 C C . LEU D 2 276 ? 6.077 39.244 42.313 1.00 23.56 276 LEU B C 1
ATOM 6157 O O . LEU D 2 276 ? 4.922 39.455 41.933 1.00 23.53 276 LEU B O 1
ATOM 6162 N N . ASN D 2 277 ? 6.621 38.032 42.387 1.00 25.26 277 ASN B N 1
ATOM 6163 C CA . ASN D 2 277 ? 5.918 36.799 42.032 1.00 27.04 277 ASN B CA 1
ATOM 6164 C C . ASN D 2 277 ? 4.699 36.505 42.916 1.00 26.63 277 ASN B C 1
ATOM 6165 O O . ASN D 2 277 ? 3.689 36.006 42.428 1.00 26.61 277 ASN B O 1
ATOM 6170 N N . SER D 2 278 ? 4.791 36.809 44.207 1.00 26.05 278 SER B N 1
ATOM 6171 C CA . SER D 2 278 ? 3.685 36.539 45.129 1.00 25.93 278 SER B CA 1
ATOM 6172 C C . SER D 2 278 ? 3.787 37.428 46.371 1.00 25.42 278 SER B C 1
ATOM 6173 O O . SER D 2 278 ? 4.224 36.972 47.427 1.00 24.27 278 SER B O 1
ATOM 6176 N N . PRO D 2 279 ? 3.362 38.701 46.246 1.00 25.73 279 PRO B N 1
ATOM 6177 C CA . PRO D 2 279 ? 3.549 39.686 47.316 1.00 26.21 279 PRO B CA 1
ATOM 6178 C C . PRO D 2 279 ? 2.723 39.463 48.604 1.00 27.33 279 PRO B C 1
ATOM 6179 O O . PRO D 2 279 ? 3.098 39.990 49.648 1.00 26.61 279 PRO B O 1
ATOM 6183 N N . SER D 2 280 ? 1.631 38.697 48.526 1.00 28.44 280 SER B N 1
ATOM 6184 C CA . SER D 2 280 ? 0.840 38.323 49.714 1.00 29.95 280 SER B CA 1
ATOM 6185 C C . SER D 2 280 ? 1.560 37.290 50.574 1.00 30.31 280 SER B C 1
ATOM 6186 O O . SER D 2 280 ? 1.420 37.294 51.784 1.00 30.20 280 SER B O 1
ATOM 6189 N N . GLN D 2 281 ? 2.330 36.413 49.934 1.00 32.54 281 GLN B N 1
ATOM 6190 C CA . GLN D 2 281 ? 3.032 35.325 50.614 1.00 34.64 281 GLN B CA 1
ATOM 6191 C C . GLN D 2 281 ? 4.506 35.640 50.921 1.00 32.37 281 GLN B C 1
ATOM 6192 O O . GLN D 2 281 ? 5.225 34.784 51.427 1.00 33.73 281 GLN B O 1
ATOM 6198 N N . TYR D 2 282 ? 4.949 36.863 50.643 1.00 29.31 282 TYR B N 1
ATOM 6199 C CA . TYR D 2 282 ? 6.360 37.207 50.759 1.00 25.92 282 TYR B CA 1
ATOM 6200 C C . TYR D 2 282 ? 6.783 37.345 52.218 1.00 25.04 282 TYR B C 1
ATOM 6201 O O . TYR D 2 282 ? 6.162 38.091 52.977 1.00 24.25 282 TYR B O 1
ATOM 6210 N N . ASN D 2 283 ? 7.839 36.621 52.594 1.00 24.12 283 ASN B N 1
ATOM 6211 C CA . ASN D 2 283 ? 8.523 36.822 53.873 1.00 24.11 283 ASN B CA 1
ATOM 6212 C C . ASN D 2 283 ? 10.001 37.088 53.582 1.00 22.89 283 ASN B C 1
ATOM 6213 O O . ASN D 2 283 ? 10.657 36.236 52.975 1.00 21.97 283 ASN B O 1
ATOM 6218 N N . PRO D 2 284 ? 10.519 38.266 53.991 1.00 22.37 284 PRO B N 1
ATOM 6219 C CA . PRO D 2 284 ? 11.881 38.664 53.573 1.00 22.81 284 PRO B CA 1
ATOM 6220 C C . PRO D 2 284 ? 13.014 37.830 54.180 1.00 22.68 284 PRO B C 1
ATOM 6221 O O . PRO D 2 284 ? 13.996 37.551 53.494 1.00 22.58 284 PRO B O 1
ATOM 6225 N N . GLN D 2 285 ? 12.867 37.426 55.438 1.00 23.22 285 GLN B N 1
ATOM 6226 C CA . GLN D 2 285 ? 13.858 36.564 56.096 1.00 23.39 285 GLN B CA 1
ATOM 6227 C C . GLN D 2 285 ? 13.891 35.188 55.441 1.00 23.61 285 GLN B C 1
ATOM 6228 O O . GLN D 2 285 ? 14.974 34.673 55.138 1.00 23.39 285 GLN B O 1
ATOM 6234 N N . ASP D 2 286 ? 12.708 34.619 55.202 1.00 24.57 286 ASP B N 1
ATOM 6235 C CA . ASP D 2 286 ? 12.575 33.348 54.464 1.00 25.88 286 ASP B CA 1
ATOM 6236 C C . ASP D 2 286 ? 13.154 33.436 53.054 1.00 23.65 286 ASP B C 1
ATOM 6237 O O . ASP D 2 286 ? 13.889 32.554 52.625 1.00 21.35 286 ASP B O 1
ATOM 6242 N N . SER D 2 287 ? 12.812 34.506 52.341 1.00 22.88 287 SER B N 1
ATOM 6243 C CA . SER D 2 287 ? 13.335 34.723 50.987 1.00 22.52 287 SER B CA 1
ATOM 6244 C C . SER D 2 287 ? 14.855 34.876 50.965 1.00 22.29 287 SER B C 1
ATOM 6245 O O . SER D 2 287 ? 15.514 34.370 50.057 1.00 21.79 287 SER B O 1
ATOM 6248 N N . TRP D 2 288 ? 15.399 35.558 51.970 1.00 22.18 288 TRP B N 1
ATOM 6249 C CA . TRP D 2 288 ? 16.832 35.816 52.040 1.00 23.13 288 TRP B CA 1
ATOM 6250 C C . TRP D 2 288 ? 17.651 34.545 52.305 1.00 23.63 288 TRP B C 1
ATOM 6251 O O . TRP D 2 288 ? 18.727 34.388 51.742 1.00 23.51 288 TRP B O 1
ATOM 6262 N N . ARG D 2 289 ? 17.141 33.657 53.160 1.00 25.76 289 ARG B N 1
ATOM 6263 C CA . ARG D 2 289 ? 17.753 32.330 53.395 1.00 27.53 289 ARG B CA 1
ATOM 6264 C C . ARG D 2 289 ? 17.843 31.519 52.108 1.00 27.14 289 ARG B C 1
ATOM 6265 O O . ARG D 2 289 ? 18.861 30.893 51.840 1.00 26.53 289 ARG B O 1
ATOM 6273 N N . GLN D 2 290 ? 16.777 31.563 51.313 1.00 27.80 290 GLN B N 1
ATOM 6274 C CA . GLN D 2 290 ? 16.727 30.882 50.020 1.00 28.82 290 GLN B CA 1
ATOM 6275 C C . GLN D 2 290 ? 17.727 31.483 49.026 1.00 27.01 290 GLN B C 1
ATOM 6276 O O . GLN D 2 290 ? 18.449 30.748 48.353 1.00 25.77 290 GLN B O 1
ATOM 6282 N N . ALA D 2 291 ? 17.767 32.814 48.947 1.00 25.09 291 ALA B N 1
ATOM 6283 C CA . ALA D 2 291 ? 18.733 33.528 48.094 1.00 24.41 291 ALA B CA 1
ATOM 6284 C C . ALA D 2 291 ? 20.182 33.122 48.387 1.00 23.56 291 ALA B C 1
ATOM 6285 O O . ALA D 2 291 ? 20.939 32.825 47.475 1.00 22.44 291 ALA B O 1
ATOM 6287 N N . VAL D 2 292 ? 20.550 33.121 49.663 1.00 24.20 292 VAL B N 1
ATOM 6288 C CA . VAL D 2 292 ? 21.909 32.763 50.082 1.00 25.42 292 VAL B CA 1
ATOM 6289 C C . VAL D 2 292 ? 22.228 31.304 49.724 1.00 26.34 292 VAL B C 1
ATOM 6290 O O . VAL D 2 292 ? 23.233 31.040 49.067 1.00 26.23 292 VAL B O 1
ATOM 6294 N N . SER D 2 293 ? 21.354 30.379 50.123 1.00 28.12 293 SER B N 1
ATOM 6295 C CA . SER D 2 293 ? 21.508 28.948 49.794 1.00 29.80 293 SER B CA 1
ATOM 6296 C C . SER D 2 293 ? 21.635 28.685 48.294 1.00 30.80 293 SER B C 1
ATOM 6297 O O . SER D 2 293 ? 22.480 27.891 47.875 1.00 31.51 293 SER B O 1
ATOM 6300 N N . THR D 2 294 ? 20.804 29.354 47.496 1.00 31.15 294 THR B N 1
ATOM 6301 C CA . THR D 2 294 ? 20.812 29.183 46.042 1.00 32.32 294 THR B CA 1
ATOM 6302 C C . THR D 2 294 ? 22.078 29.752 45.401 1.00 32.38 294 THR B C 1
ATOM 6303 O O . THR D 2 294 ? 22.698 29.083 44.580 1.00 33.69 294 THR B O 1
ATOM 6307 N N . LEU D 2 295 ? 22.461 30.976 45.769 1.00 32.49 295 LEU B N 1
ATOM 6308 C CA . LEU D 2 295 ? 23.631 31.633 45.156 1.00 32.69 295 LEU B CA 1
ATOM 6309 C C . LEU D 2 295 ? 24.961 31.131 45.711 1.00 31.38 295 LEU B C 1
ATOM 6310 O O . LEU D 2 295 ? 25.880 30.877 44.945 1.00 31.34 295 LEU B O 1
ATOM 6315 N N . LEU D 2 296 ? 25.062 31.031 47.034 1.00 30.80 296 LEU B N 1
ATOM 6316 C CA . LEU D 2 296 ? 26.344 30.820 47.713 1.00 31.16 296 LEU B CA 1
ATOM 6317 C C . LEU D 2 296 ? 26.535 29.424 48.308 1.00 31.43 296 LEU B C 1
ATOM 6318 O O . LEU D 2 296 ? 27.641 29.088 48.714 1.00 30.34 296 LEU B O 1
ATOM 6323 N N . GLY D 2 297 ? 25.465 28.631 48.381 1.00 32.27 297 GLY B N 1
ATOM 6324 C CA . GLY D 2 297 ? 25.528 27.267 48.899 1.00 32.46 297 GLY B CA 1
ATOM 6325 C C . GLY D 2 297 ? 24.967 27.158 50.299 1.00 32.78 297 GLY B C 1
ATOM 6326 O O . GLY D 2 297 ? 25.088 28.080 51.102 1.00 33.03 297 GLY B O 1
ATOM 6327 N N . GLU D 2 298 ? 24.370 26.005 50.586 1.00 34.57 298 GLU B N 1
ATOM 6328 C CA . GLU D 2 298 ? 23.749 25.714 51.879 1.00 35.39 298 GLU B CA 1
ATOM 6329 C C . GLU D 2 298 ? 24.764 25.765 53.036 1.00 34.20 298 GLU B C 1
ATOM 6330 O O . GLU D 2 298 ? 24.410 26.125 54.150 1.00 32.88 298 GLU B O 1
ATOM 6336 N N . ASP D 2 299 ? 26.018 25.400 52.758 1.00 35.02 299 ASP B N 1
ATOM 6337 C CA . ASP D 2 299 ? 27.111 25.468 53.759 1.00 35.32 299 ASP B CA 1
ATOM 6338 C C . ASP D 2 299 ? 27.457 26.873 54.245 1.00 33.38 299 ASP B C 1
ATOM 6339 O O . ASP D 2 299 ? 27.978 27.025 55.348 1.00 32.37 299 ASP B O 1
ATOM 6344 N N . ASN D 2 300 ? 27.174 27.891 53.431 1.00 32.64 300 ASN B N 1
ATOM 6345 C CA . ASN D 2 300 ? 27.518 29.276 53.778 1.00 31.39 300 ASN B CA 1
ATOM 6346 C C . ASN D 2 300 ? 26.444 30.065 54.528 1.00 30.39 300 ASN B C 1
ATOM 6347 O O . ASN D 2 300 ? 26.710 31.192 54.936 1.00 29.90 300 ASN B O 1
ATOM 6352 N N . LEU D 2 301 ? 25.263 29.481 54.742 1.00 30.21 301 LEU B N 1
ATOM 6353 C CA . LEU D 2 301 ? 24.111 30.249 55.235 1.00 29.64 301 LEU B CA 1
ATOM 6354 C C . LEU D 2 301 ? 24.320 30.784 56.648 1.00 30.05 301 LEU B C 1
ATOM 6355 O O . LEU D 2 301 ? 24.115 31.978 56.890 1.00 28.51 301 LEU B O 1
ATOM 6360 N N . SER D 2 302 ? 24.723 29.910 57.573 1.00 30.23 302 SER B N 1
ATOM 6361 C CA . SER D 2 302 ? 24.955 30.317 58.973 1.00 29.95 302 SER B CA 1
ATOM 6362 C C . SER D 2 302 ? 25.972 31.465 59.097 1.00 28.71 302 SER B C 1
ATOM 6363 O O . SER D 2 302 ? 25.705 32.459 59.772 1.00 27.60 302 SER B O 1
ATOM 6366 N N . ALA D 2 303 ? 27.122 31.326 58.444 1.00 27.86 303 ALA B N 1
ATOM 6367 C CA . ALA D 2 303 ? 28.127 32.396 58.428 1.00 27.79 303 ALA B CA 1
ATOM 6368 C C . ALA D 2 303 ? 27.574 33.696 57.803 1.00 27.72 303 ALA B C 1
ATOM 6369 O O . ALA D 2 303 ? 27.802 34.787 58.331 1.00 27.69 303 ALA B O 1
ATOM 6371 N N . MET D 2 304 ? 26.843 33.568 56.696 1.00 27.44 304 MET B N 1
ATOM 6372 C CA . MET D 2 304 ? 26.205 34.723 56.046 1.00 27.40 304 MET B CA 1
ATOM 6373 C C . MET D 2 304 ? 25.146 35.418 56.909 1.00 27.34 304 MET B C 1
ATOM 6374 O O . MET D 2 304 ? 25.073 36.649 56.900 1.00 26.86 304 MET B O 1
ATOM 6379 N N . GLU D 2 305 ? 24.341 34.655 57.651 1.00 27.79 305 GLU B N 1
ATOM 6380 C CA . GLU D 2 305 ? 23.375 35.250 58.598 1.00 29.00 305 GLU B CA 1
ATOM 6381 C C . GLU D 2 305 ? 24.076 36.093 59.653 1.00 27.97 305 GLU B C 1
ATOM 6382 O O . GLU D 2 305 ? 23.627 37.193 59.976 1.00 25.58 305 GLU B O 1
ATOM 6388 N N . LYS D 2 306 ? 25.192 35.575 60.158 1.00 26.84 306 LYS B N 1
ATOM 6389 C CA . LYS D 2 306 ? 26.004 36.285 61.135 1.00 27.32 306 LYS B CA 1
ATOM 6390 C C . LYS D 2 306 ? 26.615 37.539 60.530 1.00 25.32 306 LYS B C 1
ATOM 6391 O O . LYS D 2 306 ? 26.515 38.607 61.110 1.00 25.82 306 LYS B O 1
ATOM 6397 N N . PHE D 2 307 ? 27.269 37.386 59.384 1.00 24.48 307 PHE B N 1
ATOM 6398 C CA . PHE D 2 307 ? 27.889 38.511 58.688 1.00 24.53 307 PHE B CA 1
ATOM 6399 C C . PHE D 2 307 ? 26.874 39.613 58.365 1.00 23.98 307 PHE B C 1
ATOM 6400 O O . PHE D 2 307 ? 27.172 40.797 58.550 1.00 23.59 307 PHE B O 1
ATOM 6408 N N . TYR D 2 308 ? 25.688 39.213 57.900 1.00 23.45 308 TYR B N 1
ATOM 6409 C CA . TYR D 2 308 ? 24.612 40.156 57.572 1.00 23.35 308 TYR B CA 1
ATOM 6410 C C . TYR D 2 308 ? 24.181 41.012 58.763 1.00 23.22 308 TYR B C 1
ATOM 6411 O O . TYR D 2 308 ? 23.835 42.176 58.578 1.00 23.13 308 TYR B O 1
ATOM 6420 N N . GLN D 2 309 ? 24.241 40.477 59.981 1.00 23.57 309 GLN B N 1
ATOM 6421 C CA . GLN D 2 309 ? 23.923 41.277 61.179 1.00 25.03 309 GLN B CA 1
ATOM 6422 C C . GLN D 2 309 ? 24.731 42.583 61.287 1.00 24.88 309 GLN B C 1
ATOM 6423 O O . GLN D 2 309 ? 24.296 43.522 61.939 1.00 25.86 309 GLN B O 1
ATOM 6429 N N . SER D 2 310 ? 25.911 42.613 60.671 1.00 25.58 310 SER B N 1
ATOM 6430 C CA . SER D 2 310 ? 26.761 43.812 60.615 1.00 25.16 310 SER B CA 1
ATOM 6431 C C . SER D 2 310 ? 26.649 44.626 59.304 1.00 24.11 310 SER B C 1
ATOM 6432 O O . SER D 2 310 ? 27.370 45.612 59.136 1.00 25.15 310 SER B O 1
ATOM 6435 N N . ASN D 2 311 ? 25.757 44.221 58.396 1.00 22.41 311 ASN B N 1
ATOM 6436 C CA . ASN D 2 311 ? 25.584 44.858 57.078 1.00 21.58 311 ASN B CA 1
ATOM 6437 C C . ASN D 2 311 ? 24.103 45.112 56.768 1.00 21.88 311 ASN B C 1
ATOM 6438 O O . ASN D 2 311 ? 23.674 45.062 55.599 1.00 22.73 311 ASN B O 1
ATOM 6443 N N . THR D 2 312 ? 23.331 45.411 57.812 1.00 21.19 312 THR B N 1
ATOM 6444 C CA . THR D 2 312 ? 21.902 45.685 57.682 1.00 20.92 312 THR B CA 1
ATOM 6445 C C . THR D 2 312 ? 21.606 47.128 57.253 1.00 21.26 312 THR B C 1
ATOM 6446 O O . THR D 2 312 ? 20.496 47.405 56.809 1.00 20.93 312 THR B O 1
ATOM 6450 N N . ILE D 2 313 ? 22.571 48.042 57.380 1.00 21.08 313 ILE B N 1
ATOM 6451 C CA . ILE D 2 313 ? 22.292 49.467 57.142 1.00 21.45 313 ILE B CA 1
ATOM 6452 C C . ILE D 2 313 ? 21.950 49.721 55.665 1.00 21.08 313 ILE B C 1
ATOM 6453 O O . ILE D 2 313 ? 22.720 49.397 54.756 1.00 20.21 313 ILE B O 1
ATOM 6458 N N . SER D 2 314 ? 20.760 50.277 55.461 1.00 20.25 314 SER B N 1
ATOM 6459 C CA . SER D 2 314 ? 20.281 50.677 54.150 1.00 20.05 314 SER B CA 1
ATOM 6460 C C . SER D 2 314 ? 19.072 51.576 54.364 1.00 19.75 314 SER B C 1
ATOM 6461 O O . SER D 2 314 ? 18.661 51.815 55.510 1.00 19.09 314 SER B O 1
ATOM 6464 N N . CYS D 2 315 ? 18.486 52.054 53.275 1.00 18.99 315 CYS B N 1
ATOM 6465 C CA . CYS D 2 315 ? 17.214 52.770 53.364 1.00 19.27 315 CYS B CA 1
ATOM 6466 C C . CYS D 2 315 ? 16.115 51.908 54.002 1.00 18.96 315 CYS B C 1
ATOM 6467 O O . CYS D 2 315 ? 15.273 52.425 54.727 1.00 19.60 315 CYS B O 1
ATOM 6470 N N . LEU D 2 316 ? 16.154 50.598 53.757 1.00 19.19 316 LEU B N 1
ATOM 6471 C CA . LEU D 2 316 ? 15.195 49.651 54.341 1.00 19.00 316 LEU B CA 1
ATOM 6472 C C . LEU D 2 316 ? 15.359 49.483 55.856 1.00 19.84 316 LEU B C 1
ATOM 6473 O O . LEU D 2 316 ? 14.374 49.286 56.560 1.00 19.26 316 LEU B O 1
ATOM 6478 N N . GLU D 2 317 ? 16.599 49.545 56.344 1.00 20.42 317 GLU B N 1
ATOM 6479 C CA . GLU D 2 317 ? 16.892 49.433 57.770 1.00 21.66 317 GLU B CA 1
ATOM 6480 C C . GLU D 2 317 ? 17.917 50.500 58.158 1.00 22.05 317 GLU B C 1
ATOM 6481 O O . GLU D 2 317 ? 19.113 50.221 58.209 1.00 21.18 317 GLU B O 1
ATOM 6487 N N . PRO D 2 318 ? 17.454 51.741 58.396 1.00 23.97 318 PRO B N 1
ATOM 6488 C CA . PRO D 2 318 ? 18.390 52.825 58.714 1.00 25.27 318 PRO B CA 1
ATOM 6489 C C . PRO D 2 318 ? 19.019 52.781 60.114 1.00 26.77 318 PRO B C 1
ATOM 6490 O O . PRO D 2 318 ? 19.965 53.524 60.347 1.00 27.77 318 PRO B O 1
ATOM 6494 N N . GLU D 2 319 ? 18.514 51.942 61.025 1.00 27.85 319 GLU B N 1
ATOM 6495 C CA . GLU D 2 319 ? 19.065 51.847 62.390 1.00 30.16 319 GLU B CA 1
ATOM 6496 C C . GLU D 2 319 ? 20.505 51.318 62.414 1.00 29.13 319 GLU B C 1
ATOM 6497 O O . GLU D 2 319 ? 20.974 50.721 61.447 1.00 27.91 319 GLU B O 1
ATOM 6503 N N . GLU D 2 320 ? 21.189 51.529 63.536 1.00 30.16 320 GLU B N 1
ATOM 6504 C CA . GLU D 2 320 ? 22.481 50.879 63.792 1.00 30.87 320 GLU B CA 1
ATOM 6505 C C . GLU D 2 320 ? 22.266 49.360 63.971 1.00 32.05 320 GLU B C 1
ATOM 6506 O O . GLU D 2 320 ? 21.247 48.954 64.522 1.00 32.54 320 GLU B O 1
ATOM 6512 N N . PRO D 2 321 ? 23.208 48.517 63.494 1.00 32.75 321 PRO B N 1
ATOM 6513 C CA . PRO D 2 321 ? 23.095 47.060 63.637 1.00 33.02 321 PRO B CA 1
ATOM 6514 C C . PRO D 2 321 ? 22.502 46.611 64.978 1.00 34.24 321 PRO B C 1
ATOM 6515 O O . PRO D 2 321 ? 23.024 46.967 66.031 1.00 35.38 321 PRO B O 1
ATOM 6519 N N . ALA D 2 322 ? 21.410 45.854 64.925 1.00 35.69 322 ALA B N 1
ATOM 6520 C CA . ALA D 2 322 ? 20.609 45.548 66.121 1.00 35.96 322 ALA B CA 1
ATOM 6521 C C . ALA D 2 322 ? 21.293 44.581 67.084 1.00 36.31 322 ALA B C 1
ATOM 6522 O O . ALA D 2 322 ? 21.334 44.833 68.286 1.00 37.71 322 ALA B O 1
ATOM 6524 N N . TYR D 2 323 ? 21.836 43.488 66.555 1.00 37.19 323 TYR B N 1
ATOM 6525 C CA . TYR D 2 323 ? 22.434 42.437 67.385 1.00 38.79 323 TYR B CA 1
ATOM 6526 C C . TYR D 2 323 ? 23.635 42.944 68.190 1.00 38.31 323 TYR B C 1
ATOM 6527 O O . TYR D 2 323 ? 23.712 42.722 69.404 1.00 35.35 323 TYR B O 1
ATOM 6536 N N . LEU D 2 324 ? 24.566 43.609 67.505 1.00 38.03 324 LEU B N 1
ATOM 6537 C CA . LEU D 2 324 ? 25.733 44.200 68.168 1.00 39.87 324 LEU B CA 1
ATOM 6538 C C . LEU D 2 324 ? 25.338 45.300 69.153 1.00 37.68 324 LEU B C 1
ATOM 6539 O O . LEU D 2 324 ? 25.944 45.413 70.219 1.00 38.23 324 LEU B O 1
ATOM 6544 N N . THR D 2 325 ? 24.333 46.100 68.797 1.00 36.94 325 THR B N 1
ATOM 6545 C CA . THR D 2 325 ? 23.815 47.133 69.698 1.00 37.83 325 THR B CA 1
ATOM 6546 C C . THR D 2 325 ? 23.271 46.490 70.977 1.00 38.69 325 THR B C 1
ATOM 6547 O O . THR D 2 325 ? 23.585 46.934 72.079 1.00 36.91 325 THR B O 1
ATOM 6551 N N . ASN D 2 326 ? 22.474 45.435 70.821 1.00 40.58 326 ASN B N 1
ATOM 6552 C CA . ASN D 2 326 ? 21.944 44.698 71.968 1.00 40.84 326 ASN B CA 1
ATOM 6553 C C . ASN D 2 326 ? 23.043 43.999 72.760 1.00 40.29 326 ASN B C 1
ATOM 6554 O O . ASN D 2 326 ? 23.051 44.069 73.984 1.00 41.87 326 ASN B O 1
ATOM 6559 N N . LEU D 2 327 ? 23.989 43.366 72.069 1.00 39.86 327 LEU B N 1
ATOM 6560 C CA . LEU D 2 327 ? 25.056 42.619 72.743 1.00 41.87 327 LEU B CA 1
ATOM 6561 C C . LEU D 2 327 ? 25.975 43.483 73.627 1.00 40.69 327 LEU B C 1
ATOM 6562 O O . LEU D 2 327 ? 26.354 43.043 74.709 1.00 39.38 327 LEU B O 1
ATOM 6567 N N . PHE D 2 328 ? 26.326 44.691 73.178 1.00 39.80 328 PHE B N 1
ATOM 6568 C CA . PHE D 2 328 ? 27.155 45.603 73.994 1.00 39.63 328 PHE B CA 1
ATOM 6569 C C . PHE D 2 328 ? 26.400 46.202 75.177 1.00 40.07 328 PHE B C 1
ATOM 6570 O O . PHE D 2 328 ? 26.983 46.391 76.245 1.00 39.94 328 PHE B O 1
ATOM 6578 N N . LYS D 2 329 ? 25.122 46.515 74.980 1.00 40.50 329 LYS B N 1
ATOM 6579 C CA . LYS D 2 329 ? 24.254 46.950 76.076 1.00 43.52 329 LYS B CA 1
ATOM 6580 C C . LYS D 2 329 ? 24.259 45.916 77.209 1.00 45.85 329 LYS B C 1
ATOM 6581 O O . LYS D 2 329 ? 24.489 46.257 78.372 1.00 46.38 329 LYS B O 1
ATOM 6587 N N . LYS D 2 330 ? 24.037 44.655 76.846 1.00 46.97 330 LYS B N 1
ATOM 6588 C CA . LYS D 2 330 ? 24.092 43.543 77.801 1.00 48.31 330 LYS B CA 1
ATOM 6589 C C . LYS D 2 330 ? 25.471 43.376 78.446 1.00 46.74 330 LYS B C 1
ATOM 6590 O O . LYS D 2 330 ? 25.560 43.234 79.663 1.00 46.10 330 LYS B O 1
ATOM 6596 N N . VAL D 2 331 ? 26.531 43.401 77.638 1.00 45.53 331 VAL B N 1
ATOM 6597 C CA . VAL D 2 331 ? 27.898 43.219 78.148 1.00 45.80 331 VAL B CA 1
ATOM 6598 C C . VAL D 2 331 ? 28.286 44.339 79.126 1.00 46.25 331 VAL B C 1
ATOM 6599 O O . VAL D 2 331 ? 28.893 44.074 80.169 1.00 43.23 331 VAL B O 1
ATOM 6603 N N . GLN D 2 332 ? 27.927 45.577 78.792 1.00 47.10 332 GLN B N 1
ATOM 6604 C CA . GLN D 2 332 ? 28.141 46.710 79.699 1.00 48.61 332 GLN B CA 1
ATOM 6605 C C . GLN D 2 332 ? 27.286 46.637 80.976 1.00 48.20 332 GLN B C 1
ATOM 6606 O O . GLN D 2 332 ? 27.704 47.142 82.022 1.00 47.64 332 GLN B O 1
ATOM 6612 N N . GLU D 2 333 ? 26.109 46.014 80.898 1.00 47.55 333 GLU B N 1
ATOM 6613 C CA . GLU D 2 333 ? 25.269 45.798 82.093 1.00 48.76 333 GLU B CA 1
ATOM 6614 C C . GLU D 2 333 ? 25.849 44.727 83.028 1.00 47.48 333 GLU B C 1
ATOM 6615 O O . GLU D 2 333 ? 25.805 44.889 84.248 1.00 45.60 333 GLU B O 1
ATOM 6621 N N . ASP D 2 334 ? 26.404 43.657 82.453 1.00 47.22 334 ASP B N 1
ATOM 6622 C CA . ASP D 2 334 ? 27.215 42.686 83.213 1.00 47.93 334 ASP B CA 1
ATOM 6623 C C . ASP D 2 334 ? 28.391 43.371 83.926 1.00 47.77 334 ASP B C 1
ATOM 6624 O O . ASP D 2 334 ? 28.632 43.111 85.108 1.00 46.80 334 ASP B O 1
ATOM 6629 N N . PHE D 2 335 ? 29.113 44.236 83.204 1.00 47.80 335 PHE B N 1
ATOM 6630 C CA . PHE D 2 335 ? 30.186 45.054 83.802 1.00 49.60 335 PHE B CA 1
ATOM 6631 C C . PHE D 2 335 ? 29.665 45.973 84.913 1.00 49.23 335 PHE B C 1
ATOM 6632 O O . PHE D 2 335 ? 30.301 46.102 85.963 1.00 49.28 335 PHE B O 1
ATOM 6640 N N . ALA D 2 336 ? 28.519 46.609 84.665 1.00 49.23 336 ALA B N 1
ATOM 6641 C CA . ALA D 2 336 ? 27.926 47.575 85.598 1.00 48.99 336 ALA B CA 1
ATOM 6642 C C . ALA D 2 336 ? 27.397 46.977 86.904 1.00 51.71 336 ALA B C 1
ATOM 6643 O O . ALA D 2 336 ? 27.366 47.677 87.916 1.00 55.65 336 ALA B O 1
ATOM 6645 N N . SER D 2 337 ? 26.976 45.709 86.884 1.00 54.46 337 SER B N 1
ATOM 6646 C CA . SER D 2 337 ? 26.422 45.043 88.078 1.00 55.52 337 SER B CA 1
ATOM 6647 C C . SER D 2 337 ? 27.184 43.762 88.448 1.00 53.45 337 SER B C 1
ATOM 6648 O O . SER D 2 337 ? 26.605 42.685 88.577 1.00 51.81 337 SER B O 1
ATOM 6651 N N . PHE D 2 338 ? 28.501 43.908 88.591 1.00 54.44 338 PHE B N 1
ATOM 6652 C CA . PHE D 2 338 ? 29.405 42.900 89.178 1.00 54.78 338 PHE B CA 1
ATOM 6653 C C . PHE D 2 338 ? 29.611 41.565 88.438 1.00 56.47 338 PHE B C 1
ATOM 6654 O O . PHE D 2 338 ? 30.402 40.739 88.903 1.00 57.04 338 PHE B O 1
ATOM 6662 N N . ARG D 2 339 ? 28.971 41.364 87.282 1.00 56.74 339 ARG B N 1
ATOM 6663 C CA . ARG D 2 339 ? 29.126 40.117 86.518 1.00 57.13 339 ARG B CA 1
ATOM 6664 C C . ARG D 2 339 ? 30.184 40.290 85.424 1.00 55.76 339 ARG B C 1
ATOM 6665 O O . ARG D 2 339 ? 29.984 39.871 84.284 1.00 52.52 339 ARG B O 1
ATOM 6673 N N . PHE D 2 340 ? 31.323 40.877 85.793 1.00 55.20 340 PHE B N 1
ATOM 6674 C CA . PHE D 2 340 ? 32.341 41.292 84.836 1.00 55.94 340 PHE B CA 1
ATOM 6675 C C . PHE D 2 340 ? 32.832 40.137 83.976 1.00 55.59 340 PHE B C 1
ATOM 6676 O O . PHE D 2 340 ? 32.901 40.253 82.751 1.00 57.41 340 PHE B O 1
ATOM 6684 N N . GLU D 2 341 ? 33.139 39.019 84.626 1.00 54.15 341 GLU B N 1
ATOM 6685 C CA . GLU D 2 341 ? 33.645 37.837 83.936 1.00 53.07 341 GLU B CA 1
ATOM 6686 C C . GLU D 2 341 ? 32.600 37.213 82.996 1.00 50.44 341 GLU B C 1
ATOM 6687 O O . GLU D 2 341 ? 32.973 36.635 81.977 1.00 47.84 341 GLU B O 1
ATOM 6693 N N . GLN D 2 342 ? 31.310 37.340 83.328 1.00 48.61 342 GLN B N 1
ATOM 6694 C CA . GLN D 2 342 ? 30.226 36.987 82.395 1.00 47.72 342 GLN B CA 1
ATOM 6695 C C . GLN D 2 342 ? 30.270 37.893 81.156 1.00 45.48 342 GLN B C 1
ATOM 6696 O O . GLN D 2 342 ? 30.223 37.399 80.024 1.00 42.52 342 GLN B O 1
ATOM 6702 N N . GLY D 2 343 ? 30.356 39.206 81.383 1.00 43.91 343 GLY B N 1
ATOM 6703 C CA . GLY D 2 343 ? 30.583 40.181 80.309 1.00 42.23 343 GLY B CA 1
ATOM 6704 C C . GLY D 2 343 ? 31.764 39.791 79.427 1.00 42.29 343 GLY B C 1
ATOM 6705 O O . GLY D 2 343 ? 31.611 39.618 78.217 1.00 41.00 343 GLY B O 1
ATOM 6706 N N . LEU D 2 344 ? 32.931 39.608 80.041 1.00 41.09 344 LEU B N 1
ATOM 6707 C CA . LEU D 2 344 ? 34.151 39.251 79.303 1.00 43.28 344 LEU B CA 1
ATOM 6708 C C . LEU D 2 344 ? 33.997 38.012 78.425 1.00 43.50 344 LEU B C 1
ATOM 6709 O O . LEU D 2 344 ? 34.398 38.017 77.255 1.00 41.56 344 LEU B O 1
ATOM 6714 N N . ARG D 2 345 ? 33.418 36.960 79.000 1.00 42.77 345 ARG B N 1
ATOM 6715 C CA . ARG D 2 345 ? 33.239 35.699 78.287 1.00 41.31 345 ARG B CA 1
ATOM 6716 C C . ARG D 2 345 ? 32.124 35.763 77.234 1.00 39.93 345 ARG B C 1
ATOM 6717 O O . ARG D 2 345 ? 32.243 35.118 76.197 1.00 39.87 345 ARG B O 1
ATOM 6725 N N . THR D 2 346 ? 31.050 36.515 77.496 1.00 38.36 346 THR B N 1
ATOM 6726 C CA . THR D 2 346 ? 30.033 36.797 76.467 1.00 38.33 346 THR B CA 1
ATOM 6727 C C . THR D 2 346 ? 30.698 37.405 75.233 1.00 40.27 346 THR B C 1
ATOM 6728 O O . THR D 2 346 ? 30.521 36.920 74.112 1.00 39.70 346 THR B O 1
ATOM 6732 N N . LEU D 2 347 ? 31.474 38.460 75.478 1.00 41.51 347 LEU B N 1
ATOM 6733 C CA . LEU D 2 347 ? 32.226 39.164 74.444 1.00 43.57 347 LEU B CA 1
ATOM 6734 C C . LEU D 2 347 ? 33.197 38.219 73.736 1.00 44.27 347 LEU B C 1
ATOM 6735 O O . LEU D 2 347 ? 33.298 38.237 72.505 1.00 40.90 347 LEU B O 1
ATOM 6740 N N . ARG D 2 348 ? 33.886 37.390 74.526 1.00 43.94 348 ARG B N 1
ATOM 6741 C CA . ARG D 2 348 ? 34.800 36.360 74.010 1.00 44.97 348 ARG B CA 1
ATOM 6742 C C . ARG D 2 348 ? 34.112 35.419 73.010 1.00 42.60 348 ARG B C 1
ATOM 6743 O O . ARG D 2 348 ? 34.671 35.138 71.951 1.00 43.29 348 ARG B O 1
ATOM 6751 N N . GLU D 2 349 ? 32.908 34.948 73.341 1.00 39.77 349 GLU B N 1
ATOM 6752 C CA . GLU D 2 349 ? 32.164 34.032 72.457 1.00 39.67 349 GLU B CA 1
ATOM 6753 C C . GLU D 2 349 ? 31.781 34.686 71.133 1.00 38.13 349 GLU B C 1
ATOM 6754 O O . GLU D 2 349 ? 31.936 34.077 70.074 1.00 37.64 349 GLU B O 1
ATOM 6760 N N . GLU D 2 350 ? 31.298 35.924 71.193 1.00 38.31 350 GLU B N 1
ATOM 6761 C CA . GLU D 2 350 ? 30.978 36.674 69.975 1.00 38.92 350 GLU B CA 1
ATOM 6762 C C . GLU D 2 350 ? 32.220 36.931 69.106 1.00 38.48 350 GLU B C 1
ATOM 6763 O O . GLU D 2 350 ? 32.143 36.789 67.879 1.00 37.52 350 GLU B O 1
ATOM 6769 N N . ILE D 2 351 ? 33.354 37.282 69.725 1.00 36.90 351 ILE B N 1
ATOM 6770 C CA . ILE D 2 351 ? 34.627 37.398 68.983 1.00 37.17 351 ILE B CA 1
ATOM 6771 C C . ILE D 2 351 ? 34.858 36.113 68.187 1.00 35.63 351 ILE B C 1
ATOM 6772 O O . ILE D 2 351 ? 35.126 36.171 66.985 1.00 34.90 351 ILE B O 1
ATOM 6777 N N . ILE D 2 352 ? 34.746 34.965 68.865 1.00 34.74 352 ILE B N 1
ATOM 6778 C CA . ILE D 2 352 ? 35.007 33.658 68.246 1.00 35.45 352 ILE B CA 1
ATOM 6779 C C . ILE D 2 352 ? 34.029 33.420 67.092 1.00 33.91 352 ILE B C 1
ATOM 6780 O O . ILE D 2 352 ? 34.441 33.027 65.995 1.00 33.17 352 ILE B O 1
ATOM 6785 N N . SER D 2 353 ? 32.745 33.660 67.357 1.00 33.46 353 SER B N 1
ATOM 6786 C CA . SER D 2 353 ? 31.694 33.587 66.341 1.00 34.00 353 SER B CA 1
ATOM 6787 C C . SER D 2 353 ? 31.992 34.465 65.122 1.00 33.21 353 SER B C 1
ATOM 6788 O O . SER D 2 353 ? 31.897 34.013 63.978 1.00 32.38 353 SER B O 1
ATOM 6791 N N . MET D 2 354 ? 32.356 35.716 65.386 1.00 33.04 354 MET B N 1
ATOM 6792 C CA . MET D 2 354 ? 32.749 36.651 64.336 1.00 32.91 354 MET B CA 1
ATOM 6793 C C . MET D 2 354 ? 34.018 36.199 63.595 1.00 32.99 354 MET B C 1
ATOM 6794 O O . MET D 2 354 ? 34.126 36.397 62.385 1.00 31.84 354 MET B O 1
ATOM 6799 N N . GLN D 2 355 ? 34.970 35.598 64.313 1.00 33.66 355 GLN B N 1
ATOM 6800 C CA . GLN D 2 355 ? 36.196 35.056 63.691 1.00 34.21 355 GLN B CA 1
ATOM 6801 C C . GLN D 2 355 ? 35.908 33.840 62.812 1.00 33.25 355 GLN B C 1
ATOM 6802 O O . GLN D 2 355 ? 36.418 33.747 61.695 1.00 33.96 355 GLN B O 1
ATOM 6808 N N . THR D 2 356 ? 35.094 32.915 63.321 1.00 33.42 356 THR B N 1
ATOM 6809 C CA . THR D 2 356 ? 34.657 31.734 62.552 1.00 33.85 356 THR B CA 1
ATOM 6810 C C . THR D 2 356 ? 33.896 32.126 61.291 1.00 33.25 356 THR B C 1
ATOM 6811 O O . THR D 2 356 ? 34.093 31.537 60.220 1.00 33.22 356 THR B O 1
ATOM 6815 N N . THR D 2 357 ? 33.015 33.114 61.438 1.00 32.70 357 THR B N 1
ATOM 6816 C CA . THR D 2 357 ? 32.301 33.699 60.308 1.00 32.09 357 THR B CA 1
ATOM 6817 C C . THR D 2 357 ? 33.290 34.202 59.267 1.00 32.32 357 THR B C 1
ATOM 6818 O O . THR D 2 357 ? 33.183 33.838 58.100 1.00 30.92 357 THR B O 1
ATOM 6822 N N . TYR D 2 358 ? 34.271 34.997 59.703 1.00 33.14 358 TYR B N 1
ATOM 6823 C CA . TYR D 2 358 ? 35.281 35.548 58.790 1.00 33.68 358 TYR B CA 1
ATOM 6824 C C . TYR D 2 358 ? 36.087 34.449 58.090 1.00 33.85 358 TYR B C 1
ATOM 6825 O O . TYR D 2 358 ? 36.240 34.471 56.868 1.00 34.75 358 TYR B O 1
ATOM 6834 N N . SER D 2 359 ? 36.608 33.505 58.869 1.00 36.10 359 SER B N 1
ATOM 6835 C CA . SER D 2 359 ? 37.443 32.416 58.334 1.00 37.68 359 SER B CA 1
ATOM 6836 C C . SER D 2 359 ? 36.700 31.532 57.329 1.00 37.63 359 SER B C 1
ATOM 6837 O O . SER D 2 359 ? 37.280 31.135 56.322 1.00 39.84 359 SER B O 1
ATOM 6840 N N . ARG D 2 360 ? 35.426 31.243 57.596 1.00 37.68 360 ARG B N 1
ATOM 6841 C CA . ARG D 2 360 ? 34.578 30.481 56.667 1.00 38.51 360 ARG B CA 1
ATOM 6842 C C . ARG D 2 360 ? 34.328 31.238 55.368 1.00 36.52 360 ARG B C 1
ATOM 6843 O O . ARG D 2 360 ? 34.441 30.670 54.284 1.00 36.42 360 ARG B O 1
ATOM 6851 N N . LEU D 2 361 ? 33.968 32.514 55.484 1.00 35.86 361 LEU B N 1
ATOM 6852 C CA . LEU D 2 361 ? 33.633 33.334 54.315 1.00 34.84 361 LEU B CA 1
ATOM 6853 C C . LEU D 2 361 ? 34.864 33.786 53.518 1.00 35.94 361 LEU B C 1
ATOM 6854 O O . LEU D 2 361 ? 34.797 33.874 52.291 1.00 36.73 361 LEU B O 1
ATOM 6859 N N . SER D 2 362 ? 35.978 34.055 54.199 1.00 36.87 362 SER B N 1
ATOM 6860 C CA . SER D 2 362 ? 37.193 34.563 53.534 1.00 39.90 362 SER B CA 1
ATOM 6861 C C . SER D 2 362 ? 37.956 33.518 52.707 1.00 41.32 362 SER B C 1
ATOM 6862 O O . SER D 2 362 ? 38.817 33.890 51.900 1.00 42.13 362 SER B O 1
ATOM 6865 N N . THR D 2 363 ? 37.647 32.230 52.900 1.00 42.06 363 THR B N 1
ATOM 6866 C CA . THR D 2 363 ? 38.246 31.145 52.105 1.00 41.78 363 THR B CA 1
ATOM 6867 C C . THR D 2 363 ? 37.423 30.733 50.873 1.00 41.67 363 THR B C 1
ATOM 6868 O O . THR D 2 363 ? 37.844 29.838 50.142 1.00 42.15 363 THR B O 1
ATOM 6872 N N . GLN D 2 364 ? 36.272 31.376 50.641 1.00 40.46 364 GLN B N 1
ATOM 6873 C CA . GLN D 2 364 ? 35.415 31.067 49.485 1.00 39.63 364 GLN B CA 1
ATOM 6874 C C . GLN D 2 364 ? 35.987 31.655 48.188 1.00 40.41 364 GLN B C 1
ATOM 6875 O O . GLN D 2 364 ? 36.491 32.773 48.185 1.00 41.36 364 GLN B O 1
ATOM 6881 N N . ASP D 2 365 ? 35.868 30.907 47.089 1.00 41.87 365 ASP B N 1
ATOM 6882 C CA . ASP D 2 365 ? 36.453 31.281 45.788 1.00 43.81 365 ASP B CA 1
ATOM 6883 C C . ASP D 2 365 ? 35.513 32.046 44.853 1.00 42.03 365 ASP B C 1
ATOM 6884 O O . ASP D 2 365 ? 35.964 32.595 43.842 1.00 42.27 365 ASP B O 1
ATOM 6889 N N . SER D 2 366 ? 34.221 32.086 45.170 1.00 38.72 366 SER B N 1
ATOM 6890 C CA . SER D 2 366 ? 33.237 32.621 44.232 1.00 36.82 366 SER B CA 1
ATOM 6891 C C . SER D 2 366 ? 33.374 34.137 44.029 1.00 33.84 366 SER B C 1
ATOM 6892 O O . SER D 2 366 ? 34.003 34.838 44.829 1.00 31.71 366 SER B O 1
ATOM 6895 N N . LYS D 2 367 ? 32.793 34.619 42.937 1.00 32.03 367 LYS B N 1
ATOM 6896 C CA . LYS D 2 367 ? 32.848 36.037 42.581 1.00 31.39 367 LYS B CA 1
ATOM 6897 C C . LYS D 2 367 ? 32.168 36.943 43.614 1.00 30.02 367 LYS B C 1
ATOM 6898 O O . LYS D 2 367 ? 32.636 38.059 43.842 1.00 28.79 367 LYS B O 1
ATOM 6904 N N . PHE D 2 368 ? 31.076 36.469 44.223 1.00 28.19 368 PHE B N 1
ATOM 6905 C CA . PHE D 2 368 ? 30.395 37.208 45.293 1.00 27.62 368 PHE B CA 1
ATOM 6906 C C . PHE D 2 368 ? 31.373 37.624 46.389 1.00 28.20 368 PHE B C 1
ATOM 6907 O O . PHE D 2 368 ? 31.377 38.783 46.816 1.00 26.74 368 PHE B O 1
ATOM 6915 N N . PHE D 2 369 ? 32.191 36.673 46.840 1.00 28.29 369 PHE B N 1
ATOM 6916 C CA . PHE D 2 369 ? 33.127 36.930 47.934 1.00 30.29 369 PHE B CA 1
ATOM 6917 C C . PHE D 2 369 ? 34.322 37.793 47.532 1.00 29.57 369 PHE B C 1
ATOM 6918 O O . PHE D 2 369 ? 34.890 38.479 48.380 1.00 30.33 369 PHE B O 1
ATOM 6926 N N . TRP D 2 370 ? 34.671 37.799 46.246 1.00 29.82 370 TRP B N 1
ATOM 6927 C CA . TRP D 2 370 ? 35.612 38.788 45.713 1.00 29.99 370 TRP B CA 1
ATOM 6928 C C . TRP D 2 370 ? 34.997 40.178 45.812 1.00 28.86 370 TRP B C 1
ATOM 6929 O O . TRP D 2 370 ? 35.618 41.100 46.327 1.00 27.50 370 TRP B O 1
ATOM 6940 N N . GLU D 2 371 ? 33.768 40.308 45.323 1.00 28.39 371 GLU B N 1
ATOM 6941 C CA . GLU D 2 371 ? 33.059 41.590 45.330 1.00 27.25 371 GLU B CA 1
ATOM 6942 C C . GLU D 2 371 ? 32.915 42.204 46.712 1.00 26.16 371 GLU B C 1
ATOM 6943 O O . GLU D 2 371 ? 33.085 43.401 46.859 1.00 25.77 371 GLU B O 1
ATOM 6949 N N . ILE D 2 372 ? 32.598 41.389 47.715 1.00 26.31 372 ILE B N 1
ATOM 6950 C CA . ILE D 2 372 ? 32.373 41.898 49.074 1.00 26.44 372 ILE B CA 1
ATOM 6951 C C . ILE D 2 372 ? 33.614 41.867 49.970 1.00 26.40 372 ILE B C 1
ATOM 6952 O O . ILE D 2 372 ? 33.499 42.127 51.161 1.00 25.75 372 ILE B O 1
ATOM 6957 N N . ARG D 2 373 ? 34.788 41.571 49.405 1.00 27.02 373 ARG B N 1
ATOM 6958 C CA . ARG D 2 373 ? 36.019 41.425 50.199 1.00 28.10 373 ARG B CA 1
ATOM 6959 C C . ARG D 2 373 ? 36.343 42.627 51.102 1.00 26.43 373 ARG B C 1
ATOM 6960 O O . ARG D 2 373 ? 36.696 42.420 52.260 1.00 25.73 373 ARG B O 1
ATOM 6968 N N . PRO D 2 374 ? 36.202 43.878 50.597 1.00 25.47 374 PRO B N 1
ATOM 6969 C CA . PRO D 2 374 ? 36.507 45.033 51.473 1.00 25.16 374 PRO B CA 1
ATOM 6970 C C . PRO D 2 374 ? 35.679 45.099 52.755 1.00 25.12 374 PRO B C 1
ATOM 6971 O O . PRO D 2 374 ? 36.165 45.601 53.772 1.00 25.78 374 PRO B O 1
ATOM 6975 N N . TRP D 2 375 ? 34.450 44.580 52.713 1.00 24.86 375 TRP B N 1
ATOM 6976 C CA . TRP D 2 375 ? 33.587 44.539 53.896 1.00 24.38 375 TRP B CA 1
ATOM 6977 C C . TRP D 2 375 ? 34.046 43.435 54.860 1.00 24.47 375 TRP B C 1
ATOM 6978 O O . TRP D 2 375 ? 34.055 43.632 56.070 1.00 24.61 375 TRP B O 1
ATOM 6989 N N . LEU D 2 376 ? 34.431 42.284 54.319 1.00 24.74 376 LEU B N 1
ATOM 6990 C CA . LEU D 2 376 ? 35.034 41.214 55.126 1.00 26.21 376 LEU B CA 1
ATOM 6991 C C . LEU D 2 376 ? 36.321 41.664 55.838 1.00 27.00 376 LEU B C 1
ATOM 6992 O O . LEU D 2 376 ? 36.508 41.391 57.019 1.00 26.70 376 LEU B O 1
ATOM 6997 N N . GLU D 2 377 ? 37.186 42.366 55.113 1.00 28.39 377 GLU B N 1
ATOM 6998 C CA . GLU D 2 377 ? 38.456 42.843 55.667 1.00 29.98 377 GLU B CA 1
ATOM 6999 C C . GLU D 2 377 ? 38.238 43.757 56.871 1.00 29.18 377 GLU B C 1
ATOM 7000 O O . GLU D 2 377 ? 38.878 43.584 57.910 1.00 29.16 377 GLU B O 1
ATOM 7006 N N . GLU D 2 378 ? 37.309 44.703 56.750 1.00 27.96 378 GLU B N 1
ATOM 7007 C CA . GLU D 2 378 ? 37.032 45.628 57.852 1.00 27.41 378 GLU B CA 1
ATOM 7008 C C . GLU D 2 378 ? 36.204 45.013 58.984 1.00 27.42 378 GLU B C 1
ATOM 7009 O O . GLU D 2 378 ? 36.293 45.461 60.124 1.00 28.25 378 GLU B O 1
ATOM 7015 N N . TYR D 2 379 ? 35.422 43.981 58.670 1.00 27.55 379 TYR B N 1
ATOM 7016 C CA . TYR D 2 379 ? 34.784 43.125 59.691 1.00 27.53 379 TYR B CA 1
ATOM 7017 C C . TYR D 2 379 ? 35.834 42.461 60.601 1.00 27.29 379 TYR B C 1
ATOM 7018 O O . TYR D 2 379 ? 35.714 42.488 61.828 1.00 26.94 379 TYR B O 1
ATOM 7027 N N . LYS D 2 380 ? 36.857 41.873 59.980 1.00 28.04 380 LYS B N 1
ATOM 7028 C CA . LYS D 2 380 ? 37.993 41.280 60.701 1.00 28.01 380 LYS B CA 1
ATOM 7029 C C . LYS D 2 380 ? 38.688 42.309 61.588 1.00 27.91 380 LYS B C 1
ATOM 7030 O O . LYS D 2 380 ? 38.954 42.040 62.763 1.00 27.12 380 LYS B O 1
ATOM 7036 N N . LEU D 2 381 ? 38.965 43.488 61.028 1.00 28.17 381 LEU B N 1
ATOM 7037 C CA . LEU D 2 381 ? 39.600 44.574 61.785 1.00 27.31 381 LEU B CA 1
ATOM 7038 C C . LEU D 2 381 ? 38.812 44.928 63.041 1.00 26.95 381 LEU B C 1
ATOM 7039 O O . LEU D 2 381 ? 39.390 44.968 64.126 1.00 26.56 381 LEU B O 1
ATOM 7044 N N . TRP D 2 382 ? 37.501 45.156 62.906 1.00 26.67 382 TRP B N 1
ATOM 7045 C CA . TRP D 2 382 ? 36.652 45.449 64.074 1.00 26.23 382 TRP B CA 1
ATOM 7046 C C . TRP D 2 382 ? 36.650 44.284 65.076 1.00 26.46 382 TRP B C 1
ATOM 7047 O O . TRP D 2 382 ? 36.613 44.502 66.291 1.00 25.00 382 TRP B O 1
ATOM 7058 N N . THR D 2 383 ? 36.667 43.053 64.560 1.00 27.41 383 THR B N 1
ATOM 7059 C CA . THR D 2 383 ? 36.767 41.860 65.407 1.00 27.87 383 THR B CA 1
ATOM 7060 C C . THR D 2 383 ? 38.107 41.835 66.169 1.00 27.49 383 THR B C 1
ATOM 7061 O O . THR D 2 383 ? 38.126 41.584 67.368 1.00 26.65 383 THR B O 1
ATOM 7065 N N . ASP D 2 384 ? 39.209 42.113 65.472 1.00 29.02 384 ASP B N 1
ATOM 7066 C CA . ASP D 2 384 ? 40.530 42.227 66.117 1.00 30.65 384 ASP B CA 1
ATOM 7067 C C . ASP D 2 384 ? 40.552 43.303 67.208 1.00 31.12 384 ASP B C 1
ATOM 7068 O O . ASP D 2 384 ? 41.113 43.080 68.290 1.00 32.02 384 ASP B O 1
ATOM 7073 N N . TYR D 2 385 ? 39.937 44.458 66.934 1.00 30.46 385 TYR B N 1
ATOM 7074 C CA . TYR D 2 385 ? 39.920 45.559 67.911 1.00 30.13 385 TYR B CA 1
ATOM 7075 C C . TYR D 2 385 ? 39.086 45.204 69.128 1.00 30.86 385 TYR B C 1
ATOM 7076 O O . TYR D 2 385 ? 39.457 45.531 70.258 1.00 29.43 385 TYR B O 1
ATOM 7085 N N . LEU D 2 386 ? 37.955 44.542 68.885 1.00 32.58 386 LEU B N 1
ATOM 7086 C CA . LEU D 2 386 ? 37.123 44.000 69.963 1.00 33.92 386 LEU B CA 1
ATOM 7087 C C . LEU D 2 386 ? 37.880 43.034 70.878 1.00 34.16 386 LEU B C 1
ATOM 7088 O O . LEU D 2 386 ? 37.722 43.080 72.096 1.00 33.35 386 LEU B O 1
ATOM 7093 N N . ASP D 2 387 ? 38.685 42.163 70.270 1.00 35.73 387 ASP B N 1
ATOM 7094 C CA . ASP D 2 387 ? 39.494 41.183 70.996 1.00 37.30 387 ASP B CA 1
ATOM 7095 C C . ASP D 2 387 ? 40.503 41.885 71.923 1.00 38.32 387 ASP B C 1
ATOM 7096 O O . ASP D 2 387 ? 40.724 41.455 73.058 1.00 38.03 387 ASP B O 1
ATOM 7101 N N . GLN D 2 388 ? 41.093 42.975 71.438 1.00 38.66 388 GLN B N 1
ATOM 7102 C CA . GLN D 2 388 ? 42.017 43.776 72.243 1.00 38.65 388 GLN B CA 1
ATOM 7103 C C . GLN D 2 388 ? 41.325 44.530 73.378 1.00 39.23 388 GLN B C 1
ATOM 7104 O O . GLN D 2 388 ? 41.923 44.730 74.433 1.00 38.55 388 GLN B O 1
ATOM 7110 N N . ALA D 2 389 ? 40.072 44.932 73.174 1.00 40.00 389 ALA B N 1
ATOM 7111 C CA . ALA D 2 389 ? 39.303 45.592 74.227 1.00 41.24 389 ALA B CA 1
ATOM 7112 C C . ALA D 2 389 ? 39.014 44.668 75.404 1.00 43.30 389 ALA B C 1
ATOM 7113 O O . ALA D 2 389 ? 39.127 45.087 76.558 1.00 42.93 389 ALA B O 1
ATOM 7115 N N . MET D 2 390 ? 38.645 43.418 75.127 1.00 45.62 390 MET B N 1
ATOM 7116 C CA . MET D 2 390 ? 38.367 42.473 76.212 1.00 46.95 390 MET B CA 1
ATOM 7117 C C . MET D 2 390 ? 39.661 42.063 76.933 1.00 44.52 390 MET B C 1
ATOM 7118 O O . MET D 2 390 ? 39.649 41.901 78.147 1.00 44.24 390 MET B O 1
ATOM 7123 N N . ILE D 2 391 ? 40.765 41.936 76.194 1.00 43.59 391 ILE B N 1
ATOM 7124 C CA . ILE D 2 391 ? 42.095 41.725 76.794 1.00 43.75 391 ILE B CA 1
ATOM 7125 C C . ILE D 2 391 ? 42.493 42.915 77.683 1.00 43.36 391 ILE B C 1
ATOM 7126 O O . ILE D 2 391 ? 43.098 42.715 78.732 1.00 46.25 391 ILE B O 1
ATOM 7131 N N . THR D 2 392 ? 42.156 44.138 77.268 1.00 41.56 392 THR B N 1
ATOM 7132 C CA . THR D 2 392 ? 42.347 45.326 78.108 1.00 41.49 392 THR B CA 1
ATOM 7133 C C . THR D 2 392 ? 41.526 45.222 79.402 1.00 43.32 392 THR B C 1
ATOM 7134 O O . THR D 2 392 ? 42.074 45.386 80.492 1.00 43.32 392 THR B O 1
ATOM 7138 N N . PHE D 2 393 ? 40.226 44.943 79.278 1.00 44.62 393 PHE B N 1
ATOM 7139 C CA . PHE D 2 393 ? 39.360 44.737 80.456 1.00 46.81 393 PHE B CA 1
ATOM 7140 C C . PHE D 2 393 ? 39.829 43.570 81.340 1.00 48.55 393 PHE B C 1
ATOM 7141 O O . PHE D 2 393 ? 39.727 43.644 82.565 1.00 48.94 393 PHE B O 1
ATOM 7149 N N . SER D 2 394 ? 40.333 42.505 80.718 1.00 49.45 394 SER B N 1
ATOM 7150 C CA . SER D 2 394 ? 40.803 41.324 81.447 1.00 51.58 394 SER B CA 1
ATOM 7151 C C . SER D 2 394 ? 42.019 41.645 82.328 1.00 53.90 394 SER B C 1
ATOM 7152 O O . SER D 2 394 ? 42.050 41.273 83.500 1.00 52.87 394 SER B O 1
ATOM 7155 N N . ASN D 2 395 ? 43.002 42.343 81.760 1.00 56.41 395 ASN B N 1
ATOM 7156 C CA . ASN D 2 395 ? 44.145 42.864 82.529 1.00 57.84 395 ASN B CA 1
ATOM 7157 C C . ASN D 2 395 ? 43.738 43.904 83.585 1.00 58.89 395 ASN B C 1
ATOM 7158 O O . ASN D 2 395 ? 44.349 43.981 84.646 1.00 59.56 395 ASN B O 1
ATOM 7163 N N . LEU D 2 396 ? 42.708 44.691 83.292 1.00 61.57 396 LEU B N 1
ATOM 7164 C CA . LEU D 2 396 ? 42.154 45.649 84.256 1.00 64.93 396 LEU B CA 1
ATOM 7165 C C . LEU D 2 396 ? 41.477 44.955 85.452 1.00 65.98 396 LEU B C 1
ATOM 7166 O O . LEU D 2 396 ? 41.556 45.455 86.574 1.00 66.40 396 LEU B O 1
ATOM 7171 N N . PHE D 2 397 ? 40.831 43.810 85.201 1.00 67.37 397 PHE B N 1
ATOM 7172 C CA . PHE D 2 397 ? 40.017 43.077 86.193 1.00 68.28 397 PHE B CA 1
ATOM 7173 C C . PHE D 2 397 ? 38.794 43.888 86.629 1.00 69.14 397 PHE B C 1
ATOM 7174 O O . PHE D 2 397 ? 38.260 44.694 85.863 1.00 68.57 397 PHE B O 1
ATOM 7182 N N . ALA D 2 408 ? 50.208 42.044 89.151 1.00 58.54 408 ALA B N 1
ATOM 7183 C CA . ALA D 2 408 ? 49.370 43.197 89.465 1.00 59.30 408 ALA B CA 1
ATOM 7184 C C . ALA D 2 408 ? 49.878 44.455 88.763 1.00 61.38 408 ALA B C 1
ATOM 7185 O O . ALA D 2 408 ? 49.127 45.123 88.047 1.00 62.09 408 ALA B O 1
ATOM 7187 N N . ARG D 2 409 ? 51.151 44.775 88.984 1.00 62.42 409 ARG B N 1
ATOM 7188 C CA . ARG D 2 409 ? 51.816 45.879 88.288 1.00 62.33 409 ARG B CA 1
ATOM 7189 C C . ARG D 2 409 ? 51.949 45.598 86.789 1.00 62.22 409 ARG B C 1
ATOM 7190 O O . ARG D 2 409 ? 51.824 46.509 85.967 1.00 62.50 409 ARG B O 1
ATOM 7198 N N . GLU D 2 410 ? 52.208 44.334 86.451 1.00 61.70 410 GLU B N 1
ATOM 7199 C CA . GLU D 2 410 ? 52.260 43.881 85.060 1.00 61.00 410 GLU B CA 1
ATOM 7200 C C . GLU D 2 410 ? 50.893 43.994 84.379 1.00 59.67 410 GLU B C 1
ATOM 7201 O O . GLU D 2 410 ? 50.809 44.376 83.209 1.00 59.32 410 GLU B O 1
ATOM 7207 N N . SER D 2 411 ? 49.836 43.664 85.122 1.00 56.72 411 SER B N 1
ATOM 7208 C CA . SER D 2 411 ? 48.459 43.778 84.627 1.00 56.25 411 SER B CA 1
ATOM 7209 C C . SER D 2 411 ? 48.046 45.236 84.385 1.00 55.56 411 SER B C 1
ATOM 7210 O O . SER D 2 411 ? 47.446 45.551 83.352 1.00 54.93 411 SER B O 1
ATOM 7213 N N . LEU D 2 412 ? 48.364 46.111 85.340 1.00 53.05 412 LEU B N 1
ATOM 7214 C CA . LEU D 2 412 ? 48.122 47.551 85.196 1.00 52.05 412 LEU B CA 1
ATOM 7215 C C . LEU D 2 412 ? 48.801 48.120 83.946 1.00 50.08 412 LEU B C 1
ATOM 7216 O O . LEU D 2 412 ? 48.193 48.898 83.210 1.00 49.79 412 LEU B O 1
ATOM 7221 N N . GLN D 2 413 ? 50.046 47.706 83.711 1.00 48.54 413 GLN B N 1
ATOM 7222 C CA . GLN D 2 413 ? 50.835 48.146 82.554 1.00 47.04 413 GLN B CA 1
ATOM 7223 C C . GLN D 2 413 ? 50.243 47.695 81.220 1.00 45.69 413 GLN B C 1
ATOM 7224 O O . GLN D 2 413 ? 50.194 48.475 80.265 1.00 43.67 413 GLN B O 1
ATOM 7230 N N . LYS D 2 414 ? 49.822 46.432 81.159 1.00 44.68 414 LYS B N 1
ATOM 7231 C CA . LYS D 2 414 ? 49.187 45.868 79.954 1.00 43.64 414 LYS B CA 1
ATOM 7232 C C . LYS D 2 414 ? 47.868 46.571 79.606 1.00 40.35 414 LYS B C 1
ATOM 7233 O O . LYS D 2 414 ? 47.567 46.773 78.436 1.00 37.68 414 LYS B O 1
ATOM 7239 N N . ALA D 2 415 ? 47.095 46.928 80.630 1.00 38.42 415 ALA B N 1
ATOM 7240 C CA . ALA D 2 415 ? 45.853 47.671 80.459 1.00 37.31 415 ALA B CA 1
ATOM 7241 C C . ALA D 2 415 ? 46.106 49.051 79.859 1.00 37.84 415 ALA B C 1
ATOM 7242 O O . ALA D 2 415 ? 45.384 49.469 78.952 1.00 36.48 415 ALA B O 1
ATOM 7244 N N . LEU D 2 416 ? 47.128 49.743 80.370 1.00 37.64 416 LEU B N 1
ATOM 7245 C CA . LEU D 2 416 ? 47.567 51.034 79.820 1.00 38.75 416 LEU B CA 1
ATOM 7246 C C . LEU D 2 416 ? 47.980 50.935 78.355 1.00 38.00 416 LEU B C 1
ATOM 7247 O O . LEU D 2 416 ? 47.643 51.815 77.561 1.00 35.49 416 LEU B O 1
ATOM 7252 N N . GLN D 2 417 ? 48.725 49.881 78.014 1.00 38.92 417 GLN B N 1
ATOM 7253 C CA . GLN D 2 417 ? 49.074 49.592 76.613 1.00 39.42 417 GLN B CA 1
ATOM 7254 C C . GLN D 2 417 ? 47.827 49.405 75.758 1.00 36.78 417 GLN B C 1
ATOM 7255 O O . GLN D 2 417 ? 47.752 49.924 74.643 1.00 35.47 417 GLN B O 1
ATOM 7261 N N . GLY D 2 418 ? 46.873 48.638 76.289 1.00 34.79 418 GLY B N 1
ATOM 7262 C CA . GLY D 2 418 ? 45.590 48.395 75.642 1.00 33.39 418 GLY B CA 1
ATOM 7263 C C . GLY D 2 418 ? 44.839 49.669 75.309 1.00 32.00 418 GLY B C 1
ATOM 7264 O O . GLY D 2 418 ? 44.335 49.818 74.202 1.00 31.67 418 GLY B O 1
ATOM 7265 N N . ARG D 2 419 ? 44.780 50.595 76.263 1.00 32.43 419 ARG B N 1
ATOM 7266 C CA . ARG D 2 419 ? 44.143 51.897 76.029 1.00 33.40 419 ARG B CA 1
ATOM 7267 C C . ARG D 2 419 ? 44.823 52.643 74.894 1.00 32.81 419 ARG B C 1
ATOM 7268 O O . ARG D 2 419 ? 44.144 53.191 74.023 1.00 33.74 419 ARG B O 1
ATOM 7276 N N . THR D 2 420 ? 46.156 52.642 74.897 1.00 30.13 420 THR B N 1
ATOM 7277 C CA . THR D 2 420 ? 46.927 53.304 73.850 1.00 29.79 420 THR B CA 1
ATOM 7278 C C . THR D 2 420 ? 46.681 52.640 72.491 1.00 27.75 420 THR B C 1
ATOM 7279 O O . THR D 2 420 ? 46.542 53.329 71.487 1.00 26.98 420 THR B O 1
ATOM 7283 N N . TYR D 2 421 ? 46.610 51.308 72.473 1.00 26.70 421 TYR B N 1
ATOM 7284 C CA . TYR D 2 421 ? 46.221 50.559 71.270 1.00 26.74 421 TYR B CA 1
ATOM 7285 C C . TYR D 2 421 ? 44.825 50.959 70.745 1.00 25.73 421 TYR B C 1
ATOM 7286 O O . TYR D 2 421 ? 44.664 51.250 69.556 1.00 23.36 421 TYR B O 1
ATOM 7295 N N . LEU D 2 422 ? 43.831 50.957 71.630 1.00 25.88 422 LEU B N 1
ATOM 7296 C CA . LEU D 2 422 ? 42.455 51.308 71.240 1.00 26.66 422 LEU B CA 1
ATOM 7297 C C . LEU D 2 422 ? 42.353 52.733 70.691 1.00 26.97 422 LEU B C 1
ATOM 7298 O O . LEU D 2 422 ? 41.647 52.988 69.707 1.00 26.34 422 LEU B O 1
ATOM 7303 N N . ARG D 2 423 ? 43.085 53.645 71.320 1.00 27.80 423 ARG B N 1
ATOM 7304 C CA . ARG D 2 423 ? 43.184 55.026 70.865 1.00 29.01 423 ARG B CA 1
ATOM 7305 C C . ARG D 2 423 ? 43.712 55.117 69.430 1.00 27.89 423 ARG B C 1
ATOM 7306 O O . ARG D 2 423 ? 43.135 55.835 68.613 1.00 27.32 423 ARG B O 1
ATOM 7314 N N . GLU D 2 424 ? 44.775 54.372 69.118 1.00 27.32 424 GLU B N 1
ATOM 7315 C CA . GLU D 2 424 ? 45.364 54.385 67.771 1.00 27.39 424 GLU B CA 1
ATOM 7316 C C . GLU D 2 424 ? 44.405 53.848 66.719 1.00 25.86 424 GLU B C 1
ATOM 7317 O O . GLU D 2 424 ? 44.182 54.499 65.701 1.00 25.80 424 GLU B O 1
ATOM 7323 N N . VAL D 2 425 ? 43.859 52.658 66.959 1.00 25.02 425 VAL B N 1
ATOM 7324 C CA . VAL D 2 425 ? 42.943 52.020 65.990 1.00 24.85 425 VAL B CA 1
ATOM 7325 C C . VAL D 2 425 ? 41.627 52.796 65.800 1.00 24.10 425 VAL B C 1
ATOM 7326 O O . VAL D 2 425 ? 41.065 52.789 64.706 1.00 24.30 425 VAL B O 1
ATOM 7330 N N . LEU D 2 426 ? 41.141 53.447 66.856 1.00 23.96 426 LEU B N 1
ATOM 7331 C CA . LEU D 2 426 ? 39.941 54.301 66.756 1.00 24.20 426 LEU B CA 1
ATOM 7332 C C . LEU D 2 426 ? 40.159 55.489 65.819 1.00 25.44 426 LEU B C 1
ATOM 7333 O O . LEU D 2 426 ? 39.253 55.855 65.057 1.00 25.72 426 LEU B O 1
ATOM 7338 N N . LYS D 2 427 ? 41.355 56.078 65.876 1.00 26.09 427 LYS B N 1
ATOM 7339 C CA . LYS D 2 427 ? 41.738 57.150 64.952 1.00 26.72 427 LYS B CA 1
ATOM 7340 C C . LYS D 2 427 ? 41.929 56.631 63.539 1.00 26.61 427 LYS B C 1
ATOM 7341 O O . LYS D 2 427 ? 41.461 57.260 62.589 1.00 26.50 427 LYS B O 1
ATOM 7347 N N . ASP D 2 428 ? 42.620 55.495 63.402 1.00 27.67 428 ASP B N 1
ATOM 7348 C CA . ASP D 2 428 ? 42.750 54.807 62.108 1.00 27.61 428 ASP B CA 1
ATOM 7349 C C . ASP D 2 428 ? 41.374 54.518 61.495 1.00 25.91 428 ASP B C 1
ATOM 7350 O O . ASP D 2 428 ? 41.173 54.745 60.302 1.00 25.16 428 ASP B O 1
ATOM 7355 N N . ALA D 2 429 ? 40.439 54.031 62.320 1.00 24.04 429 ALA B N 1
ATOM 7356 C CA . ALA D 2 429 ? 39.097 53.634 61.848 1.00 23.50 429 ALA B CA 1
ATOM 7357 C C . ALA D 2 429 ? 38.274 54.769 61.223 1.00 22.34 429 ALA B C 1
ATOM 7358 O O . ALA D 2 429 ? 37.338 54.494 60.477 1.00 22.09 429 ALA B O 1
ATOM 7360 N N . VAL D 2 430 ? 38.631 56.027 61.499 1.00 21.49 430 VAL B N 1
ATOM 7361 C CA . VAL D 2 430 ? 38.031 57.175 60.797 1.00 20.78 430 VAL B CA 1
ATOM 7362 C C . VAL D 2 430 ? 38.171 56.992 59.272 1.00 20.81 430 VAL B C 1
ATOM 7363 O O . VAL D 2 430 ? 37.261 57.332 58.525 1.00 20.40 430 VAL B O 1
ATOM 7367 N N . ASP D 2 431 ? 39.278 56.396 58.832 1.00 21.18 431 ASP B N 1
ATOM 7368 C CA . ASP D 2 431 ? 39.544 56.164 57.415 1.00 22.43 431 ASP B CA 1
ATOM 7369 C C . ASP D 2 431 ? 38.991 54.867 56.822 1.00 22.10 431 ASP B C 1
ATOM 7370 O O . ASP D 2 431 ? 39.235 54.595 55.652 1.00 21.81 431 ASP B O 1
ATOM 7375 N N . PHE D 2 432 ? 38.249 54.073 57.600 1.00 22.45 432 PHE B N 1
ATOM 7376 C CA . PHE D 2 432 ? 37.578 52.870 57.077 1.00 23.11 432 PHE B CA 1
ATOM 7377 C C . PHE D 2 432 ? 36.713 53.225 55.867 1.00 23.18 432 PHE B C 1
ATOM 7378 O O . PHE D 2 432 ? 36.057 54.259 55.855 1.00 21.95 432 PHE B O 1
ATOM 7386 N N . ARG D 2 433 ? 36.767 52.382 54.843 1.00 24.83 433 ARG B N 1
ATOM 7387 C CA . ARG D 2 433 ? 36.042 52.615 53.602 1.00 26.58 433 ARG B CA 1
ATOM 7388 C C . ARG D 2 433 ? 34.582 52.159 53.679 1.00 25.78 433 ARG B C 1
ATOM 7389 O O . ARG D 2 433 ? 33.751 52.676 52.947 1.00 25.54 433 ARG B O 1
ATOM 7397 N N . THR D 2 434 ? 34.278 51.200 54.556 1.00 26.02 434 THR B N 1
ATOM 7398 C CA . THR D 2 434 ? 32.941 50.601 54.641 1.00 25.54 434 THR B CA 1
ATOM 7399 C C . THR D 2 434 ? 32.243 50.953 55.946 1.00 25.15 434 THR B C 1
ATOM 7400 O O . THR D 2 434 ? 32.891 51.349 56.922 1.00 25.57 434 THR B O 1
ATOM 7404 N N . ARG D 2 435 ? 30.918 50.797 55.944 1.00 25.07 435 ARG B N 1
ATOM 7405 C CA . ARG D 2 435 ? 30.076 51.009 57.127 1.00 25.56 435 ARG B CA 1
ATOM 7406 C C . ARG D 2 435 ? 29.733 49.661 57.808 1.00 24.94 435 ARG B C 1
ATOM 7407 O O . ARG D 2 435 ? 28.699 49.533 58.474 1.00 24.82 435 ARG B O 1
ATOM 7415 N N . VAL D 2 436 ? 30.606 48.658 57.653 1.00 23.89 436 VAL B N 1
ATOM 7416 C CA . VAL D 2 436 ? 30.411 47.370 58.315 1.00 23.74 436 VAL B CA 1
ATOM 7417 C C . VAL D 2 436 ? 30.461 47.552 59.836 1.00 23.49 436 VAL B C 1
ATOM 7418 O O . VAL D 2 436 ? 31.306 48.283 60.350 1.00 23.29 436 VAL B O 1
ATOM 7422 N N . CYS D 2 437 ? 29.505 46.929 60.527 1.00 22.94 437 CYS B N 1
ATOM 7423 C CA . CYS D 2 437 ? 29.279 47.096 61.968 1.00 23.57 437 CYS B CA 1
ATOM 7424 C C . CYS D 2 437 ? 28.762 48.486 62.386 1.00 22.94 437 CYS B C 1
ATOM 7425 O O . CYS D 2 437 ? 28.643 48.767 63.591 1.00 21.44 437 CYS B O 1
ATOM 7428 N N . GLY D 2 438 ? 28.424 49.337 61.409 1.00 21.81 438 GLY B N 1
ATOM 7429 C CA . GLY D 2 438 ? 28.044 50.716 61.677 1.00 21.56 438 GLY B CA 1
ATOM 7430 C C . GLY D 2 438 ? 29.095 51.427 62.501 1.00 21.27 438 GLY B C 1
ATOM 7431 O O . GLY D 2 438 ? 30.283 51.234 62.289 1.00 21.49 438 GLY B O 1
ATOM 7432 N N . ASP D 2 439 ? 28.643 52.237 63.448 1.00 21.13 439 ASP B N 1
ATOM 7433 C CA . ASP D 2 439 ? 29.507 52.784 64.480 1.00 22.00 439 ASP B CA 1
ATOM 7434 C C . ASP D 2 439 ? 29.287 52.085 65.818 1.00 21.73 439 ASP B C 1
ATOM 7435 O O . ASP D 2 439 ? 29.649 52.631 66.853 1.00 21.72 439 ASP B O 1
ATOM 7440 N N . VAL D 2 440 ? 28.762 50.856 65.791 1.00 21.89 440 VAL B N 1
ATOM 7441 C CA . VAL D 2 440 ? 28.406 50.141 67.017 1.00 22.45 440 VAL B CA 1
ATOM 7442 C C . VAL D 2 440 ? 29.665 49.641 67.728 1.00 22.42 440 VAL B C 1
ATOM 7443 O O . VAL D 2 440 ? 29.807 49.860 68.921 1.00 23.69 440 VAL B O 1
ATOM 7447 N N . VAL D 2 441 ? 30.593 49.024 67.000 1.00 22.43 441 VAL B N 1
ATOM 7448 C CA . VAL D 2 441 ? 31.866 48.596 67.595 1.00 22.77 441 VAL B CA 1
ATOM 7449 C C . VAL D 2 441 ? 32.717 49.834 67.948 1.00 22.98 441 VAL B C 1
ATOM 7450 O O . VAL D 2 441 ? 33.238 49.936 69.066 1.00 22.73 441 VAL B O 1
ATOM 7454 N N . ARG D 2 442 ? 32.824 50.772 67.004 1.00 21.80 442 ARG B N 1
ATOM 7455 C CA . ARG D 2 442 ? 33.478 52.068 67.242 1.00 20.90 442 ARG B CA 1
ATOM 7456 C C . ARG D 2 442 ? 33.067 52.711 68.566 1.00 20.86 442 ARG B C 1
ATOM 7457 O O . ARG D 2 442 ? 33.921 53.051 69.393 1.00 19.99 442 ARG B O 1
ATOM 7465 N N . ASN D 2 443 ? 31.762 52.881 68.752 1.00 20.86 443 ASN B N 1
ATOM 7466 C CA . ASN D 2 443 ? 31.222 53.548 69.941 1.00 21.24 443 ASN B CA 1
ATOM 7467 C C . ASN D 2 443 ? 31.532 52.793 71.234 1.00 21.33 443 ASN B C 1
ATOM 7468 O O . ASN D 2 443 ? 31.835 53.405 72.261 1.00 20.56 443 ASN B O 1
ATOM 7473 N N . PHE D 2 444 ? 31.455 51.468 71.165 1.00 21.85 444 PHE B N 1
ATOM 7474 C CA . PHE D 2 444 ? 31.812 50.613 72.287 1.00 23.02 444 PHE B CA 1
ATOM 7475 C C . PHE D 2 444 ? 33.276 50.783 72.692 1.00 22.60 444 PHE B C 1
ATOM 7476 O O . PHE D 2 444 ? 33.566 50.994 73.866 1.00 22.08 444 PHE B O 1
ATOM 7484 N N . LEU D 2 445 ? 34.171 50.716 71.711 1.00 22.93 445 LEU B N 1
ATOM 7485 C CA . LEU D 2 445 ? 35.608 50.888 71.945 1.00 23.97 445 LEU B CA 1
ATOM 7486 C C . LEU D 2 445 ? 35.944 52.280 72.472 1.00 24.34 445 LEU B C 1
ATOM 7487 O O . LEU D 2 445 ? 36.783 52.419 73.371 1.00 23.74 445 LEU B O 1
ATOM 7492 N N . GLN D 2 446 ? 35.284 53.303 71.926 1.00 24.35 446 GLN B N 1
ATOM 7493 C CA . GLN D 2 446 ? 35.411 54.661 72.451 1.00 24.26 446 GLN B CA 1
ATOM 7494 C C . GLN D 2 446 ? 34.972 54.746 73.917 1.00 25.61 446 GLN B C 1
ATOM 7495 O O . GLN D 2 446 ? 35.597 55.462 74.698 1.00 25.73 446 GLN B O 1
ATOM 7501 N N . GLN D 2 447 ? 33.911 54.027 74.295 1.00 26.85 447 GLN B N 1
ATOM 7502 C CA . GLN D 2 447 ? 33.474 54.016 75.700 1.00 27.69 447 GLN B CA 1
ATOM 7503 C C . GLN D 2 447 ? 34.483 53.306 76.592 1.00 27.75 447 GLN B C 1
ATOM 7504 O O . GLN D 2 447 ? 34.696 53.732 77.723 1.00 27.66 447 GLN B O 1
ATOM 7510 N N . VAL D 2 448 ? 35.107 52.246 76.080 1.00 28.41 448 VAL B N 1
ATOM 7511 C CA . VAL D 2 448 ? 36.193 51.575 76.799 1.00 29.12 448 VAL B CA 1
ATOM 7512 C C . VAL D 2 448 ? 37.299 52.572 77.162 1.00 29.64 448 VAL B C 1
ATOM 7513 O O . VAL D 2 448 ? 37.690 52.645 78.327 1.00 28.15 448 VAL B O 1
ATOM 7517 N N . LEU D 2 449 ? 37.776 53.338 76.175 1.00 31.26 449 LEU B N 1
ATOM 7518 C CA . LEU D 2 449 ? 38.754 54.422 76.413 1.00 33.25 449 LEU B CA 1
ATOM 7519 C C . LEU D 2 449 ? 38.323 55.395 77.502 1.00 34.59 449 LEU B C 1
ATOM 7520 O O . LEU D 2 449 ? 39.079 55.639 78.441 1.00 34.52 449 LEU B O 1
ATOM 7525 N N . ARG D 2 450 ? 37.129 55.972 77.336 1.00 36.82 450 ARG B N 1
ATOM 7526 C CA . ARG D 2 450 ? 36.553 56.925 78.302 1.00 37.60 450 ARG B CA 1
ATOM 7527 C C . ARG D 2 450 ? 36.441 56.348 79.700 1.00 39.18 450 ARG B C 1
ATOM 7528 O O . ARG D 2 450 ? 36.801 57.008 80.673 1.00 41.31 450 ARG B O 1
ATOM 7536 N N . SER D 2 451 ? 35.898 55.130 79.776 1.00 39.70 451 SER B N 1
ATOM 7537 C CA . SER D 2 451 ? 35.655 54.428 81.037 1.00 40.70 451 SER B CA 1
ATOM 7538 C C . SER D 2 451 ? 36.918 54.180 81.860 1.00 40.40 451 SER B C 1
ATOM 7539 O O . SER D 2 451 ? 36.863 54.176 83.086 1.00 42.28 451 SER B O 1
ATOM 7542 N N . THR D 2 452 ? 38.039 53.964 81.176 1.00 39.89 452 THR B N 1
ATOM 7543 C CA . THR D 2 452 ? 39.283 53.520 81.802 1.00 38.84 452 THR B CA 1
ATOM 7544 C C . THR D 2 452 ? 40.308 54.646 81.998 1.00 39.51 452 THR B C 1
ATOM 7545 O O . THR D 2 452 ? 41.509 54.382 82.123 1.00 41.43 452 THR B O 1
ATOM 7549 N N . VAL D 2 453 ? 39.843 55.896 82.037 1.00 39.88 453 VAL B N 1
ATOM 7550 C CA . VAL D 2 453 ? 40.713 57.038 82.357 1.00 40.73 453 VAL B CA 1
ATOM 7551 C C . VAL D 2 453 ? 41.278 56.980 83.792 1.00 41.76 453 VAL B C 1
ATOM 7552 O O . VAL D 2 453 ? 42.347 57.530 84.054 1.00 41.49 453 VAL B O 1
ATOM 7556 N N . SER D 2 454 ? 40.573 56.309 84.705 1.00 43.48 454 SER B N 1
ATOM 7557 C CA . SER D 2 454 ? 41.072 56.089 86.073 1.00 46.23 454 SER B CA 1
ATOM 7558 C C . SER D 2 454 ? 42.382 55.291 86.135 1.00 47.94 454 SER B C 1
ATOM 7559 O O . SER D 2 454 ? 43.182 55.506 87.043 1.00 46.97 454 SER B O 1
ATOM 7562 N N . ILE D 2 455 ? 42.589 54.386 85.177 1.00 49.05 455 ILE B N 1
ATOM 7563 C CA . ILE D 2 455 ? 43.838 53.605 85.071 1.00 51.11 455 ILE B CA 1
ATOM 7564 C C . ILE D 2 455 ? 45.039 54.522 84.777 1.00 52.40 455 ILE B C 1
ATOM 7565 O O . ILE D 2 455 ? 46.116 54.345 85.346 1.00 50.83 455 ILE B O 1
ATOM 7570 N N . GLU D 2 456 ? 44.839 55.492 83.891 1.00 55.06 456 GLU B N 1
ATOM 7571 C CA . GLU D 2 456 ? 45.859 56.495 83.575 1.00 59.03 456 GLU B CA 1
ATOM 7572 C C . GLU D 2 456 ? 46.170 57.414 84.768 1.00 61.38 456 GLU B C 1
ATOM 7573 O O . GLU D 2 456 ? 47.315 57.839 84.945 1.00 64.06 456 GLU B O 1
ATOM 7579 N N . LEU D 2 457 ? 45.149 57.709 85.574 1.00 61.32 457 LEU B N 1
ATOM 7580 C CA . LEU D 2 457 ? 45.294 58.514 86.793 1.00 62.51 457 LEU B CA 1
ATOM 7581 C C . LEU D 2 457 ? 45.832 57.706 87.986 1.00 63.90 457 LEU B C 1
ATOM 7582 O O . LEU D 2 457 ? 46.449 58.276 88.889 1.00 63.24 457 LEU B O 1
ATOM 7587 N N . GLN D 2 458 ? 45.579 56.395 87.995 1.00 65.83 458 GLN B N 1
ATOM 7588 C CA . GLN D 2 458 ? 46.150 55.483 89.001 1.00 67.24 458 GLN B CA 1
ATOM 7589 C C . GLN D 2 458 ? 47.667 55.368 88.843 1.00 68.53 458 GLN B C 1
ATOM 7590 O O . GLN D 2 458 ? 48.385 55.237 89.834 1.00 69.21 458 GLN B O 1
ATOM 7596 N N . ALA D 2 459 ? 48.137 55.411 87.595 1.00 69.72 459 ALA B N 1
ATOM 7597 C CA . ALA D 2 459 ? 49.567 55.335 87.281 1.00 69.86 459 ALA B CA 1
ATOM 7598 C C . ALA D 2 459 ? 50.338 56.572 87.739 1.00 70.35 459 ALA B C 1
ATOM 7599 O O . ALA D 2 459 ? 51.455 56.447 88.239 1.00 74.28 459 ALA B O 1
ATOM 7601 N N . GLU D 2 460 ? 49.745 57.754 87.566 1.00 70.08 460 GLU B N 1
ATOM 7602 C CA . GLU D 2 460 ? 50.357 59.018 88.017 1.00 69.43 460 GLU B CA 1
ATOM 7603 C C . GLU D 2 460 ? 50.102 59.333 89.504 1.00 67.71 460 GLU B C 1
ATOM 7604 O O . GLU D 2 460 ? 50.561 60.367 89.999 1.00 67.89 460 GLU B O 1
ATOM 7610 N N . GLY D 2 461 ? 49.388 58.455 90.215 1.00 67.21 461 GLY B N 1
ATOM 7611 C CA . GLY D 2 461 ? 49.013 58.691 91.612 1.00 65.08 461 GLY B CA 1
ATOM 7612 C C . GLY D 2 461 ? 48.064 59.863 91.783 1.00 64.10 461 GLY B C 1
ATOM 7613 O O . GLY D 2 461 ? 48.032 60.484 92.844 1.00 63.75 461 GLY B O 1
ATOM 7614 N N . LYS D 2 462 ? 47.276 60.146 90.743 1.00 63.83 462 LYS B N 1
ATOM 7615 C CA . LYS D 2 462 ? 46.440 61.345 90.683 1.00 62.86 462 LYS B CA 1
ATOM 7616 C C . LYS D 2 462 ? 44.980 61.115 91.093 1.00 61.27 462 LYS B C 1
ATOM 7617 O O . LYS D 2 462 ? 44.165 62.034 90.983 1.00 60.95 462 LYS B O 1
ATOM 7623 N N . GLU D 2 463 ? 44.654 59.914 91.581 1.00 60.15 463 GLU B N 1
ATOM 7624 C CA . GLU D 2 463 ? 43.283 59.576 91.992 1.00 59.65 463 GLU B CA 1
ATOM 7625 C C . GLU D 2 463 ? 42.773 60.445 93.142 1.00 59.34 463 GLU B C 1
ATOM 7626 O O . GLU D 2 463 ? 41.593 60.791 93.177 1.00 63.81 463 GLU B O 1
ATOM 7632 N N . TRP D 2 464 ? 43.660 60.788 94.074 1.00 58.85 464 TRP B N 1
ATOM 7633 C CA . TRP D 2 464 ? 43.320 61.676 95.185 1.00 56.85 464 TRP B CA 1
ATOM 7634 C C . TRP D 2 464 ? 43.167 63.153 94.804 1.00 54.61 464 TRP B C 1
ATOM 7635 O O . TRP D 2 464 ? 42.449 63.883 95.484 1.00 54.80 464 TRP B O 1
ATOM 7646 N N . THR D 2 465 ? 43.832 63.581 93.725 1.00 53.20 465 THR B N 1
ATOM 7647 C CA . THR D 2 465 ? 43.893 65.007 93.319 1.00 51.38 465 THR B CA 1
ATOM 7648 C C . THR D 2 465 ? 43.060 65.401 92.077 1.00 48.57 465 THR B C 1
ATOM 7649 O O . THR D 2 465 ? 42.718 66.572 91.921 1.00 48.15 465 THR B O 1
ATOM 7653 N N . ALA D 2 466 ? 42.751 64.449 91.197 1.00 45.79 466 ALA B N 1
ATOM 7654 C CA . ALA D 2 466 ? 42.059 64.756 89.934 1.00 44.57 466 ALA B CA 1
ATOM 7655 C C . ALA D 2 466 ? 40.546 64.934 90.123 1.00 40.94 466 ALA B C 1
ATOM 7656 O O . ALA D 2 466 ? 39.926 64.217 90.904 1.00 41.30 466 ALA B O 1
ATOM 7658 N N . LEU D 2 467 ? 39.969 65.901 89.411 1.00 37.84 467 LEU B N 1
ATOM 7659 C CA . LEU D 2 467 ? 38.517 66.094 89.372 1.00 35.79 467 LEU B CA 1
ATOM 7660 C C . LEU D 2 467 ? 37.946 65.488 88.086 1.00 34.04 467 LEU B C 1
ATOM 7661 O O . LEU D 2 467 ? 38.683 65.337 87.104 1.00 34.91 467 LEU B O 1
ATOM 7666 N N . PRO D 2 468 ? 36.637 65.140 88.077 1.00 31.47 468 PRO B N 1
ATOM 7667 C CA . PRO D 2 468 ? 35.973 64.832 86.799 1.00 30.14 468 PRO B CA 1
ATOM 7668 C C . PRO D 2 468 ? 36.103 66.024 85.822 1.00 29.14 468 PRO B C 1
ATOM 7669 O O . PRO D 2 468 ? 35.919 67.167 86.252 1.00 26.97 468 PRO B O 1
ATOM 7673 N N . PRO D 2 469 ? 36.395 65.793 84.540 1.00 30.60 469 PRO B N 1
ATOM 7674 C CA . PRO D 2 469 ? 36.325 64.492 83.874 1.00 31.74 469 PRO B CA 1
ATOM 7675 C C . PRO D 2 469 ? 37.561 63.586 83.958 1.00 33.33 469 PRO B C 1
ATOM 7676 O O . PRO D 2 469 ? 37.616 62.582 83.249 1.00 33.82 469 PRO B O 1
ATOM 7680 N N . GLY D 2 470 ? 38.520 63.911 84.825 1.00 37.00 470 GLY B N 1
ATOM 7681 C CA . GLY D 2 470 ? 39.777 63.156 84.953 1.00 38.17 470 GLY B CA 1
ATOM 7682 C C . GLY D 2 470 ? 41.016 63.990 84.667 1.00 41.65 470 GLY B C 1
ATOM 7683 O O . GLY D 2 470 ? 41.911 63.555 83.936 1.00 42.84 470 GLY B O 1
ATOM 7684 N N . ILE D 2 471 ? 41.072 65.181 85.259 1.00 44.45 471 ILE B N 1
ATOM 7685 C CA . ILE D 2 471 ? 42.200 66.102 85.101 1.00 46.97 471 ILE B CA 1
ATOM 7686 C C . ILE D 2 471 ? 42.399 66.914 86.382 1.00 47.79 471 ILE B C 1
ATOM 7687 O O . ILE D 2 471 ? 41.426 67.359 87.003 1.00 45.10 471 ILE B O 1
ATOM 7692 N N . VAL D 2 472 ? 43.660 67.080 86.783 1.00 48.94 472 VAL B N 1
ATOM 7693 C CA . VAL D 2 472 ? 44.011 68.008 87.857 1.00 49.66 472 VAL B CA 1
ATOM 7694 C C . VAL D 2 472 ? 43.794 69.443 87.343 1.00 50.32 472 VAL B C 1
ATOM 7695 O O . VAL D 2 472 ? 44.418 69.864 86.367 1.00 52.23 472 VAL B O 1
ATOM 7699 N N . ARG D 2 473 ? 42.863 70.164 87.968 1.00 50.68 473 ARG B N 1
ATOM 7700 C CA . ARG D 2 473 ? 42.552 71.538 87.572 1.00 50.38 473 ARG B CA 1
ATOM 7701 C C . ARG D 2 473 ? 43.521 72.491 88.269 1.00 52.19 473 ARG B C 1
ATOM 7702 O O . ARG D 2 473 ? 43.819 73.573 87.757 1.00 54.16 473 ARG B O 1
#

InterPro domains:
  IPR011496 Beta-N-acetylglucosaminidase, catalytic domain [PF07555] (7-308)
  IPR011496 Beta-N-acetylglucosaminidase, catalytic domain [PS52009] (5-280)
  IPR017853 Glycoside hydrolase superfamily [SSF51445] (5-303)
  IPR051822 Glycosyl Hydrolase Family 84 [PTHR13170] (6-292)

B-factor: mean 33.63, std 11.08, range [2.0, 108.56]

Secondary structure (DSSP, 8-state):
---SEEEEEE--SSSPPPHHHHHHHHHHHHHTT--EEEE--TT-GGGTTTTTSPPPHHHHHHHHHHHHHHHHTT-EEEEEE--TTT--TT-HHHHHHHHHHHHHHHHTT--EEEEE--SS-SS--SHHHHHH-SSHHHHHHHHHHHHHHHHHTTSSS-EEEEE-SS-BS-TT-HHHHHHHHHS-TTSEEEE-BSSSS-S-B-HHHHHHHHHHHTS-EEEEE--S---GGGTTS---SPP--B-TTGGGTEEEEEE---S-HHHHHHHHHHHHHHHH-TTS--HHHHHHHHHHHHH-GGGHHHHHHHHTTS--BTTB-SSPHHHHHHHHHHHHHHHTT-HHHHHHHHHHHHHHHHHHHHHHHT--SHHHHHTHHHHHHHHHHHHHHHHHHHHHHHHHH--THHHHHHHHHHHHHHHHHGGG-SS-TTTTHHHHHHHHHHHHTHHHHHHHTT-TTTPBTTTB---/---SEEEEEE--SSSPPPHHHHHHHHHHHHHTT--EEEE--TT-TTTTTTTTSPPPHHHHHHHHHHHHHHHHTT-EEEEEE--TTT--TT-HHHHHHHHHHHHHHHHTT--EEEEE-TTS-SS---HHHHHH-SSHHHHHHHHHHHHHHHHHTTSSS-EEEEE-SS-BS-TT-HHHHHHHHHS-TTSEEEE-BSSSS-S-B-HHHHHHHHHHHTSPEEEEE--S---GGGTTS---SPP--B-TTGGGTEEEEEE---S-HHHHHHHHHHHHHHHH-TTS--HHHHHHHHHHHHH-GGGHHHHHHHHTTS--SSS--S--HHHHHHHHHHHHHHHTT-HHHHHHHHHHHHHHHHHHHHHHHT--SHHHHHTHHHHHHHHHHHHHHHHHHHHHHHH--HHHHHHHHHHHHHHHHHHHHGGG-SS-TTTTHHHHHHHHHHHHTHHHHHHHTT-TTTPBTTTB--/--S--/--TT-